Protein AF-A0A8T2SWF6-F1 (afdb_monomer_lite)

Radius of gyration: 33.76 Å; chains: 1; bounding box: 81×90×102 Å

Structure (mmCIF, N/CA/C/O backbone):
data_AF-A0A8T2SWF6-F1
#
_entry.id   AF-A0A8T2SWF6-F1
#
loop_
_atom_site.group_PDB
_atom_site.id
_atom_site.type_symbol
_atom_site.label_atom_id
_atom_site.label_alt_id
_atom_site.label_comp_id
_atom_site.label_asym_id
_atom_site.label_entity_id
_atom_site.label_seq_id
_atom_site.pdbx_PDB_ins_code
_atom_site.Cartn_x
_atom_site.Cartn_y
_atom_site.Cartn_z
_atom_site.occupancy
_atom_site.B_iso_or_equiv
_atom_site.auth_seq_id
_atom_site.auth_comp_id
_atom_site.auth_asym_id
_atom_site.auth_atom_id
_atom_site.pdbx_PDB_model_num
ATOM 1 N N . MET A 1 1 ? -25.669 7.981 11.301 1.00 40.62 1 MET A N 1
ATOM 2 C CA . MET A 1 1 ? -26.771 7.761 12.269 1.00 40.62 1 MET A CA 1
ATOM 3 C C . MET A 1 1 ? -27.810 8.835 11.998 1.00 40.62 1 MET A C 1
ATOM 5 O O . MET A 1 1 ? -27.476 9.993 12.180 1.00 40.62 1 MET A O 1
ATOM 9 N N . GLU A 1 2 ? -29.005 8.490 11.512 1.00 33.69 2 GLU A N 1
ATOM 10 C CA . GLU A 1 2 ? -30.037 9.475 11.121 1.00 33.69 2 GLU A CA 1
ATOM 11 C C . GLU A 1 2 ? -31.177 9.647 12.143 1.00 33.69 2 GLU A C 1
ATOM 13 O O . GLU A 1 2 ? -32.030 10.510 11.957 1.00 33.69 2 GLU A O 1
ATOM 18 N N . SER A 1 3 ? -31.204 8.885 13.243 1.00 35.66 3 SER A N 1
ATOM 19 C CA . SER A 1 3 ? -32.414 8.780 14.076 1.00 35.66 3 SER A CA 1
ATOM 20 C C . SER A 1 3 ? -32.795 10.033 14.879 1.00 35.66 3 SER A C 1
ATOM 22 O O . SER A 1 3 ? -33.931 10.100 15.324 1.00 35.66 3 SER A O 1
ATOM 24 N N . ASP A 1 4 ? -31.916 11.037 15.012 1.00 48.34 4 ASP A N 1
ATOM 25 C CA . ASP A 1 4 ? -32.198 12.276 15.771 1.00 48.34 4 ASP A CA 1
ATOM 26 C C . ASP A 1 4 ? -31.974 13.575 14.964 1.00 48.34 4 ASP A C 1
ATOM 28 O O . ASP A 1 4 ? -32.000 14.672 15.518 1.00 48.34 4 ASP A O 1
ATOM 32 N N . GLY A 1 5 ? -31.729 13.489 13.648 1.00 54.59 5 GLY A N 1
ATOM 33 C CA . GLY A 1 5 ? -31.424 14.668 12.817 1.00 54.59 5 GLY A CA 1
ATOM 34 C C . GLY A 1 5 ? -30.065 15.333 13.100 1.00 54.59 5 GLY A C 1
ATOM 35 O O . GLY A 1 5 ? -29.829 16.442 12.627 1.00 54.59 5 GLY A O 1
ATOM 36 N N . LEU A 1 6 ? -29.185 14.657 13.846 1.00 67.00 6 LEU A N 1
ATOM 37 C CA . LEU A 1 6 ? -27.839 15.103 14.213 1.00 67.00 6 LEU A CA 1
ATOM 38 C C . LEU A 1 6 ? -26.812 14.353 13.366 1.00 67.00 6 LEU A C 1
ATOM 40 O O . LEU A 1 6 ? -26.775 13.121 13.388 1.00 67.00 6 LEU A O 1
ATOM 44 N N . TYR A 1 7 ? -25.958 15.077 12.646 1.00 77.81 7 TYR A N 1
ATOM 45 C CA . TYR A 1 7 ? -24.897 14.465 11.854 1.00 77.81 7 TYR A CA 1
ATOM 46 C C . TYR A 1 7 ? -23.559 14.615 12.580 1.00 77.81 7 TYR A C 1
ATOM 48 O O . TYR A 1 7 ? -23.097 15.726 12.793 1.00 77.81 7 TYR A O 1
ATOM 56 N N . ILE A 1 8 ? -22.926 13.511 12.978 1.00 82.06 8 ILE A N 1
ATOM 57 C CA . ILE A 1 8 ? -21.616 13.530 13.649 1.00 82.06 8 ILE A CA 1
ATOM 58 C C . ILE A 1 8 ? -20.586 12.872 12.736 1.00 82.06 8 ILE A C 1
ATOM 60 O O . ILE A 1 8 ? -20.878 11.837 12.130 1.00 82.06 8 ILE A O 1
ATOM 64 N N . ARG A 1 9 ? -19.386 13.455 12.658 1.00 85.25 9 ARG A N 1
ATOM 65 C CA . ARG A 1 9 ? -18.214 12.881 11.978 1.00 85.25 9 ARG A CA 1
ATOM 66 C C . ARG A 1 9 ? -16.905 13.253 12.668 1.00 85.25 9 ARG A C 1
ATOM 68 O O . ARG A 1 9 ? -16.877 14.174 13.481 1.00 85.25 9 ARG A O 1
ATOM 75 N N . MET A 1 10 ? -15.828 12.552 12.321 1.00 84.50 10 MET A N 1
ATOM 76 C CA . MET A 1 10 ? -14.475 12.958 12.713 1.00 84.50 10 MET A CA 1
ATOM 77 C C . MET A 1 10 ? -14.125 14.320 12.102 1.00 84.50 10 MET A C 1
ATOM 79 O O . MET A 1 10 ? -14.495 14.613 10.960 1.00 84.50 10 MET A O 1
ATOM 83 N N . ALA A 1 11 ? -13.449 15.150 12.890 1.00 85.50 11 ALA A N 1
ATOM 84 C CA . ALA A 1 11 ? -13.019 16.482 12.505 1.00 85.50 11 ALA A CA 1
ATOM 85 C C . ALA A 1 11 ? -11.717 16.432 11.698 1.00 85.50 11 ALA A C 1
ATOM 87 O O . ALA A 1 11 ? -10.793 15.652 11.968 1.00 85.50 11 ALA A O 1
ATOM 88 N N . GLU A 1 12 ? -11.619 17.321 10.726 1.00 79.81 12 GLU A N 1
ATOM 89 C CA . GLU A 1 12 ? -10.504 17.419 9.799 1.00 79.81 12 GLU A CA 1
ATOM 90 C C . GLU A 1 12 ? -9.824 18.780 9.887 1.00 79.81 12 GLU A C 1
ATOM 92 O O . GLU A 1 12 ? -10.430 19.738 10.366 1.00 79.81 12 GLU A O 1
ATOM 97 N N . PRO A 1 13 ? -8.567 18.905 9.422 1.00 81.19 13 PRO A N 1
ATOM 98 C CA . PRO A 1 13 ? -7.860 20.182 9.474 1.00 81.19 13 PRO A CA 1
ATOM 99 C C . PRO A 1 13 ? -8.637 21.336 8.814 1.00 81.19 13 PRO A C 1
ATOM 101 O O . PRO A 1 13 ? -8.578 22.465 9.295 1.00 81.19 13 PRO A O 1
ATOM 104 N N . CYS A 1 14 ? -9.421 21.055 7.765 1.00 82.31 14 CYS A N 1
ATOM 105 C CA . CYS A 1 14 ? -10.277 22.043 7.102 1.00 82.31 14 CYS A CA 1
ATOM 106 C C . CYS A 1 14 ? -11.449 22.537 7.968 1.00 82.31 14 CYS A C 1
ATOM 108 O O . CYS A 1 14 ? -11.943 23.640 7.744 1.00 82.31 14 CYS A O 1
ATOM 110 N N . ASP A 1 15 ? -11.876 21.769 8.975 1.00 86.44 15 ASP A N 1
ATOM 111 C CA . ASP A 1 15 ? -12.972 22.156 9.867 1.00 86.44 15 ASP A CA 1
ATOM 112 C C . ASP A 1 15 ? -12.554 23.228 10.873 1.00 86.44 15 ASP A C 1
ATOM 114 O O . ASP A 1 15 ? -13.424 23.888 11.439 1.00 86.44 15 ASP A O 1
ATOM 118 N N . CYS A 1 16 ? -11.248 23.431 11.098 1.00 89.06 16 CYS A N 1
ATOM 119 C CA . CYS A 1 16 ? -10.765 24.331 12.144 1.00 89.06 16 CYS A CA 1
ATOM 120 C C . CYS A 1 16 ? -11.369 25.739 12.020 1.00 89.06 16 CYS A C 1
ATOM 122 O O . CYS A 1 16 ? -11.931 26.248 12.987 1.00 89.06 16 CYS A O 1
ATOM 124 N N . ALA A 1 17 ? -11.360 26.327 10.819 1.00 89.31 17 ALA A N 1
ATOM 125 C CA . ALA A 1 17 ? -11.917 27.662 10.600 1.00 89.31 17 ALA A CA 1
ATOM 126 C C . ALA A 1 17 ? -13.427 27.735 10.905 1.00 89.31 17 ALA A C 1
ATOM 128 O O . ALA A 1 17 ? -13.900 28.718 11.477 1.00 89.31 17 ALA A O 1
ATOM 129 N N . ALA A 1 18 ? -14.183 26.689 10.556 1.00 90.06 18 ALA A N 1
ATOM 130 C CA . ALA A 1 18 ? -15.619 26.620 10.815 1.00 90.06 18 ALA A CA 1
ATOM 131 C C . ALA A 1 18 ? -15.917 26.440 12.313 1.00 90.06 18 ALA A C 1
ATOM 133 O O . ALA A 1 18 ? -16.770 27.136 12.861 1.00 90.06 18 ALA A O 1
ATOM 134 N N . VAL A 1 19 ? -15.174 25.563 12.996 1.00 91.56 19 VAL A N 1
ATOM 135 C CA . VAL A 1 19 ? -15.284 25.341 14.447 1.00 91.56 19 VAL A CA 1
ATOM 136 C C . VAL A 1 19 ? -14.947 26.628 15.208 1.00 91.56 19 VAL A C 1
ATOM 138 O O . VAL A 1 19 ? -15.720 27.068 16.061 1.00 91.56 19 VAL A O 1
ATOM 141 N N . GLU A 1 20 ? -13.834 27.284 14.875 1.00 91.62 20 GLU A N 1
ATOM 142 C CA . GLU A 1 20 ? -13.443 28.553 15.493 1.00 91.62 20 GLU A CA 1
ATOM 143 C C . GLU A 1 20 ? -14.502 29.639 15.302 1.00 91.62 20 GLU A C 1
ATOM 145 O O . GLU A 1 20 ? -14.835 30.340 16.262 1.00 91.62 20 GLU A O 1
ATOM 150 N N . ALA A 1 21 ? -15.063 29.765 14.095 1.00 91.81 21 ALA A N 1
ATOM 151 C CA . ALA A 1 21 ? -16.111 30.735 13.801 1.00 91.81 21 ALA A CA 1
ATOM 152 C C . ALA A 1 21 ? -17.375 30.483 14.637 1.00 91.81 21 ALA A C 1
ATOM 154 O O . ALA A 1 21 ? -17.879 31.419 15.266 1.00 91.81 21 ALA A O 1
ATOM 155 N N . SER A 1 22 ? -17.840 29.231 14.712 1.00 90.75 22 SER A N 1
ATOM 156 C CA . SER A 1 22 ? -19.040 28.854 15.469 1.00 90.75 22 SER A CA 1
ATOM 157 C C . SER A 1 22 ? -18.900 29.103 16.973 1.00 90.75 22 SER A C 1
ATOM 159 O O . SER A 1 22 ? -19.849 29.541 17.624 1.00 90.75 22 SER A O 1
ATOM 161 N N . PHE A 1 23 ? -17.717 28.867 17.549 1.00 90.00 23 PHE A N 1
ATOM 162 C CA . PHE A 1 23 ? -17.510 28.916 19.004 1.00 90.00 23 PHE A CA 1
ATOM 163 C C . PHE A 1 23 ? -16.814 30.186 19.514 1.00 90.00 23 PHE A C 1
ATOM 165 O O . PHE A 1 23 ? -16.623 30.335 20.726 1.00 90.00 23 PHE A O 1
ATOM 172 N N . ARG A 1 24 ? -16.486 31.142 18.634 1.00 89.62 24 ARG A N 1
ATOM 173 C CA . ARG A 1 24 ? -15.718 32.358 18.963 1.00 89.62 24 ARG A CA 1
ATOM 174 C C . ARG A 1 24 ? -16.279 33.153 20.141 1.00 89.62 24 ARG A C 1
ATOM 176 O O . ARG A 1 24 ? -15.519 33.596 20.999 1.00 89.62 24 ARG A O 1
ATOM 183 N N . SER A 1 25 ? -17.600 33.325 20.196 1.00 87.81 25 SER A N 1
ATOM 184 C CA . SER A 1 25 ? -18.279 34.086 21.256 1.00 87.81 25 SER A CA 1
ATOM 185 C C . SER A 1 25 ? -18.213 33.404 22.628 1.00 87.81 25 SER A C 1
ATOM 187 O O . SER A 1 25 ? -18.348 34.070 23.653 1.00 87.81 25 SER A O 1
ATOM 189 N N . MET A 1 26 ? -17.973 32.089 22.666 1.00 84.81 26 MET A N 1
ATOM 190 C CA . MET A 1 26 ? -17.947 31.282 23.888 1.00 84.81 26 MET A CA 1
ATOM 191 C C . MET A 1 26 ? -16.543 30.963 24.392 1.00 84.81 26 MET A C 1
ATOM 193 O O . MET A 1 26 ? -16.410 30.478 25.516 1.00 84.81 26 MET A O 1
ATOM 197 N N . LEU A 1 27 ? -15.500 31.254 23.609 1.00 86.50 27 LEU A N 1
ATOM 198 C CA . LEU A 1 27 ? -14.106 30.954 23.949 1.00 86.50 27 LEU A CA 1
ATOM 199 C C . LEU A 1 27 ? -13.702 31.339 25.385 1.00 86.50 27 LEU A C 1
ATOM 201 O O . LEU A 1 27 ? -13.079 30.503 26.038 1.00 86.50 27 LEU A O 1
ATOM 205 N N . PRO A 1 28 ? -14.062 32.521 25.938 1.00 87.25 28 PRO A N 1
ATOM 206 C CA . PRO A 1 28 ? -13.709 32.858 27.320 1.00 87.25 28 PRO A CA 1
ATOM 207 C C . PRO A 1 28 ? -14.290 31.875 28.343 1.00 87.25 28 PRO A C 1
ATOM 209 O O . PRO A 1 28 ? -13.591 31.442 29.256 1.00 87.25 28 PRO A O 1
ATOM 212 N N . ARG A 1 29 ? -15.553 31.474 28.158 1.00 84.06 29 ARG A N 1
ATOM 213 C CA . ARG A 1 29 ? -16.239 30.520 29.037 1.00 84.06 29 ARG A CA 1
ATOM 214 C C . ARG A 1 29 ? -15.699 29.103 28.858 1.00 84.06 29 ARG A C 1
ATOM 216 O O . ARG A 1 29 ? -15.517 28.396 29.840 1.00 84.06 29 ARG A O 1
ATOM 223 N N . LEU A 1 30 ? -15.414 28.695 27.622 1.00 86.25 30 LEU A N 1
ATOM 224 C CA . LEU A 1 30 ? -14.836 27.379 27.345 1.00 86.25 30 LEU A CA 1
ATOM 225 C C . LEU A 1 30 ? -13.429 27.247 27.936 1.00 86.25 30 LEU A C 1
ATOM 227 O O . LEU A 1 30 ? -13.120 26.214 28.515 1.00 86.25 30 LEU A O 1
ATOM 231 N N . ARG A 1 31 ? -12.607 28.301 27.875 1.00 87.62 31 ARG A N 1
ATOM 232 C CA . ARG A 1 31 ? -11.278 28.320 28.509 1.00 87.62 31 ARG A CA 1
ATOM 233 C C . ARG A 1 31 ? -11.345 28.263 30.036 1.00 87.62 31 ARG A C 1
ATOM 235 O O . ARG A 1 31 ? -10.455 27.696 30.661 1.00 87.62 31 ARG A O 1
ATOM 242 N N . ALA A 1 32 ? -12.404 28.802 30.641 1.00 84.88 32 ALA A N 1
ATOM 243 C CA . ALA A 1 32 ? -12.643 28.661 32.078 1.00 84.88 32 ALA A CA 1
ATOM 244 C C . ALA A 1 32 ? -13.012 27.221 32.482 1.00 84.88 32 ALA A C 1
ATOM 246 O O . ALA A 1 32 ? -12.674 26.805 33.583 1.00 84.88 32 ALA A O 1
ATOM 247 N N . ALA A 1 33 ? -13.652 26.452 31.594 1.00 82.75 33 ALA A N 1
ATOM 248 C CA . ALA A 1 33 ? -14.007 25.056 31.847 1.00 82.75 33 ALA A CA 1
ATOM 249 C C . ALA A 1 33 ? -12.859 24.084 31.512 1.00 82.75 33 ALA A C 1
ATOM 251 O O . ALA A 1 33 ? -12.438 23.299 32.358 1.00 82.75 33 ALA A O 1
ATOM 252 N N . PHE A 1 34 ? -12.317 24.170 30.295 1.00 85.38 34 PHE A N 1
ATOM 253 C CA . PHE A 1 34 ? -11.392 23.185 29.716 1.00 85.38 34 PHE A CA 1
ATOM 254 C C . PHE A 1 34 ? -9.919 23.625 29.711 1.00 85.38 34 PHE A C 1
ATOM 256 O O . PHE A 1 34 ? -9.052 22.861 29.308 1.00 85.38 34 PHE A O 1
ATOM 263 N N . GLY A 1 35 ? -9.611 24.852 30.141 1.00 85.62 35 GLY A N 1
ATOM 264 C CA . GLY A 1 35 ? -8.240 25.360 30.176 1.00 85.62 35 GLY A CA 1
ATOM 265 C C . GLY A 1 35 ? -7.758 25.889 28.828 1.00 85.62 35 GLY A C 1
ATOM 266 O O . GLY A 1 35 ? -8.437 26.696 28.186 1.00 85.62 35 GLY A O 1
ATOM 267 N N . PHE A 1 36 ? -6.541 25.515 28.426 1.00 81.75 36 PHE A N 1
ATOM 268 C CA . PHE A 1 36 ? -6.000 25.930 27.131 1.00 81.75 36 PHE A CA 1
ATOM 269 C C . PHE A 1 36 ? -6.815 25.283 26.007 1.00 81.75 36 PHE A C 1
ATOM 271 O O . PHE A 1 36 ? -6.824 24.065 25.869 1.00 81.75 36 PHE A O 1
ATOM 278 N N . LEU A 1 37 ? -7.498 26.114 25.217 1.00 86.12 37 LEU A N 1
ATOM 279 C CA . LEU A 1 37 ? -8.369 25.672 24.135 1.00 86.12 37 LEU A CA 1
ATOM 280 C C . LEU A 1 37 ? -7.958 26.345 22.821 1.00 86.12 37 LEU A C 1
ATOM 282 O O . LEU A 1 37 ? -8.108 27.566 22.669 1.00 86.12 37 LEU A O 1
ATOM 286 N N . ASP A 1 38 ? -7.472 25.518 21.901 1.00 89.94 38 ASP A N 1
ATOM 287 C CA . ASP A 1 38 ? -7.169 25.825 20.505 1.00 89.94 38 ASP A CA 1
ATOM 288 C C . ASP A 1 38 ? -7.749 24.693 19.645 1.00 89.94 38 ASP A C 1
ATOM 290 O O . ASP A 1 38 ? -7.303 23.549 19.728 1.00 89.94 38 ASP A O 1
ATOM 294 N N . PHE A 1 39 ? -8.771 24.997 18.844 1.00 91.62 39 PHE A N 1
ATOM 295 C CA . PHE A 1 39 ? -9.486 23.979 18.076 1.00 91.62 39 PHE A CA 1
ATOM 296 C C . PHE A 1 39 ? -8.618 23.340 16.990 1.00 91.62 39 PHE A C 1
ATOM 298 O O . PHE A 1 39 ? -8.742 22.138 16.766 1.00 91.62 39 PHE A O 1
ATOM 305 N N . CYS A 1 40 ? -7.714 24.093 16.359 1.00 91.31 40 CYS A N 1
ATOM 306 C CA . CYS A 1 40 ? -6.768 23.537 15.389 1.00 91.31 40 CYS A CA 1
ATOM 307 C C . CYS A 1 40 ? -5.838 22.523 16.065 1.00 91.31 40 CYS A C 1
ATOM 309 O O . CYS A 1 40 ? -5.611 21.438 15.530 1.00 91.31 40 CYS A O 1
ATOM 311 N N . SER A 1 41 ? -5.355 22.854 17.265 1.00 90.25 41 SER A N 1
ATOM 312 C CA . SER A 1 41 ? -4.519 21.961 18.070 1.00 90.25 41 SER A CA 1
ATOM 313 C C . SER A 1 41 ? -5.277 20.690 18.477 1.00 90.25 41 SER A C 1
ATOM 315 O O . SER A 1 41 ? -4.782 19.584 18.275 1.00 90.25 41 SER A O 1
ATOM 317 N N . LEU A 1 42 ? -6.519 20.822 18.953 1.00 91.62 42 LEU A N 1
ATOM 318 C CA . LEU A 1 42 ? -7.369 19.683 19.335 1.00 91.62 42 LEU A CA 1
ATOM 319 C C . LEU A 1 42 ? -7.687 18.756 18.151 1.00 91.62 42 LEU A C 1
ATOM 321 O O . LEU A 1 42 ? -7.655 17.537 18.276 1.00 91.62 42 LEU A O 1
ATOM 325 N N . ILE A 1 43 ? -7.966 19.315 16.973 1.00 90.38 43 ILE A N 1
ATOM 326 C CA . ILE A 1 43 ? -8.238 18.529 15.757 1.00 90.38 43 ILE A CA 1
ATOM 327 C C . ILE A 1 43 ? -7.009 17.722 15.299 1.00 90.38 43 ILE A C 1
ATOM 329 O O . ILE A 1 43 ? -7.163 16.688 14.633 1.00 90.38 43 ILE A O 1
ATOM 333 N N . GLU A 1 44 ? -5.804 18.192 15.618 1.00 89.12 44 GLU A N 1
ATOM 334 C CA . GLU A 1 44 ? -4.551 17.552 15.217 1.00 89.12 44 GLU A CA 1
ATOM 335 C C . GLU A 1 44 ? -4.025 16.551 16.260 1.00 89.12 44 GLU A C 1
ATOM 337 O O . GLU A 1 44 ? -3.537 15.483 15.885 1.00 89.12 44 GLU A O 1
ATOM 342 N N . HIS A 1 45 ? -4.143 16.865 17.555 1.00 89.00 45 HIS A N 1
ATOM 343 C CA . HIS A 1 45 ? -3.515 16.096 18.641 1.00 89.00 45 HIS A CA 1
ATOM 344 C C . HIS A 1 45 ? -4.446 15.164 19.412 1.00 89.00 45 HIS A C 1
ATOM 346 O O . HIS A 1 45 ? -3.941 14.335 20.163 1.00 89.00 45 HIS A O 1
ATOM 352 N N . SER A 1 46 ? -5.768 15.283 19.287 1.00 90.44 46 SER A N 1
ATOM 353 C CA . SER A 1 46 ? -6.688 14.379 19.988 1.00 90.44 46 SER A CA 1
ATOM 354 C C . SER A 1 46 ? -6.867 13.058 19.223 1.00 90.44 46 SER A C 1
ATOM 356 O O . SER A 1 46 ? -6.845 13.035 17.989 1.00 90.44 46 SER A O 1
ATOM 358 N N . LEU A 1 47 ? -7.124 11.950 19.937 1.00 89.19 47 LEU A N 1
ATOM 359 C CA . LEU A 1 47 ? -7.433 10.659 19.298 1.00 89.19 47 LEU A CA 1
ATOM 360 C C . LEU A 1 47 ? -8.733 10.748 18.501 1.00 89.19 47 LEU A C 1
ATOM 362 O O . LEU A 1 47 ? -8.791 10.307 17.356 1.00 89.19 47 LEU A O 1
ATOM 366 N N . TYR A 1 48 ? -9.785 11.297 19.106 1.00 91.19 48 TYR A N 1
ATOM 367 C CA . TYR A 1 48 ? -11.108 11.363 18.488 1.00 91.19 48 TYR A CA 1
ATOM 368 C C . TYR A 1 48 ? -11.654 12.789 18.526 1.00 91.19 48 TYR A C 1
ATOM 370 O O . TYR A 1 48 ? -12.483 13.104 19.379 1.00 91.19 48 TYR A O 1
ATOM 378 N N . PRO A 1 49 ? -11.198 13.675 17.626 1.00 91.69 49 PRO A N 1
ATOM 379 C CA . PRO A 1 49 ? -11.843 14.957 17.421 1.00 91.69 49 PRO A CA 1
ATOM 380 C C . PRO A 1 49 ? -13.107 14.748 16.582 1.00 91.69 49 PRO A C 1
ATOM 382 O O . PRO A 1 49 ? -13.056 14.199 15.483 1.00 91.69 49 PRO A O 1
ATOM 385 N N . LEU A 1 50 ? -14.256 15.170 17.101 1.00 90.88 50 LEU A N 1
ATOM 386 C CA . LEU A 1 50 ? -15.572 14.997 16.494 1.00 90.88 50 LEU A CA 1
ATOM 387 C C . LEU A 1 50 ? -16.244 16.353 16.276 1.00 90.88 50 LEU A C 1
ATOM 389 O O . LEU A 1 50 ? -16.191 17.227 17.138 1.00 90.88 50 LEU A O 1
ATOM 393 N N . VAL A 1 51 ? -16.937 16.498 15.148 1.00 90.88 51 VAL A N 1
ATOM 394 C CA . VAL A 1 51 ? -17.826 17.629 14.854 1.00 90.88 51 VAL A CA 1
ATOM 395 C C . VAL A 1 51 ? -19.264 17.145 14.724 1.00 90.88 51 VAL A C 1
ATOM 397 O O . VAL A 1 51 ? -19.529 16.082 14.160 1.00 90.88 51 VAL A O 1
ATOM 400 N N . GLY A 1 52 ? -20.192 17.933 15.256 1.00 87.31 52 GLY A N 1
ATOM 401 C CA . GLY A 1 52 ? -21.624 17.801 15.029 1.00 87.31 52 GLY A CA 1
ATOM 402 C C . GLY A 1 52 ? -22.087 18.870 14.048 1.00 87.31 52 GLY A C 1
ATOM 403 O O . GLY A 1 52 ? -21.806 20.056 14.241 1.00 87.31 52 GLY A O 1
ATOM 404 N N . LEU A 1 53 ? -22.775 18.433 13.000 1.00 84.06 53 LEU A N 1
ATOM 405 C CA . LEU A 1 53 ? -23.248 19.243 11.891 1.00 84.06 53 LEU A CA 1
ATOM 406 C C . LEU A 1 53 ? -24.779 19.284 11.847 1.00 84.06 53 LEU A C 1
ATOM 408 O O . LEU A 1 53 ? -25.458 18.311 12.195 1.00 84.06 53 LEU A O 1
ATOM 412 N N . THR A 1 54 ? -25.307 20.399 11.349 1.00 80.38 54 THR A N 1
ATOM 413 C CA . THR A 1 54 ? -26.703 20.509 10.905 1.00 80.38 54 THR A CA 1
ATOM 414 C C . THR A 1 54 ? -26.912 19.781 9.570 1.00 80.38 54 THR A C 1
ATOM 416 O O . THR A 1 54 ? -25.965 19.306 8.940 1.00 80.38 54 THR A O 1
ATOM 419 N N . ARG A 1 55 ? -28.166 19.710 9.098 1.00 75.69 55 ARG A N 1
ATOM 420 C CA . ARG A 1 55 ? -28.489 19.180 7.758 1.00 75.69 55 ARG A CA 1
ATOM 421 C C . ARG A 1 55 ? -27.831 19.974 6.624 1.00 75.69 55 ARG A C 1
ATOM 423 O O . ARG A 1 55 ? -27.543 19.392 5.584 1.00 75.69 55 ARG A O 1
ATOM 430 N N . ASP A 1 56 ? -27.547 21.252 6.860 1.00 78.44 56 ASP A N 1
ATOM 431 C CA . ASP A 1 56 ? -26.902 22.160 5.909 1.00 78.44 56 ASP A CA 1
ATOM 432 C C . ASP A 1 56 ? -25.361 22.130 6.016 1.00 78.44 56 ASP A C 1
ATOM 434 O O . ASP A 1 56 ? -24.679 23.001 5.486 1.00 78.44 56 ASP A O 1
ATOM 438 N N . ASN A 1 57 ? -24.796 21.114 6.690 1.00 77.81 57 ASN A N 1
ATOM 439 C CA . ASN A 1 57 ? -23.360 20.936 6.954 1.00 77.81 57 ASN A CA 1
ATOM 440 C C . ASN A 1 57 ? -22.705 22.059 7.788 1.00 77.81 57 ASN A C 1
ATOM 442 O O . ASN A 1 57 ? -21.483 22.212 7.760 1.00 77.81 57 ASN A O 1
ATOM 446 N N . GLU A 1 58 ? -23.472 22.815 8.576 1.00 84.62 58 GLU A N 1
ATOM 447 C CA . GLU A 1 58 ? -22.913 23.833 9.475 1.00 84.62 58 GLU A CA 1
ATOM 448 C C . GLU A 1 58 ? -22.430 23.216 10.792 1.00 84.62 58 GLU A C 1
ATOM 450 O O . GLU A 1 58 ? -23.137 22.415 11.405 1.00 84.62 58 GLU A O 1
ATOM 455 N N . VAL A 1 59 ? -21.246 23.621 11.263 1.00 88.44 59 VAL A N 1
ATOM 456 C CA . VAL A 1 59 ? -20.679 23.144 12.533 1.00 88.44 59 VAL A CA 1
ATOM 457 C C . VAL A 1 59 ? -21.420 23.765 13.715 1.00 88.44 59 VAL A C 1
ATOM 459 O O . VAL A 1 59 ? -21.345 24.973 13.942 1.00 88.44 59 VAL A O 1
ATOM 462 N N . VAL A 1 60 ? -22.074 22.926 14.519 1.00 89.12 60 VAL A N 1
ATOM 463 C CA . VAL A 1 60 ? -22.834 23.341 15.714 1.00 89.12 60 VAL A CA 1
ATOM 464 C C . VAL A 1 60 ? -22.394 22.645 16.997 1.00 89.12 60 VAL A C 1
ATOM 466 O O . VAL A 1 60 ? -22.736 23.107 18.084 1.00 89.12 60 VAL A O 1
ATOM 469 N N . ALA A 1 61 ? -21.610 21.571 16.912 1.00 89.75 61 ALA A N 1
ATOM 470 C CA . ALA A 1 61 ? -21.031 20.903 18.074 1.00 89.75 61 ALA A CA 1
ATOM 471 C C . ALA A 1 61 ? -19.595 20.438 17.796 1.00 89.75 61 ALA A C 1
ATOM 473 O O . ALA A 1 61 ? -19.235 20.169 16.652 1.00 89.75 61 ALA A O 1
ATOM 474 N N . PHE A 1 62 ? -18.778 20.331 18.841 1.00 92.62 62 PHE A N 1
ATOM 475 C CA . PHE A 1 62 ? -17.405 19.835 18.775 1.00 92.62 62 PHE A CA 1
ATOM 476 C C . PHE A 1 62 ? -17.054 19.057 20.046 1.00 92.62 62 PHE A C 1
ATOM 478 O O . PHE A 1 62 ? -17.398 19.493 21.148 1.00 92.62 62 PHE A O 1
ATOM 485 N N . ALA A 1 63 ? -16.345 17.937 19.909 1.00 92.19 63 ALA A N 1
ATOM 486 C CA . ALA A 1 63 ? -15.823 17.180 21.040 1.00 92.19 63 ALA A CA 1
ATOM 487 C C . ALA A 1 63 ? -14.423 16.600 20.777 1.00 92.19 63 ALA A C 1
ATOM 489 O O . ALA A 1 63 ? -14.187 15.930 19.778 1.00 92.19 63 ALA A O 1
ATOM 490 N N . ALA A 1 64 ? -13.518 16.910 21.700 1.00 93.25 64 ALA A N 1
ATOM 491 C CA . ALA A 1 64 ? -12.178 16.401 21.959 1.00 93.25 64 ALA A CA 1
ATOM 492 C C . ALA A 1 64 ? -12.111 15.142 22.842 1.00 93.25 64 ALA A C 1
ATOM 494 O O . ALA A 1 64 ? -12.482 15.272 24.009 1.00 93.25 64 ALA A O 1
ATOM 495 N N . PHE A 1 65 ? -11.609 13.985 22.388 1.00 92.94 65 PHE A N 1
ATOM 496 C CA . PHE A 1 65 ? -11.293 12.862 23.293 1.00 92.94 65 PHE A CA 1
ATOM 497 C C . PHE A 1 65 ? -9.854 12.365 23.138 1.00 92.94 65 PHE A C 1
ATOM 499 O O . PHE A 1 65 ? -9.361 12.200 22.018 1.00 92.94 65 PHE A O 1
ATOM 506 N N . ASN A 1 66 ? -9.206 12.084 24.269 1.00 91.69 66 ASN A N 1
ATOM 507 C CA . ASN A 1 66 ? -7.781 11.768 24.357 1.00 91.69 66 ASN A CA 1
ATOM 508 C C . ASN A 1 66 ? -7.494 10.602 25.332 1.00 91.69 66 ASN A C 1
ATOM 510 O O . ASN A 1 66 ? -8.404 10.088 25.975 1.00 91.69 66 ASN A O 1
ATOM 514 N N . ASP A 1 67 ? -6.249 10.143 25.431 1.00 88.25 67 ASP A N 1
ATOM 515 C CA . ASP A 1 67 ? -5.816 9.005 26.263 1.00 88.25 67 ASP A CA 1
ATOM 516 C C . ASP A 1 67 ? -5.221 9.411 27.626 1.00 88.25 67 ASP A C 1
ATOM 518 O O . ASP A 1 67 ? -4.877 8.554 28.444 1.00 88.25 67 ASP A O 1
ATOM 522 N N . ALA A 1 68 ? -5.161 10.713 27.906 1.00 88.12 68 ALA A N 1
ATOM 523 C CA . ALA A 1 68 ? -4.677 11.276 29.159 1.00 88.12 68 ALA A CA 1
ATOM 524 C C . ALA A 1 68 ? -5.553 12.454 29.631 1.00 88.12 68 ALA A C 1
ATOM 526 O O . ALA A 1 68 ? -6.132 13.157 28.799 1.00 88.12 68 ALA A O 1
ATOM 527 N N . PRO A 1 69 ? -5.627 12.718 30.953 1.00 89.25 69 PRO A N 1
ATOM 528 C CA . PRO A 1 69 ? -6.359 13.865 31.478 1.00 89.25 69 PRO A CA 1
ATOM 529 C C . PRO A 1 69 ? -5.735 15.183 31.010 1.00 89.25 69 PRO A C 1
ATOM 531 O O . PRO A 1 69 ? -4.510 15.357 31.036 1.00 89.25 69 PRO A O 1
ATOM 534 N N . THR A 1 70 ? -6.577 16.148 30.651 1.00 84.94 70 THR A N 1
ATOM 535 C CA . THR A 1 70 ? -6.168 17.527 30.365 1.00 84.94 70 THR A CA 1
ATOM 536 C C . THR A 1 70 ? -6.260 18.405 31.609 1.00 84.94 70 THR A C 1
ATOM 538 O O . THR A 1 70 ? -6.854 18.024 32.614 1.00 84.94 70 THR A O 1
ATOM 541 N N . VAL A 1 71 ? -5.572 19.554 31.594 1.00 84.12 71 VAL A N 1
ATOM 542 C CA . VAL A 1 71 ? -5.635 20.498 32.721 1.00 84.12 71 VAL A CA 1
ATOM 543 C C . VAL A 1 71 ? -6.925 21.307 32.588 1.00 84.12 71 VAL A C 1
ATOM 545 O O . VAL A 1 71 ? -7.042 22.035 31.602 1.00 84.12 71 VAL A O 1
ATOM 548 N N . PRO A 1 72 ? -7.852 21.250 33.558 1.00 83.56 72 PRO A N 1
ATOM 549 C CA . PRO A 1 72 ? -9.070 22.048 33.507 1.00 83.56 72 PRO A CA 1
ATOM 550 C C . PRO A 1 72 ? -8.775 23.543 33.667 1.00 83.56 72 PRO A C 1
ATOM 552 O O . PRO A 1 72 ? -7.714 23.946 34.157 1.00 83.56 72 PRO A O 1
ATOM 555 N N . GLY A 1 73 ? -9.729 24.388 33.280 1.00 82.12 73 GLY A N 1
ATOM 556 C CA . GLY A 1 73 ? -9.568 25.835 33.402 1.00 82.12 73 GLY A CA 1
ATOM 557 C C . GLY A 1 73 ? -9.431 26.293 34.855 1.00 82.12 73 GLY A C 1
ATOM 558 O O . GLY A 1 73 ? -9.990 25.701 35.773 1.00 82.12 73 GLY A O 1
ATOM 559 N N . GLY A 1 74 ? -8.633 27.343 35.073 1.00 75.94 74 GLY A N 1
ATOM 560 C CA . GLY A 1 74 ? -8.370 27.892 36.410 1.00 75.94 74 GLY A CA 1
ATOM 561 C C . GLY A 1 74 ? -7.267 27.181 37.206 1.00 75.94 74 GLY A C 1
ATOM 562 O O . GLY A 1 74 ? -6.849 27.701 38.241 1.00 75.94 74 GLY A O 1
ATOM 563 N N . VAL A 1 75 ? -6.738 26.050 36.720 1.00 79.19 75 VAL A N 1
ATOM 564 C CA . VAL A 1 75 ? -5.634 25.315 37.360 1.00 79.19 75 VAL A CA 1
ATOM 565 C C . VAL A 1 75 ? -4.314 25.602 36.636 1.00 79.19 75 VAL A C 1
ATOM 567 O O . VAL A 1 75 ? -4.173 25.339 35.445 1.00 79.19 75 VAL A O 1
ATOM 570 N N . PHE A 1 76 ? -3.314 26.124 37.355 1.00 78.56 76 PHE A N 1
ATOM 571 C CA . PHE A 1 76 ? -2.037 26.553 36.766 1.00 78.56 76 PHE A CA 1
ATOM 572 C C . PHE A 1 76 ? -0.817 26.074 37.563 1.00 78.56 76 PHE A C 1
ATOM 574 O O . PHE A 1 76 ? -0.905 25.725 38.743 1.00 78.56 76 PHE A O 1
ATOM 581 N N . GLY A 1 77 ? 0.354 26.098 36.921 1.00 79.62 77 GLY A N 1
ATOM 582 C CA . GLY A 1 77 ? 1.636 25.802 37.564 1.00 79.62 77 GLY A CA 1
ATOM 583 C C . GLY A 1 77 ? 1.701 24.384 38.141 1.00 79.62 77 GLY A C 1
ATOM 584 O O . GLY A 1 77 ? 1.286 23.426 37.495 1.00 79.62 77 GLY A O 1
ATOM 585 N N . LYS A 1 78 ? 2.216 24.237 39.370 1.00 79.31 78 LYS A N 1
ATOM 586 C CA . LYS A 1 78 ? 2.368 22.925 40.030 1.00 79.31 78 LYS A CA 1
ATOM 587 C C . LYS A 1 78 ? 1.038 22.187 40.221 1.00 79.31 78 LYS A C 1
ATOM 589 O O . LYS A 1 78 ? 0.982 20.987 39.964 1.00 79.31 78 LYS A O 1
ATOM 594 N N . LYS A 1 79 ? -0.040 22.915 40.549 1.00 82.38 79 LYS A N 1
ATOM 595 C CA . LYS A 1 79 ? -1.383 22.337 40.722 1.00 82.38 79 LYS A CA 1
ATOM 596 C C . LYS A 1 79 ? -1.898 21.651 39.453 1.00 82.38 79 LYS A C 1
ATOM 598 O O . LYS A 1 79 ? -2.642 20.688 39.546 1.00 82.38 79 LYS A O 1
ATOM 603 N N . ALA A 1 80 ? -1.490 22.107 38.267 1.00 82.81 80 ALA A N 1
ATOM 604 C CA . ALA A 1 80 ? -1.899 21.495 37.002 1.00 82.81 80 ALA A CA 1
ATOM 605 C C . ALA A 1 80 ? -1.293 20.095 36.805 1.00 82.81 80 ALA A C 1
ATOM 607 O O . ALA A 1 80 ? -1.968 19.175 36.342 1.00 82.81 80 ALA A O 1
ATOM 608 N N . VAL A 1 81 ? -0.023 19.927 37.183 1.00 84.69 81 VAL A N 1
ATOM 609 C CA . VAL A 1 81 ? 0.672 18.631 37.138 1.00 84.69 81 VAL A CA 1
ATOM 610 C C . VAL A 1 81 ? 0.101 17.691 38.200 1.00 84.69 81 VAL A C 1
ATOM 612 O O . VAL A 1 81 ? -0.178 16.527 37.911 1.00 84.69 81 VAL A O 1
ATOM 615 N N . GLU A 1 82 ? -0.138 18.211 39.405 1.00 88.75 82 GLU A N 1
ATOM 616 C CA . GLU A 1 82 ? -0.767 17.477 40.508 1.00 88.75 82 GLU A CA 1
ATOM 617 C C . GLU A 1 82 ? -2.190 17.021 40.157 1.00 88.75 82 GLU A C 1
ATOM 619 O O . GLU A 1 82 ? -2.531 15.872 40.419 1.00 88.75 82 GLU A O 1
ATOM 624 N N . ALA A 1 83 ? -2.986 17.860 39.485 1.00 88.19 83 ALA A N 1
ATOM 625 C CA . ALA A 1 83 ? -4.340 17.525 39.045 1.00 88.19 83 ALA A CA 1
ATOM 626 C C . ALA A 1 83 ? -4.366 16.346 38.065 1.00 88.19 83 ALA A C 1
ATOM 628 O O . ALA A 1 83 ? -5.135 15.403 38.260 1.00 88.19 83 ALA A O 1
ATOM 629 N N . LYS A 1 84 ? -3.495 16.352 37.045 1.00 89.25 84 LYS A N 1
ATOM 630 C CA . LYS A 1 84 ? -3.369 15.228 36.100 1.00 89.25 84 LYS A CA 1
ATOM 631 C C . LYS A 1 84 ? -2.931 13.946 36.802 1.00 89.25 84 LYS A C 1
ATOM 633 O O . LYS A 1 84 ? -3.503 12.886 36.556 1.00 89.25 84 LYS A O 1
ATOM 638 N N . ALA A 1 85 ? -1.930 14.044 37.679 1.00 89.62 85 ALA A N 1
ATOM 639 C CA . ALA A 1 85 ? -1.415 12.901 38.427 1.00 89.62 85 ALA A CA 1
ATOM 640 C C . ALA A 1 85 ? -2.472 12.320 39.380 1.00 89.62 85 ALA A C 1
ATOM 642 O O . ALA A 1 85 ? -2.625 11.102 39.458 1.00 89.62 85 ALA A O 1
ATOM 643 N N . TRP A 1 86 ? -3.231 13.182 40.062 1.00 92.69 86 TRP A N 1
ATOM 644 C CA . TRP A 1 86 ? -4.356 12.792 40.906 1.00 92.69 86 TRP A CA 1
ATOM 645 C C . TRP A 1 86 ? -5.441 12.084 40.096 1.00 92.69 86 TRP A C 1
ATOM 647 O O . TRP A 1 86 ? -5.807 10.964 40.438 1.00 92.69 86 TRP A O 1
ATOM 657 N N . ALA A 1 87 ? -5.899 12.680 38.991 1.00 91.81 87 ALA A N 1
ATOM 658 C CA . ALA A 1 87 ? -6.952 12.102 38.160 1.00 91.81 87 ALA A CA 1
ATOM 659 C C . ALA A 1 87 ? -6.548 10.737 37.580 1.00 91.81 87 ALA A C 1
ATOM 661 O O . ALA A 1 87 ? -7.323 9.784 37.648 1.00 91.81 87 ALA A O 1
ATOM 662 N N . ALA A 1 88 ? -5.319 10.612 37.069 1.00 90.44 88 ALA A N 1
ATOM 663 C CA . ALA A 1 88 ? -4.796 9.345 36.561 1.00 90.44 88 ALA A CA 1
ATOM 664 C C . ALA A 1 88 ? -4.682 8.275 37.662 1.00 90.44 88 ALA A C 1
ATOM 666 O O . ALA A 1 88 ? -4.993 7.107 37.427 1.00 90.44 88 ALA A O 1
ATOM 667 N N . LYS A 1 89 ? -4.270 8.665 38.876 1.00 91.88 89 LYS A N 1
ATOM 668 C CA . LYS A 1 89 ? -4.195 7.760 40.030 1.00 91.88 89 LYS A CA 1
ATOM 669 C C . LYS A 1 89 ? -5.579 7.286 40.470 1.00 91.88 89 LYS A C 1
ATOM 671 O O . LYS A 1 89 ? -5.760 6.093 40.683 1.00 91.88 89 LYS A O 1
ATOM 676 N N . GLU A 1 90 ? -6.548 8.190 40.575 1.00 93.56 90 GLU A N 1
ATOM 677 C CA . GLU A 1 90 ? -7.928 7.846 40.932 1.00 93.56 90 GLU A CA 1
ATOM 678 C C . GLU A 1 90 ? -8.562 6.923 39.887 1.00 93.56 90 GLU A C 1
ATOM 680 O O . GLU A 1 90 ? -9.144 5.903 40.245 1.00 93.56 90 GLU A O 1
ATOM 685 N N . ALA A 1 91 ? -8.379 7.207 38.595 1.00 92.12 91 ALA A N 1
ATOM 686 C CA . ALA A 1 91 ? -8.826 6.316 37.526 1.00 92.12 91 ALA A CA 1
ATOM 687 C C . ALA A 1 91 ? -8.234 4.899 37.678 1.00 92.12 91 ALA A C 1
ATOM 689 O O . ALA A 1 91 ? -8.975 3.914 37.648 1.00 92.12 91 ALA A O 1
ATOM 690 N N . SER A 1 92 ? -6.924 4.806 37.932 1.00 90.56 92 SER A N 1
ATOM 691 C CA . SER A 1 92 ? -6.220 3.535 38.148 1.00 90.56 92 SER A CA 1
ATOM 692 C C . SER A 1 92 ? -6.716 2.775 39.385 1.00 90.56 92 SER A C 1
ATOM 694 O O . SER A 1 92 ? -6.967 1.573 39.301 1.00 90.56 92 SER A O 1
ATOM 696 N N . ASN A 1 93 ? -6.970 3.466 40.504 1.00 92.19 93 ASN A N 1
ATOM 697 C CA . ASN A 1 93 ? -7.544 2.865 41.719 1.00 92.19 93 ASN A CA 1
ATOM 698 C C . ASN A 1 93 ? -8.905 2.194 41.461 1.00 92.19 93 ASN A C 1
ATOM 700 O O . ASN A 1 93 ? -9.263 1.234 42.141 1.00 92.19 93 ASN A O 1
ATOM 704 N N . HIS A 1 94 ? -9.654 2.683 40.470 1.00 89.75 94 HIS A N 1
ATOM 705 C CA . HIS A 1 94 ? -10.934 2.121 40.042 1.00 89.75 94 HIS A CA 1
ATOM 706 C C . HIS A 1 94 ? -10.818 1.098 38.894 1.00 89.75 94 HIS A C 1
ATOM 708 O O . HIS A 1 94 ? -11.837 0.670 38.352 1.00 89.75 94 HIS A O 1
ATOM 714 N N . GLY A 1 95 ? -9.603 0.672 38.532 1.00 88.50 95 GLY A N 1
ATOM 715 C CA . GLY A 1 95 ? -9.354 -0.331 37.490 1.00 88.50 95 GLY A CA 1
ATOM 716 C C . GLY A 1 95 ? -9.379 0.216 36.060 1.00 88.50 95 GLY A C 1
ATOM 717 O O . GLY A 1 95 ? -9.449 -0.563 35.102 1.00 88.50 95 GLY A O 1
ATOM 718 N N . TYR A 1 96 ? -9.326 1.539 35.893 1.00 90.25 96 TYR A N 1
ATOM 719 C CA . TYR A 1 96 ? -9.266 2.175 34.581 1.00 90.25 96 TYR A CA 1
ATOM 720 C C . TYR A 1 96 ? -7.824 2.496 34.201 1.00 90.25 96 TYR A C 1
ATOM 722 O O . TYR A 1 96 ? -7.108 3.194 34.916 1.00 90.25 96 TYR A O 1
ATOM 730 N N . SER A 1 97 ? -7.405 1.980 33.051 1.00 86.31 97 SER A N 1
ATOM 731 C CA . SER A 1 97 ? -6.069 2.154 32.489 1.00 86.31 97 SER A CA 1
ATOM 732 C C . SER A 1 97 ? -6.152 2.887 31.154 1.00 86.31 97 SER A C 1
ATOM 734 O O . SER A 1 97 ? -7.235 3.080 30.598 1.00 86.31 97 SER A O 1
ATOM 736 N N . VAL A 1 98 ? -5.005 3.270 30.595 1.00 83.06 98 VAL A N 1
ATOM 737 C CA . VAL A 1 98 ? -4.954 3.926 29.278 1.00 83.06 98 VAL A CA 1
ATOM 738 C C . VAL A 1 98 ? -5.532 3.028 28.173 1.00 83.06 98 VAL A C 1
ATOM 740 O O . VAL A 1 98 ? -6.118 3.511 27.208 1.00 83.06 98 VAL A O 1
ATOM 743 N N . GLU A 1 99 ? -5.426 1.705 28.319 1.00 83.38 99 GLU A N 1
ATOM 744 C CA . GLU A 1 99 ? -6.004 0.728 27.389 1.00 83.38 99 GLU A CA 1
ATOM 745 C C . GLU A 1 99 ? -7.536 0.829 27.313 1.00 83.38 99 GLU A C 1
ATOM 747 O O . GLU A 1 99 ? -8.105 0.764 26.226 1.00 83.38 99 GLU A O 1
ATOM 752 N N . ASN A 1 100 ? -8.205 1.017 28.454 1.00 88.06 100 ASN A N 1
ATOM 753 C CA . ASN A 1 100 ? -9.655 0.855 28.568 1.00 88.06 100 ASN A CA 1
ATOM 754 C C . ASN A 1 100 ? -10.417 2.158 28.873 1.00 88.06 100 ASN A C 1
ATOM 756 O O . ASN A 1 100 ? -11.639 2.118 29.052 1.00 88.06 100 ASN A O 1
ATOM 760 N N . SER A 1 101 ? -9.729 3.301 28.918 1.00 92.50 101 SER A N 1
ATOM 761 C CA . SER A 1 101 ? -10.320 4.607 29.212 1.00 92.50 101 SER A CA 1
ATOM 762 C C . SER A 1 101 ? -9.967 5.656 28.160 1.00 92.50 101 SER A C 1
ATOM 764 O O . SER A 1 101 ? -8.930 5.586 27.503 1.00 92.50 101 SER A O 1
ATOM 766 N N . LEU A 1 102 ? -10.863 6.625 27.991 1.00 93.88 102 LEU A N 1
ATOM 767 C CA . LEU A 1 102 ? -10.623 7.861 27.247 1.00 93.88 102 LEU A CA 1
ATOM 768 C C . LEU A 1 102 ? -11.007 9.050 28.119 1.00 93.88 102 LEU A C 1
ATOM 770 O O . LEU A 1 102 ? -11.855 8.926 28.997 1.00 93.88 102 LEU A O 1
ATOM 774 N N . TRP A 1 103 ? -10.410 10.200 27.855 1.00 93.62 103 TRP A N 1
ATOM 775 C CA . TRP A 1 103 ? -10.604 11.438 28.592 1.00 93.62 103 TRP A CA 1
ATOM 776 C C . TRP A 1 103 ? -11.277 12.475 27.704 1.00 93.62 103 TRP A C 1
ATOM 778 O O . TRP A 1 103 ? -10.900 12.636 26.543 1.00 93.62 103 TRP A O 1
ATOM 788 N N . VAL A 1 104 ? -12.267 13.180 28.245 1.00 92.06 104 VAL A N 1
ATOM 789 C CA . VAL A 1 104 ? -12.850 14.362 27.608 1.00 92.06 104 VAL A CA 1
ATOM 790 C C . VAL A 1 104 ? -11.834 15.492 27.701 1.00 92.06 104 VAL A C 1
ATOM 792 O O . VAL A 1 104 ? -11.454 15.914 28.789 1.00 92.06 104 VAL A O 1
ATOM 795 N N . GLU A 1 105 ? -11.391 15.976 26.548 1.00 90.81 105 GLU A N 1
ATOM 796 C CA . GLU A 1 105 ? -10.468 17.104 26.445 1.00 90.81 105 GLU A CA 1
ATOM 797 C C . GLU A 1 105 ? -11.230 18.420 26.238 1.00 90.81 105 GLU A C 1
ATOM 799 O O . GLU A 1 105 ? -10.925 19.432 26.864 1.00 90.81 105 GLU A O 1
ATOM 804 N N . ALA A 1 106 ? -12.270 18.386 25.404 1.00 90.06 106 ALA A N 1
ATOM 805 C CA . ALA A 1 106 ? -13.211 19.483 25.217 1.00 90.06 106 ALA A CA 1
ATOM 806 C C . ALA A 1 106 ? -14.560 18.932 24.751 1.00 90.06 106 ALA A C 1
ATOM 808 O O . ALA A 1 106 ? -14.602 17.980 23.980 1.00 90.06 106 ALA A O 1
ATOM 809 N N . CYS A 1 107 ? -15.676 19.538 25.151 1.00 88.62 107 CYS A N 1
ATOM 810 C CA . CYS A 1 107 ? -16.980 19.201 24.581 1.00 88.62 107 CYS A CA 1
ATOM 811 C C . CYS A 1 107 ? -17.920 20.407 24.597 1.00 88.62 107 CYS A C 1
ATOM 813 O O . CYS A 1 107 ? -18.179 20.996 25.647 1.00 88.62 107 CYS A O 1
ATOM 815 N N . VAL A 1 108 ? -18.458 20.768 23.434 1.00 86.94 108 VAL A N 1
ATOM 816 C CA . VAL A 1 108 ? -19.286 21.962 23.250 1.00 86.94 108 VAL A CA 1
ATOM 817 C C . VAL A 1 108 ? -20.373 21.739 22.193 1.00 86.94 108 VAL A C 1
ATOM 819 O O . VAL A 1 108 ? -20.154 21.048 21.203 1.00 86.94 108 VAL A O 1
ATOM 822 N N . ALA A 1 109 ? -21.554 22.332 22.393 1.00 85.69 109 ALA A N 1
ATOM 823 C CA . ALA A 1 109 ? -22.637 22.354 21.408 1.00 85.69 109 ALA A CA 1
ATOM 824 C C . ALA A 1 109 ? -23.458 23.653 21.493 1.00 85.69 109 ALA A C 1
ATOM 826 O O . ALA A 1 109 ? -23.596 24.244 22.568 1.00 85.69 109 ALA A O 1
ATOM 827 N N . LEU A 1 110 ? -24.017 24.083 20.360 1.00 78.62 110 LEU A N 1
ATOM 828 C CA . LEU A 1 110 ? -24.942 25.208 20.232 1.00 78.62 110 LEU A CA 1
ATOM 829 C C . LEU A 1 110 ? -26.387 24.711 20.018 1.00 78.62 110 LEU A C 1
ATOM 831 O O . LEU A 1 110 ? -26.590 23.770 19.251 1.00 78.62 110 LEU A O 1
ATOM 835 N N . PRO A 1 111 ? -27.403 25.364 20.621 1.00 68.00 111 PRO A N 1
ATOM 836 C CA . PRO A 1 111 ? -27.318 26.410 21.644 1.00 68.00 111 PRO A CA 1
ATOM 837 C C . PRO A 1 111 ? -27.101 25.843 23.066 1.00 68.00 111 PRO A C 1
ATOM 839 O O . PRO A 1 111 ? -27.609 24.782 23.418 1.00 68.00 111 PRO A O 1
ATOM 842 N N . ILE A 1 112 ? -26.429 26.627 23.920 1.00 58.66 112 ILE A N 1
ATOM 843 C CA . ILE A 1 112 ? -25.904 26.287 25.270 1.00 58.66 112 ILE A CA 1
ATOM 844 C C . ILE A 1 112 ? -26.981 25.892 26.311 1.00 58.66 112 ILE A C 1
ATOM 846 O O . ILE A 1 112 ? -26.669 25.539 27.444 1.00 58.66 112 ILE A O 1
ATOM 850 N N . LYS A 1 113 ? -28.271 26.030 25.992 1.00 54.28 113 LYS A N 1
ATOM 851 C CA . LYS A 1 113 ? -29.381 25.764 26.922 1.00 54.28 113 LYS A CA 1
ATOM 852 C C . LYS A 1 113 ? -30.487 24.989 26.221 1.00 54.28 113 LYS A C 1
ATOM 854 O O . LYS A 1 113 ? -31.480 25.586 25.818 1.00 54.28 113 LYS A O 1
ATOM 859 N N . SER A 1 114 ? -30.314 23.682 26.031 1.00 60.38 114 SER A N 1
ATOM 860 C CA . SER A 1 114 ? -31.386 22.822 25.511 1.00 60.38 114 SER A CA 1
ATOM 861 C C . SER A 1 114 ? -31.047 21.329 25.581 1.00 60.38 114 SER A C 1
ATOM 863 O O . SER A 1 114 ? -29.881 20.946 25.619 1.00 60.38 114 SER A O 1
ATOM 865 N N . VAL A 1 115 ? -32.094 20.504 25.470 1.00 64.44 115 VAL A N 1
ATOM 866 C CA . VAL A 1 115 ? -32.056 19.060 25.153 1.00 64.44 115 VAL A CA 1
ATOM 867 C C . VAL A 1 115 ? -31.121 18.743 23.968 1.00 64.44 115 VAL A C 1
ATOM 869 O O . VAL A 1 115 ? -30.553 17.661 23.887 1.00 64.44 115 VAL A O 1
ATOM 872 N N . ILE A 1 116 ? -30.892 19.703 23.063 1.00 68.38 116 ILE A N 1
ATOM 873 C CA . ILE A 1 116 ? -30.037 19.539 21.880 1.00 68.38 116 ILE A CA 1
ATOM 874 C C . ILE A 1 116 ? -28.566 19.318 22.271 1.00 68.38 116 ILE A C 1
ATOM 876 O O . ILE A 1 116 ? -27.904 18.471 21.675 1.00 68.38 116 ILE A O 1
ATOM 880 N N . GLN A 1 117 ? -28.052 20.016 23.294 1.00 73.75 117 GLN A N 1
ATOM 881 C CA . GLN A 1 117 ? -26.681 19.802 23.780 1.00 73.75 117 GLN A CA 1
ATOM 882 C C . GLN A 1 117 ? -26.507 18.390 24.351 1.00 73.75 117 GLN A C 1
ATOM 884 O O . GLN A 1 117 ? -25.494 17.739 24.095 1.00 73.75 117 GLN A O 1
ATOM 889 N N . GLU A 1 118 ? -27.508 17.904 25.089 1.00 77.31 118 GLU A N 1
ATOM 890 C CA . GLU A 1 118 ? -27.502 16.547 25.638 1.00 77.31 118 GLU A CA 1
ATOM 891 C C . GLU A 1 118 ? -27.509 15.499 24.523 1.00 77.31 118 GLU A C 1
ATOM 893 O O . GLU A 1 118 ? -26.757 14.526 24.597 1.00 77.31 118 GLU A O 1
ATOM 898 N N . ASN A 1 119 ? -28.289 15.724 23.461 1.00 80.12 119 ASN A N 1
ATOM 899 C CA . ASN A 1 119 ? -28.348 14.810 22.325 1.00 80.12 119 ASN A CA 1
ATOM 900 C C . ASN A 1 119 ? -27.020 14.759 21.552 1.00 80.12 119 ASN A C 1
ATOM 902 O O . ASN A 1 119 ? -26.568 13.667 21.206 1.00 80.12 119 ASN A O 1
ATOM 906 N N . TYR A 1 120 ? -26.353 15.900 21.323 1.00 82.31 120 TYR A N 1
ATOM 907 C CA . TYR A 1 120 ? -25.019 15.910 20.705 1.00 82.31 120 TYR A CA 1
ATOM 908 C C . TYR A 1 120 ? -23.981 15.214 21.582 1.00 82.31 120 TYR A C 1
ATOM 910 O O . TYR A 1 120 ? -23.207 14.413 21.066 1.00 82.31 120 TYR A O 1
ATOM 918 N N . PHE A 1 121 ? -23.978 15.452 22.898 1.00 84.12 121 PHE A N 1
ATOM 919 C CA . PHE A 1 121 ? -23.034 14.773 23.786 1.00 84.12 121 PHE A CA 1
ATOM 920 C C . PHE A 1 121 ? -23.271 13.262 23.845 1.00 84.12 121 PHE A C 1
ATOM 922 O O . PHE A 1 121 ? -22.324 12.487 23.723 1.00 84.12 121 PHE A O 1
ATOM 929 N N . ALA A 1 122 ? -24.530 12.829 23.953 1.00 84.62 122 ALA A N 1
ATOM 930 C CA . ALA A 1 122 ? -24.888 11.418 23.847 1.00 84.62 122 ALA A CA 1
ATOM 931 C C . ALA A 1 122 ? -24.429 10.831 22.504 1.00 84.62 122 ALA A C 1
ATOM 933 O O . ALA A 1 122 ? -23.881 9.731 22.463 1.00 84.62 122 ALA A O 1
ATOM 934 N N . GLY A 1 123 ? -24.609 11.578 21.412 1.00 86.12 123 GLY A N 1
ATOM 935 C CA . GLY A 1 123 ? -24.127 11.225 20.080 1.00 86.12 123 GLY A CA 1
ATOM 936 C C . GLY A 1 123 ? -22.604 11.085 20.007 1.00 86.12 123 GLY A C 1
ATOM 937 O O . GLY A 1 123 ? -22.120 10.104 19.445 1.00 86.12 123 GLY A O 1
ATOM 938 N N . PHE A 1 124 ? -21.845 12.000 20.616 1.00 88.88 124 PHE A N 1
ATOM 939 C CA . PHE A 1 124 ? -20.383 11.926 20.683 1.00 88.88 124 PHE A CA 1
ATOM 940 C C . PHE A 1 124 ? -19.911 10.726 21.502 1.00 88.88 124 PHE A C 1
ATOM 942 O O . PHE A 1 124 ? -19.063 9.973 21.031 1.00 88.88 124 PHE A O 1
ATOM 949 N N . LEU A 1 125 ? -20.503 10.478 22.675 1.00 89.12 125 LEU A N 1
ATOM 950 C CA . LEU A 1 125 ? -20.194 9.291 23.478 1.00 89.12 125 LEU A CA 1
ATOM 951 C C . LEU A 1 125 ? -20.503 8.000 22.707 1.00 89.12 125 LEU A C 1
ATOM 953 O O . LEU A 1 125 ? -19.663 7.101 22.659 1.00 89.12 125 LEU A O 1
ATOM 957 N N . LYS A 1 126 ? -21.668 7.919 22.044 1.00 86.88 126 LYS A N 1
ATOM 958 C CA . LYS A 1 126 ? -22.012 6.794 21.156 1.00 86.88 126 LYS A CA 1
ATOM 959 C C . LYS A 1 126 ? -20.961 6.626 20.061 1.00 86.88 126 LYS A C 1
ATOM 961 O O . LYS A 1 126 ? -20.534 5.505 19.817 1.00 86.88 126 LYS A O 1
ATOM 966 N N . ALA A 1 127 ? -20.545 7.709 19.405 1.00 86.94 127 ALA A N 1
ATOM 967 C CA . ALA A 1 127 ? -19.553 7.661 18.336 1.00 86.94 127 ALA A CA 1
ATOM 968 C C . ALA A 1 127 ? -18.198 7.141 18.841 1.00 86.94 127 ALA A C 1
ATOM 970 O O . ALA A 1 127 ? -17.670 6.191 18.269 1.00 86.94 127 ALA A O 1
ATOM 971 N N . VAL A 1 128 ? -17.671 7.679 19.944 1.00 88.44 128 VAL A N 1
ATOM 972 C CA . VAL A 1 128 ? -16.371 7.267 20.501 1.00 88.44 128 VAL A CA 1
ATOM 973 C C . VAL A 1 128 ? -16.380 5.810 20.958 1.00 88.44 128 VAL A C 1
ATOM 975 O O . VAL A 1 128 ? -15.465 5.067 20.617 1.00 88.44 128 VAL A O 1
ATOM 978 N N . PHE A 1 129 ? -17.421 5.353 21.661 1.00 87.94 129 PHE A N 1
ATOM 979 C CA . PHE A 1 129 ? -17.519 3.946 22.076 1.00 87.94 129 PHE A CA 1
ATOM 980 C C . PHE A 1 129 ? -17.720 2.965 20.908 1.00 87.94 129 PHE A C 1
ATOM 982 O O . PHE A 1 129 ? -17.483 1.764 21.072 1.00 87.94 129 PHE A O 1
ATOM 989 N N . LYS A 1 130 ? -18.184 3.446 19.746 1.00 84.38 130 LYS A N 1
ATOM 990 C CA . LYS A 1 130 ? -18.233 2.655 18.508 1.00 84.38 130 LYS A CA 1
ATOM 991 C C . LYS A 1 130 ? -16.880 2.626 17.797 1.00 84.38 130 LYS A C 1
ATOM 993 O O . LYS A 1 130 ? -16.470 1.565 17.347 1.00 84.38 130 LYS A O 1
ATOM 998 N N . LEU A 1 131 ? -16.190 3.766 17.733 1.00 81.62 131 LEU A N 1
ATOM 999 C CA . LEU A 1 131 ? -14.862 3.898 17.121 1.00 81.62 131 LEU A CA 1
ATOM 1000 C C . LEU A 1 131 ? -13.757 3.212 17.940 1.00 81.62 131 LEU A C 1
ATOM 1002 O O . LEU A 1 131 ? -12.768 2.757 17.373 1.00 81.62 131 LEU A O 1
ATOM 1006 N N . SER A 1 132 ? -13.943 3.109 19.259 1.00 82.50 132 SER A N 1
ATOM 1007 C CA . SER A 1 132 ? -13.006 2.493 20.200 1.00 82.50 132 SER A CA 1
ATOM 1008 C C . SER A 1 132 ? -13.685 1.382 21.019 1.00 82.50 132 SER A C 1
ATOM 1010 O O . SER A 1 132 ? -14.033 1.599 22.183 1.00 82.50 132 SER A O 1
ATOM 1012 N N . PRO A 1 133 ? -13.883 0.176 20.445 1.00 80.25 133 PRO A N 1
ATOM 1013 C CA . PRO A 1 133 ? -14.505 -0.960 21.134 1.00 80.25 133 PRO A CA 1
ATOM 1014 C C . PRO A 1 133 ? -13.811 -1.377 22.438 1.00 80.25 133 PRO A C 1
ATOM 1016 O O . PRO A 1 133 ? -14.445 -1.922 23.335 1.00 80.25 133 PRO A O 1
ATOM 1019 N N . GLU A 1 134 ? -12.511 -1.109 22.556 1.00 80.38 134 GLU A N 1
ATOM 1020 C CA . GLU A 1 134 ? -11.700 -1.464 23.726 1.00 80.38 134 GLU A CA 1
ATOM 1021 C C . GLU A 1 134 ? -11.946 -0.516 24.917 1.00 80.38 134 GLU A C 1
ATOM 1023 O O . GLU A 1 134 ? -11.711 -0.868 26.077 1.00 80.38 134 GLU A O 1
ATOM 1028 N N . THR A 1 135 ? -12.481 0.682 24.652 1.00 88.88 135 THR A N 1
ATOM 1029 C CA . THR A 1 135 ? -12.792 1.677 25.679 1.00 88.88 135 THR A CA 1
ATOM 1030 C C . THR A 1 135 ? -14.037 1.273 26.465 1.00 88.88 135 THR A C 1
ATOM 1032 O O . THR A 1 135 ? -15.144 1.197 25.934 1.00 88.88 135 THR A O 1
ATOM 1035 N N . ARG A 1 136 ? -13.874 1.076 27.774 1.00 90.50 136 ARG A N 1
ATOM 1036 C CA . ARG A 1 136 ? -14.947 0.735 28.721 1.00 90.50 136 ARG A CA 1
ATOM 1037 C C . ARG A 1 136 ? -15.544 1.959 29.407 1.00 90.50 136 ARG A C 1
ATOM 1039 O O . ARG A 1 136 ? -16.715 1.929 29.791 1.00 90.50 136 ARG A O 1
ATOM 1046 N N . VAL A 1 137 ? -14.756 3.023 29.557 1.00 93.62 137 VAL A N 1
ATOM 1047 C CA . VAL A 1 137 ? -15.154 4.246 30.260 1.00 93.62 137 VAL A CA 1
ATOM 1048 C C . VAL A 1 137 ? -14.648 5.497 29.543 1.00 93.62 137 VAL A C 1
ATOM 1050 O O . VAL A 1 137 ? -13.542 5.516 29.007 1.00 93.62 137 VAL A O 1
ATOM 1053 N N . VAL A 1 138 ? -15.451 6.556 29.567 1.00 94.62 138 VAL A N 1
ATOM 1054 C CA . VAL A 1 138 ? -15.013 7.920 29.256 1.00 94.62 138 VAL A CA 1
ATOM 1055 C C . VAL A 1 138 ? -14.976 8.710 30.559 1.00 94.62 138 VAL A C 1
ATOM 1057 O O . VAL A 1 138 ? -15.954 8.716 31.305 1.00 94.62 138 VAL A O 1
ATOM 1060 N N . LEU A 1 139 ? -13.847 9.344 30.842 1.00 93.94 139 LEU A N 1
ATOM 1061 C CA . LEU A 1 139 ? -13.568 10.110 32.047 1.00 93.94 139 LEU A CA 1
ATOM 1062 C C . LEU A 1 139 ? -13.564 11.603 31.721 1.00 93.94 139 LEU A C 1
ATOM 1064 O O . LEU A 1 139 ? -13.113 12.014 30.657 1.00 93.94 139 LEU A O 1
ATOM 1068 N N . ASP A 1 140 ? -14.051 12.415 32.646 1.00 91.38 140 ASP A N 1
ATOM 1069 C CA . ASP A 1 140 ? -14.038 13.873 32.552 1.00 91.38 140 ASP A CA 1
ATOM 1070 C C . ASP A 1 140 ? -13.419 14.446 33.823 1.00 91.38 140 ASP A C 1
ATOM 1072 O O . ASP A 1 140 ? -13.812 14.070 34.930 1.00 91.38 140 ASP A O 1
ATOM 1076 N N . LEU A 1 141 ? -12.448 15.341 33.659 1.00 90.81 141 LEU A N 1
ATOM 1077 C CA . LEU A 1 141 ? -11.850 16.090 34.753 1.00 90.81 141 LEU A CA 1
ATOM 1078 C C . LEU A 1 141 ? -12.286 17.546 34.613 1.00 90.81 141 LEU A C 1
ATOM 1080 O O . LEU A 1 141 ? -11.829 18.245 33.713 1.00 90.81 141 LEU A O 1
ATOM 1084 N N . SER A 1 142 ? -13.153 18.009 35.509 1.00 87.62 142 SER A N 1
ATOM 1085 C CA . SER A 1 142 ? -13.772 19.330 35.401 1.00 87.62 142 SER A CA 1
ATOM 1086 C C . SER A 1 142 ? -13.843 20.050 36.752 1.00 87.62 142 SER A C 1
ATOM 1088 O O . SER A 1 142 ? -13.907 19.400 37.803 1.00 87.62 142 SER A O 1
ATOM 1090 N N . PRO A 1 143 ? -13.829 21.399 36.774 1.00 86.38 143 PRO A N 1
ATOM 1091 C CA . PRO A 1 143 ? -14.043 22.149 38.009 1.00 86.38 143 PRO A CA 1
ATOM 1092 C C . PRO A 1 143 ? -15.469 21.943 38.535 1.00 86.38 143 PRO A C 1
ATOM 1094 O O . PRO A 1 143 ? -16.394 21.735 37.743 1.00 86.38 143 PRO A O 1
ATOM 1097 N N . PHE A 1 144 ? -15.685 22.061 39.852 1.00 82.88 144 PHE A N 1
ATOM 1098 C CA . PHE A 1 144 ? -17.008 21.843 40.473 1.00 82.88 144 PHE A CA 1
ATOM 1099 C C . PHE A 1 144 ? -18.154 22.609 39.793 1.00 82.88 144 PHE A C 1
ATOM 1101 O O . PHE A 1 144 ? -19.245 22.063 39.632 1.00 82.88 144 PHE A O 1
ATOM 1108 N N . GLU A 1 145 ? -17.897 23.847 39.363 1.00 75.38 145 GLU A N 1
ATOM 1109 C CA . GLU A 1 145 ? -18.878 24.724 38.708 1.00 75.38 145 GLU A CA 1
ATOM 1110 C C . GLU A 1 145 ? -19.350 24.194 37.338 1.00 75.38 145 GLU A C 1
ATOM 1112 O O . GLU A 1 145 ? -20.466 24.485 36.908 1.00 75.38 145 GLU A O 1
ATOM 1117 N N . TYR A 1 146 ? -18.530 23.382 36.663 1.00 72.06 146 TYR A N 1
ATOM 1118 C CA . TYR A 1 146 ? -18.780 22.887 35.304 1.00 72.06 146 TYR A CA 1
ATOM 1119 C C . TYR A 1 146 ? -19.050 21.374 35.242 1.00 72.06 146 TYR A C 1
ATOM 1121 O O . TYR A 1 146 ? -19.523 20.884 34.217 1.00 72.06 146 TYR A O 1
ATOM 1129 N N . ALA A 1 147 ? -18.842 20.641 36.340 1.00 59.53 147 ALA A N 1
ATOM 1130 C CA . ALA A 1 147 ? -19.026 19.187 36.420 1.00 59.53 147 ALA A CA 1
ATOM 1131 C C . ALA A 1 147 ? -20.480 18.709 36.204 1.00 59.53 147 ALA A C 1
ATOM 1133 O O . ALA A 1 147 ? -20.726 17.522 36.004 1.00 59.53 147 ALA A O 1
ATOM 1134 N N . THR A 1 148 ? -21.468 19.610 36.257 1.00 50.03 148 THR A N 1
ATOM 1135 C CA . THR A 1 148 ? -22.907 19.278 36.191 1.00 50.03 148 THR A CA 1
ATOM 1136 C C . THR A 1 148 ? -23.507 19.319 34.784 1.00 50.03 148 THR A C 1
ATOM 1138 O O . THR A 1 148 ? -24.701 19.070 34.629 1.00 50.03 148 THR A O 1
ATOM 1141 N N . VAL A 1 149 ? -22.725 19.647 33.751 1.00 53.69 149 VAL A N 1
ATOM 1142 C CA . VAL A 1 149 ? -23.274 19.988 32.424 1.00 53.69 149 VAL A CA 1
ATOM 1143 C C . VAL A 1 149 ? -23.833 18.768 31.670 1.00 53.69 149 VAL A C 1
ATOM 1145 O O . VAL A 1 149 ? -24.608 18.947 30.737 1.00 53.69 149 VAL A O 1
ATOM 1148 N N . LEU A 1 150 ? -23.501 17.528 32.061 1.00 62.72 150 LEU A N 1
ATOM 1149 C CA . LEU A 1 150 ? -23.772 16.340 31.243 1.00 62.72 150 LEU A CA 1
ATOM 1150 C C . LEU A 1 150 ? -24.343 15.177 32.078 1.00 62.72 150 LEU A C 1
ATOM 1152 O O . LEU A 1 150 ? -23.614 14.479 32.775 1.00 62.72 150 LEU A O 1
ATOM 1156 N N . LYS A 1 151 ? -25.653 14.915 31.951 1.00 69.81 151 LYS A N 1
ATOM 1157 C CA . LYS A 1 151 ? -26.411 13.863 32.673 1.00 69.81 151 LYS A CA 1
ATOM 1158 C C . LYS A 1 151 ? -25.808 12.447 32.590 1.00 69.81 151 LYS A C 1
ATOM 1160 O O . LYS A 1 151 ? -26.069 11.612 33.452 1.00 69.81 151 LYS A O 1
ATOM 1165 N N . PHE A 1 152 ? -25.030 12.167 31.546 1.00 76.31 152 PHE A N 1
ATOM 1166 C CA . PHE A 1 152 ? -24.401 10.864 31.311 1.00 76.31 152 PHE A CA 1
ATOM 1167 C C . PHE A 1 152 ? -23.134 10.625 32.146 1.00 76.31 152 PHE A C 1
ATOM 1169 O O . PHE A 1 152 ? -22.698 9.478 32.254 1.00 76.31 152 PHE A O 1
ATOM 1176 N N . LEU A 1 153 ? -22.550 11.680 32.725 1.00 84.81 153 LEU A N 1
ATOM 1177 C CA . LEU A 1 153 ? -21.363 11.602 33.571 1.00 84.81 153 LEU A CA 1
ATOM 1178 C C . LEU A 1 153 ? -21.768 11.518 35.046 1.00 84.81 153 LEU A C 1
ATOM 1180 O O . LEU A 1 153 ? -22.474 12.378 35.571 1.00 84.81 153 LEU A O 1
ATOM 1184 N N . LYS A 1 154 ? -21.305 10.472 35.731 1.00 89.00 154 LYS A N 1
ATOM 1185 C CA . LYS A 1 154 ? -21.477 10.291 37.176 1.00 89.00 154 LYS A CA 1
ATOM 1186 C C . LYS A 1 154 ? -20.185 10.678 37.900 1.00 89.00 154 LYS A C 1
ATOM 1188 O O . LYS A 1 154 ? -19.128 10.208 37.481 1.00 89.00 154 LYS A O 1
ATOM 1193 N N . PRO A 1 155 ? -20.237 11.473 38.983 1.00 89.06 155 PRO A N 1
ATOM 1194 C CA . PRO A 1 155 ? -19.054 11.769 39.786 1.00 89.06 155 PRO A CA 1
ATOM 1195 C C . PRO A 1 155 ? -18.427 10.485 40.344 1.00 89.06 155 PRO A C 1
ATOM 1197 O O . PRO A 1 155 ? -19.129 9.672 40.944 1.00 89.06 155 PRO A O 1
ATOM 1200 N N . LEU A 1 156 ? -17.120 10.326 40.152 1.00 90.25 156 LEU A N 1
ATOM 1201 C CA . LEU A 1 156 ? -16.302 9.232 40.675 1.00 90.25 156 LEU A CA 1
ATOM 1202 C C . LEU A 1 156 ? -15.586 9.652 41.961 1.00 90.25 156 LEU A C 1
ATOM 1204 O O . LEU A 1 156 ? -15.824 9.074 43.016 1.00 90.25 156 LEU A O 1
ATOM 1208 N N . SER A 1 157 ? -14.771 10.706 41.868 1.00 91.19 157 SER A N 1
ATOM 1209 C CA . SER A 1 157 ? -13.949 11.233 42.963 1.00 91.19 157 SER A CA 1
ATOM 1210 C C . SER A 1 157 ? -13.950 12.762 42.940 1.00 91.19 157 SER A C 1
ATOM 1212 O O . SER A 1 157 ? -14.211 13.388 41.910 1.00 91.19 157 SER A O 1
ATOM 1214 N N . ARG A 1 158 ? -13.665 13.394 44.083 1.00 91.44 158 ARG A N 1
ATOM 1215 C CA . ARG A 1 158 ? -13.574 14.857 44.215 1.00 91.44 158 ARG A CA 1
ATOM 1216 C C . ARG A 1 158 ? -12.297 15.240 44.947 1.00 91.44 158 ARG A C 1
ATOM 1218 O O . ARG A 1 158 ? -11.982 14.636 45.968 1.00 91.44 158 ARG A O 1
ATOM 1225 N N . SER A 1 159 ? -11.611 16.268 44.464 1.00 89.31 159 SER A N 1
ATOM 1226 C CA . SER A 1 159 ? -10.494 16.897 45.166 1.00 89.31 159 SER A CA 1
ATOM 1227 C C . SER A 1 159 ? -10.926 18.278 45.638 1.00 89.31 159 SER A C 1
ATOM 1229 O O . SER A 1 159 ? -11.142 19.168 44.820 1.00 89.31 159 SER A O 1
ATOM 1231 N N . GLN A 1 160 ? -11.064 18.452 46.954 1.00 86.38 160 GLN A N 1
ATOM 1232 C CA . GLN A 1 160 ? -11.384 19.757 47.545 1.00 86.38 160 GLN A CA 1
ATOM 1233 C C . GLN A 1 160 ? -10.200 20.730 47.435 1.00 86.38 160 GLN A C 1
ATOM 1235 O O . GLN A 1 160 ? -10.403 21.908 47.193 1.00 86.38 160 GLN A O 1
ATOM 1240 N N . ASP A 1 161 ? -8.960 20.239 47.522 1.00 84.50 161 ASP A N 1
ATOM 1241 C CA . ASP A 1 161 ? -7.753 21.082 47.473 1.00 84.50 161 ASP A CA 1
ATOM 1242 C C . ASP A 1 161 ? -7.522 21.753 46.103 1.00 84.50 161 ASP A C 1
ATOM 1244 O O . ASP A 1 161 ? -6.846 22.788 45.991 1.00 84.50 161 ASP A O 1
ATOM 1248 N N . MET A 1 162 ? -8.053 21.133 45.045 1.00 85.06 162 MET A N 1
ATOM 1249 C CA . MET A 1 162 ? -7.933 21.588 43.657 1.00 85.06 162 MET A CA 1
ATOM 1250 C C . MET A 1 162 ? -9.261 22.065 43.056 1.00 85.06 162 MET A C 1
ATOM 1252 O O . MET A 1 162 ? -9.255 22.543 41.926 1.00 85.06 162 MET A O 1
ATOM 1256 N N . ASP A 1 163 ? -10.371 21.944 43.787 1.00 87.38 163 ASP A N 1
ATOM 1257 C CA . ASP A 1 163 ? -11.738 22.222 43.327 1.00 87.38 163 ASP A CA 1
ATOM 1258 C C . ASP A 1 163 ? -12.177 21.443 42.068 1.00 87.38 163 ASP A C 1
ATOM 1260 O O . ASP A 1 163 ? -12.874 21.961 41.189 1.00 87.38 163 ASP A O 1
ATOM 1264 N N . LEU A 1 164 ? -11.775 20.168 41.981 1.00 89.56 164 LEU A N 1
ATOM 1265 C CA . LEU A 1 164 ? -12.003 19.306 40.814 1.00 89.56 164 LEU A CA 1
ATOM 1266 C C . LEU A 1 164 ? -12.923 18.116 41.111 1.00 89.56 164 LEU A C 1
ATOM 1268 O O . LEU A 1 164 ? -12.867 17.501 42.182 1.00 89.56 164 LEU A O 1
ATOM 1272 N N . VAL A 1 165 ? -13.709 17.726 40.107 1.00 90.50 165 VAL A N 1
ATOM 1273 C CA . VAL A 1 165 ? -14.444 16.454 40.046 1.00 90.50 165 VAL A CA 1
ATOM 1274 C C . VAL A 1 165 ? -13.850 15.600 38.944 1.00 90.50 165 VAL A C 1
ATOM 1276 O O . VAL A 1 165 ? -13.703 16.052 37.811 1.00 90.50 165 VAL A O 1
ATOM 1279 N N . LEU A 1 166 ? -13.580 14.341 39.268 1.00 91.88 166 LEU A N 1
ATOM 1280 C CA . LEU A 1 166 ? -13.423 13.291 38.276 1.00 91.88 166 LEU A CA 1
ATOM 1281 C C . LEU A 1 166 ? -14.786 12.631 38.079 1.00 91.88 166 LEU A C 1
ATOM 1283 O O . LEU A 1 166 ? -15.343 12.095 39.037 1.00 91.88 166 LEU A O 1
ATOM 1287 N N . SER A 1 167 ? -15.322 12.667 36.866 1.00 91.38 167 SER A N 1
ATOM 1288 C CA . SER A 1 167 ? -16.590 12.030 36.498 1.00 91.38 167 SER A CA 1
ATOM 1289 C C . SER A 1 167 ? -16.370 10.932 35.460 1.00 91.38 167 SER A C 1
ATOM 1291 O O . SER A 1 167 ? -15.372 10.935 34.745 1.00 91.38 167 SER A O 1
ATOM 1293 N N . MET A 1 168 ? -17.301 9.983 35.366 1.00 92.88 168 MET A N 1
ATOM 1294 C CA . MET A 1 168 ? -17.221 8.856 34.438 1.00 92.88 168 MET A CA 1
ATOM 1295 C C . MET A 1 168 ? -18.529 8.595 33.695 1.00 92.88 168 MET A C 1
ATOM 1297 O O . MET A 1 168 ? -19.620 8.749 34.246 1.00 92.88 168 MET A O 1
ATOM 1301 N N . CYS A 1 169 ? -18.417 8.109 32.465 1.00 92.94 169 CYS A N 1
ATOM 1302 C CA . CYS A 1 169 ? -19.498 7.507 31.702 1.00 92.94 169 CYS A CA 1
ATOM 1303 C C . CYS A 1 169 ? -19.081 6.092 31.299 1.00 92.94 169 CYS A C 1
ATOM 1305 O O . CYS A 1 169 ? -18.089 5.912 30.592 1.00 92.94 169 CYS A O 1
ATOM 1307 N N . LEU A 1 170 ? -19.823 5.081 31.752 1.00 92.44 170 LEU A N 1
ATOM 1308 C CA . LEU A 1 170 ? -19.583 3.693 31.353 1.00 92.44 170 LEU A CA 1
ATOM 1309 C C . LEU A 1 170 ? -20.164 3.439 29.965 1.00 92.44 170 LEU A C 1
ATOM 1311 O O . LEU A 1 170 ? -21.269 3.904 29.674 1.00 92.44 170 LEU A O 1
ATOM 1315 N N . ARG A 1 171 ? -19.493 2.608 29.161 1.00 90.50 171 ARG A N 1
ATOM 1316 C CA . ARG A 1 171 ? -19.978 2.180 27.836 1.00 90.50 171 ARG A CA 1
ATOM 1317 C C . ARG A 1 171 ? -21.418 1.665 27.884 1.00 90.50 171 ARG A C 1
ATOM 1319 O O . ARG A 1 171 ? -22.234 2.083 27.069 1.00 90.50 171 ARG A O 1
ATOM 1326 N N . SER A 1 172 ? -21.750 0.858 28.895 1.00 88.56 172 SER A N 1
ATOM 1327 C CA . SER A 1 172 ? -23.093 0.298 29.125 1.00 88.56 172 SER A CA 1
ATOM 1328 C C . SER A 1 172 ? -24.182 1.334 29.438 1.00 88.56 172 SER A C 1
ATOM 1330 O O . SER A 1 172 ? -25.364 1.019 29.376 1.00 88.56 172 SER A O 1
ATOM 1332 N N . THR A 1 173 ? -23.807 2.576 29.769 1.00 88.19 173 THR A N 1
ATOM 1333 C CA . THR A 1 173 ? -24.760 3.683 29.985 1.00 88.19 173 THR A CA 1
ATOM 1334 C C . THR A 1 173 ? -25.294 4.226 28.658 1.00 88.19 173 THR A C 1
ATOM 1336 O O . THR A 1 173 ? -26.360 4.835 28.621 1.00 88.19 173 THR A O 1
ATOM 1339 N N . VAL A 1 174 ? -24.535 4.045 27.574 1.00 87.44 174 VAL A N 1
ATOM 1340 C CA . VAL A 1 174 ? -24.761 4.704 26.281 1.00 87.44 174 VAL A CA 1
ATOM 1341 C C . VAL A 1 174 ? -25.031 3.695 25.167 1.00 87.44 174 VAL A C 1
ATOM 1343 O O . VAL A 1 174 ? -25.859 3.952 24.290 1.00 87.44 174 VAL A O 1
ATOM 1346 N N . LEU A 1 175 ? -24.334 2.560 25.195 1.00 87.12 175 LEU A N 1
ATOM 1347 C CA . LEU A 1 175 ? -24.514 1.441 24.282 1.00 87.12 175 LEU A CA 1
ATOM 1348 C C . LEU A 1 175 ? -25.021 0.230 25.075 1.00 87.12 175 LEU A C 1
ATOM 1350 O O . LEU A 1 175 ? -24.442 -0.086 26.116 1.00 87.12 175 LEU A O 1
ATOM 1354 N N . PRO A 1 176 ? -26.068 -0.464 24.605 1.00 87.00 176 PRO A N 1
ATOM 1355 C CA . PRO A 1 176 ? -26.569 -1.650 25.285 1.00 87.00 176 PRO A CA 1
ATOM 1356 C C . PRO A 1 176 ? -25.525 -2.773 25.287 1.00 87.00 176 PRO A C 1
ATOM 1358 O O . PRO A 1 176 ? -24.770 -2.946 24.325 1.00 87.00 176 PRO A O 1
ATOM 1361 N N . ALA A 1 177 ? -25.499 -3.540 26.377 1.00 85.38 177 ALA A N 1
ATOM 1362 C CA . ALA A 1 177 ? -24.668 -4.730 26.504 1.00 85.38 177 ALA A CA 1
ATOM 1363 C C . ALA A 1 177 ? -25.384 -5.936 25.884 1.00 85.38 177 ALA A C 1
ATOM 1365 O O . ALA A 1 177 ? -26.572 -6.141 26.129 1.00 85.38 177 ALA A O 1
ATOM 1366 N N . MET A 1 178 ? -24.658 -6.738 25.105 1.00 89.38 178 MET A N 1
ATOM 1367 C CA . MET A 1 178 ? -25.186 -7.995 24.578 1.00 89.38 178 MET A CA 1
ATOM 1368 C C . MET A 1 178 ? -24.959 -9.148 25.550 1.00 89.38 178 MET A C 1
ATOM 1370 O O . MET A 1 178 ? -23.961 -9.197 26.269 1.00 89.38 178 MET A O 1
ATOM 1374 N N . THR A 1 179 ? -25.879 -10.101 25.522 1.00 91.88 179 THR A N 1
ATOM 1375 C CA . THR A 1 179 ? -25.736 -11.411 26.157 1.00 91.88 179 THR A CA 1
ATOM 1376 C C . THR A 1 179 ? -25.593 -12.476 25.079 1.00 91.88 179 THR A C 1
ATOM 1378 O O . THR A 1 179 ? -26.103 -12.315 23.972 1.00 91.88 179 THR A O 1
ATOM 1381 N N . ILE A 1 180 ? -24.853 -13.541 25.378 1.00 94.12 180 ILE A N 1
ATOM 1382 C CA . ILE A 1 180 ? -24.555 -14.605 24.417 1.00 94.12 180 ILE A CA 1
ATOM 1383 C C . ILE A 1 180 ? -25.090 -15.910 24.980 1.00 94.12 180 ILE A C 1
ATOM 1385 O O . ILE A 1 180 ? -24.828 -16.250 26.135 1.00 94.12 180 ILE A O 1
ATOM 1389 N N . LYS A 1 181 ? -25.839 -16.640 24.159 1.00 94.19 181 LYS A N 1
ATOM 1390 C CA . LYS A 1 181 ? -26.380 -17.955 24.504 1.00 94.19 181 LYS A CA 1
ATOM 1391 C C . LYS A 1 181 ? -26.305 -18.890 23.305 1.00 94.19 181 LYS A C 1
ATOM 1393 O O . LYS A 1 181 ? -26.119 -18.455 22.169 1.00 94.19 181 LYS A O 1
ATOM 1398 N N . GLN A 1 182 ? -26.463 -20.180 23.563 1.00 94.88 182 GLN A N 1
ATOM 1399 C CA . GLN A 1 182 ? -26.593 -21.168 22.501 1.00 94.88 182 GLN A CA 1
ATOM 1400 C C . GLN A 1 182 ? -27.961 -21.037 21.816 1.00 94.88 182 GLN A C 1
ATOM 1402 O O . GLN A 1 182 ? -28.976 -20.852 22.491 1.00 94.88 182 GLN A O 1
ATOM 1407 N N . ALA A 1 183 ? -27.979 -21.131 20.487 1.00 94.88 183 ALA A N 1
ATOM 1408 C CA . ALA A 1 183 ? -29.191 -21.039 19.683 1.00 94.88 183 ALA A CA 1
ATOM 1409 C C . ALA A 1 183 ? -30.096 -22.256 19.901 1.00 94.88 183 ALA A C 1
ATOM 1411 O O . ALA A 1 183 ? -29.619 -23.396 19.943 1.00 94.88 183 ALA A O 1
ATOM 1412 N N . ILE A 1 184 ? -31.407 -22.030 19.937 1.00 94.69 184 ILE A N 1
ATOM 1413 C CA . ILE A 1 184 ? -32.432 -23.079 19.915 1.00 94.69 184 ILE A CA 1
ATOM 1414 C C . ILE A 1 184 ? -33.271 -22.975 18.643 1.00 94.69 184 ILE A C 1
ATOM 1416 O O . ILE A 1 184 ? -33.384 -21.916 18.043 1.00 94.69 184 ILE A O 1
ATOM 1420 N N . VAL A 1 185 ? -33.906 -24.071 18.213 1.00 90.94 185 VAL A N 1
ATOM 1421 C CA . VAL A 1 185 ? -34.661 -24.099 16.939 1.00 90.94 185 VAL A CA 1
ATOM 1422 C C . VAL A 1 185 ? -35.769 -23.032 16.885 1.00 90.94 185 VAL A C 1
ATOM 1424 O O . VAL A 1 185 ? -36.075 -22.528 15.810 1.00 90.94 185 VAL A O 1
ATOM 1427 N N . LYS A 1 186 ? -36.326 -22.641 18.042 1.00 90.56 186 LYS A N 1
ATOM 1428 C CA . LYS A 1 186 ? -37.321 -21.560 18.153 1.00 90.56 186 LYS A CA 1
ATOM 1429 C C . LYS A 1 186 ? -36.781 -20.179 17.768 1.00 90.56 186 LYS A C 1
ATOM 1431 O O . LYS A 1 186 ? -37.572 -19.338 17.372 1.00 90.56 186 LYS A O 1
ATOM 1436 N N . ASP A 1 187 ? -35.469 -19.970 17.834 1.00 91.38 187 ASP A N 1
ATOM 1437 C CA . ASP A 1 187 ? -34.820 -18.705 17.474 1.00 91.38 187 ASP A CA 1
ATOM 1438 C C . ASP A 1 187 ? -34.808 -18.471 15.947 1.00 91.38 187 ASP A C 1
ATOM 1440 O O . ASP A 1 187 ? -34.432 -17.396 15.487 1.00 91.38 187 ASP A O 1
ATOM 1444 N N . TYR A 1 188 ? -35.198 -19.467 15.136 1.00 87.75 188 TYR A N 1
ATOM 1445 C CA . TYR A 1 188 ? -35.141 -19.410 13.671 1.00 87.75 188 TYR A CA 1
ATOM 1446 C C . TYR A 1 188 ? -35.830 -18.171 13.077 1.00 87.75 188 TYR A C 1
ATOM 1448 O O . TYR A 1 188 ? -35.228 -17.501 12.235 1.00 87.75 188 TYR A O 1
ATOM 1456 N N . ASP A 1 189 ? -37.054 -17.862 13.513 1.00 87.69 189 ASP A N 1
ATOM 1457 C CA . ASP A 1 189 ? -37.847 -16.764 12.945 1.00 87.69 189 ASP A CA 1
ATOM 1458 C C . ASP A 1 189 ? -37.201 -15.394 13.219 1.00 87.69 189 ASP A C 1
ATOM 1460 O O . ASP A 1 189 ? -37.196 -14.524 12.348 1.00 87.69 189 ASP A O 1
ATOM 1464 N N . ASP A 1 190 ? -36.574 -15.233 14.388 1.00 90.62 190 ASP A N 1
ATOM 1465 C CA . ASP A 1 190 ? -35.899 -13.997 14.798 1.00 90.62 190 ASP A CA 1
ATOM 1466 C C . ASP A 1 190 ? -34.514 -13.837 14.146 1.00 90.62 190 ASP A C 1
ATOM 1468 O O . ASP A 1 190 ? -34.064 -12.719 13.883 1.00 90.62 190 ASP A O 1
ATOM 1472 N N . LEU A 1 191 ? -33.829 -14.945 13.849 1.00 90.31 191 LEU A N 1
ATOM 1473 C CA . LEU A 1 191 ? -32.509 -14.936 13.209 1.00 90.31 191 LEU A CA 1
ATOM 1474 C C . LEU A 1 191 ? -32.569 -14.758 11.691 1.00 90.31 191 LEU A C 1
ATOM 1476 O O . LEU A 1 191 ? -31.608 -14.262 11.096 1.00 90.31 191 LEU A O 1
ATOM 1480 N N . PHE A 1 192 ? -33.670 -15.156 11.048 1.00 88.38 192 PHE A N 1
ATOM 1481 C CA . PHE A 1 192 ? -33.767 -15.154 9.588 1.00 88.38 192 PHE A CA 1
ATOM 1482 C C . PHE A 1 192 ? -33.571 -13.744 9.002 1.00 88.38 192 PHE A C 1
ATOM 1484 O O . PHE A 1 192 ? -32.741 -13.606 8.100 1.00 88.38 192 PHE A O 1
ATOM 1491 N N . PRO A 1 193 ? -34.200 -12.678 9.542 1.00 89.75 193 PRO A N 1
ATOM 1492 C CA . PRO A 1 193 ? -33.957 -11.308 9.088 1.00 89.75 193 PRO A CA 1
ATOM 1493 C C . PRO A 1 193 ? -32.505 -10.846 9.260 1.00 89.75 193 PRO A C 1
ATOM 1495 O O . PRO A 1 193 ? -32.011 -10.065 8.448 1.00 89.75 193 PRO A O 1
ATOM 1498 N N . VAL A 1 194 ? -31.809 -11.314 10.304 1.00 89.94 194 VAL A N 1
ATOM 1499 C CA . VAL A 1 194 ? -30.413 -10.936 10.582 1.00 89.94 194 VAL A CA 1
ATOM 1500 C C . VAL A 1 194 ? -29.483 -11.507 9.512 1.00 89.94 194 VAL A C 1
ATOM 1502 O O . VAL A 1 194 ? -28.649 -10.782 8.964 1.00 89.94 194 VAL A O 1
ATOM 1505 N N . VAL A 1 195 ? -29.648 -12.790 9.182 1.00 89.44 195 VAL A N 1
ATOM 1506 C CA . VAL A 1 195 ? -28.853 -13.464 8.143 1.00 89.44 195 VAL A CA 1
ATOM 1507 C C . VAL A 1 195 ? -29.215 -12.944 6.753 1.00 89.44 195 VAL A C 1
ATOM 1509 O O . VAL A 1 195 ? -28.317 -12.634 5.974 1.00 89.44 195 VAL A O 1
ATOM 1512 N N . ASP A 1 196 ? -30.504 -12.774 6.451 1.00 87.88 196 ASP A N 1
ATOM 1513 C CA . ASP A 1 196 ? -30.978 -12.246 5.165 1.00 87.88 196 ASP A CA 1
ATOM 1514 C C . ASP A 1 196 ? -30.459 -10.821 4.902 1.00 87.88 196 ASP A C 1
ATOM 1516 O O . ASP A 1 196 ? -29.978 -10.525 3.807 1.00 87.88 196 ASP A O 1
ATOM 1520 N N . ASN A 1 197 ? -30.452 -9.945 5.916 1.00 86.06 197 ASN A N 1
ATOM 1521 C CA . ASN A 1 197 ? -29.844 -8.616 5.800 1.00 86.06 197 ASN A CA 1
ATOM 1522 C C . ASN A 1 197 ? -28.337 -8.705 5.492 1.00 86.06 197 ASN A C 1
ATOM 1524 O O . ASN A 1 197 ? -27.844 -8.022 4.593 1.00 86.06 197 ASN A O 1
ATOM 1528 N N . ALA A 1 198 ? -27.604 -9.578 6.189 1.00 84.88 198 ALA A N 1
ATOM 1529 C CA . ALA A 1 198 ? -26.174 -9.769 5.951 1.00 84.88 198 ALA A CA 1
ATOM 1530 C C . ALA A 1 198 ? -25.880 -10.322 4.540 1.00 84.88 198 ALA A C 1
ATOM 1532 O O . ALA A 1 198 ? -24.935 -9.869 3.889 1.00 84.88 198 ALA A O 1
ATOM 1533 N N . GLN A 1 199 ? -26.713 -11.240 4.040 1.00 85.81 199 GLN A N 1
ATOM 1534 C CA . GLN A 1 199 ? -26.607 -11.812 2.692 1.00 85.81 199 GLN A CA 1
ATOM 1535 C C . GLN A 1 199 ? -26.918 -10.789 1.599 1.00 85.81 199 GLN A C 1
ATOM 1537 O O . GLN A 1 199 ? -26.170 -10.685 0.627 1.00 85.81 199 GLN A O 1
ATOM 1542 N N . LYS A 1 200 ? -27.959 -9.965 1.772 1.00 84.56 200 LYS A N 1
ATOM 1543 C CA . LYS A 1 200 ? -28.295 -8.869 0.842 1.00 84.56 200 LYS A CA 1
ATOM 1544 C C . LYS A 1 200 ? -27.163 -7.857 0.688 1.00 84.56 200 LYS A C 1
ATOM 1546 O O . LYS A 1 200 ? -26.989 -7.291 -0.387 1.00 84.56 200 LYS A O 1
ATOM 1551 N N . LYS A 1 201 ? -26.365 -7.661 1.739 1.00 76.06 201 LYS A N 1
ATOM 1552 C CA . LYS A 1 201 ? -25.164 -6.813 1.722 1.00 76.06 201 LYS A CA 1
ATOM 1553 C C . LYS A 1 201 ? -23.909 -7.515 1.212 1.00 76.06 201 LYS A C 1
ATOM 1555 O O . LYS A 1 201 ? -22.841 -6.915 1.224 1.00 76.06 201 LYS A O 1
ATOM 1560 N N . SER A 1 202 ? -24.022 -8.768 0.772 1.00 77.12 202 SER A N 1
ATOM 1561 C CA . SER A 1 202 ? -22.885 -9.587 0.340 1.00 77.12 202 SER A CA 1
ATOM 1562 C C . SER A 1 202 ? -21.797 -9.705 1.415 1.00 77.12 202 SER A C 1
ATOM 1564 O O . SER A 1 202 ? -20.606 -9.728 1.102 1.00 77.12 202 SER A O 1
ATOM 1566 N N . SER A 1 203 ? -22.193 -9.774 2.694 1.00 80.56 203 SER A N 1
ATOM 1567 C CA . SER A 1 203 ? -21.236 -9.987 3.781 1.00 80.56 203 SER A CA 1
ATOM 1568 C C . SER A 1 203 ? -20.555 -11.355 3.604 1.00 80.56 203 SER A C 1
ATOM 1570 O O . SER A 1 203 ? -21.250 -12.366 3.460 1.00 80.56 203 SER A O 1
ATOM 1572 N N . PRO A 1 204 ? -19.215 -11.432 3.630 1.00 76.88 204 PRO A N 1
ATOM 1573 C CA . PRO A 1 204 ? -18.464 -12.637 3.262 1.00 76.88 204 PRO A CA 1
ATOM 1574 C C . PRO A 1 204 ? -18.755 -13.865 4.137 1.00 76.88 204 PRO A C 1
ATOM 1576 O O . PRO A 1 204 ? -18.647 -14.990 3.657 1.00 76.88 204 PRO A O 1
ATOM 1579 N N . LEU A 1 205 ? -19.169 -13.659 5.392 1.00 84.94 205 LEU A N 1
ATOM 1580 C CA . LEU A 1 205 ? -19.488 -14.720 6.360 1.00 84.94 205 LEU A CA 1
ATOM 1581 C C . LEU A 1 205 ? -20.990 -14.871 6.620 1.00 84.94 205 LEU A C 1
ATOM 1583 O O . LEU A 1 205 ? -21.391 -15.394 7.658 1.00 84.94 205 LEU A O 1
ATOM 1587 N N . SER A 1 206 ? -21.828 -14.395 5.697 1.00 86.00 206 SER A N 1
ATOM 1588 C CA . SER A 1 206 ? -23.287 -14.545 5.780 1.00 86.00 206 SER A CA 1
ATOM 1589 C C . SER A 1 206 ? -23.818 -15.805 5.093 1.00 86.00 206 SER A C 1
ATOM 1591 O O . SER A 1 206 ? -24.974 -16.191 5.287 1.00 86.00 206 SER A O 1
ATOM 1593 N N . ASN A 1 207 ? -22.976 -16.474 4.301 1.00 85.38 207 ASN A N 1
ATOM 1594 C CA . ASN A 1 207 ? -23.329 -17.734 3.666 1.00 85.38 207 ASN A CA 1
ATOM 1595 C C . ASN A 1 207 ? -23.412 -18.845 4.712 1.00 85.38 207 ASN A C 1
ATOM 1597 O O . AS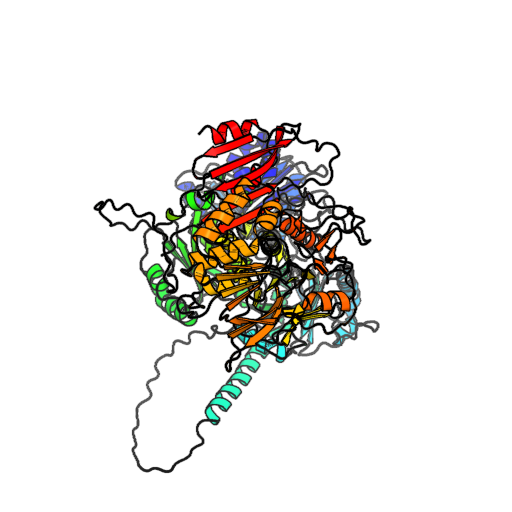N A 1 207 ? -22.494 -19.047 5.503 1.00 85.38 207 ASN A O 1
ATOM 1601 N N . LEU A 1 208 ? -24.518 -19.587 4.689 1.00 83.69 208 LEU A N 1
ATOM 1602 C CA . LEU A 1 208 ? -24.685 -20.748 5.553 1.00 83.69 208 LEU A CA 1
ATOM 1603 C C . LEU A 1 208 ? -23.651 -21.828 5.186 1.00 83.69 208 LEU A C 1
ATOM 1605 O O . LEU A 1 208 ? -23.426 -22.075 3.996 1.00 83.69 208 LEU A O 1
ATOM 1609 N N . PRO A 1 209 ? -23.048 -22.504 6.180 1.00 81.56 209 PRO A N 1
ATOM 1610 C CA . PRO A 1 209 ? -22.055 -23.539 5.931 1.00 81.56 209 PRO A CA 1
ATOM 1611 C C . PRO A 1 209 ? -22.663 -24.707 5.146 1.00 81.56 209 PRO A C 1
ATOM 1613 O O . PRO A 1 209 ? -23.850 -25.013 5.273 1.00 81.56 209 PRO A O 1
ATOM 1616 N N . ASN A 1 210 ? -21.843 -25.415 4.363 1.00 77.44 210 ASN A N 1
ATOM 1617 C CA . ASN A 1 210 ? -22.302 -26.542 3.535 1.00 77.44 210 ASN A CA 1
ATOM 1618 C C . ASN A 1 210 ? -22.991 -27.652 4.350 1.00 77.44 210 ASN A C 1
ATOM 1620 O O . ASN A 1 210 ? -23.892 -28.312 3.835 1.00 77.44 210 ASN A O 1
ATOM 1624 N N . SER A 1 211 ? -22.626 -27.814 5.627 1.00 75.50 211 SER A N 1
ATOM 1625 C CA . SER A 1 211 ? -23.285 -28.727 6.575 1.00 75.50 211 SER A CA 1
ATOM 1626 C C . SER A 1 211 ? -24.773 -28.420 6.780 1.00 75.50 211 SER A C 1
ATOM 1628 O O . SER A 1 211 ? -25.555 -29.323 7.068 1.00 75.50 211 SER A O 1
ATOM 1630 N N . ALA A 1 212 ? -25.186 -27.166 6.583 1.00 78.88 212 ALA A N 1
ATOM 1631 C CA . ALA A 1 212 ? -26.575 -26.729 6.649 1.00 78.88 212 ALA A CA 1
ATOM 1632 C C . ALA A 1 212 ? -27.368 -27.027 5.364 1.00 78.88 212 ALA A C 1
ATOM 1634 O O . ALA A 1 212 ? -28.571 -26.760 5.332 1.00 78.88 212 ALA A O 1
ATOM 1635 N N . TYR A 1 213 ? -26.721 -27.541 4.308 1.00 79.44 213 TYR A N 1
ATOM 1636 C CA . TYR A 1 213 ? -27.279 -27.750 2.967 1.00 79.44 213 TYR A CA 1
ATOM 1637 C C . TYR A 1 213 ? -28.030 -26.508 2.443 1.00 79.44 213 TYR A C 1
ATOM 1639 O O . TYR A 1 213 ? -29.249 -26.571 2.250 1.00 79.44 213 TYR A O 1
ATOM 1647 N N . PRO A 1 214 ? -27.333 -25.377 2.212 1.00 79.00 214 PRO A N 1
ATOM 1648 C CA . PRO A 1 214 ? -27.937 -24.054 1.994 1.00 79.00 214 PRO A CA 1
ATOM 1649 C C . PRO A 1 214 ? -28.950 -23.978 0.843 1.00 79.00 214 PRO A C 1
ATOM 1651 O O . PRO A 1 214 ? -29.834 -23.131 0.864 1.00 79.00 214 PRO A O 1
ATOM 1654 N N . LEU A 1 215 ? -28.859 -24.883 -0.136 1.00 82.56 215 LEU A N 1
ATOM 1655 C CA . LEU A 1 215 ? -29.770 -24.958 -1.284 1.00 82.56 215 LEU A CA 1
ATOM 1656 C C . LEU A 1 215 ? -31.170 -25.504 -0.949 1.00 82.56 215 LEU A C 1
ATOM 1658 O O . LEU A 1 215 ? -32.068 -25.427 -1.782 1.00 82.56 215 LEU A O 1
ATOM 1662 N N . TYR A 1 216 ? -31.364 -26.080 0.237 1.00 82.00 216 TYR A N 1
ATOM 1663 C CA . TYR A 1 216 ? -32.645 -26.653 0.653 1.00 82.00 216 TYR A CA 1
ATOM 1664 C C . TYR A 1 216 ? -33.368 -25.731 1.652 1.00 82.00 216 TYR A C 1
ATOM 1666 O O . TYR A 1 216 ? -32.708 -25.057 2.450 1.00 82.00 216 TYR A O 1
ATOM 1674 N N . PRO A 1 217 ? -34.716 -25.738 1.679 1.00 79.62 217 PRO A N 1
ATOM 1675 C CA . PRO A 1 217 ? -35.498 -24.954 2.634 1.00 79.62 217 PRO A CA 1
ATOM 1676 C C . PRO A 1 217 ? -35.116 -25.231 4.094 1.00 79.62 217 PRO A C 1
ATOM 1678 O O . PRO A 1 217 ? -34.695 -26.336 4.442 1.00 79.62 217 PRO A O 1
ATOM 1681 N N . PHE A 1 218 ? -35.298 -24.228 4.959 1.00 82.75 218 PHE A N 1
ATOM 1682 C CA . PHE A 1 218 ? -35.025 -24.312 6.402 1.00 82.75 218 PHE A CA 1
ATOM 1683 C C . PHE A 1 218 ? -33.569 -24.676 6.760 1.00 82.75 218 PHE A C 1
ATOM 1685 O O . PHE A 1 218 ? -33.301 -25.236 7.824 1.00 82.75 218 PHE A O 1
ATOM 1692 N N . ALA A 1 219 ? -32.601 -24.336 5.898 1.00 84.50 219 ALA A N 1
ATOM 1693 C CA . ALA A 1 219 ? -31.178 -24.593 6.127 1.00 84.50 219 ALA A CA 1
ATOM 1694 C C . ALA A 1 219 ? -30.668 -24.074 7.482 1.00 84.50 219 ALA A C 1
ATOM 1696 O O . ALA A 1 219 ? -29.976 -24.801 8.189 1.00 84.50 219 ALA A O 1
ATOM 1697 N N . MET A 1 220 ? -31.075 -22.872 7.894 1.00 85.75 220 MET A N 1
ATOM 1698 C CA . MET A 1 220 ? -30.684 -22.311 9.191 1.00 85.75 220 MET A CA 1
ATOM 1699 C C . MET A 1 220 ? -31.275 -23.086 10.381 1.00 85.75 220 MET A C 1
ATOM 1701 O O . MET A 1 220 ? -30.563 -23.354 11.343 1.00 85.75 220 MET A O 1
ATOM 1705 N N . ALA A 1 221 ? -32.537 -23.525 10.306 1.00 87.81 221 ALA A N 1
ATOM 1706 C CA . ALA A 1 221 ? -33.131 -24.363 11.349 1.00 87.81 221 ALA A CA 1
ATOM 1707 C C . ALA A 1 221 ? -32.408 -25.715 11.463 1.00 87.81 221 ALA A C 1
ATOM 1709 O O . ALA A 1 221 ? -32.175 -26.197 12.568 1.00 87.81 221 ALA A O 1
ATOM 1710 N N . ARG A 1 222 ? -31.981 -26.299 10.332 1.00 89.69 222 ARG A N 1
A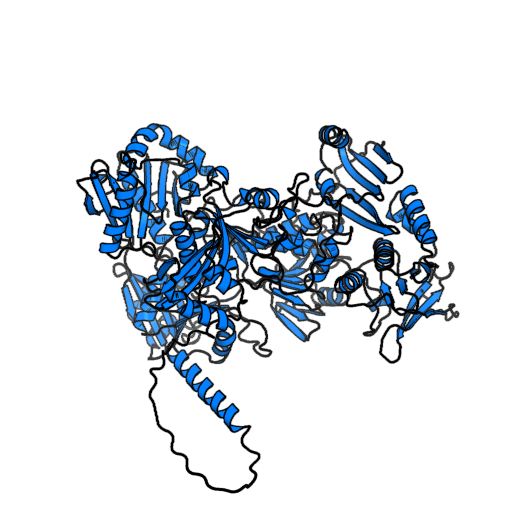TOM 1711 C CA . ARG A 1 222 ? -31.148 -27.513 10.331 1.00 89.69 222 ARG A CA 1
ATOM 1712 C C . ARG A 1 222 ? -29.765 -27.272 10.921 1.00 89.69 222 ARG A C 1
ATOM 1714 O O . ARG A 1 222 ? -29.304 -28.123 11.666 1.00 89.69 222 ARG A O 1
ATOM 1721 N N . LEU A 1 223 ? -29.131 -26.133 10.636 1.00 90.12 223 LEU A N 1
ATOM 1722 C CA . LEU A 1 223 ? -27.850 -25.767 11.247 1.00 90.12 223 LEU A CA 1
ATOM 1723 C C . LEU A 1 223 ? -27.963 -25.708 12.776 1.00 90.12 223 LEU A C 1
ATOM 1725 O O . LEU A 1 223 ? -27.124 -26.261 13.477 1.00 90.12 223 LEU A O 1
ATOM 1729 N N . ILE A 1 224 ? -29.032 -25.090 13.287 1.00 91.44 224 ILE A N 1
ATOM 1730 C CA . ILE A 1 224 ? -29.309 -25.005 14.727 1.00 91.44 224 ILE A CA 1
ATOM 1731 C C . ILE A 1 224 ? -29.656 -26.386 15.307 1.00 91.44 224 ILE A C 1
ATOM 1733 O O . ILE A 1 224 ? -29.233 -26.711 16.413 1.00 91.44 224 ILE A O 1
ATOM 1737 N N . ALA A 1 225 ? -30.403 -27.218 14.579 1.00 89.50 225 ALA A N 1
ATOM 1738 C CA . ALA A 1 225 ? -30.768 -28.562 15.030 1.00 89.50 225 ALA A CA 1
ATOM 1739 C C . ALA A 1 225 ? -29.592 -29.558 15.003 1.00 89.50 225 ALA A C 1
ATOM 1741 O O . ALA A 1 225 ? -29.602 -30.520 15.763 1.00 89.50 225 ALA A O 1
ATOM 1742 N N . ALA A 1 226 ? -28.590 -29.335 14.146 1.00 87.44 226 ALA A N 1
ATOM 1743 C CA . ALA A 1 226 ? -27.430 -30.208 13.953 1.00 87.44 226 ALA A CA 1
ATOM 1744 C C . ALA A 1 226 ? -26.243 -29.891 14.885 1.00 87.44 226 ALA A C 1
ATOM 1746 O O . ALA A 1 226 ? -25.137 -30.370 14.643 1.00 87.44 226 ALA A O 1
ATOM 1747 N N . GLN A 1 227 ? -26.448 -29.071 15.920 1.00 91.50 227 GLN A N 1
ATOM 1748 C CA . GLN A 1 227 ? -25.413 -28.756 16.906 1.00 91.50 227 GLN A CA 1
ATOM 1749 C C . GLN A 1 227 ? -24.963 -30.010 17.676 1.00 91.50 227 GLN A C 1
ATOM 1751 O O . GLN A 1 227 ? -25.787 -30.827 18.086 1.00 91.50 227 GLN A O 1
ATOM 1756 N N . ASP A 1 228 ? -23.659 -30.135 17.912 1.00 89.81 228 ASP A N 1
ATOM 1757 C CA . ASP A 1 228 ? -23.022 -31.235 18.641 1.00 89.81 228 ASP A CA 1
ATOM 1758 C C . ASP A 1 228 ? -21.816 -30.729 19.469 1.00 89.81 228 ASP A C 1
ATOM 1760 O O . ASP A 1 228 ? -21.658 -29.530 19.709 1.00 89.81 228 ASP A O 1
ATOM 1764 N N . ALA A 1 229 ? -20.971 -31.637 19.969 1.00 85.19 229 ALA A N 1
ATOM 1765 C CA . ALA A 1 229 ? -19.779 -31.263 20.738 1.00 85.19 229 ALA A CA 1
ATOM 1766 C C . ALA A 1 229 ? -18.735 -30.488 19.904 1.00 85.19 229 ALA A C 1
ATOM 1768 O O . ALA A 1 229 ? -17.890 -29.784 20.462 1.00 85.19 229 ALA A O 1
ATOM 1769 N N . GLU A 1 230 ? -18.775 -30.619 18.579 1.00 85.75 230 GLU A N 1
ATOM 1770 C CA . GLU A 1 230 ? -17.804 -30.037 17.656 1.00 85.75 230 GLU A CA 1
ATOM 1771 C C . GLU A 1 230 ? -18.356 -28.819 16.912 1.00 85.75 230 GLU A C 1
ATOM 1773 O O . GLU A 1 230 ? -17.571 -27.968 16.509 1.00 85.75 230 GLU A O 1
ATOM 1778 N N . ASN A 1 231 ? -19.670 -28.717 16.728 1.00 90.31 231 ASN A N 1
ATOM 1779 C CA . ASN A 1 231 ? -20.341 -27.672 15.967 1.00 90.31 231 ASN A CA 1
ATOM 1780 C C . ASN A 1 231 ? -21.413 -27.020 16.828 1.00 90.31 231 ASN A C 1
ATOM 1782 O O . ASN A 1 231 ? -22.366 -27.672 17.253 1.00 90.31 231 ASN A O 1
ATOM 1786 N N . LYS A 1 232 ? -21.291 -25.715 17.052 1.00 93.44 232 LYS A N 1
ATOM 1787 C CA . LYS A 1 232 ? -22.243 -24.959 17.871 1.00 93.44 232 LYS A CA 1
ATOM 1788 C C . LYS A 1 232 ? -22.720 -23.717 17.141 1.00 93.44 232 LYS A C 1
ATOM 1790 O O . LYS A 1 232 ? -22.041 -23.193 16.258 1.00 93.44 232 LYS A O 1
ATOM 1795 N N . VAL A 1 233 ? -23.904 -23.246 17.510 1.00 95.00 233 VAL A N 1
ATOM 1796 C CA . VAL A 1 233 ? -24.477 -21.995 17.017 1.00 95.00 233 VAL A CA 1
ATOM 1797 C C . VAL A 1 233 ? -24.767 -21.115 18.222 1.00 95.00 233 VAL A C 1
ATOM 1799 O O . VAL A 1 233 ? -25.519 -21.499 19.116 1.00 95.00 233 VAL A O 1
ATOM 1802 N N . LEU A 1 234 ? -24.155 -19.939 18.252 1.00 96.25 234 LEU A N 1
ATOM 1803 C CA . LEU A 1 234 ? -24.350 -18.935 19.289 1.00 96.25 234 LEU A CA 1
ATOM 1804 C C . LEU A 1 234 ? -25.187 -17.786 18.741 1.00 96.25 234 LEU A C 1
ATOM 1806 O O . LEU A 1 234 ? -25.075 -17.427 17.567 1.00 96.25 234 LEU A O 1
ATOM 1810 N N . VAL A 1 235 ? -25.993 -17.183 19.605 1.00 96.50 235 VAL A N 1
ATOM 1811 C CA . VAL A 1 235 ? -26.771 -15.980 19.301 1.00 96.50 235 VAL A CA 1
ATOM 1812 C C . VAL A 1 235 ? -26.426 -14.875 20.281 1.00 96.50 235 VAL A C 1
ATOM 1814 O O . VAL A 1 235 ? -26.149 -15.137 21.454 1.00 96.50 235 VAL A O 1
ATOM 1817 N N . ALA A 1 236 ? -26.456 -13.644 19.784 1.00 95.38 236 ALA A N 1
ATOM 1818 C CA . ALA A 1 236 ? -26.322 -12.447 20.596 1.00 95.38 236 ALA A CA 1
ATOM 1819 C C . ALA A 1 236 ? -27.694 -11.794 20.799 1.00 95.38 236 ALA A C 1
ATOM 1821 O O . ALA A 1 236 ? -28.433 -11.582 19.835 1.00 95.38 236 ALA A O 1
ATOM 1822 N N . GLU A 1 237 ? -28.016 -11.461 22.046 1.00 94.56 237 GLU A N 1
ATOM 1823 C CA . GLU A 1 237 ? -29.301 -10.903 22.473 1.00 94.56 237 GLU A CA 1
ATOM 1824 C C . GLU A 1 237 ? -29.095 -9.565 23.192 1.00 94.56 237 GLU A C 1
ATOM 1826 O O . GLU A 1 237 ? -28.269 -9.457 24.105 1.00 94.56 237 GLU A O 1
ATOM 1831 N N . VAL A 1 238 ? -29.866 -8.554 22.789 1.00 92.50 238 VAL A N 1
ATOM 1832 C CA . VAL A 1 238 ? -29.978 -7.244 23.447 1.00 92.50 238 VAL A CA 1
ATOM 1833 C C . VAL A 1 238 ? -31.458 -6.953 23.653 1.00 92.50 238 VAL A C 1
ATOM 1835 O O . VAL A 1 238 ? -32.229 -7.058 22.703 1.00 92.50 238 VAL A O 1
ATOM 1838 N N . ASP A 1 239 ? -31.854 -6.599 24.877 1.00 88.19 239 ASP A N 1
ATOM 1839 C CA . ASP A 1 239 ? -33.244 -6.270 25.231 1.00 88.19 239 ASP A CA 1
ATOM 1840 C C . ASP A 1 239 ? -34.267 -7.303 24.706 1.00 88.19 239 ASP A C 1
ATOM 1842 O O . ASP A 1 239 ? -35.304 -6.953 24.146 1.00 88.19 239 ASP A O 1
ATOM 1846 N N . HIS A 1 240 ? -33.950 -8.595 24.854 1.00 87.56 240 HIS A N 1
ATOM 1847 C CA . HIS A 1 240 ? -34.755 -9.735 24.383 1.00 87.56 240 HIS A CA 1
ATOM 1848 C C . HIS A 1 240 ? -34.909 -9.896 22.869 1.00 87.56 240 HIS A C 1
ATOM 1850 O O . HIS A 1 240 ? -35.655 -10.761 22.412 1.00 87.56 240 HIS A O 1
ATOM 1856 N N . LYS A 1 241 ? -34.171 -9.119 22.077 1.00 92.06 241 LYS A N 1
ATOM 1857 C CA . LYS A 1 241 ? -34.119 -9.237 20.622 1.00 92.06 241 LYS A CA 1
ATOM 1858 C C . LYS A 1 241 ? -32.814 -9.897 20.195 1.00 92.06 241 LYS A C 1
ATOM 1860 O O . LYS A 1 241 ? -31.734 -9.487 20.626 1.00 92.06 241 LYS A O 1
ATOM 1865 N N . LEU A 1 242 ? -32.900 -10.887 19.308 1.00 93.62 242 LEU A N 1
ATOM 1866 C CA . LEU A 1 242 ? -31.714 -11.466 18.682 1.00 93.62 242 LEU A CA 1
ATOM 1867 C C . LEU A 1 242 ? -31.150 -10.491 17.649 1.00 93.62 242 LEU A C 1
ATOM 1869 O O . LEU A 1 242 ? -31.844 -10.046 16.735 1.00 93.62 242 LEU A O 1
ATOM 1873 N N . ILE A 1 243 ? -29.882 -10.141 17.823 1.00 93.94 243 ILE A N 1
ATOM 1874 C CA . ILE A 1 243 ? -29.187 -9.144 17.002 1.00 93.94 243 ILE A CA 1
ATOM 1875 C C . ILE A 1 243 ? -28.056 -9.752 16.174 1.00 93.94 243 ILE A C 1
ATOM 1877 O O . ILE A 1 243 ? -27.538 -9.089 15.276 1.00 93.94 243 ILE A O 1
ATOM 1881 N N . GLY A 1 244 ? -27.660 -10.995 16.459 1.00 94.00 244 GLY A N 1
ATOM 1882 C CA . GLY A 1 244 ? -26.554 -11.662 15.783 1.00 94.00 244 GLY A CA 1
ATOM 1883 C C . GLY A 1 244 ? -26.563 -13.177 15.942 1.00 94.00 244 GLY A C 1
ATOM 1884 O O . GLY A 1 244 ? -27.129 -13.710 16.896 1.00 94.00 244 GLY A O 1
ATOM 1885 N N . VAL A 1 245 ? -25.900 -13.857 15.009 1.00 95.44 245 VAL A N 1
ATOM 1886 C CA . VAL A 1 245 ? -25.687 -15.308 14.999 1.00 95.44 245 VAL A CA 1
ATOM 1887 C C . VAL A 1 245 ? -24.259 -15.633 14.573 1.00 95.44 245 VAL A C 1
ATOM 1889 O O . VAL A 1 245 ? -23.702 -15.005 13.669 1.00 95.44 245 VAL A O 1
ATOM 1892 N N . MET A 1 246 ? -23.672 -16.634 15.223 1.00 95.06 246 MET A N 1
ATOM 1893 C CA . MET A 1 246 ? -22.338 -17.145 14.938 1.00 95.06 246 MET A CA 1
ATOM 1894 C C . MET A 1 246 ? -22.364 -18.672 14.906 1.00 95.06 246 MET A C 1
ATOM 1896 O O . MET A 1 246 ? -22.886 -19.294 15.827 1.00 95.06 246 MET A O 1
ATOM 1900 N N . SER A 1 247 ? -21.791 -19.286 13.871 1.00 94.06 247 SER A N 1
ATOM 1901 C CA . SER A 1 247 ? -21.597 -20.741 13.818 1.00 94.06 247 SER A CA 1
ATOM 1902 C C . SER A 1 247 ? -20.123 -21.085 13.978 1.00 94.06 247 SER A C 1
ATOM 1904 O O . SER A 1 247 ? -19.270 -20.537 13.276 1.00 94.06 247 SER A O 1
ATOM 1906 N N . LEU A 1 248 ? -19.845 -22.000 14.902 1.00 93.06 248 LEU A N 1
ATOM 1907 C CA . LEU A 1 248 ? -18.514 -22.426 15.311 1.00 93.06 248 LEU A CA 1
ATOM 1908 C C . LEU A 1 248 ? -18.282 -23.882 14.923 1.00 93.06 248 LEU A C 1
ATOM 1910 O O . LEU A 1 248 ? -19.190 -24.703 15.069 1.00 93.06 248 LEU A O 1
ATOM 1914 N N . THR A 1 249 ? -17.063 -24.211 14.500 1.00 90.06 249 THR A N 1
ATOM 1915 C CA . THR A 1 249 ? -16.623 -25.598 14.336 1.00 90.06 249 THR A CA 1
ATOM 1916 C C . THR A 1 249 ? -15.254 -25.848 14.959 1.00 90.06 249 THR A C 1
ATOM 1918 O O . THR A 1 249 ? -14.319 -25.057 14.836 1.00 90.06 249 THR A O 1
ATOM 1921 N N . ASN A 1 250 ? -15.135 -26.998 15.611 1.00 86.19 250 ASN A N 1
ATOM 1922 C CA . ASN A 1 250 ? -13.904 -27.533 16.179 1.00 86.19 250 ASN A CA 1
ATOM 1923 C C . ASN A 1 250 ? -13.189 -28.480 15.194 1.00 86.19 250 ASN A C 1
ATOM 1925 O O . ASN A 1 250 ? -12.085 -28.943 15.481 1.00 86.19 250 ASN A O 1
ATOM 1929 N N . LYS A 1 251 ? -13.793 -28.753 14.025 1.00 81.19 251 LYS A N 1
ATOM 1930 C CA . LYS A 1 251 ? -13.209 -29.557 12.943 1.00 81.19 251 LYS A CA 1
ATOM 1931 C C . LYS A 1 251 ? -12.294 -28.698 12.078 1.00 81.19 251 LYS A C 1
ATOM 1933 O O . LYS A 1 251 ? -12.709 -28.176 11.046 1.00 81.19 251 LYS A O 1
ATOM 1938 N N . LEU A 1 252 ? -11.046 -28.555 12.507 1.00 75.81 252 LEU A N 1
ATOM 1939 C CA . LEU A 1 252 ? -10.037 -27.804 11.762 1.00 75.81 252 LEU A CA 1
ATOM 1940 C C . LEU A 1 252 ? -9.347 -28.689 10.712 1.00 75.81 252 LEU A C 1
ATOM 1942 O O . LEU A 1 252 ? -9.009 -29.841 10.982 1.00 75.81 252 LEU A O 1
ATOM 1946 N N . ASP A 1 253 ? -9.107 -28.142 9.520 1.00 66.19 253 ASP A N 1
ATOM 1947 C CA . ASP A 1 253 ? -8.369 -28.831 8.456 1.00 66.19 253 ASP A CA 1
ATOM 1948 C C . ASP A 1 253 ? -6.852 -28.762 8.706 1.00 66.19 253 ASP A C 1
ATOM 1950 O O . ASP A 1 253 ? -6.240 -27.691 8.653 1.00 66.19 253 ASP A O 1
ATOM 1954 N N . PHE A 1 254 ? -6.236 -29.924 8.943 1.00 55.19 254 PHE A N 1
ATOM 1955 C CA . PHE A 1 254 ? -4.809 -30.086 9.235 1.00 55.19 254 PHE A CA 1
ATOM 1956 C C . PHE A 1 254 ? -3.873 -29.453 8.192 1.00 55.19 254 PHE A C 1
ATOM 1958 O O . PHE A 1 254 ? -2.794 -28.988 8.565 1.00 55.19 254 PHE A O 1
ATOM 1965 N N . LYS A 1 255 ? -4.266 -29.381 6.911 1.00 57.41 255 LYS A N 1
ATOM 1966 C CA . LYS A 1 255 ? -3.430 -28.787 5.846 1.00 57.41 255 LYS A CA 1
ATOM 1967 C C . LYS A 1 255 ? -3.263 -27.271 5.990 1.00 57.41 255 LYS A C 1
ATOM 1969 O O . LYS A 1 255 ? -2.259 -26.711 5.560 1.00 57.41 255 LYS A O 1
ATOM 1974 N N . ILE A 1 256 ? -4.240 -26.600 6.600 1.00 54.44 256 ILE A N 1
ATOM 1975 C CA . ILE A 1 256 ? -4.241 -25.144 6.807 1.00 54.44 256 ILE A CA 1
ATOM 1976 C C . ILE A 1 256 ? -3.312 -24.770 7.965 1.00 54.44 256 ILE A C 1
ATOM 1978 O O . ILE A 1 256 ? -2.713 -23.706 7.977 1.00 54.44 256 ILE A O 1
ATOM 1982 N N . LEU A 1 257 ? -3.150 -25.655 8.944 1.00 52.38 257 LEU A N 1
ATOM 1983 C CA . LEU A 1 257 ? -2.437 -25.351 10.184 1.00 52.38 257 LEU A CA 1
ATOM 1984 C C . LEU A 1 257 ? -0.920 -25.552 10.051 1.00 52.38 257 LEU A C 1
ATOM 1986 O O . LEU A 1 257 ? -0.150 -24.911 10.768 1.00 52.38 257 LEU A O 1
ATOM 1990 N N . SER A 1 258 ? -0.468 -26.366 9.089 1.00 50.50 258 SER A N 1
ATOM 1991 C CA . SER A 1 258 ? 0.957 -26.465 8.747 1.00 50.50 258 SER A CA 1
ATOM 1992 C C . SER A 1 258 ? 1.541 -25.145 8.229 1.00 50.50 258 SER A C 1
ATOM 1994 O O . SER A 1 258 ? 2.737 -24.918 8.404 1.00 50.50 258 SER A O 1
ATOM 1996 N N . SER A 1 259 ? 0.721 -24.247 7.663 1.00 47.84 259 SER A N 1
ATOM 1997 C CA . SER A 1 259 ? 1.169 -22.916 7.223 1.00 47.84 259 SER A CA 1
ATOM 1998 C C . SER A 1 259 ? 1.320 -21.920 8.384 1.00 47.84 259 SER A C 1
ATOM 2000 O O . SER A 1 259 ? 2.212 -21.075 8.351 1.00 47.84 259 SER A O 1
ATOM 2002 N N . ILE A 1 260 ? 0.539 -22.070 9.465 1.00 48.62 260 ILE A N 1
ATOM 2003 C CA . ILE A 1 260 ? 0.621 -21.228 10.679 1.00 48.62 260 ILE A CA 1
ATOM 2004 C C . ILE A 1 260 ? 1.997 -21.356 11.347 1.00 48.62 260 ILE A C 1
ATOM 2006 O O . ILE A 1 260 ? 2.532 -20.389 11.897 1.00 48.62 260 ILE A O 1
ATOM 2010 N N . ARG A 1 261 ? 2.604 -22.549 11.276 1.00 46.25 261 ARG A N 1
ATOM 2011 C CA . ARG A 1 261 ? 3.886 -22.834 11.929 1.00 46.25 261 ARG A CA 1
ATOM 2012 C C . ARG A 1 261 ? 5.067 -22.083 11.297 1.00 46.25 261 ARG A C 1
ATOM 2014 O O . ARG A 1 261 ? 6.058 -21.894 11.990 1.00 46.25 261 ARG A O 1
ATOM 2021 N N . GLN A 1 262 ? 4.987 -21.639 10.038 1.00 44.34 262 GLN A N 1
ATOM 2022 C CA . GLN A 1 262 ? 6.114 -20.960 9.377 1.00 44.34 262 GLN A CA 1
ATOM 2023 C C . GLN A 1 262 ? 6.204 -19.452 9.666 1.00 44.34 262 GLN A C 1
ATOM 2025 O O . GLN A 1 262 ? 7.313 -18.926 9.633 1.00 44.34 262 GLN A O 1
ATOM 2030 N N . ASP A 1 263 ? 5.099 -18.771 10.005 1.00 43.31 263 ASP A N 1
ATOM 2031 C CA . ASP A 1 263 ? 5.091 -17.302 10.159 1.00 43.31 263 ASP A CA 1
ATOM 2032 C C . ASP A 1 263 ? 4.563 -16.758 11.511 1.00 43.31 263 ASP A C 1
ATOM 2034 O O . ASP A 1 263 ? 4.782 -15.577 11.776 1.00 43.31 263 ASP A O 1
ATOM 2038 N N . ALA A 1 264 ? 3.921 -17.546 12.399 1.00 40.66 264 ALA A N 1
ATOM 2039 C CA . ALA A 1 264 ? 3.187 -16.953 13.542 1.00 40.66 264 ALA A CA 1
ATOM 2040 C C . ALA A 1 264 ? 3.418 -17.518 14.966 1.00 40.66 264 ALA A C 1
ATOM 2042 O O . ALA A 1 264 ? 2.980 -16.876 15.917 1.00 40.66 264 ALA A O 1
ATOM 2043 N N . LEU A 1 265 ? 4.085 -18.664 15.173 1.00 42.56 265 LEU A N 1
ATOM 2044 C CA . LEU A 1 265 ? 4.136 -19.308 16.512 1.00 42.56 265 LEU A CA 1
ATOM 2045 C C . LEU A 1 265 ? 5.527 -19.729 17.019 1.00 42.56 265 LEU A C 1
ATOM 2047 O O . LEU A 1 265 ? 5.636 -20.210 18.148 1.00 42.56 265 LEU A O 1
ATOM 2051 N N . LEU A 1 266 ? 6.590 -19.544 16.232 1.00 36.06 266 LEU A N 1
ATOM 2052 C CA . LEU A 1 266 ? 7.885 -20.205 16.452 1.00 36.06 266 LEU A CA 1
ATOM 2053 C C . LEU A 1 266 ? 8.730 -19.755 17.664 1.00 36.06 266 LEU A C 1
ATOM 2055 O O . LEU A 1 266 ? 9.819 -20.284 17.811 1.00 36.06 266 LEU A O 1
ATOM 2059 N N . ASP A 1 267 ? 8.246 -18.904 18.577 1.00 38.19 267 ASP A N 1
ATOM 2060 C CA . ASP A 1 267 ? 9.008 -18.551 19.796 1.00 38.19 267 ASP A CA 1
ATOM 2061 C C . ASP A 1 267 ? 8.179 -18.411 21.087 1.00 38.19 267 ASP A C 1
ATOM 2063 O O . ASP A 1 267 ? 8.638 -17.844 22.080 1.00 38.19 267 ASP A O 1
ATOM 2067 N N . SER A 1 268 ? 6.954 -18.939 21.115 1.00 38.38 268 SER A N 1
ATOM 2068 C CA . SER A 1 268 ? 6.029 -18.767 22.253 1.00 38.38 268 SER A CA 1
ATOM 2069 C C . SER A 1 268 ? 6.054 -19.890 23.303 1.00 38.38 268 SER A C 1
ATOM 2071 O O . SER A 1 268 ? 5.134 -19.985 24.113 1.00 38.38 268 SER A O 1
ATOM 2073 N N . ALA A 1 269 ? 7.097 -20.729 23.346 1.00 32.66 269 ALA A N 1
ATOM 2074 C CA . ALA A 1 269 ? 7.286 -21.591 24.512 1.00 32.66 269 ALA A CA 1
ATOM 2075 C C . ALA A 1 269 ? 7.594 -20.707 25.743 1.00 32.66 269 ALA A C 1
ATOM 2077 O O . ALA A 1 269 ? 8.491 -19.859 25.657 1.00 32.66 269 ALA A O 1
ATOM 2078 N N . PRO A 1 270 ? 6.867 -20.858 26.867 1.00 29.44 270 PRO A N 1
ATOM 2079 C CA . PRO A 1 270 ? 7.175 -20.132 28.091 1.00 29.44 270 PRO A CA 1
ATOM 2080 C C . PRO A 1 270 ? 8.599 -20.461 28.551 1.00 29.44 270 PRO A C 1
ATOM 2082 O O . PRO A 1 270 ? 9.075 -21.585 28.392 1.00 29.44 270 PRO A O 1
ATOM 2085 N N . ILE A 1 271 ? 9.281 -19.468 29.126 1.00 31.08 271 ILE A N 1
ATOM 2086 C CA . ILE A 1 271 ? 10.557 -19.665 29.817 1.00 31.08 271 ILE A CA 1
ATOM 2087 C C . ILE A 1 271 ? 10.249 -20.486 31.074 1.00 31.08 271 ILE A C 1
ATOM 2089 O O . ILE A 1 271 ? 9.941 -19.927 32.126 1.00 31.08 271 ILE A O 1
ATOM 2093 N N . GLU A 1 272 ? 10.295 -21.813 30.979 1.00 26.62 272 GLU A N 1
ATOM 2094 C CA . GLU A 1 272 ? 10.432 -22.641 32.171 1.00 26.62 272 GLU A CA 1
ATOM 2095 C C . GLU A 1 272 ? 11.848 -22.417 32.698 1.00 26.62 272 GLU A C 1
ATOM 2097 O O . GLU A 1 272 ? 12.838 -22.895 32.144 1.00 26.62 272 GLU A O 1
ATOM 2102 N N . VAL A 1 273 ? 11.948 -21.601 33.747 1.00 27.58 273 VAL A N 1
ATOM 2103 C CA . VAL A 1 273 ? 13.153 -21.501 34.565 1.00 27.58 273 VAL A CA 1
ATOM 2104 C C . VAL A 1 273 ? 13.328 -22.869 35.215 1.00 27.58 273 VAL A C 1
ATOM 2106 O O . VAL A 1 273 ? 12.685 -23.164 36.221 1.00 27.58 273 VAL A O 1
ATOM 2109 N N . GLY A 1 274 ? 14.139 -23.726 34.596 1.00 26.95 274 GLY A N 1
ATOM 2110 C CA . GLY A 1 274 ? 14.523 -25.007 35.171 1.00 26.95 274 GLY A CA 1
ATOM 2111 C C . GLY A 1 274 ? 15.144 -24.763 36.541 1.00 26.95 274 GLY A C 1
ATOM 2112 O O . GLY A 1 274 ? 16.188 -24.125 36.645 1.00 26.95 274 GLY A O 1
ATOM 2113 N N . GLN A 1 275 ? 14.465 -25.218 37.592 1.00 25.27 275 GLN A N 1
ATOM 2114 C CA . GLN A 1 275 ? 15.104 -25.434 38.879 1.00 25.27 275 GLN A CA 1
ATOM 2115 C C . GLN A 1 275 ? 16.056 -26.614 38.704 1.00 25.27 275 GLN A C 1
ATOM 2117 O O . GLN A 1 275 ? 15.631 -27.691 38.285 1.00 25.27 275 GLN A O 1
ATOM 2122 N N . ASP A 1 276 ? 17.332 -26.381 38.995 1.00 24.42 276 ASP A N 1
ATOM 2123 C CA . ASP A 1 276 ? 18.364 -27.408 39.046 1.00 24.42 276 ASP A CA 1
ATOM 2124 C C . ASP A 1 276 ? 17.921 -28.527 39.999 1.00 24.42 276 ASP A C 1
ATOM 2126 O O . ASP A 1 276 ? 17.888 -28.350 41.218 1.00 24.42 276 ASP A O 1
ATOM 2130 N N . VAL A 1 277 ? 17.558 -29.682 39.440 1.00 28.20 277 VAL A N 1
ATOM 2131 C CA . VAL A 1 277 ? 17.503 -30.938 40.186 1.00 28.20 277 VAL A CA 1
ATOM 2132 C C . VAL A 1 277 ? 18.807 -31.660 39.888 1.00 28.20 277 VAL A C 1
ATOM 2134 O O . VAL A 1 277 ? 19.033 -32.163 38.788 1.00 28.20 277 VAL A O 1
ATOM 2137 N N . GLU A 1 278 ? 19.693 -31.626 40.879 1.00 29.73 278 GLU A N 1
ATOM 2138 C CA . GLU A 1 278 ? 20.866 -32.482 40.966 1.00 29.73 278 GLU A CA 1
ATOM 2139 C C . GLU A 1 278 ? 20.425 -33.944 40.880 1.00 29.73 278 GLU A C 1
ATOM 2141 O O . GLU A 1 278 ? 19.698 -34.405 41.750 1.00 29.73 278 GLU A O 1
ATOM 2146 N N . ASP A 1 279 ? 20.916 -34.692 39.892 1.00 26.16 279 ASP A N 1
ATOM 2147 C CA . ASP A 1 279 ? 20.959 -36.148 40.000 1.00 26.16 279 ASP A CA 1
ATOM 2148 C C . ASP A 1 279 ? 22.291 -36.704 39.486 1.00 26.16 279 ASP A C 1
ATOM 2150 O O . ASP A 1 279 ? 22.554 -36.918 38.305 1.00 26.16 279 ASP A O 1
ATOM 2154 N N . THR A 1 280 ? 23.163 -36.831 40.483 1.00 25.06 280 THR A N 1
ATOM 2155 C CA . THR A 1 280 ? 24.227 -37.807 40.721 1.00 25.06 280 THR A CA 1
ATOM 2156 C C . THR A 1 280 ? 24.674 -38.745 39.587 1.00 25.06 280 THR A C 1
ATOM 2158 O O . THR A 1 280 ? 23.987 -39.651 39.122 1.00 25.06 280 THR A O 1
ATOM 2161 N N . ASN A 1 281 ? 25.966 -38.607 39.280 1.00 26.92 281 ASN A N 1
ATOM 2162 C CA . ASN A 1 281 ? 26.811 -39.604 38.635 1.00 26.92 281 ASN A CA 1
ATOM 2163 C C . ASN A 1 281 ? 26.679 -40.998 39.273 1.00 26.92 281 ASN A C 1
ATOM 2165 O O . ASN A 1 281 ? 26.958 -41.169 40.459 1.00 26.92 281 ASN A O 1
ATOM 2169 N N . THR A 1 282 ? 26.478 -42.023 38.445 1.00 26.64 282 THR A N 1
ATOM 2170 C CA . THR A 1 282 ? 27.085 -43.341 38.679 1.00 26.64 282 THR A CA 1
ATOM 2171 C C . THR A 1 282 ? 27.750 -43.840 37.402 1.00 26.64 282 THR A C 1
ATOM 2173 O O . THR A 1 282 ? 27.107 -44.236 36.436 1.00 26.64 282 THR A O 1
ATOM 2176 N N . MET A 1 283 ? 29.084 -43.810 37.412 1.00 27.20 283 MET A N 1
ATOM 2177 C CA . MET A 1 283 ? 29.916 -44.535 36.461 1.00 27.20 283 MET A CA 1
ATOM 2178 C C . MET A 1 283 ? 29.851 -46.032 36.771 1.00 27.20 283 MET A C 1
ATOM 2180 O O . MET A 1 283 ? 30.166 -46.443 37.888 1.00 27.20 283 MET A O 1
ATOM 2184 N N . LYS A 1 284 ? 29.548 -46.849 35.761 1.00 28.11 284 LYS A N 1
ATOM 2185 C CA . LYS A 1 284 ? 30.115 -48.194 35.633 1.00 28.11 284 LYS A CA 1
ATOM 2186 C C . LYS A 1 284 ? 30.582 -48.396 34.197 1.00 28.11 284 LYS A C 1
ATOM 2188 O O . LYS A 1 284 ? 29.800 -48.293 33.258 1.00 28.11 284 LYS A O 1
ATOM 2193 N N . GLN A 1 285 ? 31.887 -48.615 34.082 1.00 29.94 285 GLN A N 1
ATOM 2194 C CA . GLN A 1 285 ? 32.558 -49.179 32.920 1.00 29.94 285 GLN A CA 1
ATOM 2195 C C . GLN A 1 285 ? 32.061 -50.615 32.724 1.00 29.94 285 GLN A C 1
ATOM 2197 O O . GLN A 1 285 ? 31.873 -51.317 33.714 1.00 29.94 285 GLN A O 1
ATOM 2202 N N . ASP A 1 286 ? 31.839 -51.035 31.480 1.00 26.61 286 ASP A N 1
ATOM 2203 C CA . ASP A 1 286 ? 32.594 -52.156 30.919 1.00 26.61 286 ASP A CA 1
ATOM 2204 C C . ASP A 1 286 ? 32.407 -52.269 29.399 1.00 26.61 286 ASP A C 1
ATOM 2206 O O . ASP A 1 286 ? 31.560 -51.629 28.780 1.00 26.61 286 ASP A O 1
ATOM 2210 N N . SER A 1 287 ? 33.348 -53.012 28.845 1.00 27.95 287 SER A N 1
ATOM 2211 C CA . SER A 1 287 ? 33.949 -53.040 27.523 1.00 27.95 287 SER A CA 1
ATOM 2212 C C . SER A 1 287 ? 33.145 -53.658 26.370 1.00 27.95 287 SER A C 1
ATOM 2214 O O . SER A 1 287 ? 32.299 -54.526 26.549 1.00 27.95 287 SER A O 1
ATOM 2216 N N . ASP A 1 288 ? 33.625 -53.285 25.181 1.00 27.14 288 ASP A N 1
ATOM 2217 C CA . ASP A 1 288 ? 33.734 -54.062 23.943 1.00 27.14 288 ASP A CA 1
ATOM 2218 C C . ASP A 1 288 ? 32.680 -53.933 22.828 1.00 27.14 288 ASP A C 1
ATOM 2220 O O . ASP A 1 288 ? 31.490 -54.206 22.945 1.00 27.14 288 ASP A O 1
ATOM 2224 N N . MET A 1 289 ? 33.248 -53.510 21.694 1.00 31.95 289 MET A N 1
ATOM 2225 C CA . MET A 1 289 ? 32.716 -53.289 20.358 1.00 31.95 289 MET A CA 1
ATOM 2226 C C . MET A 1 289 ? 31.865 -54.432 19.798 1.00 31.95 289 MET A C 1
ATOM 2228 O O . MET A 1 289 ? 32.390 -55.527 19.609 1.00 31.95 289 MET A O 1
ATOM 2232 N N . GLN A 1 290 ? 30.659 -54.106 19.317 1.00 27.67 290 GLN A N 1
ATOM 2233 C CA . GLN A 1 290 ? 30.148 -54.575 18.021 1.00 27.67 290 GLN A CA 1
ATOM 2234 C C . GLN A 1 290 ? 29.338 -53.463 17.331 1.00 27.67 290 GLN A C 1
ATOM 2236 O O . GLN A 1 290 ? 28.617 -52.701 17.970 1.00 27.67 290 GLN A O 1
ATOM 2241 N N . ASN A 1 291 ? 29.548 -53.348 16.020 1.00 34.19 291 ASN A N 1
ATOM 2242 C CA . ASN A 1 291 ? 28.946 -52.377 15.112 1.00 34.19 291 ASN A CA 1
ATOM 2243 C C . ASN A 1 291 ? 27.422 -52.535 15.023 1.00 34.19 291 ASN A C 1
ATOM 2245 O O . ASN A 1 291 ? 26.968 -53.630 14.720 1.00 34.19 291 ASN A O 1
ATOM 2249 N N . ASP A 1 292 ? 26.679 -51.429 15.126 1.00 31.00 292 ASP A N 1
ATOM 2250 C CA . ASP A 1 292 ? 25.328 -51.319 14.566 1.00 31.00 292 ASP A CA 1
ATOM 2251 C C . ASP A 1 292 ? 25.143 -49.951 13.885 1.00 31.00 292 ASP A C 1
ATOM 2253 O O . ASP A 1 292 ? 24.853 -48.919 14.499 1.00 31.00 292 ASP A O 1
ATOM 2257 N N . GLU A 1 293 ? 25.315 -49.954 12.563 1.00 32.97 293 GLU A N 1
ATOM 2258 C CA . GLU A 1 293 ? 24.852 -48.906 11.655 1.00 32.97 293 GLU A CA 1
ATOM 2259 C C . GLU A 1 293 ? 23.313 -48.919 11.601 1.00 32.97 293 GLU A C 1
ATOM 2261 O O . GLU A 1 293 ? 22.734 -49.453 10.667 1.00 32.97 293 GLU A O 1
ATOM 2266 N N . ASN A 1 294 ? 22.623 -48.365 12.606 1.00 31.44 294 ASN A N 1
ATOM 2267 C CA . ASN A 1 294 ? 21.168 -48.108 12.525 1.00 31.44 294 ASN A CA 1
ATOM 2268 C C . ASN A 1 294 ? 20.661 -46.915 13.373 1.00 31.44 294 ASN A C 1
ATOM 2270 O O . ASN A 1 294 ? 19.460 -46.699 13.507 1.00 31.44 294 ASN A O 1
ATOM 2274 N N . GLY A 1 295 ? 21.544 -46.063 13.909 1.00 29.56 295 GLY A N 1
ATOM 2275 C CA . GLY A 1 295 ? 21.161 -44.981 14.839 1.00 29.56 295 GLY A CA 1
ATOM 2276 C C . GLY A 1 295 ? 20.662 -43.657 14.229 1.00 29.56 295 GLY A C 1
ATOM 2277 O O . GLY A 1 295 ? 20.326 -42.736 14.977 1.00 29.56 295 GLY A O 1
ATOM 2278 N N . PHE A 1 296 ? 20.631 -43.505 12.899 1.00 30.19 296 PHE A N 1
ATOM 2279 C CA . PHE A 1 296 ? 20.346 -42.209 12.248 1.00 30.19 296 PHE A CA 1
ATOM 2280 C C . PHE A 1 296 ? 18.892 -42.018 11.777 1.00 30.19 296 PHE A C 1
ATOM 2282 O O . PHE A 1 296 ? 18.490 -40.897 11.456 1.00 30.19 296 PHE A O 1
ATOM 2289 N N . THR A 1 297 ? 18.078 -43.075 11.769 1.00 30.56 297 THR A N 1
ATOM 2290 C CA . THR A 1 297 ? 16.665 -43.047 11.344 1.00 30.56 297 THR A CA 1
ATOM 2291 C C . THR A 1 297 ? 15.689 -42.861 12.514 1.00 30.56 297 THR A C 1
ATOM 2293 O O . THR A 1 297 ? 14.667 -42.191 12.348 1.00 30.56 297 THR A O 1
ATOM 2296 N N . ASP A 1 298 ? 16.027 -43.311 13.726 1.00 34.16 298 ASP A N 1
ATOM 2297 C CA . ASP A 1 298 ? 15.119 -43.232 14.885 1.00 34.16 298 ASP A CA 1
ATOM 2298 C C . ASP A 1 298 ? 15.024 -41.844 15.541 1.00 34.16 298 ASP A C 1
ATOM 2300 O O . ASP A 1 298 ? 13.963 -41.469 16.042 1.00 34.16 298 ASP A O 1
ATOM 2304 N N . LYS A 1 299 ? 16.073 -41.011 15.467 1.00 32.91 299 LYS A N 1
ATOM 2305 C CA . LYS A 1 299 ? 16.025 -39.626 15.988 1.00 32.91 299 LYS A CA 1
ATOM 2306 C C . LYS A 1 299 ? 15.177 -38.680 15.132 1.00 32.91 299 LYS A C 1
ATOM 2308 O O . LYS A 1 299 ? 14.593 -37.736 15.659 1.00 32.91 299 LYS A O 1
ATOM 2313 N N . ARG A 1 300 ? 15.080 -38.926 13.819 1.00 30.59 300 ARG A N 1
ATOM 2314 C CA . ARG A 1 300 ? 14.182 -38.164 12.931 1.00 30.59 300 ARG A CA 1
ATOM 2315 C C . ARG A 1 300 ? 12.728 -38.583 13.126 1.00 30.59 300 ARG A C 1
ATOM 2317 O O . ARG A 1 300 ? 11.867 -37.714 13.210 1.00 30.59 300 ARG A O 1
ATOM 2324 N N . ASN A 1 301 ? 12.463 -39.878 13.286 1.00 30.48 301 ASN A N 1
ATOM 2325 C CA . ASN A 1 301 ? 11.107 -40.383 13.507 1.00 30.48 301 ASN A CA 1
ATOM 2326 C C . ASN A 1 301 ? 10.545 -40.023 14.894 1.00 30.48 301 ASN A C 1
ATOM 2328 O O . ASN A 1 301 ? 9.347 -39.765 15.005 1.00 30.48 301 ASN A O 1
ATOM 2332 N N . SER A 1 302 ? 11.376 -39.938 15.941 1.00 33.88 302 SER A N 1
ATOM 2333 C CA . SER A 1 302 ? 10.935 -39.484 17.271 1.00 33.88 302 SER A CA 1
ATOM 2334 C C . SER A 1 302 ? 10.662 -37.976 17.322 1.00 33.88 302 SER A C 1
ATOM 2336 O O . SER A 1 302 ? 9.653 -37.559 17.887 1.00 33.88 302 SER A O 1
ATOM 2338 N N . ALA A 1 303 ? 11.484 -37.158 16.654 1.00 34.16 303 ALA A N 1
ATOM 2339 C CA . ALA A 1 303 ? 11.240 -35.724 16.507 1.00 34.16 303 ALA A CA 1
ATOM 2340 C C . ALA A 1 303 ? 9.964 -35.434 15.697 1.00 34.16 303 ALA A C 1
ATOM 2342 O O . ALA A 1 303 ? 9.195 -34.558 16.082 1.00 34.16 303 ALA A O 1
ATOM 2343 N N . PHE A 1 304 ? 9.695 -36.196 14.628 1.00 33.50 304 PHE A N 1
ATOM 2344 C CA . PHE A 1 304 ? 8.463 -36.081 13.836 1.00 33.50 304 PHE A CA 1
ATOM 2345 C C . PHE A 1 304 ? 7.208 -36.535 14.602 1.00 33.50 304 PHE A C 1
ATOM 2347 O O . PHE A 1 304 ? 6.200 -35.833 14.576 1.00 33.50 304 PHE A O 1
ATOM 2354 N N . LYS A 1 305 ? 7.262 -37.646 15.352 1.00 32.06 305 LYS A N 1
ATOM 2355 C CA . LYS A 1 305 ? 6.124 -38.106 16.174 1.00 32.06 305 LYS A CA 1
ATOM 2356 C C . LYS A 1 305 ? 5.812 -37.164 17.342 1.00 32.06 305 LYS A C 1
ATOM 2358 O O . LYS A 1 305 ? 4.646 -36.871 17.595 1.00 32.06 305 LYS A O 1
ATOM 2363 N N . ASN A 1 306 ? 6.836 -36.631 18.013 1.00 39.03 306 ASN A N 1
ATOM 2364 C CA . ASN A 1 306 ? 6.655 -35.623 19.065 1.00 39.03 306 ASN A CA 1
ATOM 2365 C C . ASN A 1 306 ? 6.100 -34.301 18.500 1.00 39.03 306 ASN A C 1
ATOM 2367 O O . ASN A 1 306 ? 5.352 -33.593 19.173 1.00 39.03 306 ASN A O 1
ATOM 2371 N N . HIS A 1 307 ? 6.425 -33.986 17.244 1.00 42.09 307 HIS A N 1
ATOM 2372 C CA . HIS A 1 307 ? 5.941 -32.804 16.537 1.00 42.09 307 HIS A CA 1
ATOM 2373 C C . HIS A 1 307 ? 4.466 -32.913 16.132 1.00 42.09 307 HIS A C 1
ATOM 2375 O O . HIS A 1 307 ? 3.717 -31.961 16.344 1.00 42.09 307 HIS A O 1
ATOM 2381 N N . GLU A 1 308 ? 4.028 -34.056 15.597 1.00 39.91 308 GLU A N 1
ATOM 2382 C CA . GLU A 1 308 ? 2.608 -34.305 15.304 1.00 39.91 308 GLU A CA 1
ATOM 2383 C C . GLU A 1 308 ? 1.756 -34.283 16.578 1.00 39.91 308 GLU A C 1
ATOM 2385 O O . GLU A 1 308 ? 0.681 -33.685 16.579 1.00 39.91 308 GLU A O 1
ATOM 2390 N N . ALA A 1 309 ? 2.255 -34.845 17.683 1.00 40.78 309 ALA A N 1
ATOM 2391 C CA . ALA A 1 309 ? 1.561 -34.826 18.971 1.00 40.78 309 ALA A CA 1
ATOM 2392 C C . ALA A 1 309 ? 1.405 -33.402 19.545 1.00 40.78 309 ALA A C 1
ATOM 2394 O O . ALA A 1 309 ? 0.324 -33.044 20.017 1.00 40.78 309 ALA A O 1
ATOM 2395 N N . TYR A 1 310 ? 2.445 -32.562 19.459 1.00 44.59 310 TYR A N 1
ATOM 2396 C CA . TYR A 1 310 ? 2.371 -31.161 19.893 1.00 44.59 310 TYR A CA 1
ATOM 2397 C C . TYR A 1 310 ? 1.407 -30.344 19.024 1.00 44.59 310 TYR A C 1
ATOM 2399 O O . TYR A 1 310 ? 0.546 -29.649 19.562 1.00 44.59 310 TYR A O 1
ATOM 2407 N N . VAL A 1 311 ? 1.476 -30.484 17.693 1.00 47.59 311 VAL A N 1
ATOM 2408 C CA . VAL A 1 311 ? 0.535 -29.826 16.772 1.00 47.59 311 VAL A CA 1
ATOM 2409 C C . VAL A 1 311 ? -0.895 -30.265 17.086 1.00 47.59 311 VAL A C 1
ATOM 2411 O O . VAL A 1 311 ? -1.754 -29.416 17.287 1.00 47.59 311 VAL A O 1
ATOM 2414 N N . GLN A 1 312 ? -1.157 -31.562 17.258 1.00 49.66 312 GLN A N 1
ATOM 2415 C CA . GLN A 1 312 ? -2.482 -32.047 17.661 1.00 49.66 312 GLN A CA 1
ATOM 2416 C C . GLN A 1 312 ? -2.956 -31.482 19.014 1.00 49.66 312 GLN A C 1
ATOM 2418 O O . GLN A 1 312 ? -4.152 -31.239 19.176 1.00 49.66 312 GLN A O 1
ATOM 2423 N N . SER A 1 313 ? -2.052 -31.235 19.969 1.00 49.75 313 SER A N 1
ATOM 2424 C CA . SER A 1 313 ? -2.392 -30.642 21.271 1.00 49.75 313 SER A CA 1
ATOM 2425 C C . SER A 1 313 ? -2.805 -29.166 21.175 1.00 49.75 313 SER A C 1
ATOM 2427 O O . SER A 1 313 ? -3.816 -28.783 21.762 1.00 49.75 313 SER A O 1
ATOM 2429 N N . SER A 1 314 ? -2.110 -28.355 20.368 1.00 52.38 314 SER A N 1
ATOM 2430 C CA . SER A 1 314 ? -2.448 -26.939 20.148 1.00 52.38 314 SER A CA 1
ATOM 2431 C C . SER A 1 314 ? -3.761 -26.767 19.374 1.00 52.38 314 SER A C 1
ATOM 2433 O O . SER A 1 314 ? -4.498 -25.812 19.601 1.00 52.38 314 SER A O 1
ATOM 2435 N N . LEU A 1 315 ? -4.100 -27.720 18.499 1.00 56.62 315 LEU A N 1
ATOM 2436 C CA . LEU A 1 315 ? -5.327 -27.702 17.692 1.00 56.62 315 LEU A CA 1
ATOM 2437 C C . LEU A 1 315 ? -6.600 -27.977 18.482 1.00 56.62 315 LEU A C 1
ATOM 2439 O O . LEU A 1 315 ? -7.667 -27.478 18.127 1.00 56.62 315 LEU A O 1
ATOM 2443 N N . ARG A 1 316 ? -6.498 -28.713 19.591 1.00 67.50 316 ARG A N 1
ATOM 2444 C CA . ARG A 1 316 ? -7.630 -28.884 20.514 1.00 67.50 316 ARG A CA 1
ATOM 2445 C C . ARG A 1 316 ? -8.036 -27.567 21.183 1.00 67.50 316 ARG A C 1
ATOM 2447 O O . ARG A 1 316 ? -9.172 -27.452 21.630 1.00 67.50 316 ARG A O 1
ATOM 2454 N N . ASN A 1 317 ? -7.144 -26.576 21.191 1.00 79.25 317 ASN A N 1
ATOM 2455 C CA . ASN A 1 317 ? -7.322 -25.272 21.824 1.00 79.25 317 ASN A CA 1
ATOM 2456 C C . ASN A 1 317 ? -7.774 -24.162 20.845 1.00 79.25 317 ASN A C 1
ATOM 2458 O O . ASN A 1 317 ? -7.685 -22.975 21.154 1.00 79.25 317 ASN A O 1
ATOM 2462 N N . ALA A 1 318 ? -8.247 -24.535 19.649 1.00 85.38 318 ALA A N 1
ATOM 2463 C CA . ALA A 1 318 ? -8.703 -23.602 18.619 1.00 85.38 318 ALA A CA 1
ATOM 2464 C C . ALA A 1 318 ? -10.090 -23.975 18.068 1.00 85.38 318 ALA A C 1
ATOM 2466 O O . ALA A 1 318 ? -10.459 -25.152 18.048 1.00 85.38 318 ALA A O 1
ATOM 2467 N N . PHE A 1 319 ? -10.862 -22.985 17.622 1.00 89.81 319 PHE A N 1
ATOM 2468 C CA . PHE A 1 319 ? -12.096 -23.176 16.849 1.00 89.81 319 PHE A CA 1
ATOM 2469 C C . PHE A 1 319 ? -12.142 -22.219 15.655 1.00 89.81 319 PHE A C 1
ATOM 2471 O O . PHE A 1 319 ? -11.448 -21.201 15.634 1.00 89.81 319 PHE A O 1
ATOM 2478 N N . GLU A 1 320 ? -12.972 -22.536 14.666 1.00 90.00 320 GLU A N 1
ATOM 2479 C CA . GLU A 1 320 ? -13.196 -21.705 13.486 1.00 90.00 320 GLU A CA 1
ATOM 2480 C C . GLU A 1 320 ? -14.619 -21.136 13.461 1.00 90.00 320 GLU A C 1
ATOM 2482 O O . GLU A 1 320 ? -15.593 -21.849 13.715 1.00 90.00 320 GLU A O 1
ATOM 2487 N N . ILE A 1 321 ? -14.740 -19.857 13.102 1.00 91.69 321 ILE A N 1
ATOM 2488 C CA . ILE A 1 321 ? -16.018 -19.213 12.791 1.00 91.69 321 ILE A CA 1
ATOM 2489 C C . ILE A 1 321 ? -16.356 -19.445 11.313 1.00 91.69 321 ILE A C 1
ATOM 2491 O O . ILE A 1 321 ? -15.641 -18.981 10.427 1.00 91.69 321 ILE A O 1
ATOM 2495 N N . THR A 1 322 ? -17.477 -20.122 11.050 1.00 89.62 322 THR A N 1
ATOM 2496 C CA . THR A 1 322 ? -17.950 -20.456 9.688 1.00 89.62 322 THR A CA 1
ATOM 2497 C C . THR A 1 322 ? -19.119 -19.591 9.212 1.00 89.62 322 THR A C 1
ATOM 2499 O O . THR A 1 322 ? -19.337 -19.459 8.012 1.00 89.62 322 THR A O 1
ATOM 2502 N N . LEU A 1 323 ? -19.851 -18.979 10.146 1.00 91.25 323 LEU A N 1
ATOM 2503 C CA . LEU A 1 323 ? -20.916 -18.006 9.901 1.00 91.25 323 LEU A CA 1
ATOM 2504 C C . LEU A 1 323 ? -20.782 -16.898 10.945 1.00 91.25 323 LEU A C 1
ATOM 2506 O O . LEU A 1 323 ? -20.651 -17.202 12.132 1.00 91.25 323 LEU A O 1
ATOM 2510 N N . PHE A 1 324 ? -20.860 -15.638 10.524 1.00 92.88 324 PHE A N 1
ATOM 2511 C CA . PHE A 1 324 ? -20.902 -14.484 11.422 1.00 92.88 324 PHE A CA 1
ATOM 2512 C C . PHE A 1 324 ? -21.830 -13.418 10.843 1.00 92.88 324 PHE A C 1
ATOM 2514 O O . PHE A 1 324 ? -21.531 -12.800 9.822 1.00 92.88 324 PHE A O 1
ATOM 2521 N N . CYS A 1 325 ? -22.962 -13.195 11.503 1.00 92.12 325 CYS A N 1
ATOM 2522 C CA . CYS A 1 325 ? -23.922 -12.155 11.148 1.00 92.12 325 CYS A CA 1
ATOM 2523 C C . CYS A 1 325 ? -24.261 -11.334 12.389 1.00 92.12 325 CYS A C 1
ATOM 2525 O O . CYS A 1 325 ? -24.544 -11.888 13.450 1.00 92.12 325 CYS A O 1
ATOM 2527 N N . LEU A 1 326 ? -24.265 -10.014 12.243 1.00 90.75 326 LEU A N 1
ATOM 2528 C CA . LEU A 1 326 ? -24.638 -9.066 13.284 1.00 90.75 326 LEU A CA 1
ATOM 2529 C C . LEU A 1 326 ? -25.365 -7.902 12.608 1.00 90.75 326 LEU A C 1
ATOM 2531 O O . LEU A 1 326 ? -24.957 -7.471 11.528 1.00 90.75 326 LEU A O 1
ATOM 2535 N N . LEU A 1 327 ? -26.444 -7.409 13.210 1.00 88.06 327 LEU A N 1
ATOM 2536 C CA . LEU A 1 327 ? -27.132 -6.214 12.721 1.00 88.06 327 LEU A CA 1
ATOM 2537 C C . LEU A 1 327 ? -26.180 -5.008 12.743 1.00 88.06 327 LEU A C 1
ATOM 2539 O O . LEU A 1 327 ? -25.443 -4.809 13.709 1.00 88.06 327 LEU A O 1
ATOM 2543 N N . ASP A 1 328 ? -26.217 -4.178 11.697 1.00 80.81 328 ASP A N 1
ATOM 2544 C CA . ASP A 1 328 ? -25.219 -3.115 11.482 1.00 80.81 328 ASP A CA 1
ATOM 2545 C C . ASP A 1 328 ? -25.151 -2.108 12.628 1.00 80.81 328 ASP A C 1
ATOM 2547 O O . ASP A 1 328 ? -24.090 -1.583 12.957 1.00 80.81 328 ASP A O 1
ATOM 2551 N N . GLU A 1 329 ? -26.292 -1.838 13.260 1.00 79.75 329 GLU A N 1
ATOM 2552 C CA . GLU A 1 329 ? -26.369 -0.902 14.375 1.00 79.75 329 GLU A CA 1
ATOM 2553 C C . GLU A 1 329 ? -25.522 -1.348 15.577 1.00 79.75 329 GLU A C 1
ATOM 2555 O O . GLU A 1 329 ? -25.051 -0.473 16.314 1.00 79.75 329 GLU A O 1
ATOM 2560 N N . PHE A 1 330 ? -25.257 -2.659 15.688 1.00 85.44 330 PHE A N 1
ATOM 2561 C CA . PHE A 1 330 ? -24.466 -3.338 16.716 1.00 85.44 330 PHE A CA 1
ATOM 2562 C C . PHE A 1 330 ? -23.080 -3.803 16.238 1.00 85.44 330 PHE A C 1
ATOM 2564 O O . PHE A 1 330 ? -22.388 -4.474 16.994 1.00 85.44 330 PHE A O 1
ATOM 2571 N N . SER A 1 331 ? -22.612 -3.441 15.037 1.00 81.25 331 SER A N 1
ATOM 2572 C CA . SER A 1 331 ? -21.291 -3.876 14.527 1.00 81.25 331 SER A CA 1
ATOM 2573 C C . SER A 1 331 ? -20.123 -3.615 15.500 1.00 81.25 331 SER A C 1
ATOM 2575 O O . SER A 1 331 ? -19.168 -4.389 15.563 1.00 81.25 331 SER A O 1
ATOM 2577 N N . TYR A 1 332 ? -20.239 -2.570 16.324 1.00 81.19 332 TYR A N 1
ATOM 2578 C CA . TYR A 1 332 ? -19.271 -2.165 17.347 1.00 81.19 332 TYR A CA 1
ATOM 2579 C C . TYR A 1 332 ? -19.033 -3.186 18.475 1.00 81.19 332 TYR A C 1
ATOM 2581 O O . TYR A 1 332 ? -18.046 -3.062 19.205 1.00 81.19 332 TYR A O 1
ATOM 2589 N N . SER A 1 333 ? -19.942 -4.143 18.677 1.00 86.25 333 SER A N 1
ATOM 2590 C CA . SER A 1 333 ? -19.843 -5.189 19.707 1.00 86.25 333 SER A CA 1
ATOM 2591 C C . SER A 1 333 ? -19.441 -6.546 19.126 1.00 86.25 333 SER A C 1
ATOM 2593 O O . SER A 1 333 ? -19.469 -7.555 19.825 1.00 86.25 333 SER A O 1
ATOM 2595 N N . ALA A 1 334 ? -18.993 -6.589 17.865 1.00 89.31 334 ALA A N 1
ATOM 2596 C CA . ALA A 1 334 ? -18.483 -7.812 17.248 1.00 89.31 334 ALA A CA 1
ATOM 2597 C C . ALA A 1 334 ? -17.347 -8.460 18.063 1.00 89.31 334 ALA A C 1
ATOM 2599 O O . ALA A 1 334 ? -17.321 -9.680 18.213 1.00 89.31 334 ALA A O 1
ATOM 2600 N N . LEU A 1 335 ? -16.448 -7.655 18.644 1.00 87.62 335 LEU A N 1
ATOM 2601 C CA . LEU A 1 335 ? -15.399 -8.158 19.537 1.00 87.62 335 LEU A CA 1
ATOM 2602 C C . LEU A 1 335 ? -15.950 -8.756 20.832 1.00 87.62 335 LEU A C 1
ATOM 2604 O O . LEU A 1 335 ? -15.420 -9.762 21.290 1.00 87.62 335 LEU A O 1
ATOM 2608 N N . ASP A 1 336 ? -17.012 -8.178 21.396 1.00 89.06 336 ASP A N 1
ATOM 2609 C CA . ASP A 1 336 ? -17.662 -8.718 22.592 1.00 89.06 336 ASP A CA 1
ATOM 2610 C C . ASP A 1 336 ? -18.293 -10.086 22.272 1.00 89.06 336 ASP A C 1
ATOM 2612 O O . ASP A 1 336 ? -18.174 -11.028 23.059 1.00 89.06 336 ASP A O 1
ATOM 2616 N N . PHE A 1 337 ? -18.868 -10.239 21.070 1.00 92.88 337 PHE A N 1
ATOM 2617 C CA . PHE A 1 337 ? -19.404 -11.517 20.595 1.00 92.88 337 PHE A CA 1
ATOM 2618 C C . PHE A 1 337 ? -18.306 -12.581 20.423 1.00 92.88 337 PHE A C 1
ATOM 2620 O O . PHE A 1 337 ? -18.476 -13.723 20.850 1.00 92.88 337 PHE A O 1
ATOM 2627 N N . ILE A 1 338 ? -17.151 -12.208 19.858 1.00 92.19 338 ILE A N 1
ATOM 2628 C CA . ILE A 1 338 ? -15.991 -13.104 19.684 1.00 92.19 338 ILE A CA 1
ATOM 2629 C C . ILE A 1 338 ? -15.363 -13.474 21.035 1.00 92.19 338 ILE A C 1
ATOM 2631 O O . ILE A 1 338 ? -15.064 -14.643 21.277 1.00 92.19 338 ILE A O 1
ATOM 2635 N N . ALA A 1 339 ? -15.187 -12.503 21.934 1.00 90.38 339 ALA A N 1
ATOM 2636 C CA . ALA A 1 339 ? -14.665 -12.737 23.279 1.00 90.38 339 ALA A CA 1
ATOM 2637 C C . ALA A 1 339 ? -15.577 -13.685 24.072 1.00 90.38 339 ALA A C 1
ATOM 2639 O O . ALA A 1 339 ? -15.094 -14.595 24.747 1.00 90.38 339 ALA A O 1
ATOM 2640 N N . GLY A 1 340 ? -16.895 -13.517 23.945 1.00 91.50 340 GLY A N 1
ATOM 2641 C CA . GLY A 1 340 ? -17.858 -14.432 24.542 1.00 91.50 340 GLY A CA 1
ATOM 2642 C C . GLY A 1 340 ? -17.840 -15.824 23.915 1.00 91.50 340 GLY A C 1
ATOM 2643 O O . GLY A 1 340 ? -17.964 -16.798 24.649 1.00 91.50 340 GLY A O 1
ATOM 2644 N N . ALA A 1 341 ? -17.606 -15.951 22.605 1.00 93.06 341 ALA A N 1
ATOM 2645 C CA . ALA A 1 341 ? -17.422 -17.252 21.955 1.00 93.06 341 ALA A CA 1
ATOM 2646 C C . ALA A 1 341 ? -16.162 -17.986 22.458 1.00 93.06 341 ALA A C 1
ATOM 2648 O O . ALA A 1 341 ? -16.235 -19.173 22.768 1.00 93.06 341 ALA A O 1
ATOM 2649 N N . LEU A 1 342 ? -15.033 -17.280 22.622 1.00 92.19 342 LEU A N 1
ATOM 2650 C CA . LEU A 1 342 ? -13.806 -17.824 23.233 1.00 92.19 342 LEU A CA 1
ATOM 2651 C C . LEU A 1 342 ? -14.056 -18.328 24.659 1.00 92.19 342 LEU A C 1
ATOM 2653 O O . LEU A 1 342 ? -13.669 -19.446 25.000 1.00 92.19 342 LEU A O 1
ATOM 2657 N N . ALA A 1 343 ? -14.753 -17.531 25.475 1.00 91.19 343 ALA A N 1
ATOM 2658 C CA . ALA A 1 343 ? -15.122 -17.917 26.834 1.00 91.19 343 ALA A CA 1
ATOM 2659 C C . ALA A 1 343 ? -16.103 -19.104 26.868 1.00 91.19 343 ALA A C 1
ATOM 2661 O O . ALA A 1 343 ? -15.973 -19.970 27.728 1.00 91.19 343 ALA A O 1
ATOM 2662 N N . PHE A 1 344 ? -17.055 -19.163 25.930 1.00 90.06 344 PHE A N 1
ATOM 2663 C CA . PHE A 1 344 ? -18.050 -20.234 25.830 1.00 90.06 344 PHE A CA 1
ATOM 2664 C C . PHE A 1 344 ? -17.429 -21.576 25.418 1.00 90.06 344 PHE A C 1
ATOM 2666 O O . PHE A 1 344 ? -17.783 -22.613 25.977 1.00 90.06 344 PHE A O 1
ATOM 2673 N N . GLU A 1 345 ? -16.495 -21.575 24.461 1.00 89.50 345 GLU A N 1
ATOM 2674 C CA . GLU A 1 345 ? -15.765 -22.788 24.060 1.00 89.50 345 GLU A CA 1
ATOM 2675 C C . GLU A 1 345 ? -14.666 -23.187 25.054 1.00 89.50 345 GLU A C 1
ATOM 2677 O O . GLU A 1 345 ? -14.240 -24.341 25.049 1.00 89.50 345 GLU A O 1
ATOM 2682 N N . GLY A 1 346 ? -14.195 -22.259 25.894 1.00 88.19 346 GLY A N 1
ATOM 2683 C CA . GLY A 1 346 ? -13.053 -22.490 26.782 1.00 88.19 346 GLY A CA 1
ATOM 2684 C C . GLY A 1 346 ? -11.749 -22.708 26.010 1.00 88.19 346 GLY A C 1
ATOM 2685 O O . GLY A 1 346 ? -10.914 -23.510 26.425 1.00 88.19 346 GLY A O 1
ATOM 2686 N N . LYS A 1 347 ? -11.603 -22.035 24.862 1.00 86.56 347 LYS A N 1
ATOM 2687 C CA . LYS A 1 347 ? -10.471 -22.163 23.934 1.00 86.56 347 LYS A CA 1
ATOM 2688 C C . LYS A 1 347 ? -9.719 -20.847 23.804 1.00 86.56 347 LYS A C 1
ATOM 2690 O O . LYS A 1 347 ? -10.315 -19.776 23.886 1.00 86.56 347 LYS A O 1
ATOM 2695 N N . GLU A 1 348 ? -8.421 -20.928 23.539 1.00 85.56 348 GLU A N 1
ATOM 2696 C CA . GLU A 1 348 ? -7.560 -19.747 23.458 1.00 85.56 348 GLU A CA 1
ATOM 2697 C C . GLU A 1 348 ? -7.477 -19.143 22.053 1.00 85.56 348 GLU A C 1
ATOM 2699 O O . GLU A 1 348 ? -7.190 -17.953 21.937 1.00 85.56 348 GLU A O 1
ATOM 2704 N N . TYR A 1 349 ? -7.734 -19.912 20.992 1.00 86.50 349 TYR A N 1
ATOM 2705 C CA . TYR A 1 349 ? -7.590 -19.447 19.609 1.00 86.50 349 TYR A CA 1
ATOM 2706 C C . TYR A 1 349 ? -8.915 -19.448 18.846 1.00 86.50 349 TYR A C 1
ATOM 2708 O O . TYR A 1 349 ? -9.655 -20.433 18.839 1.00 86.50 349 TYR A O 1
ATOM 2716 N N . CYS A 1 350 ? -9.164 -18.361 18.120 1.00 89.56 350 CYS A N 1
ATOM 2717 C CA . CYS A 1 350 ? -10.270 -18.233 17.178 1.00 89.56 350 CYS A CA 1
ATOM 2718 C C . CYS A 1 350 ? -9.721 -17.977 15.770 1.00 89.56 350 CYS A C 1
ATOM 2720 O O . CYS A 1 350 ? -8.910 -17.071 15.559 1.00 89.56 350 CYS A O 1
ATOM 2722 N N . ILE A 1 351 ? -10.181 -18.778 14.810 1.00 88.44 351 ILE A N 1
ATOM 2723 C CA . ILE A 1 351 ? -9.755 -18.765 13.410 1.00 88.44 351 ILE A CA 1
ATOM 2724 C C . ILE A 1 351 ? -10.909 -18.287 12.523 1.00 88.44 351 ILE A C 1
ATOM 2726 O O . ILE A 1 351 ? -12.068 -18.644 12.741 1.00 88.44 351 ILE A O 1
ATOM 2730 N N . MET A 1 352 ? -10.591 -17.498 11.499 1.00 87.19 352 MET A N 1
ATOM 2731 C CA . MET A 1 352 ? -11.555 -17.032 10.504 1.00 87.19 352 MET A CA 1
ATOM 2732 C C . MET A 1 352 ? -10.956 -17.086 9.095 1.00 87.19 352 MET A C 1
ATOM 2734 O O . MET A 1 352 ? -9.810 -16.682 8.886 1.00 87.19 352 MET A O 1
ATOM 2738 N N . ARG A 1 353 ? -11.735 -17.582 8.124 1.00 84.00 353 ARG A N 1
ATOM 2739 C CA . ARG A 1 353 ? -11.337 -17.688 6.711 1.00 84.00 353 ARG A CA 1
ATOM 2740 C C . ARG A 1 353 ? -12.124 -16.714 5.845 1.00 84.00 353 ARG A C 1
ATOM 2742 O O . ARG A 1 353 ? -13.340 -16.635 5.970 1.00 84.00 353 ARG A O 1
ATOM 2749 N N . MET A 1 354 ? -11.440 -16.000 4.951 1.00 82.88 354 MET A N 1
ATOM 2750 C CA . MET A 1 354 ? -12.041 -14.908 4.171 1.00 82.88 354 MET A CA 1
ATOM 2751 C C . MET A 1 354 ? -11.608 -14.913 2.699 1.00 82.88 354 MET A C 1
ATOM 2753 O O . MET A 1 354 ? -10.417 -15.052 2.435 1.00 82.88 354 MET A O 1
ATOM 2757 N N . PRO A 1 355 ? -12.507 -14.688 1.724 1.00 82.69 355 PRO A N 1
ATOM 2758 C CA . PRO A 1 355 ? -12.110 -14.535 0.323 1.00 82.69 355 PRO A CA 1
ATOM 2759 C C . PRO A 1 355 ? -11.260 -13.277 0.083 1.00 82.69 355 PRO A C 1
ATOM 2761 O O . PRO A 1 355 ? -11.538 -12.217 0.650 1.00 82.69 355 PRO A O 1
ATOM 2764 N N . HIS A 1 356 ? -10.282 -13.355 -0.827 1.00 81.31 356 HIS A N 1
ATOM 2765 C CA . HIS A 1 356 ? -9.389 -12.233 -1.178 1.00 81.31 356 HIS A CA 1
ATOM 2766 C C . HIS A 1 356 ? -10.108 -11.016 -1.783 1.00 81.31 356 HIS A C 1
ATOM 2768 O O . HIS A 1 356 ? -9.702 -9.873 -1.579 1.00 81.31 356 HIS A O 1
ATOM 2774 N N . ASN A 1 357 ? -11.185 -11.250 -2.528 1.00 77.69 357 ASN A N 1
ATOM 2775 C CA . ASN A 1 357 ? -11.940 -10.216 -3.232 1.00 77.69 357 ASN A CA 1
ATOM 2776 C C . ASN A 1 357 ? -13.105 -9.639 -2.411 1.00 77.69 357 ASN A C 1
ATOM 2778 O O . ASN A 1 357 ? -13.871 -8.838 -2.938 1.00 77.69 357 ASN A O 1
ATOM 2782 N N . SER A 1 358 ? -13.248 -10.020 -1.140 1.00 78.12 358 SER A N 1
ATOM 2783 C CA . SER A 1 358 ? -14.316 -9.521 -0.270 1.00 78.12 358 SER A CA 1
ATOM 2784 C C . SER A 1 358 ? -13.842 -8.367 0.624 1.00 78.12 358 SER A C 1
ATOM 2786 O O . SER A 1 358 ? -12.675 -8.357 1.032 1.00 78.12 358 SER A O 1
ATOM 2788 N N . PRO A 1 359 ? -14.707 -7.384 0.941 1.00 75.62 359 PRO A N 1
ATOM 2789 C CA . PRO A 1 359 ? -14.397 -6.386 1.956 1.00 75.62 359 PRO A CA 1
ATOM 2790 C C . PRO A 1 359 ? -14.227 -7.073 3.311 1.00 75.62 359 PRO A C 1
ATOM 2792 O O . PRO A 1 359 ? -15.085 -7.843 3.745 1.00 75.62 359 PRO A O 1
ATOM 2795 N N . ALA A 1 360 ? -13.107 -6.804 3.980 1.00 76.06 360 ALA A N 1
ATOM 2796 C CA . ALA A 1 360 ? -12.873 -7.304 5.326 1.00 76.06 360 ALA A CA 1
ATOM 2797 C C . ALA A 1 360 ? -13.817 -6.586 6.312 1.00 76.06 360 ALA A C 1
ATOM 2799 O O . ALA A 1 360 ? -13.816 -5.354 6.342 1.00 76.06 360 ALA A O 1
ATOM 2800 N N . PRO A 1 361 ? -14.600 -7.315 7.132 1.00 79.75 361 PRO A N 1
ATOM 2801 C CA . PRO A 1 361 ? -15.351 -6.714 8.227 1.00 79.75 361 PRO A CA 1
ATOM 2802 C C . PRO A 1 361 ? -14.444 -5.892 9.144 1.00 79.75 361 PRO A C 1
ATOM 2804 O O . PRO A 1 361 ? -13.323 -6.310 9.436 1.00 79.75 361 PRO A O 1
ATOM 2807 N N . GLU A 1 362 ? -14.938 -4.760 9.651 1.00 75.81 362 GLU A N 1
ATOM 2808 C CA . GLU A 1 362 ? -14.132 -3.820 10.448 1.00 75.81 362 GLU A CA 1
ATOM 2809 C C . GLU A 1 362 ? -13.444 -4.492 11.645 1.00 75.81 362 GLU A C 1
ATOM 2811 O O . GLU A 1 362 ? -12.291 -4.196 11.936 1.00 75.81 362 GLU A O 1
ATOM 2816 N N . PHE A 1 363 ? -14.093 -5.457 12.306 1.00 80.69 363 PHE A N 1
ATOM 2817 C CA . PHE A 1 363 ? -13.521 -6.156 13.462 1.00 80.69 363 PHE A CA 1
ATOM 2818 C C . PHE A 1 363 ? -12.315 -7.056 13.121 1.00 80.69 363 PHE A C 1
ATOM 2820 O O . PHE A 1 363 ? -11.566 -7.434 14.022 1.00 80.69 363 PHE A O 1
ATOM 2827 N N . LEU A 1 364 ? -12.070 -7.390 11.847 1.00 83.06 364 LEU A N 1
ATOM 2828 C CA . LEU A 1 364 ? -10.873 -8.147 11.458 1.00 83.06 364 LEU A CA 1
ATOM 2829 C C . LEU A 1 364 ? -9.580 -7.359 11.671 1.00 83.06 364 LEU A C 1
ATOM 2831 O O . LEU A 1 364 ? -8.513 -7.956 11.761 1.00 83.06 364 LEU A O 1
ATOM 2835 N N . GLN A 1 365 ? -9.664 -6.041 11.857 1.00 77.31 365 GLN A N 1
ATOM 2836 C CA . GLN A 1 365 ? -8.528 -5.203 12.252 1.00 77.31 365 GLN A CA 1
ATOM 2837 C C . GLN A 1 365 ? -7.928 -5.545 13.629 1.00 77.31 365 GLN A C 1
ATOM 2839 O O . GLN A 1 365 ? -6.955 -4.910 14.042 1.00 77.31 365 GLN A O 1
ATOM 2844 N N . TYR A 1 366 ? -8.556 -6.459 14.374 1.00 80.50 366 TYR A N 1
ATOM 2845 C CA . TYR A 1 366 ? -8.091 -6.979 15.662 1.00 80.50 366 TYR A CA 1
ATOM 2846 C C . TYR A 1 366 ? -7.571 -8.419 15.574 1.00 80.50 366 TYR A C 1
ATOM 2848 O O . TYR A 1 366 ? -7.147 -8.976 16.587 1.00 80.50 366 TYR A O 1
ATOM 2856 N N . PHE A 1 367 ? -7.606 -9.015 14.383 1.00 84.44 367 PHE A N 1
ATOM 2857 C CA . PHE A 1 367 ? -7.036 -10.322 14.096 1.00 84.44 367 PHE A CA 1
ATOM 2858 C C . PHE A 1 367 ? -5.656 -10.154 13.464 1.00 84.44 367 PHE A C 1
ATOM 2860 O O . PHE A 1 367 ? -5.393 -9.197 12.736 1.00 84.44 367 PHE A O 1
ATOM 2867 N N . THR A 1 368 ? -4.791 -11.133 13.690 1.00 82.12 368 THR A N 1
ATOM 2868 C CA . THR A 1 368 ? -3.529 -11.268 12.971 1.00 82.12 368 THR A CA 1
ATOM 2869 C C . THR A 1 368 ? -3.797 -11.990 11.652 1.00 82.12 368 THR A C 1
ATOM 2871 O O . THR A 1 368 ? -4.271 -13.129 11.648 1.00 82.12 368 THR A O 1
ATOM 2874 N N . LEU A 1 369 ? -3.502 -11.332 10.527 1.00 80.12 369 LEU A N 1
ATOM 2875 C CA . LEU A 1 369 ? -3.496 -11.974 9.213 1.00 80.12 369 LEU A CA 1
ATOM 2876 C C . LEU A 1 369 ? -2.254 -12.865 9.099 1.00 80.12 369 LEU A C 1
ATOM 2878 O O . LEU A 1 369 ? -1.124 -12.386 9.208 1.00 80.12 369 LEU A O 1
ATOM 2882 N N . VAL A 1 370 ? -2.453 -14.155 8.849 1.00 75.19 370 VAL A N 1
ATOM 2883 C CA . VAL A 1 370 ? -1.350 -15.092 8.617 1.00 75.19 370 VAL A CA 1
ATOM 2884 C C . VAL A 1 370 ? -0.878 -14.928 7.178 1.00 75.19 370 VAL A C 1
ATOM 2886 O O . VAL A 1 370 ? -1.575 -15.303 6.235 1.00 75.19 370 VAL A O 1
ATOM 2889 N N . LYS A 1 371 ? 0.313 -14.352 6.999 1.00 65.12 371 LYS A N 1
ATOM 2890 C CA . LYS A 1 371 ? 0.983 -14.335 5.696 1.00 65.12 371 LYS A CA 1
ATOM 2891 C C . LYS A 1 371 ? 1.596 -15.710 5.450 1.00 65.12 371 LYS A C 1
ATOM 2893 O O . LYS A 1 371 ? 2.174 -16.287 6.359 1.00 65.12 371 LYS A O 1
ATOM 2898 N N . CYS A 1 372 ? 1.468 -16.235 4.236 1.00 51.00 372 CYS A N 1
ATOM 2899 C CA . CYS A 1 372 ? 2.178 -17.444 3.836 1.00 51.00 372 CYS A CA 1
ATOM 2900 C C . CYS A 1 372 ? 3.484 -17.041 3.145 1.00 51.00 372 CYS A C 1
ATOM 2902 O O . CYS A 1 372 ? 3.458 -16.596 1.995 1.00 51.00 372 CYS A O 1
ATOM 2904 N N . LYS A 1 373 ? 4.640 -17.190 3.801 1.00 43.84 373 LYS A N 1
ATOM 2905 C CA . LYS A 1 373 ? 5.925 -17.137 3.087 1.00 43.84 373 LYS A CA 1
ATOM 2906 C C . LYS A 1 373 ? 6.086 -18.365 2.194 1.00 43.84 373 LYS A C 1
ATOM 2908 O O . LYS A 1 373 ? 5.958 -19.508 2.619 1.00 43.84 373 LYS A O 1
ATOM 2913 N N . GLY A 1 374 ? 6.347 -18.112 0.914 1.00 40.94 374 GLY A N 1
ATOM 2914 C CA . GLY A 1 374 ? 6.379 -19.141 -0.117 1.00 40.94 374 GLY A CA 1
ATOM 2915 C C . GLY A 1 374 ? 7.494 -20.169 0.070 1.00 40.94 374 GLY A C 1
ATOM 2916 O O . GLY A 1 374 ? 8.660 -19.843 -0.125 1.00 40.94 374 GLY A O 1
ATOM 2917 N N . GLN A 1 375 ? 7.110 -21.420 0.339 1.00 35.56 375 GLN A N 1
ATOM 2918 C CA . GLN A 1 375 ? 7.838 -22.645 -0.036 1.00 35.56 375 GLN A CA 1
ATOM 2919 C C . GLN A 1 375 ? 6.988 -23.927 0.127 1.00 35.56 375 GLN A C 1
ATOM 2921 O O . GLN A 1 375 ? 7.531 -25.010 0.306 1.00 35.56 375 GLN A O 1
ATOM 2926 N N . MET A 1 376 ? 5.654 -23.851 0.058 1.00 36.59 376 MET A N 1
ATOM 2927 C CA . MET A 1 376 ? 4.823 -25.061 -0.016 1.00 36.59 376 MET A CA 1
ATOM 2928 C C . MET A 1 376 ? 4.349 -25.261 -1.454 1.00 36.59 376 MET A C 1
ATOM 2930 O O . MET A 1 376 ? 3.431 -24.602 -1.925 1.00 36.59 376 MET A O 1
ATOM 2934 N N . GLU A 1 377 ? 5.031 -26.156 -2.164 1.00 36.88 377 GLU A N 1
ATOM 2935 C CA . GLU A 1 377 ? 4.888 -26.389 -3.607 1.00 36.88 377 GLU A CA 1
ATOM 2936 C C . GLU A 1 377 ? 3.596 -27.114 -4.022 1.00 36.88 377 GLU A C 1
ATOM 2938 O O . GLU A 1 377 ? 3.415 -27.367 -5.204 1.00 36.88 377 GLU A O 1
ATOM 2943 N N . ASN A 1 378 ? 2.674 -27.437 -3.108 1.00 33.66 378 ASN A N 1
ATOM 2944 C CA . ASN A 1 378 ? 1.500 -28.256 -3.437 1.00 33.66 378 ASN A CA 1
ATOM 2945 C C . ASN A 1 378 ? 0.265 -27.940 -2.585 1.00 33.66 378 ASN A C 1
ATOM 2947 O O . ASN A 1 378 ? -0.235 -28.816 -1.879 1.00 33.66 378 ASN A O 1
ATOM 2951 N N . ILE A 1 379 ? -0.266 -26.715 -2.641 1.00 41.78 379 ILE A N 1
ATOM 2952 C CA . ILE A 1 379 ? -1.594 -26.470 -2.061 1.00 41.78 379 ILE A CA 1
ATOM 2953 C C . ILE A 1 379 ? -2.462 -25.583 -2.953 1.00 41.78 379 ILE A C 1
ATOM 2955 O O . ILE A 1 379 ? -2.757 -24.438 -2.635 1.00 41.78 379 ILE A O 1
ATOM 2959 N N . ALA A 1 380 ? -2.934 -26.162 -4.057 1.00 40.22 380 ALA A N 1
ATOM 2960 C CA . ALA A 1 380 ? -3.933 -25.551 -4.935 1.00 40.22 380 ALA A CA 1
ATOM 2961 C C . ALA A 1 380 ? -5.282 -25.241 -4.236 1.00 40.22 380 ALA A C 1
ATOM 2963 O O . ALA A 1 380 ? -6.108 -24.551 -4.814 1.00 40.22 380 ALA A O 1
ATOM 2964 N N . GLU A 1 381 ? -5.512 -25.719 -3.003 1.00 40.88 381 GLU A N 1
ATOM 2965 C CA . GLU A 1 381 ? -6.768 -25.514 -2.255 1.00 40.88 381 GLU A CA 1
ATOM 2966 C C . GLU A 1 381 ? -6.671 -24.483 -1.109 1.00 40.88 381 GLU A C 1
ATOM 2968 O O . GLU A 1 381 ? -7.693 -23.936 -0.702 1.00 40.88 381 GLU A O 1
ATOM 2973 N N . VAL A 1 382 ? -5.472 -24.175 -0.591 1.00 48.38 382 VAL A N 1
ATOM 2974 C CA . VAL A 1 382 ? -5.283 -23.198 0.512 1.00 48.38 382 VAL A CA 1
ATOM 2975 C C . VAL A 1 382 ? -5.088 -21.773 -0.023 1.00 48.38 382 VAL A C 1
ATOM 2977 O O . VAL A 1 382 ? -5.322 -20.805 0.690 1.00 48.38 382 VAL A O 1
ATOM 2980 N N . ASP A 1 383 ? -4.780 -21.635 -1.313 1.00 53.53 383 ASP A N 1
ATOM 2981 C CA . ASP A 1 383 ? -4.442 -20.373 -1.988 1.00 53.53 383 ASP A CA 1
ATOM 2982 C C . ASP A 1 383 ? -5.665 -19.502 -2.374 1.00 53.53 383 ASP A C 1
ATOM 2984 O O . ASP A 1 383 ? -5.586 -18.595 -3.211 1.00 53.53 383 ASP A O 1
ATOM 2988 N N . HIS A 1 384 ? -6.846 -19.808 -1.823 1.00 64.06 384 HIS A N 1
ATOM 2989 C CA . HIS A 1 384 ? -8.109 -19.143 -2.175 1.00 64.06 384 HIS A CA 1
ATOM 2990 C C . HIS A 1 384 ? -8.727 -18.311 -1.046 1.00 64.06 384 HIS A C 1
ATOM 2992 O O . HIS A 1 384 ? -9.595 -17.482 -1.325 1.00 64.06 384 HIS A O 1
ATOM 2998 N N . MET A 1 385 ? -8.291 -18.495 0.205 1.00 75.94 385 MET A N 1
ATOM 2999 C CA . MET A 1 385 ? -8.850 -17.797 1.364 1.00 75.94 385 MET A CA 1
ATOM 3000 C C . MET A 1 385 ? -7.736 -17.278 2.274 1.00 75.94 385 MET A C 1
ATOM 3002 O O . MET A 1 385 ? -6.778 -17.979 2.584 1.00 75.94 385 MET A O 1
ATOM 3006 N N . LEU A 1 386 ? -7.906 -16.058 2.762 1.00 79.56 386 LEU A N 1
ATOM 3007 C CA . LEU A 1 386 ? -7.105 -15.455 3.817 1.00 79.56 386 LEU A CA 1
ATOM 3008 C C . LEU A 1 386 ? -7.406 -16.126 5.152 1.00 79.56 386 LEU A C 1
ATOM 3010 O O . LEU A 1 386 ? -8.561 -16.448 5.440 1.00 79.56 386 LEU A O 1
ATOM 3014 N N . LEU A 1 387 ? -6.377 -16.252 5.985 1.00 82.00 387 LEU A N 1
ATOM 3015 C CA . LEU A 1 387 ? -6.469 -16.825 7.320 1.00 82.00 387 LEU A CA 1
ATOM 3016 C C . LEU A 1 387 ? -6.221 -15.750 8.379 1.00 82.00 387 LEU A C 1
ATOM 3018 O O . LEU A 1 387 ? -5.134 -15.178 8.458 1.00 82.00 387 LEU A O 1
ATOM 3022 N N . TYR A 1 388 ? -7.223 -15.515 9.215 1.00 85.12 388 TYR A N 1
ATOM 3023 C CA . TYR A 1 388 ? -7.168 -14.594 10.343 1.00 85.12 388 TYR A CA 1
ATOM 3024 C C . TYR A 1 388 ? -7.191 -15.373 11.652 1.00 85.12 388 TYR A C 1
ATOM 3026 O O . TYR A 1 388 ? -7.988 -16.299 11.813 1.00 85.12 388 TYR A O 1
ATOM 3034 N N . ILE A 1 389 ? -6.333 -14.984 12.595 1.00 85.25 389 ILE A N 1
ATOM 3035 C CA . ILE A 1 389 ? -6.228 -15.621 13.911 1.00 85.25 389 ILE A CA 1
ATOM 3036 C C . ILE A 1 389 ? -6.284 -14.559 15.003 1.00 85.25 389 ILE A C 1
ATOM 3038 O O . ILE A 1 389 ? -5.642 -13.515 14.899 1.00 85.25 389 ILE A O 1
ATOM 3042 N N . ILE A 1 390 ? -7.020 -14.840 16.073 1.00 87.19 390 ILE A N 1
ATOM 3043 C CA . ILE A 1 390 ? -6.973 -14.063 17.312 1.00 87.19 390 ILE A CA 1
ATOM 3044 C C . ILE A 1 390 ? -6.772 -14.994 18.509 1.00 87.19 390 ILE A C 1
ATOM 3046 O O . ILE A 1 390 ? -7.328 -16.093 18.556 1.00 87.19 390 ILE A O 1
ATOM 3050 N N . HIS A 1 391 ? -5.959 -14.546 19.464 1.00 86.19 391 HIS A N 1
ATOM 3051 C CA . HIS A 1 391 ? -5.669 -15.255 20.706 1.00 86.19 391 HIS A CA 1
ATOM 3052 C C . HIS A 1 391 ? -6.404 -14.582 21.876 1.00 86.19 391 HIS A C 1
ATOM 3054 O O . HIS A 1 391 ? -6.391 -13.363 21.999 1.00 86.19 391 HIS A O 1
ATOM 3060 N N . GLN A 1 392 ? -6.959 -15.348 22.813 1.00 85.56 392 GLN A N 1
ATOM 3061 C CA . GLN A 1 392 ? -7.679 -14.842 23.988 1.00 85.56 392 GLN A CA 1
ATOM 3062 C C . GLN A 1 392 ? -6.859 -13.838 24.821 1.00 85.56 392 GLN A C 1
ATOM 3064 O O . GLN A 1 392 ? -7.341 -12.750 25.115 1.00 85.56 392 GLN A O 1
ATOM 3069 N N . LYS A 1 393 ? -5.600 -14.154 25.165 1.00 83.44 393 LYS A N 1
ATOM 3070 C CA . LYS A 1 393 ? -4.660 -13.216 25.813 1.00 83.44 393 LYS A CA 1
ATOM 3071 C C . LYS A 1 393 ? -4.491 -11.880 25.083 1.00 83.44 393 LYS A C 1
ATOM 3073 O O . LYS A 1 393 ? -4.271 -10.876 25.750 1.00 83.44 393 LYS A O 1
ATOM 3078 N N . SER A 1 394 ? -4.611 -11.825 23.754 1.00 83.12 394 SER A N 1
ATOM 3079 C CA . SER A 1 394 ? -4.508 -10.546 23.046 1.00 83.12 394 SER A CA 1
ATOM 3080 C C . SER A 1 394 ? -5.740 -9.663 23.263 1.00 83.12 394 SER A C 1
ATOM 3082 O O . SER A 1 394 ? -5.642 -8.454 23.099 1.00 83.12 394 SER A O 1
ATOM 3084 N N . LEU A 1 395 ? -6.864 -10.219 23.728 1.00 81.88 395 LEU A N 1
ATOM 3085 C CA . LEU A 1 395 ? -8.054 -9.487 24.182 1.00 81.88 395 LEU A CA 1
ATOM 3086 C C . LEU A 1 395 ? -8.030 -9.156 25.686 1.00 81.88 395 LEU A C 1
ATOM 3088 O O . LEU A 1 395 ? -8.942 -8.497 26.180 1.00 81.88 395 LEU A O 1
ATOM 3092 N N . ALA A 1 396 ? -7.023 -9.619 26.434 1.00 78.44 396 ALA A N 1
ATOM 3093 C CA . ALA A 1 396 ? -6.936 -9.373 27.869 1.00 78.44 396 ALA A CA 1
ATOM 3094 C C . ALA A 1 396 ? -6.533 -7.922 28.172 1.00 78.44 396 ALA A C 1
ATOM 3096 O O . ALA A 1 396 ? -5.641 -7.370 27.530 1.00 78.44 396 ALA A O 1
ATOM 3097 N N . ASN A 1 397 ? -7.144 -7.344 29.210 1.00 75.38 397 ASN A N 1
ATOM 3098 C CA . ASN A 1 397 ? -6.883 -5.981 29.684 1.00 75.38 397 ASN A CA 1
ATOM 3099 C C . ASN A 1 397 ? -5.672 -5.910 30.630 1.00 75.38 397 ASN A C 1
ATOM 3101 O O . ASN A 1 397 ? -5.778 -5.425 31.758 1.00 75.38 397 ASN A O 1
ATOM 3105 N N . SER A 1 398 ? -4.549 -6.483 30.217 1.00 82.88 398 SER A N 1
ATOM 3106 C CA . SER A 1 398 ? -3.325 -6.558 31.024 1.00 82.88 398 SER A CA 1
ATOM 3107 C C . SER A 1 398 ? -2.099 -6.086 30.251 1.00 82.88 398 SER A C 1
ATOM 3109 O O . SER A 1 398 ? -0.989 -6.528 30.551 1.00 82.88 398 SER A O 1
ATOM 3111 N N . PHE A 1 399 ? -2.298 -5.248 29.228 1.00 88.19 399 PHE A N 1
ATOM 3112 C CA . PHE A 1 399 ? -1.221 -4.711 28.407 1.00 88.19 399 PHE A CA 1
ATOM 3113 C C . PHE A 1 399 ? -0.648 -3.443 29.043 1.00 88.19 399 PHE A C 1
ATOM 3115 O O . PHE A 1 399 ? -1.337 -2.434 29.190 1.00 88.19 399 PHE A O 1
ATOM 3122 N N . GLU A 1 400 ? 0.634 -3.477 29.387 1.00 89.00 400 GLU A N 1
ATOM 3123 C CA . GLU A 1 400 ? 1.341 -2.353 29.996 1.00 89.00 400 GLU A CA 1
ATOM 3124 C C . GLU A 1 400 ? 2.615 -2.025 29.229 1.00 89.00 400 GLU A C 1
ATOM 3126 O O . GLU A 1 400 ? 3.289 -2.902 28.689 1.00 89.00 400 GLU A O 1
ATOM 3131 N N . VAL A 1 401 ? 2.975 -0.743 29.213 1.00 92.44 401 VAL A N 1
ATOM 3132 C CA . VAL A 1 401 ? 4.208 -0.256 28.596 1.00 92.44 401 VAL A CA 1
ATOM 3133 C C . VAL A 1 401 ? 4.957 0.596 29.600 1.00 92.44 401 VAL A C 1
ATOM 3135 O O . VAL A 1 401 ? 4.380 1.437 30.290 1.00 92.44 401 VAL A O 1
ATOM 3138 N N . ARG A 1 402 ? 6.267 0.386 29.690 1.00 91.31 402 ARG A N 1
ATOM 3139 C CA . ARG A 1 402 ? 7.132 1.131 30.608 1.00 91.31 402 ARG A CA 1
ATOM 3140 C C . ARG A 1 402 ? 8.554 1.228 30.084 1.00 91.31 402 ARG A C 1
ATOM 3142 O O . ARG A 1 402 ? 8.974 0.444 29.236 1.00 91.31 402 ARG A O 1
ATOM 3149 N N . ALA A 1 403 ? 9.326 2.154 30.647 1.00 90.06 403 ALA A N 1
ATOM 3150 C CA . ALA A 1 403 ? 10.767 2.190 30.425 1.00 90.06 403 ALA A CA 1
ATOM 3151 C C . ALA A 1 403 ? 11.415 0.858 30.849 1.00 90.06 403 ALA A C 1
ATOM 3153 O O . ALA A 1 403 ? 11.067 0.280 31.889 1.00 90.06 403 ALA A O 1
ATOM 3154 N N . ALA A 1 404 ? 12.357 0.384 30.034 1.00 86.56 404 ALA A N 1
ATOM 3155 C CA . ALA A 1 404 ? 13.127 -0.820 30.310 1.00 86.56 404 ALA A CA 1
ATOM 3156 C C . ALA A 1 404 ? 13.975 -0.639 31.580 1.00 86.56 404 ALA A C 1
ATOM 3158 O O . ALA A 1 404 ? 14.606 0.402 31.799 1.00 86.56 404 ALA A O 1
ATOM 3159 N N . ARG A 1 405 ? 13.991 -1.665 32.430 1.00 85.06 405 ARG A N 1
ATOM 3160 C CA . ARG A 1 405 ? 14.777 -1.740 33.666 1.00 85.06 405 ARG A CA 1
ATOM 3161 C C . ARG A 1 405 ? 15.988 -2.651 33.449 1.00 85.06 405 ARG A C 1
ATOM 3163 O O . ARG A 1 405 ? 15.917 -3.563 32.632 1.00 85.06 405 ARG A O 1
ATOM 3170 N N . PRO A 1 406 ? 17.071 -2.501 34.234 1.00 79.19 406 PRO A N 1
ATOM 3171 C CA . PRO A 1 406 ? 18.237 -3.384 34.131 1.00 79.19 406 PRO A CA 1
ATOM 3172 C C . PRO A 1 406 ? 17.914 -4.883 34.273 1.00 79.19 406 PRO A C 1
ATOM 3174 O O . PRO A 1 406 ? 18.580 -5.711 33.667 1.00 79.19 406 PRO A O 1
ATOM 3177 N N . GLN A 1 407 ? 16.874 -5.234 35.036 1.00 82.25 407 GLN A N 1
ATOM 3178 C CA . GLN A 1 407 ? 16.423 -6.620 35.229 1.00 82.25 407 GLN A CA 1
ATOM 3179 C C . GLN A 1 407 ? 15.785 -7.226 33.969 1.00 82.25 407 GLN A C 1
ATOM 3181 O O . GLN A 1 407 ? 15.883 -8.431 33.753 1.00 82.25 407 GLN A O 1
ATOM 3186 N N . ASP A 1 408 ? 15.183 -6.397 33.111 1.00 82.69 408 ASP A N 1
ATOM 3187 C CA . ASP A 1 408 ? 14.542 -6.854 31.874 1.00 82.69 408 ASP A CA 1
ATOM 3188 C C . ASP A 1 408 ? 15.582 -7.324 30.846 1.00 82.69 408 ASP A C 1
ATOM 3190 O O . ASP A 1 408 ? 15.254 -8.073 29.931 1.00 82.69 408 ASP A O 1
ATOM 3194 N N . MET A 1 409 ? 16.846 -6.912 30.999 1.00 75.25 409 MET A N 1
ATOM 3195 C CA . MET A 1 409 ? 17.910 -7.125 30.016 1.00 75.25 409 MET A CA 1
ATOM 3196 C C . MET A 1 409 ? 18.182 -8.590 29.709 1.00 75.25 409 MET A C 1
ATOM 3198 O O . MET A 1 409 ? 18.478 -8.915 28.564 1.00 75.25 409 MET A O 1
ATOM 3202 N N . ASN A 1 410 ? 18.066 -9.479 30.695 1.00 77.38 410 ASN A N 1
ATOM 3203 C CA . ASN A 1 410 ? 18.283 -10.909 30.474 1.00 77.38 410 ASN A CA 1
ATOM 3204 C C . ASN A 1 410 ? 17.168 -11.499 29.600 1.00 77.38 410 ASN A C 1
ATOM 3206 O O . ASN A 1 410 ? 17.437 -12.237 28.652 1.00 77.38 410 ASN A O 1
ATOM 3210 N N . ILE A 1 411 ? 15.921 -11.099 29.870 1.00 77.69 411 ILE A N 1
ATOM 3211 C CA . ILE A 1 411 ? 14.747 -11.515 29.097 1.00 77.69 411 ILE A CA 1
ATOM 3212 C C . ILE A 1 411 ? 14.844 -10.929 27.689 1.00 77.69 411 ILE A C 1
ATOM 3214 O O . ILE A 1 411 ? 14.784 -11.669 26.715 1.00 77.69 411 ILE A O 1
ATOM 3218 N N . VAL A 1 412 ? 15.100 -9.626 27.572 1.00 76.38 412 VAL A N 1
ATOM 3219 C CA . VAL A 1 412 ? 15.261 -8.934 26.288 1.00 76.38 412 VAL A CA 1
ATOM 3220 C C . VAL A 1 412 ? 16.412 -9.519 25.467 1.00 76.38 412 VAL A C 1
ATOM 3222 O O . VAL A 1 412 ? 16.256 -9.692 24.265 1.00 76.38 412 VAL A O 1
ATOM 3225 N N . ARG A 1 413 ? 17.553 -9.870 26.074 1.00 73.19 413 ARG A N 1
ATOM 3226 C CA . ARG A 1 413 ? 18.688 -10.462 25.348 1.00 73.19 413 ARG A CA 1
ATOM 3227 C C . ARG A 1 413 ? 18.352 -11.856 24.821 1.00 73.19 413 ARG A C 1
ATOM 3229 O O . ARG A 1 413 ? 18.490 -12.072 23.624 1.00 73.19 413 ARG A O 1
ATOM 3236 N N . SER A 1 414 ? 17.823 -12.744 25.669 1.00 72.75 414 SER A N 1
ATOM 3237 C CA . SER A 1 414 ? 17.368 -14.076 25.226 1.00 72.75 414 SER A CA 1
ATOM 3238 C C . SER A 1 414 ? 16.285 -13.991 24.143 1.00 72.75 414 SER A C 1
ATOM 3240 O O . SER A 1 414 ? 16.187 -14.837 23.258 1.00 72.75 414 SER A O 1
ATOM 3242 N N . PHE A 1 415 ? 15.470 -12.941 24.194 1.00 70.12 415 PHE A N 1
ATOM 3243 C CA . PHE A 1 415 ? 14.445 -12.651 23.211 1.00 70.12 415 PHE A CA 1
ATOM 3244 C C . PHE A 1 415 ? 15.035 -12.170 21.868 1.00 70.12 415 PHE A C 1
ATOM 3246 O O . PHE A 1 415 ? 14.681 -12.687 20.811 1.00 70.12 415 PHE A O 1
ATOM 3253 N N . LEU A 1 416 ? 15.982 -11.227 21.895 1.00 71.19 416 LEU A N 1
ATOM 3254 C CA . LEU A 1 416 ? 16.671 -10.711 20.704 1.00 71.19 416 LEU A CA 1
ATOM 3255 C C . LEU A 1 416 ? 17.566 -11.763 20.025 1.00 71.19 416 LEU A C 1
ATOM 3257 O O . LEU A 1 416 ? 17.678 -11.756 18.799 1.00 71.19 416 LEU A O 1
ATOM 3261 N N . GLU A 1 417 ? 18.173 -12.665 20.802 1.00 69.19 417 GLU A N 1
ATOM 3262 C CA . GLU A 1 417 ? 18.966 -13.795 20.298 1.00 69.19 417 GLU A CA 1
ATOM 3263 C C . GLU A 1 417 ? 18.111 -14.760 19.470 1.00 69.19 417 GLU A C 1
ATOM 3265 O O . GLU A 1 417 ? 18.510 -15.137 18.367 1.00 69.19 417 GLU A O 1
ATOM 3270 N N . ARG A 1 418 ? 16.906 -15.099 19.951 1.00 66.25 418 ARG A N 1
ATOM 3271 C CA . ARG A 1 418 ? 15.949 -15.952 19.223 1.00 66.25 418 ARG A CA 1
ATOM 3272 C C . ARG A 1 418 ? 15.513 -15.341 17.893 1.00 66.25 418 ARG A C 1
ATOM 3274 O O . ARG A 1 418 ? 15.490 -16.019 16.870 1.00 66.25 418 ARG A O 1
ATOM 3281 N N . LEU A 1 419 ? 15.299 -14.028 17.884 1.00 64.12 419 LEU A N 1
ATOM 3282 C CA . LEU A 1 419 ? 14.972 -13.265 16.679 1.00 64.12 419 LEU A CA 1
ATOM 3283 C C . LEU A 1 419 ? 16.162 -13.030 15.726 1.00 64.12 419 LEU A C 1
ATOM 3285 O O . LEU A 1 419 ? 15.991 -12.364 14.704 1.00 64.12 419 LEU A O 1
ATOM 3289 N N . GLN A 1 420 ? 17.361 -13.536 16.044 1.00 61.81 420 GLN A N 1
ATOM 3290 C CA . GLN A 1 420 ? 18.590 -13.346 15.260 1.00 61.81 420 GLN A CA 1
ATOM 3291 C C . GLN A 1 420 ? 18.924 -11.866 14.982 1.00 61.81 420 GLN A C 1
ATOM 3293 O O . GLN A 1 420 ? 19.490 -11.522 13.940 1.00 61.81 420 GLN A O 1
ATOM 3298 N N . VAL A 1 421 ? 18.569 -10.957 15.896 1.00 59.91 421 VAL A N 1
ATOM 3299 C CA . VAL A 1 421 ? 18.793 -9.517 15.701 1.00 59.91 421 VAL A CA 1
ATOM 3300 C C . VAL A 1 421 ? 20.215 -9.136 16.132 1.00 59.91 421 VAL A C 1
ATOM 3302 O O . VAL A 1 421 ? 20.735 -9.633 17.125 1.00 59.91 421 VAL A O 1
ATOM 3305 N N . SER A 1 422 ? 20.871 -8.247 15.373 1.00 55.78 422 SER A N 1
ATOM 3306 C CA . SER A 1 422 ? 22.298 -7.911 15.527 1.00 55.78 422 SER A CA 1
ATOM 3307 C C . SER A 1 422 ? 22.725 -7.483 16.947 1.00 55.78 422 SER A C 1
ATOM 3309 O O . SER A 1 422 ? 22.005 -6.753 17.633 1.00 55.78 422 SER A O 1
ATOM 3311 N N . THR A 1 423 ? 23.971 -7.811 17.312 1.00 49.81 423 THR A N 1
ATOM 3312 C CA . THR A 1 423 ? 24.662 -7.524 18.593 1.00 49.81 423 THR A CA 1
ATOM 3313 C C . THR A 1 423 ? 24.771 -6.042 18.989 1.00 49.81 423 THR A C 1
ATOM 3315 O O . THR A 1 423 ? 25.189 -5.729 20.100 1.00 49.81 423 THR A O 1
ATOM 3318 N N . ASN A 1 424 ? 24.393 -5.101 18.119 1.00 56.22 424 ASN A N 1
ATOM 3319 C CA . ASN A 1 424 ? 24.445 -3.667 18.421 1.00 56.22 424 ASN A CA 1
ATOM 3320 C C . ASN A 1 424 ? 23.220 -3.176 19.204 1.00 56.22 424 ASN A C 1
ATOM 3322 O O . ASN A 1 424 ? 23.325 -2.203 19.944 1.00 56.22 424 ASN A O 1
ATOM 3326 N N . ILE A 1 425 ? 22.064 -3.841 19.104 1.00 58.69 425 ILE A N 1
ATOM 3327 C CA . ILE A 1 425 ? 20.854 -3.417 19.832 1.00 58.69 425 ILE A CA 1
ATOM 3328 C C . ILE A 1 425 ? 21.032 -3.591 21.337 1.00 58.69 425 ILE A C 1
ATOM 3330 O O . ILE A 1 425 ? 20.646 -2.701 22.089 1.00 58.69 425 ILE A O 1
ATOM 3334 N N . SER A 1 426 ? 21.685 -4.668 21.785 1.00 57.44 426 SER A N 1
ATOM 3335 C CA . SER A 1 426 ? 22.035 -4.834 23.201 1.00 57.44 426 SER A CA 1
ATOM 3336 C C . SER A 1 426 ? 22.873 -3.660 23.703 1.00 57.44 426 SER A C 1
ATOM 3338 O O . SER A 1 426 ? 22.598 -3.125 24.770 1.00 57.44 426 SER A O 1
ATOM 3340 N N . HIS A 1 427 ? 23.810 -3.174 22.889 1.00 56.66 427 HIS A N 1
ATOM 3341 C CA . HIS A 1 427 ? 24.641 -2.019 23.220 1.00 56.66 427 HIS A CA 1
ATOM 3342 C C . HIS A 1 427 ? 23.860 -0.697 23.268 1.00 56.66 427 HIS A C 1
ATOM 3344 O O . HIS A 1 427 ? 24.093 0.111 24.164 1.00 56.66 427 HIS A O 1
ATOM 3350 N N . TRP A 1 428 ? 22.891 -0.490 22.371 1.00 57.50 428 TRP A N 1
ATOM 3351 C CA . TRP A 1 428 ? 21.980 0.664 22.406 1.00 57.50 428 TRP A CA 1
ATOM 3352 C C . TRP A 1 428 ? 21.070 0.657 23.637 1.00 57.50 428 TRP A C 1
ATOM 3354 O O . TRP A 1 428 ? 20.870 1.701 24.262 1.00 57.50 428 TRP A O 1
ATOM 3364 N N . VAL A 1 429 ? 20.561 -0.517 24.015 1.00 59.31 429 VAL A N 1
ATOM 3365 C CA . VAL A 1 429 ? 19.770 -0.695 25.238 1.00 59.31 429 VAL A CA 1
ATOM 3366 C C . VAL A 1 429 ? 20.647 -0.455 26.481 1.00 59.31 429 VAL A C 1
ATOM 3368 O O . VAL A 1 429 ? 20.204 0.179 27.438 1.00 59.31 429 VAL A O 1
ATOM 3371 N N . GLU A 1 430 ? 21.910 -0.891 26.457 1.00 55.91 430 GLU A N 1
ATOM 3372 C CA . GLU A 1 430 ? 22.868 -0.747 27.563 1.00 55.91 430 GLU A CA 1
ATOM 3373 C C . GLU A 1 430 ? 23.417 0.680 27.723 1.00 55.91 430 GLU A C 1
ATOM 3375 O O . GLU A 1 430 ? 23.658 1.120 28.850 1.00 55.91 430 GLU A O 1
ATOM 3380 N N . ARG A 1 431 ? 23.629 1.434 26.633 1.00 49.50 431 ARG A N 1
ATOM 3381 C CA . ARG A 1 431 ? 24.415 2.678 26.701 1.00 49.50 431 ARG A CA 1
ATOM 3382 C C . ARG A 1 431 ? 23.695 3.921 27.207 1.00 49.50 431 ARG A C 1
ATOM 3384 O O . ARG A 1 431 ? 24.408 4.885 27.476 1.00 49.50 431 ARG A O 1
ATOM 3391 N N . ARG A 1 432 ? 22.358 3.967 27.344 1.00 51.31 432 ARG A N 1
ATOM 3392 C CA . ARG A 1 432 ? 21.616 5.233 27.613 1.00 51.31 432 ARG A CA 1
ATOM 3393 C C . ARG A 1 432 ? 22.258 6.421 26.866 1.00 51.31 432 ARG A C 1
ATOM 3395 O O . ARG A 1 432 ? 22.550 7.461 27.462 1.00 51.31 432 ARG A O 1
ATOM 3402 N N . ALA A 1 433 ? 22.596 6.233 25.585 1.00 51.12 433 ALA A N 1
ATOM 3403 C CA . ALA A 1 433 ? 23.222 7.293 24.803 1.00 51.12 433 ALA A CA 1
ATOM 3404 C C . ALA A 1 433 ? 22.281 8.507 24.845 1.00 51.12 433 ALA A C 1
ATOM 3406 O O . ALA A 1 433 ? 21.073 8.338 24.681 1.00 51.12 433 ALA A O 1
ATOM 3407 N N . LYS A 1 434 ? 22.807 9.697 25.170 1.00 56.62 434 LYS A N 1
ATOM 3408 C CA . LYS A 1 434 ? 22.011 10.907 25.443 1.00 56.62 434 LYS A CA 1
ATOM 3409 C C . LYS A 1 434 ? 20.923 11.100 24.371 1.00 56.62 434 LYS A C 1
ATOM 3411 O O . LYS A 1 434 ? 21.243 11.465 23.246 1.00 56.62 434 LYS A O 1
ATOM 3416 N N . GLY A 1 435 ? 19.659 10.864 24.733 1.00 66.00 435 GLY A N 1
ATOM 3417 C CA . GLY A 1 435 ? 18.494 11.042 23.855 1.00 66.00 435 GLY A CA 1
ATOM 3418 C C . GLY A 1 435 ? 17.772 9.759 23.424 1.00 66.00 435 GLY A C 1
ATOM 3419 O O . GLY A 1 435 ? 16.622 9.853 23.015 1.00 66.00 435 GLY A O 1
ATOM 3420 N N . CYS A 1 436 ? 18.360 8.568 23.575 1.00 77.81 436 CYS A N 1
ATOM 3421 C CA . CYS A 1 436 ? 17.689 7.300 23.257 1.00 77.81 436 CYS A CA 1
ATOM 3422 C C . CYS A 1 436 ? 17.046 6.647 24.489 1.00 77.81 436 CYS A C 1
ATOM 3424 O O . CYS A 1 436 ? 17.683 6.525 25.538 1.00 77.81 436 CYS A O 1
ATOM 3426 N N . MET A 1 437 ? 15.800 6.183 24.356 1.00 84.81 437 MET A N 1
ATOM 3427 C CA . MET A 1 437 ? 15.061 5.473 25.405 1.00 84.81 437 MET A CA 1
ATOM 3428 C C . MET A 1 437 ? 14.579 4.101 24.928 1.00 84.81 437 MET A C 1
ATOM 3430 O O . MET A 1 437 ? 14.057 3.967 23.823 1.00 84.81 437 MET A O 1
ATOM 3434 N N . ALA A 1 438 ? 14.735 3.096 25.793 1.00 86.81 438 ALA A N 1
ATOM 3435 C CA . ALA A 1 438 ? 14.207 1.752 25.598 1.00 86.81 438 ALA A CA 1
ATOM 3436 C C . ALA A 1 438 ? 12.906 1.561 26.389 1.00 86.81 438 ALA A C 1
ATOM 3438 O O . ALA A 1 438 ? 12.851 1.853 27.588 1.00 86.81 438 ALA A O 1
ATOM 3439 N N . LEU A 1 439 ? 11.875 1.053 25.721 1.00 91.38 439 LEU A N 1
ATOM 3440 C CA . LEU A 1 439 ? 10.542 0.805 26.269 1.00 91.38 439 LEU A CA 1
ATOM 3441 C C . LEU A 1 439 ? 10.186 -0.667 26.058 1.00 91.38 439 LEU A C 1
ATOM 3443 O O . LEU A 1 439 ? 10.396 -1.203 24.972 1.00 91.38 439 LEU A O 1
ATOM 3447 N N . VAL A 1 440 ? 9.650 -1.314 27.088 1.00 91.94 440 VAL A N 1
ATOM 3448 C CA . VAL A 1 440 ? 9.174 -2.702 27.035 1.00 91.94 440 VAL A CA 1
ATOM 3449 C C . VAL A 1 440 ? 7.658 -2.731 27.158 1.00 91.94 440 VAL A C 1
ATOM 3451 O O . VAL A 1 440 ? 7.084 -1.977 27.947 1.00 91.94 440 VAL A O 1
ATOM 3454 N N . ALA A 1 441 ? 7.030 -3.607 26.378 1.00 92.56 441 ALA A N 1
ATOM 3455 C CA . ALA A 1 441 ? 5.622 -3.954 26.511 1.00 92.56 441 ALA A CA 1
ATOM 3456 C C . ALA A 1 441 ? 5.501 -5.285 27.257 1.00 92.56 441 ALA A C 1
ATOM 3458 O O . ALA A 1 441 ? 6.219 -6.240 26.941 1.00 92.56 441 ALA A O 1
ATOM 3459 N N . SER A 1 442 ? 4.589 -5.358 28.219 1.00 90.31 442 SER A N 1
ATOM 3460 C CA . SER A 1 442 ? 4.310 -6.559 29.002 1.00 90.31 442 SER A CA 1
ATOM 3461 C C . SER A 1 442 ? 2.826 -6.897 29.018 1.00 90.31 442 SER A C 1
ATOM 3463 O O . SER A 1 442 ? 1.980 -6.007 29.055 1.00 90.31 442 SER A O 1
ATOM 3465 N N . CYS A 1 443 ? 2.517 -8.192 29.017 1.00 86.81 443 CYS A N 1
ATOM 3466 C CA . CYS A 1 443 ? 1.182 -8.709 29.291 1.00 86.81 443 CYS A CA 1
ATOM 3467 C C . CYS A 1 443 ? 1.235 -9.495 30.605 1.00 86.81 443 CYS A C 1
ATOM 3469 O O . CYS A 1 443 ? 1.853 -10.559 30.675 1.00 86.81 443 CYS A O 1
ATOM 3471 N N . GLY A 1 444 ? 0.650 -8.949 31.674 1.00 83.12 444 GLY A N 1
ATOM 3472 C CA . GLY A 1 444 ? 0.857 -9.489 33.021 1.00 83.12 444 GLY A CA 1
ATOM 3473 C C . GLY A 1 444 ? 2.336 -9.417 33.425 1.00 83.12 444 GLY A C 1
ATOM 3474 O O . GLY A 1 444 ? 2.908 -8.333 33.492 1.00 83.12 444 GLY A O 1
ATOM 3475 N N . THR A 1 445 ? 2.973 -10.561 33.682 1.00 80.69 445 THR A N 1
ATOM 3476 C CA . THR A 1 445 ? 4.399 -10.633 34.063 1.00 80.69 445 THR A CA 1
ATOM 3477 C C . THR A 1 445 ? 5.347 -10.868 32.886 1.00 80.69 445 THR A C 1
ATOM 3479 O O . THR A 1 445 ? 6.563 -10.819 33.064 1.00 80.69 445 THR A O 1
ATOM 3482 N N . GLU A 1 446 ? 4.823 -11.154 31.695 1.00 84.38 446 GLU A N 1
ATOM 3483 C CA . GLU A 1 446 ? 5.614 -11.546 30.528 1.00 84.38 446 GLU A CA 1
ATOM 3484 C C . GLU A 1 446 ? 5.961 -10.329 29.663 1.00 84.38 446 GLU A C 1
ATOM 3486 O O . GLU A 1 446 ? 5.084 -9.530 29.334 1.00 84.38 446 GLU A O 1
ATOM 3491 N N . ILE A 1 447 ? 7.231 -10.190 29.266 1.00 86.69 447 ILE A N 1
ATOM 3492 C CA . ILE A 1 447 ? 7.659 -9.172 28.296 1.00 86.69 447 ILE A CA 1
ATOM 3493 C C . ILE A 1 447 ? 7.378 -9.694 26.891 1.00 86.69 447 ILE A C 1
ATOM 3495 O O . ILE A 1 447 ? 7.915 -10.720 26.483 1.00 86.69 447 ILE A O 1
ATOM 3499 N N . ILE A 1 448 ? 6.571 -8.950 26.142 1.00 87.50 448 ILE A N 1
ATOM 3500 C CA . ILE A 1 448 ? 6.073 -9.345 24.820 1.00 87.50 448 ILE A CA 1
ATOM 3501 C C . ILE A 1 448 ? 6.529 -8.404 23.698 1.00 87.50 448 ILE A C 1
ATOM 3503 O O . ILE A 1 448 ? 6.307 -8.703 22.526 1.00 87.50 448 ILE A O 1
ATOM 3507 N N . GLY A 1 449 ? 7.161 -7.271 24.024 1.00 88.00 449 GLY A N 1
ATOM 3508 C CA . GLY A 1 449 ? 7.632 -6.303 23.031 1.00 88.00 449 GLY A CA 1
ATOM 3509 C C . GLY A 1 449 ? 8.737 -5.377 23.535 1.00 88.00 449 GLY A C 1
ATOM 3510 O O . GLY A 1 449 ? 8.907 -5.180 24.740 1.00 88.00 449 GLY A O 1
ATOM 3511 N N . LEU A 1 450 ? 9.480 -4.794 22.593 1.00 87.94 450 LEU A N 1
ATOM 3512 C CA . LEU A 1 450 ? 10.583 -3.858 22.824 1.00 87.94 450 LEU A CA 1
ATOM 3513 C C . LEU A 1 450 ? 10.568 -2.757 21.759 1.00 87.94 450 LEU A C 1
ATOM 3515 O O . LEU A 1 450 ? 10.471 -3.043 20.568 1.00 87.94 450 LEU A O 1
ATOM 3519 N N . ALA A 1 451 ? 10.753 -1.508 22.176 1.00 89.19 451 ALA A N 1
ATOM 3520 C CA . ALA A 1 451 ? 10.950 -0.372 21.287 1.00 89.19 451 ALA A CA 1
ATOM 3521 C C . ALA A 1 451 ? 12.149 0.478 21.724 1.00 89.19 451 ALA A C 1
ATOM 3523 O O . ALA A 1 451 ? 12.364 0.698 22.917 1.00 89.19 451 ALA A O 1
ATOM 3524 N N . LEU A 1 452 ? 12.912 0.977 20.751 1.00 86.00 452 LEU A N 1
ATOM 3525 C CA . LEU A 1 452 ? 13.977 1.960 20.944 1.00 86.00 452 LEU A CA 1
ATOM 3526 C C . LEU A 1 452 ? 13.604 3.252 20.232 1.00 86.00 452 LEU A C 1
ATOM 3528 O O . LEU A 1 452 ? 13.380 3.250 19.021 1.00 86.00 452 LEU A O 1
ATOM 3532 N N . VAL A 1 453 ? 13.575 4.351 20.977 1.00 87.81 453 VAL A N 1
ATOM 3533 C CA . VAL A 1 453 ? 13.177 5.667 20.475 1.00 87.81 453 VAL A CA 1
ATOM 3534 C C . VAL A 1 453 ? 14.308 6.657 20.690 1.00 87.81 453 VAL A C 1
ATOM 3536 O O . VAL A 1 453 ? 14.717 6.887 21.828 1.00 87.81 453 VAL A O 1
ATOM 3539 N N . ASP A 1 454 ? 14.778 7.267 19.609 1.00 84.50 454 ASP A N 1
ATOM 3540 C CA . ASP A 1 454 ? 15.694 8.399 19.635 1.00 84.50 454 ASP A CA 1
ATOM 3541 C C . ASP A 1 454 ? 14.903 9.709 19.642 1.00 84.50 454 ASP A C 1
ATOM 3543 O O . ASP A 1 454 ? 14.090 9.991 18.760 1.00 84.50 454 ASP A O 1
ATOM 3547 N N . GLN A 1 455 ? 15.128 10.523 20.666 1.00 83.75 455 GLN A N 1
ATOM 3548 C CA . GLN A 1 455 ? 14.506 11.835 20.799 1.00 83.75 455 GLN A CA 1
ATOM 3549 C C . GLN A 1 455 ? 15.154 12.882 19.887 1.00 83.75 455 GLN A C 1
ATOM 3551 O O . GLN A 1 455 ? 14.544 13.924 19.647 1.00 83.75 455 GLN A O 1
ATOM 3556 N N . ASN A 1 456 ? 16.361 12.627 19.374 1.00 78.69 456 ASN A N 1
ATOM 3557 C CA . ASN A 1 456 ? 17.073 13.548 18.497 1.00 78.69 456 ASN A CA 1
ATOM 3558 C C . ASN A 1 456 ? 16.615 13.356 17.045 1.00 78.69 456 ASN A C 1
ATOM 3560 O O . ASN A 1 456 ? 17.221 12.628 16.264 1.00 78.69 456 ASN A O 1
ATOM 3564 N N . CYS A 1 457 ? 15.517 14.017 16.680 1.00 78.50 457 CYS A N 1
ATOM 3565 C CA . CYS A 1 457 ? 14.975 13.966 15.327 1.00 78.50 457 CYS A CA 1
ATOM 3566 C C . CYS A 1 457 ? 15.683 14.973 14.388 1.00 78.50 457 CYS A C 1
ATOM 3568 O O . CYS A 1 457 ? 15.662 16.175 14.661 1.00 78.50 457 CYS A O 1
ATOM 3570 N N . PRO A 1 458 ? 16.256 14.539 13.252 1.00 78.00 458 PRO A N 1
ATOM 3571 C CA . PRO A 1 458 ? 16.869 15.422 12.255 1.00 78.00 458 PRO A CA 1
ATOM 3572 C C . PRO A 1 458 ? 15.805 16.114 11.380 1.00 78.00 458 PRO A C 1
ATOM 3574 O O . PRO A 1 458 ? 15.592 15.757 10.218 1.00 78.00 458 PRO A O 1
ATOM 3577 N N . ASN A 1 459 ? 15.128 17.114 11.955 1.00 79.06 459 ASN A N 1
ATOM 3578 C CA . ASN A 1 459 ? 13.970 17.800 11.367 1.00 79.06 459 ASN A CA 1
ATOM 3579 C C . ASN A 1 459 ? 14.234 18.369 9.964 1.00 79.06 459 ASN A C 1
ATOM 3581 O O . ASN A 1 459 ? 13.513 18.022 9.029 1.00 79.06 459 ASN A O 1
ATOM 3585 N N . ASP A 1 460 ? 15.279 19.182 9.788 1.00 78.06 460 ASP A N 1
ATOM 3586 C CA . ASP A 1 460 ? 15.584 19.836 8.502 1.00 78.06 460 ASP A CA 1
ATOM 3587 C C . ASP A 1 460 ? 15.822 18.827 7.369 1.00 78.06 460 ASP A C 1
ATOM 3589 O O . ASP A 1 460 ? 15.392 19.016 6.224 1.00 78.06 460 ASP A O 1
ATOM 3593 N N . GLY A 1 461 ? 16.479 17.711 7.695 1.00 77.12 461 GLY A N 1
ATOM 3594 C CA . GLY A 1 461 ? 16.707 16.617 6.759 1.00 77.12 461 GLY A CA 1
ATOM 3595 C C . GLY A 1 461 ? 15.393 15.981 6.312 1.00 77.12 461 GLY A C 1
ATOM 3596 O O . GLY A 1 461 ? 15.124 15.885 5.117 1.00 77.12 461 GLY A O 1
ATOM 3597 N N . LEU A 1 462 ? 14.533 15.606 7.262 1.00 81.19 462 LEU A N 1
ATOM 3598 C CA . LEU A 1 462 ? 13.262 14.949 6.949 1.00 81.19 462 LEU A CA 1
ATOM 3599 C C . LEU A 1 462 ? 12.313 15.879 6.175 1.00 81.19 462 LEU A C 1
ATOM 3601 O O . LEU A 1 462 ? 11.752 15.472 5.159 1.00 81.19 462 LEU A O 1
ATOM 3605 N N . LEU A 1 463 ? 12.184 17.140 6.595 1.00 81.31 463 LEU A N 1
ATOM 3606 C CA . LEU A 1 463 ? 11.275 18.115 5.980 1.00 81.31 463 LEU A CA 1
ATOM 3607 C C . LEU A 1 463 ? 11.696 18.543 4.571 1.00 81.31 463 LEU A C 1
ATOM 3609 O O . LEU A 1 463 ? 10.839 18.826 3.733 1.00 81.31 463 LEU A O 1
ATOM 3613 N N . SER A 1 464 ? 13.000 18.575 4.285 1.00 79.81 464 SER A N 1
ATOM 3614 C CA . SER A 1 464 ? 13.495 18.876 2.936 1.00 79.81 464 SER A CA 1
ATOM 3615 C C . SER A 1 464 ? 13.326 17.700 1.966 1.00 79.81 464 SER A C 1
ATOM 3617 O O . SER A 1 464 ? 13.250 17.902 0.756 1.00 79.81 464 SER A O 1
ATOM 3619 N N . HIS A 1 465 ? 13.265 16.465 2.470 1.00 81.12 465 HIS A N 1
ATOM 3620 C CA . HIS A 1 465 ? 13.331 15.253 1.647 1.00 81.12 465 HIS A CA 1
ATOM 3621 C C . HIS A 1 465 ? 12.035 14.454 1.559 1.00 81.12 465 HIS A C 1
ATOM 3623 O O . HIS A 1 465 ? 11.949 13.599 0.670 1.00 81.12 465 HIS A O 1
ATOM 3629 N N . PHE A 1 466 ? 11.053 14.724 2.419 1.00 87.50 466 PHE A N 1
ATOM 3630 C CA . PHE A 1 466 ? 9.783 14.002 2.487 1.00 87.50 466 PHE A CA 1
ATOM 3631 C C . PHE A 1 466 ? 8.587 14.938 2.644 1.00 87.50 466 PHE A C 1
ATOM 3633 O O . PHE A 1 466 ? 8.670 15.995 3.270 1.00 87.50 466 PHE A O 1
ATOM 3640 N N . ASP A 1 467 ? 7.448 14.537 2.083 1.00 86.88 467 ASP A N 1
ATOM 3641 C CA . ASP A 1 467 ? 6.204 15.296 2.123 1.00 86.88 467 ASP A CA 1
ATOM 3642 C C . ASP A 1 467 ? 5.370 15.001 3.363 1.00 86.88 467 ASP A C 1
ATOM 3644 O O . ASP A 1 467 ? 4.263 14.477 3.303 1.00 86.88 467 ASP A O 1
ATOM 3648 N N . ILE A 1 468 ? 5.921 15.365 4.518 1.00 87.62 468 ILE A N 1
ATOM 3649 C CA . ILE A 1 468 ? 5.251 15.152 5.803 1.00 87.62 468 ILE A CA 1
ATOM 3650 C C . ILE A 1 468 ? 4.004 16.049 5.929 1.00 87.62 468 ILE A C 1
ATOM 3652 O O . ILE A 1 468 ? 3.010 15.641 6.525 1.00 87.62 468 ILE A O 1
ATOM 3656 N N . LYS A 1 469 ? 4.017 17.239 5.305 1.00 84.31 469 LYS A N 1
ATOM 3657 C CA . LYS A 1 469 ? 2.890 18.192 5.325 1.00 84.31 469 LYS A CA 1
ATOM 3658 C C . LYS A 1 469 ? 1.613 17.631 4.701 1.00 84.31 469 LYS A C 1
ATOM 3660 O O . LYS A 1 469 ? 0.531 18.064 5.073 1.00 84.31 469 LYS A O 1
ATOM 3665 N N . GLN A 1 470 ? 1.728 16.683 3.771 1.00 80.94 470 GLN A N 1
ATOM 3666 C CA . GLN A 1 470 ? 0.562 16.022 3.185 1.00 80.94 470 GLN A CA 1
ATOM 3667 C C . GLN A 1 470 ? -0.210 15.172 4.209 1.00 80.94 470 GLN A C 1
ATOM 3669 O O . GLN A 1 470 ? -1.399 14.923 4.026 1.00 80.94 470 GLN A O 1
ATOM 3674 N N . LEU A 1 471 ? 0.454 14.712 5.273 1.00 78.50 471 LEU A N 1
ATOM 3675 C CA . LEU A 1 471 ? -0.120 13.781 6.247 1.00 78.50 471 LEU A CA 1
ATOM 3676 C C . LEU A 1 471 ? -0.542 14.454 7.558 1.00 78.50 471 LEU A C 1
ATOM 3678 O O . LEU A 1 471 ? -1.443 13.951 8.224 1.00 78.50 471 LEU A O 1
ATOM 3682 N N . THR A 1 472 ? 0.116 15.549 7.944 1.00 82.75 472 THR A N 1
ATOM 3683 C CA . THR A 1 472 ? -0.076 16.205 9.247 1.00 82.75 472 THR A CA 1
ATOM 3684 C C . THR A 1 472 ? 0.238 17.698 9.181 1.00 82.75 472 THR A C 1
ATOM 3686 O O . THR A 1 472 ? 1.116 18.136 8.423 1.00 82.75 472 THR A O 1
ATOM 3689 N N . ASN A 1 473 ? -0.458 18.492 9.996 1.00 83.56 473 ASN A N 1
ATOM 3690 C CA . ASN A 1 473 ? -0.197 19.919 10.121 1.00 83.56 473 ASN A CA 1
ATOM 3691 C C . ASN A 1 473 ? 1.013 20.179 11.028 1.00 83.56 473 ASN A C 1
ATOM 3693 O O . ASN A 1 473 ? 0.887 20.430 12.224 1.00 83.56 473 ASN A O 1
ATOM 3697 N N . LEU A 1 474 ? 2.204 20.186 10.431 1.00 84.31 474 LEU A N 1
ATOM 3698 C CA . LEU A 1 474 ? 3.471 20.393 11.138 1.00 84.31 474 LEU A CA 1
ATOM 3699 C C . LEU A 1 474 ? 3.558 21.673 11.981 1.00 84.31 474 LEU A C 1
ATOM 3701 O O . LEU A 1 474 ? 4.371 21.711 12.902 1.00 84.31 474 LEU A O 1
ATOM 3705 N N . GLU A 1 475 ? 2.761 22.702 11.689 1.00 84.56 475 GLU A N 1
ATOM 3706 C CA . GLU A 1 475 ? 2.733 23.943 12.478 1.00 84.56 475 GLU A CA 1
ATOM 3707 C C . GLU A 1 475 ? 2.200 23.702 13.894 1.00 84.56 475 GLU A C 1
ATOM 3709 O O . GLU A 1 475 ? 2.611 24.376 14.836 1.00 84.56 475 GLU A O 1
ATOM 3714 N N . GLN A 1 476 ? 1.352 22.685 14.060 1.00 85.19 476 GLN A N 1
ATOM 3715 C CA . GLN A 1 476 ? 0.813 22.266 15.352 1.00 85.19 476 GLN A CA 1
ATOM 3716 C C . GLN A 1 476 ? 1.779 21.358 16.130 1.00 85.19 476 GLN A C 1
ATOM 3718 O O . GLN A 1 476 ? 1.573 21.112 17.317 1.00 85.19 476 GLN A O 1
ATOM 3723 N N . HIS A 1 477 ? 2.854 20.870 15.502 1.00 85.19 477 HIS A N 1
ATOM 3724 C CA . HIS A 1 477 ? 3.813 19.944 16.106 1.00 85.19 477 HIS A CA 1
ATOM 3725 C C . HIS A 1 477 ? 5.166 20.615 16.332 1.00 85.19 477 HIS A C 1
ATOM 3727 O O . HIS A 1 477 ? 5.987 20.706 15.415 1.00 85.19 477 HIS A O 1
ATOM 3733 N N . GLN A 1 478 ? 5.452 21.012 17.575 1.00 86.25 478 GLN A N 1
ATOM 3734 C CA . GLN A 1 478 ? 6.778 21.527 17.928 1.00 86.25 478 GLN A CA 1
ATOM 3735 C C . GLN A 1 478 ? 7.869 20.472 17.705 1.00 86.25 478 GLN A C 1
ATOM 3737 O O . GLN A 1 478 ? 7.647 19.269 17.853 1.00 86.25 478 GLN A O 1
ATOM 3742 N N . GLU A 1 479 ? 9.079 20.933 17.394 1.00 85.56 479 GLU A N 1
ATOM 3743 C CA . GLU A 1 479 ? 10.219 20.068 17.076 1.00 85.56 479 GLU A CA 1
ATOM 3744 C C . GLU A 1 479 ? 10.589 19.098 18.199 1.00 85.56 479 GLU A C 1
ATOM 3746 O O . GLU A 1 479 ? 10.936 17.949 17.932 1.00 85.56 479 GLU A O 1
ATOM 3751 N N . ILE A 1 480 ? 10.446 19.533 19.454 1.00 87.44 480 ILE A N 1
ATOM 3752 C CA . ILE A 1 480 ? 10.743 18.724 20.642 1.00 87.44 480 ILE A CA 1
ATOM 3753 C C . ILE A 1 480 ? 9.808 17.516 20.795 1.00 87.44 480 ILE A C 1
ATOM 3755 O O . ILE A 1 480 ? 10.179 16.522 21.420 1.00 87.44 480 ILE A O 1
ATOM 3759 N N . HIS A 1 481 ? 8.619 17.560 20.190 1.00 89.38 481 HIS A N 1
ATOM 3760 C CA . HIS A 1 481 ? 7.628 16.484 20.247 1.00 89.38 481 HIS A CA 1
ATOM 3761 C C . HIS A 1 481 ? 7.765 15.483 19.092 1.00 89.38 481 HIS A C 1
ATOM 3763 O O . HIS A 1 481 ? 6.903 14.627 18.904 1.00 89.38 481 HIS A O 1
ATOM 3769 N N . ARG A 1 482 ? 8.851 15.552 18.320 1.00 90.31 482 ARG A N 1
ATOM 3770 C CA . ARG A 1 482 ? 9.155 14.611 17.238 1.00 90.31 482 ARG A CA 1
ATOM 3771 C C . ARG A 1 482 ? 10.230 13.634 17.704 1.00 90.31 482 ARG A C 1
ATOM 3773 O O . ARG A 1 482 ? 11.124 14.007 18.465 1.00 90.31 482 ARG A O 1
ATOM 3780 N N . ALA A 1 483 ? 10.135 12.381 17.281 1.00 90.25 483 ALA A N 1
ATOM 3781 C CA . ALA A 1 483 ? 11.128 11.362 17.609 1.00 90.25 483 ALA A CA 1
ATOM 3782 C C . ALA A 1 483 ? 11.277 10.330 16.490 1.00 90.25 483 ALA A C 1
ATOM 3784 O O . ALA A 1 483 ? 10.386 10.154 15.656 1.00 90.25 483 ALA A O 1
ATOM 3785 N N . VAL A 1 484 ? 12.413 9.640 16.494 1.00 88.06 484 VAL A N 1
ATOM 3786 C CA . VAL A 1 484 ? 12.734 8.565 15.559 1.00 88.06 484 VAL A CA 1
ATOM 3787 C C . VAL A 1 484 ? 12.621 7.230 16.281 1.00 88.06 484 VAL A C 1
ATOM 3789 O O . VAL A 1 484 ? 13.277 6.991 17.291 1.00 88.06 484 VAL A O 1
ATOM 3792 N N . LEU A 1 485 ? 11.793 6.336 15.762 1.00 88.25 485 LEU A N 1
ATOM 3793 C CA . LEU A 1 485 ? 11.730 4.952 16.193 1.00 88.25 485 LEU A CA 1
ATOM 3794 C C . LEU A 1 485 ? 12.871 4.188 15.515 1.00 88.25 485 LEU A C 1
ATOM 3796 O O . LEU A 1 485 ? 12.884 4.018 14.301 1.00 88.25 485 LEU A O 1
ATOM 3800 N N . VAL A 1 486 ? 13.854 3.770 16.306 1.00 81.56 486 VAL A N 1
ATOM 3801 C CA . VAL A 1 486 ? 15.078 3.108 15.830 1.00 81.56 486 VAL A CA 1
ATOM 3802 C C . VAL A 1 486 ? 14.870 1.604 15.711 1.00 81.56 486 VAL A C 1
ATOM 3804 O O . VAL A 1 486 ? 15.358 0.973 14.777 1.00 81.56 486 VAL A O 1
ATOM 3807 N N . PHE A 1 487 ? 14.150 1.025 16.668 1.00 81.69 487 PHE A N 1
ATOM 3808 C CA . PHE A 1 487 ? 13.835 -0.395 16.701 1.00 81.69 487 PHE A CA 1
ATOM 3809 C C . PHE A 1 487 ? 12.441 -0.593 17.275 1.00 81.69 487 PHE A C 1
ATOM 3811 O O . PHE A 1 487 ? 12.037 0.118 18.196 1.00 81.69 487 PHE A O 1
ATOM 3818 N N . PHE A 1 488 ? 11.727 -1.582 16.756 1.00 86.19 488 PHE A N 1
ATOM 3819 C CA . PHE A 1 488 ? 10.416 -1.950 17.254 1.00 86.19 488 PHE A CA 1
ATOM 3820 C C . PHE A 1 488 ? 10.165 -3.425 17.014 1.00 86.19 488 PHE A C 1
ATOM 3822 O O . PHE A 1 488 ? 10.296 -3.928 15.897 1.00 86.19 488 PHE A O 1
ATOM 3829 N N . PHE A 1 489 ? 9.742 -4.097 18.067 1.00 85.38 489 PHE A N 1
ATOM 3830 C CA . PHE A 1 489 ? 9.304 -5.468 18.023 1.00 85.38 489 PHE A CA 1
ATOM 3831 C C . PHE A 1 489 ? 8.105 -5.649 18.953 1.00 85.38 489 PHE A C 1
ATOM 3833 O O . PHE A 1 489 ? 8.106 -5.174 20.090 1.00 85.38 489 PHE A O 1
ATOM 3840 N N . LEU A 1 490 ? 7.117 -6.404 18.485 1.00 85.75 490 LEU A N 1
ATOM 3841 C CA . LEU A 1 490 ? 6.016 -6.904 19.290 1.00 85.75 490 LEU A CA 1
ATOM 3842 C C . LEU A 1 490 ? 5.736 -8.343 18.863 1.00 85.75 490 LEU A C 1
ATOM 3844 O O . LEU A 1 490 ? 5.740 -8.641 17.668 1.00 85.75 490 LEU A O 1
ATOM 3848 N N . ASN A 1 491 ? 5.506 -9.227 19.831 1.00 80.44 491 ASN A N 1
ATOM 3849 C CA . ASN A 1 491 ? 5.163 -10.616 19.561 1.00 80.44 491 ASN A CA 1
ATOM 3850 C C . ASN A 1 491 ? 3.942 -10.667 18.611 1.00 80.44 491 ASN A C 1
ATOM 3852 O O . ASN A 1 491 ? 2.926 -10.044 18.932 1.00 80.44 491 ASN A O 1
ATOM 3856 N N . PRO A 1 492 ? 4.007 -11.390 17.472 1.00 77.50 492 PRO A N 1
ATOM 3857 C CA . PRO A 1 492 ? 2.914 -11.468 16.497 1.00 77.50 492 PRO A CA 1
ATOM 3858 C C . PRO A 1 492 ? 1.554 -11.892 17.074 1.00 77.50 492 PRO A C 1
ATOM 3860 O O . PRO A 1 492 ? 0.515 -11.503 16.537 1.00 77.50 492 PRO A O 1
ATOM 3863 N N . LEU A 1 493 ? 1.537 -12.628 18.194 1.00 79.19 493 LEU A N 1
ATOM 3864 C CA . LEU A 1 493 ? 0.311 -12.953 18.941 1.00 79.19 493 LEU A CA 1
ATOM 3865 C C . LEU A 1 493 ? -0.451 -11.706 19.420 1.00 79.19 493 LEU A C 1
ATOM 3867 O O . LEU A 1 493 ? -1.672 -11.736 19.556 1.00 79.19 493 LEU A O 1
ATOM 3871 N N . PHE A 1 494 ? 0.269 -10.612 19.658 1.00 82.75 494 PHE A N 1
ATOM 3872 C CA . PHE A 1 494 ? -0.247 -9.321 20.106 1.00 82.75 494 PHE A CA 1
ATOM 3873 C C . PHE A 1 494 ? -0.178 -8.262 18.998 1.00 82.75 494 PHE A C 1
ATOM 3875 O O . PHE A 1 494 ? -0.197 -7.070 19.298 1.00 82.75 494 PHE A O 1
ATOM 3882 N N . ALA A 1 495 ? -0.106 -8.654 17.718 1.00 80.56 495 ALA A N 1
ATOM 3883 C CA . ALA A 1 495 ? -0.046 -7.705 16.599 1.00 80.56 495 ALA A CA 1
ATOM 3884 C C . ALA A 1 495 ? -1.213 -6.698 16.619 1.00 80.56 495 ALA A C 1
ATOM 3886 O O . ALA A 1 495 ? -1.026 -5.519 16.327 1.00 80.56 495 ALA A O 1
ATOM 3887 N N . ASN A 1 496 ? -2.394 -7.120 17.079 1.00 80.56 496 ASN A N 1
ATOM 3888 C CA . ASN A 1 496 ? -3.554 -6.247 17.272 1.00 80.56 496 ASN A CA 1
ATOM 3889 C C . ASN A 1 496 ? -3.347 -5.125 18.315 1.00 80.56 496 ASN A C 1
ATOM 3891 O O . ASN A 1 496 ? -4.046 -4.114 18.262 1.00 80.56 496 ASN A O 1
ATOM 3895 N N . ARG A 1 497 ? -2.365 -5.255 19.220 1.00 85.94 497 ARG A N 1
ATOM 3896 C CA . ARG A 1 497 ? -1.979 -4.246 20.226 1.00 85.94 497 ARG A CA 1
ATOM 3897 C C . ARG A 1 497 ? -0.830 -3.342 19.786 1.00 85.94 497 ARG A C 1
ATOM 3899 O O . ARG A 1 497 ? -0.388 -2.490 20.553 1.00 85.94 497 ARG A O 1
ATOM 3906 N N . GLN A 1 498 ? -0.362 -3.455 18.547 1.00 88.44 498 GLN A N 1
ATOM 3907 C CA . GLN A 1 498 ? 0.739 -2.639 18.035 1.00 88.44 498 GLN A CA 1
ATOM 3908 C C . GLN A 1 498 ? 0.477 -1.132 18.135 1.00 88.44 498 GLN A C 1
ATOM 3910 O O . GLN A 1 498 ? 1.326 -0.387 18.624 1.00 88.44 498 GLN A O 1
ATOM 3915 N N . ARG A 1 499 ? -0.713 -0.674 17.731 1.00 88.94 499 ARG A N 1
ATOM 3916 C CA . ARG A 1 499 ? -1.100 0.741 17.860 1.00 88.94 499 ARG A CA 1
ATOM 3917 C C . ARG A 1 499 ? -1.162 1.196 19.311 1.00 88.94 499 ARG A C 1
ATOM 3919 O O . ARG A 1 499 ? -0.753 2.312 19.601 1.00 88.94 499 ARG A O 1
ATOM 3926 N N . LEU A 1 500 ? -1.621 0.334 20.218 1.00 89.25 500 LEU A N 1
ATOM 3927 C CA . LEU A 1 500 ? -1.615 0.616 21.652 1.00 89.25 500 LEU A CA 1
ATOM 3928 C C . LEU A 1 500 ? -0.180 0.783 22.173 1.00 89.25 500 LEU A C 1
ATOM 3930 O O . LEU A 1 500 ? 0.084 1.718 22.925 1.00 89.25 500 LEU A O 1
ATOM 3934 N N . PHE A 1 501 ? 0.759 -0.054 21.720 1.00 92.19 501 PHE A N 1
ATOM 3935 C CA . PHE A 1 501 ? 2.173 0.096 22.066 1.00 92.19 501 PHE A CA 1
ATOM 3936 C C . PHE A 1 501 ? 2.745 1.422 21.541 1.00 92.19 501 PHE A C 1
ATOM 3938 O O . PHE A 1 501 ? 3.347 2.171 22.306 1.00 92.19 501 PHE A O 1
ATOM 3945 N N . LEU A 1 502 ? 2.509 1.757 20.267 1.00 93.00 502 LEU A N 1
ATOM 3946 C CA . LEU A 1 502 ? 2.934 3.037 19.680 1.00 93.00 502 LEU A CA 1
ATOM 3947 C C . LEU A 1 502 ? 2.320 4.238 20.408 1.00 93.00 502 LEU A C 1
ATOM 3949 O O . LEU A 1 502 ? 3.019 5.215 20.668 1.00 93.00 502 LEU A O 1
ATOM 3953 N N . ARG A 1 503 ? 1.044 4.141 20.793 1.00 91.44 503 ARG A N 1
ATOM 3954 C CA . ARG A 1 503 ? 0.343 5.158 21.581 1.00 91.44 503 ARG A CA 1
ATOM 3955 C C . ARG A 1 503 ? 1.017 5.392 22.926 1.00 91.44 503 ARG A C 1
ATOM 3957 O O . ARG A 1 503 ? 1.345 6.526 23.258 1.00 91.44 503 ARG A O 1
ATOM 3964 N N . GLU A 1 504 ? 1.290 4.324 23.670 1.00 91.94 504 GLU A N 1
ATOM 3965 C CA . GLU A 1 504 ? 1.969 4.428 24.962 1.00 91.94 504 GLU A CA 1
ATOM 3966 C C . GLU A 1 504 ? 3.406 4.935 24.830 1.00 91.94 504 GLU A C 1
ATOM 3968 O O . GLU A 1 504 ? 3.853 5.720 25.664 1.00 91.94 504 GLU A O 1
ATOM 3973 N N . ILE A 1 505 ? 4.123 4.549 23.769 1.00 92.88 505 ILE A N 1
ATOM 3974 C CA . ILE A 1 505 ? 5.445 5.104 23.458 1.00 92.88 505 ILE A CA 1
ATOM 3975 C C . ILE A 1 505 ? 5.348 6.625 23.291 1.00 92.88 505 ILE A C 1
ATOM 3977 O O . ILE A 1 505 ? 6.108 7.360 23.918 1.00 92.88 505 ILE A O 1
ATOM 3981 N N . MET A 1 506 ? 4.407 7.105 22.476 1.00 92.31 506 MET A N 1
ATOM 3982 C CA . MET A 1 506 ? 4.193 8.536 22.246 1.00 92.31 506 MET A CA 1
ATOM 3983 C C . MET A 1 506 ? 3.829 9.270 23.537 1.00 92.31 506 MET A C 1
ATOM 3985 O O . MET A 1 506 ? 4.421 10.306 23.837 1.00 92.31 506 MET A O 1
ATOM 3989 N N . ARG A 1 507 ? 2.931 8.697 24.343 1.00 90.06 507 ARG A N 1
ATOM 3990 C CA . ARG A 1 507 ? 2.488 9.268 25.618 1.00 90.06 507 ARG A CA 1
ATOM 3991 C C . ARG A 1 507 ? 3.620 9.361 26.643 1.00 90.06 507 ARG A C 1
ATOM 3993 O O . ARG A 1 507 ? 3.835 10.425 27.213 1.00 90.06 507 ARG A O 1
ATOM 4000 N N . LEU A 1 508 ? 4.360 8.272 26.871 1.00 90.06 508 LEU A N 1
ATOM 4001 C CA . LEU A 1 508 ? 5.453 8.216 27.856 1.00 90.06 508 LEU A CA 1
ATOM 4002 C C . LEU A 1 508 ? 6.648 9.094 27.470 1.00 90.06 508 LEU A C 1
ATOM 4004 O O . LEU A 1 508 ? 7.370 9.564 28.346 1.00 90.06 508 LEU A O 1
ATOM 4008 N N . MET A 1 509 ? 6.861 9.297 26.171 1.00 88.94 509 MET A N 1
ATOM 4009 C CA . MET A 1 509 ? 7.949 10.115 25.635 1.00 88.94 509 MET A CA 1
ATOM 4010 C C . MET A 1 509 ? 7.537 11.570 25.372 1.00 88.94 509 MET A C 1
ATOM 4012 O O . MET A 1 509 ? 8.373 12.347 24.906 1.00 88.94 509 MET A O 1
ATOM 4016 N N . GLU A 1 510 ? 6.268 11.922 25.611 1.00 89.06 510 GLU A N 1
ATOM 4017 C CA . GLU A 1 510 ? 5.664 13.218 25.270 1.00 89.06 510 GLU A CA 1
ATOM 4018 C C . GLU A 1 510 ? 5.911 13.616 23.800 1.00 89.06 510 GLU A C 1
ATOM 4020 O O . GLU A 1 510 ? 6.329 14.733 23.479 1.00 89.06 510 GLU A O 1
ATOM 4025 N N . LYS A 1 511 ? 5.695 12.667 22.881 1.00 91.12 511 LYS A N 1
ATOM 4026 C CA . LYS A 1 511 ? 5.873 12.841 21.433 1.00 91.12 511 LYS A CA 1
ATOM 4027 C C . LYS A 1 511 ? 4.530 12.846 20.719 1.00 91.12 511 LYS A C 1
ATOM 4029 O O . LYS A 1 511 ? 3.644 12.064 21.035 1.00 91.12 511 LYS A O 1
ATOM 4034 N N . SER A 1 512 ? 4.411 13.697 19.711 1.00 90.38 512 SER A N 1
ATOM 4035 C CA . SER A 1 512 ? 3.227 13.833 18.861 1.00 90.38 512 SER A CA 1
ATOM 4036 C C . SER A 1 512 ? 3.431 13.255 17.458 1.00 90.38 512 SER A C 1
ATOM 4038 O O . SER A 1 512 ? 2.449 12.941 16.786 1.00 90.38 512 SER A O 1
ATOM 4040 N N . ILE A 1 513 ? 4.687 13.041 17.036 1.00 92.12 513 ILE A N 1
ATOM 4041 C CA . ILE A 1 513 ? 5.034 12.368 15.775 1.00 92.12 513 ILE A CA 1
ATOM 4042 C C . ILE A 1 513 ? 6.174 11.373 16.000 1.00 92.12 513 ILE A C 1
ATOM 4044 O O . ILE A 1 513 ? 7.221 11.725 16.555 1.00 92.12 513 ILE A O 1
ATOM 4048 N N . LEU A 1 514 ? 5.989 10.150 15.501 1.00 92.88 514 LEU A N 1
ATOM 4049 C CA . LEU A 1 514 ? 7.046 9.155 15.355 1.00 92.88 514 LEU A CA 1
ATOM 4050 C C . LEU A 1 514 ? 7.418 8.990 13.882 1.00 92.88 514 LEU A C 1
ATOM 4052 O O . LEU A 1 514 ? 6.555 8.830 13.015 1.00 92.88 514 LEU A O 1
ATOM 4056 N N . PHE A 1 515 ? 8.718 8.987 13.617 1.00 92.00 515 PHE A N 1
ATOM 4057 C CA . PHE A 1 515 ? 9.303 8.688 12.318 1.00 92.00 515 PHE A CA 1
ATOM 4058 C C . PHE A 1 515 ? 10.032 7.350 12.366 1.00 92.00 515 PHE A C 1
ATOM 4060 O O . PHE A 1 515 ? 10.784 7.094 13.299 1.00 92.00 515 PHE A O 1
ATOM 4067 N N . LEU A 1 516 ? 9.856 6.519 11.346 1.00 90.56 516 LEU A N 1
ATOM 4068 C CA . LEU A 1 516 ? 10.581 5.263 11.175 1.00 90.56 516 LEU A CA 1
ATOM 4069 C C . LEU A 1 516 ? 11.284 5.279 9.809 1.00 90.56 516 LEU A C 1
ATOM 4071 O O . LEU A 1 516 ? 10.656 5.007 8.784 1.00 90.56 516 LEU A O 1
ATOM 4075 N N . PRO A 1 517 ? 12.571 5.644 9.771 1.00 87.00 517 PRO A N 1
ATOM 4076 C CA . PRO A 1 517 ? 13.387 5.561 8.573 1.00 87.00 517 PRO A CA 1
ATOM 4077 C C . PRO A 1 517 ? 13.868 4.122 8.374 1.00 87.00 517 PRO A C 1
ATOM 4079 O O . PRO A 1 517 ? 14.531 3.551 9.238 1.00 87.00 517 PRO A O 1
ATOM 4082 N N . VAL A 1 518 ? 13.550 3.555 7.213 1.00 85.50 518 VAL A N 1
ATOM 4083 C CA . VAL A 1 518 ? 13.936 2.204 6.806 1.00 85.50 518 VAL A CA 1
ATOM 4084 C C . VAL A 1 518 ? 14.937 2.282 5.660 1.00 85.50 518 VAL A C 1
ATOM 4086 O O . VAL A 1 518 ? 14.625 2.750 4.560 1.00 85.50 518 VAL A O 1
ATOM 4089 N N . PHE A 1 519 ? 16.148 1.808 5.919 1.00 80.00 519 PHE A N 1
ATOM 4090 C CA . PHE A 1 519 ? 17.249 1.765 4.961 1.00 80.00 519 PHE A CA 1
ATOM 4091 C C . PHE A 1 519 ? 17.291 0.424 4.224 1.00 80.00 519 PHE A C 1
ATOM 4093 O O . PHE A 1 519 ? 16.772 -0.591 4.694 1.00 80.00 519 PHE A O 1
ATOM 4100 N N . GLN A 1 520 ? 17.930 0.401 3.052 1.00 71.50 520 GLN A N 1
ATOM 4101 C CA . GLN A 1 520 ? 18.069 -0.832 2.279 1.00 71.50 520 GLN A CA 1
ATOM 4102 C C . GLN A 1 520 ? 18.794 -1.929 3.066 1.00 71.50 520 GLN A C 1
ATOM 4104 O O . GLN A 1 520 ? 19.788 -1.676 3.744 1.00 71.50 520 GLN A O 1
ATOM 4109 N N . GLY A 1 521 ? 18.298 -3.162 2.944 1.00 65.06 521 GLY A N 1
ATOM 4110 C CA . GLY A 1 521 ? 18.880 -4.336 3.597 1.00 65.06 521 GLY A CA 1
ATOM 4111 C C . GLY A 1 521 ? 18.576 -4.459 5.093 1.00 65.06 521 GLY A C 1
ATOM 4112 O O . GLY A 1 521 ? 18.970 -5.454 5.695 1.00 65.06 521 GLY A O 1
ATOM 4113 N N . GLN A 1 522 ? 17.863 -3.502 5.698 1.00 68.75 522 GLN A N 1
ATOM 4114 C CA . GLN A 1 522 ? 17.367 -3.660 7.062 1.00 68.75 522 GLN A CA 1
ATOM 4115 C C . GLN A 1 522 ? 16.233 -4.684 7.109 1.00 68.75 522 GLN A C 1
ATOM 4117 O O . GLN A 1 522 ? 15.319 -4.651 6.284 1.00 68.75 522 GLN A O 1
ATOM 4122 N N . ASN A 1 523 ? 16.273 -5.562 8.110 1.00 61.97 523 ASN A N 1
ATOM 4123 C CA . ASN A 1 523 ? 15.134 -6.406 8.434 1.00 61.97 523 ASN A CA 1
ATOM 4124 C C . ASN A 1 523 ? 14.125 -5.570 9.225 1.00 61.97 523 ASN A C 1
ATOM 4126 O O . ASN A 1 523 ? 14.490 -4.937 10.218 1.00 61.97 523 ASN A O 1
ATOM 4130 N N . VAL A 1 524 ? 12.877 -5.530 8.770 1.00 66.31 524 VAL A N 1
ATOM 4131 C CA . VAL A 1 524 ? 11.853 -4.656 9.344 1.00 66.31 524 VAL A CA 1
ATOM 4132 C C . VAL A 1 524 ? 10.767 -5.501 9.980 1.00 66.31 524 VAL A C 1
ATOM 4134 O O . VAL A 1 524 ? 10.348 -6.515 9.431 1.00 66.31 524 VAL A O 1
ATOM 4137 N N . SER A 1 525 ? 10.313 -5.061 11.149 1.00 61.78 525 SER A N 1
ATOM 4138 C CA . SER A 1 525 ? 9.163 -5.641 11.836 1.00 61.78 525 SER A CA 1
ATOM 4139 C C . SER A 1 525 ? 7.878 -5.483 11.009 1.00 61.78 525 SER A C 1
ATOM 4141 O O . SER A 1 525 ? 7.767 -4.574 10.184 1.00 61.78 525 SER A O 1
ATOM 4143 N N . ASN A 1 526 ? 6.861 -6.300 11.301 1.00 64.19 526 ASN A N 1
ATOM 4144 C CA . ASN A 1 526 ? 5.518 -6.239 10.698 1.00 64.19 526 ASN A CA 1
ATOM 4145 C C . ASN A 1 526 ? 4.784 -4.902 10.954 1.00 64.19 526 ASN A C 1
ATOM 4147 O O . ASN A 1 526 ? 3.653 -4.707 10.520 1.00 64.19 526 ASN A O 1
ATOM 4151 N N . MET A 1 527 ? 5.425 -3.951 11.635 1.00 76.69 527 MET A N 1
ATOM 4152 C CA . MET A 1 527 ? 4.825 -2.687 12.032 1.00 76.69 527 MET A CA 1
ATOM 4153 C C . MET A 1 527 ? 4.483 -1.718 10.899 1.00 76.69 527 MET A C 1
ATOM 4155 O O . MET A 1 527 ? 3.710 -0.777 11.091 1.00 76.69 527 MET A O 1
ATOM 4159 N N . LEU A 1 528 ? 5.057 -1.933 9.714 1.00 81.06 528 LEU A N 1
ATOM 4160 C CA . LEU A 1 528 ? 4.843 -1.064 8.557 1.00 81.06 528 LEU A CA 1
ATOM 4161 C C . LEU A 1 528 ? 3.379 -1.035 8.097 1.00 81.06 528 LEU A C 1
ATOM 4163 O O . LEU A 1 528 ? 2.959 -0.073 7.459 1.00 81.06 528 LEU A O 1
ATOM 4167 N N . GLU A 1 529 ? 2.593 -2.056 8.444 1.00 78.12 529 GLU A N 1
ATOM 4168 C CA . GLU A 1 529 ? 1.168 -2.143 8.108 1.00 78.12 529 GLU A CA 1
ATOM 4169 C C . GLU A 1 529 ? 0.329 -1.065 8.802 1.00 78.12 529 GLU A C 1
ATOM 4171 O O . GLU A 1 529 ? -0.658 -0.589 8.239 1.00 78.12 529 GLU A O 1
ATOM 4176 N N . ASP A 1 530 ? 0.737 -0.620 9.992 1.00 81.75 530 ASP A N 1
ATOM 4177 C CA . ASP A 1 530 ? 0.031 0.439 10.713 1.00 81.75 530 ASP A CA 1
ATOM 4178 C C . ASP A 1 530 ? 0.556 1.835 10.391 1.00 81.75 530 ASP A C 1
ATOM 4180 O O . ASP A 1 530 ? -0.208 2.795 10.466 1.00 81.75 530 ASP A O 1
ATOM 4184 N N . MET A 1 531 ? 1.830 1.966 10.019 1.00 88.50 531 MET A N 1
ATOM 4185 C CA . MET A 1 531 ? 2.428 3.262 9.693 1.00 88.50 531 MET A CA 1
ATOM 4186 C C . MET A 1 531 ? 2.161 3.684 8.243 1.00 88.50 531 MET A C 1
ATOM 4188 O O . MET A 1 531 ? 1.932 2.864 7.351 1.00 88.50 531 MET A O 1
ATOM 4192 N N . ILE A 1 532 ? 2.221 4.993 7.991 1.00 89.19 532 ILE A N 1
ATOM 4193 C CA . ILE A 1 532 ? 2.030 5.557 6.651 1.00 89.19 532 ILE A CA 1
ATOM 4194 C C . ILE A 1 532 ? 3.389 5.857 6.028 1.00 89.19 532 ILE A C 1
ATOM 4196 O O . ILE A 1 532 ? 4.203 6.561 6.623 1.00 89.19 532 ILE A O 1
ATOM 4200 N N . LEU A 1 533 ? 3.618 5.340 4.820 1.00 91.75 533 LEU A N 1
ATOM 4201 C CA . LEU A 1 533 ? 4.774 5.696 4.005 1.00 91.75 533 LEU A CA 1
ATOM 4202 C C . LEU A 1 533 ? 4.664 7.166 3.579 1.00 91.75 533 LEU A C 1
ATOM 4204 O O . LEU A 1 533 ? 3.684 7.570 2.953 1.00 91.75 533 LEU A O 1
ATOM 4208 N N . VAL A 1 534 ? 5.683 7.958 3.896 1.00 91.19 534 VAL A N 1
ATOM 4209 C CA . VAL A 1 534 ? 5.757 9.374 3.547 1.00 91.19 534 VAL A CA 1
ATOM 4210 C C . VAL A 1 534 ? 6.347 9.519 2.141 1.00 91.19 534 VAL A C 1
ATOM 4212 O O . VAL A 1 534 ? 7.467 9.057 1.905 1.00 91.19 534 VAL A O 1
ATOM 4215 N N . PRO A 1 535 ? 5.656 10.191 1.203 1.00 87.75 535 PRO A N 1
ATOM 4216 C CA . PRO A 1 535 ? 6.188 10.423 -0.134 1.00 87.75 535 PRO A CA 1
ATOM 4217 C C . PRO A 1 535 ? 7.514 11.188 -0.105 1.00 87.75 535 PRO A C 1
ATOM 4219 O O . PRO A 1 535 ? 7.688 12.143 0.654 1.00 87.75 535 PRO A O 1
ATOM 4222 N N . GLY A 1 536 ? 8.450 10.817 -0.978 1.00 84.62 536 GLY A N 1
ATOM 4223 C CA . GLY A 1 536 ? 9.673 11.591 -1.183 1.00 84.62 536 GLY A CA 1
ATOM 4224 C C . GLY A 1 536 ? 9.387 12.954 -1.829 1.00 84.62 536 GLY A C 1
ATOM 4225 O O . GLY A 1 536 ? 8.662 13.038 -2.819 1.00 84.62 536 GLY A O 1
ATOM 4226 N N . ARG A 1 537 ? 9.997 14.022 -1.306 1.00 79.25 537 ARG A N 1
ATOM 4227 C CA . ARG A 1 537 ? 10.046 15.347 -1.944 1.00 79.25 537 ARG A CA 1
ATOM 4228 C C . ARG A 1 537 ? 11.284 15.480 -2.809 1.00 79.25 537 ARG A C 1
ATOM 4230 O O . ARG A 1 537 ? 12.348 14.984 -2.452 1.00 79.25 537 ARG A O 1
ATOM 4237 N N . TRP A 1 538 ? 11.131 16.233 -3.896 1.00 73.44 538 TRP A N 1
ATOM 4238 C CA . TRP A 1 538 ? 12.211 16.608 -4.807 1.00 73.44 538 TRP A CA 1
ATOM 4239 C C . TRP A 1 538 ? 12.066 18.088 -5.164 1.00 73.44 538 TRP A C 1
ATOM 4241 O O . TRP A 1 538 ? 11.042 18.486 -5.729 1.00 73.44 538 TRP A O 1
ATOM 4251 N N . HIS A 1 539 ? 13.050 18.917 -4.816 1.00 66.69 539 HIS A N 1
ATOM 4252 C CA . HIS A 1 539 ? 13.122 20.328 -5.215 1.00 66.69 539 HIS A CA 1
ATOM 4253 C C . HIS A 1 539 ? 14.584 20.782 -5.350 1.00 66.69 539 HIS A C 1
ATOM 4255 O O . HIS A 1 539 ? 15.501 20.074 -4.950 1.00 66.69 539 HIS A O 1
ATOM 4261 N N . ALA A 1 540 ? 14.825 21.945 -5.957 1.00 53.34 540 ALA A N 1
ATOM 4262 C CA . ALA A 1 540 ? 16.186 22.406 -6.253 1.00 53.34 540 ALA A CA 1
ATOM 4263 C C . ALA A 1 540 ? 16.999 22.817 -5.004 1.00 53.34 540 ALA A C 1
ATOM 4265 O O . ALA A 1 540 ? 18.222 22.784 -5.044 1.00 53.34 540 ALA A O 1
ATOM 4266 N N . SER A 1 541 ? 16.328 23.172 -3.905 1.00 56.03 541 SER A N 1
ATOM 4267 C CA . SER A 1 541 ? 16.921 23.668 -2.649 1.00 56.03 541 SER A CA 1
ATOM 4268 C C . SER A 1 541 ? 17.003 22.618 -1.526 1.00 56.03 541 SER A C 1
ATOM 4270 O O . SER A 1 541 ? 16.858 22.953 -0.353 1.00 56.03 541 SER A O 1
ATOM 4272 N N . MET A 1 542 ? 17.176 21.337 -1.862 1.00 59.16 542 MET A N 1
ATOM 4273 C CA . MET A 1 542 ? 17.280 20.266 -0.860 1.00 59.16 542 MET A CA 1
ATOM 4274 C C . MET A 1 542 ? 18.569 20.388 -0.029 1.00 59.16 542 MET A C 1
ATOM 4276 O O . MET A 1 542 ? 19.629 20.708 -0.568 1.00 59.16 542 MET A O 1
ATOM 4280 N N . CYS A 1 543 ? 18.484 20.106 1.276 1.00 51.53 543 CYS A N 1
ATOM 4281 C CA . CYS A 1 543 ? 19.653 20.040 2.158 1.00 51.53 543 CYS A CA 1
ATOM 4282 C C . CYS A 1 543 ? 20.628 18.941 1.699 1.00 51.53 543 CYS A C 1
ATOM 4284 O O . CYS A 1 543 ? 20.218 17.946 1.104 1.00 51.53 543 CYS A O 1
ATOM 4286 N N . ALA A 1 544 ? 21.923 19.089 1.985 1.00 53.59 544 ALA A N 1
ATOM 4287 C CA . ALA A 1 544 ? 22.893 18.044 1.664 1.00 53.59 544 ALA A CA 1
ATOM 4288 C C . ALA A 1 544 ? 22.556 16.742 2.419 1.00 53.59 544 ALA A C 1
ATOM 4290 O O . ALA A 1 544 ? 22.320 16.766 3.628 1.00 53.59 544 ALA A O 1
ATOM 4291 N N . THR A 1 545 ? 22.590 15.602 1.720 1.00 50.19 545 THR A N 1
ATOM 4292 C CA . THR A 1 545 ? 22.271 14.266 2.263 1.00 50.19 545 THR A CA 1
ATOM 4293 C C . THR A 1 545 ? 23.083 13.919 3.516 1.00 50.19 545 THR A C 1
ATOM 4295 O O . THR A 1 545 ? 22.578 13.259 4.417 1.00 50.19 545 THR A O 1
ATOM 4298 N N . ASN A 1 546 ? 24.307 14.437 3.637 1.00 47.59 546 ASN A N 1
ATOM 4299 C CA . ASN A 1 546 ? 25.231 14.145 4.737 1.00 47.59 546 ASN A CA 1
ATOM 4300 C C . ASN A 1 546 ? 24.851 14.760 6.102 1.00 47.59 546 ASN A C 1
ATOM 4302 O O . ASN A 1 546 ? 25.594 14.572 7.060 1.00 47.59 546 ASN A O 1
ATOM 4306 N N . MET A 1 547 ? 23.737 15.492 6.232 1.00 47.19 547 MET A N 1
ATOM 4307 C CA . MET A 1 547 ? 23.331 16.098 7.515 1.00 47.19 547 MET A CA 1
ATOM 4308 C C . MET A 1 547 ? 22.767 15.104 8.546 1.00 47.19 547 MET A C 1
ATOM 4310 O O . MET A 1 547 ? 22.506 15.482 9.683 1.00 47.19 547 MET A O 1
ATOM 4314 N N . TRP A 1 548 ? 22.621 13.829 8.182 1.00 48.09 548 TRP A N 1
ATOM 4315 C CA . TRP A 1 548 ? 22.304 12.717 9.089 1.00 48.09 548 TRP A CA 1
ATOM 4316 C C . TRP A 1 548 ? 23.560 12.160 9.791 1.00 48.09 548 TRP A C 1
ATOM 4318 O O . TRP A 1 548 ? 23.708 10.957 9.977 1.00 48.09 548 TRP A O 1
ATOM 4328 N N . THR A 1 549 ? 24.530 13.004 10.147 1.00 42.62 549 THR A N 1
ATOM 4329 C CA . THR A 1 549 ? 25.656 12.554 10.969 1.00 42.62 549 THR A CA 1
ATOM 4330 C C . THR A 1 549 ? 25.228 12.550 12.428 1.00 42.62 549 THR A C 1
ATOM 4332 O O . THR A 1 549 ? 24.886 13.589 12.993 1.00 42.62 549 THR A O 1
ATOM 4335 N N . GLN A 1 550 ? 25.295 11.381 13.075 1.00 40.84 550 GLN A N 1
ATOM 4336 C CA . GLN A 1 550 ? 25.474 11.366 14.522 1.00 40.84 550 GLN A CA 1
ATOM 4337 C C . GLN A 1 550 ? 26.644 12.300 14.815 1.00 40.84 550 GLN A C 1
ATOM 4339 O O . GLN A 1 550 ? 27.750 12.087 14.312 1.00 40.84 550 GLN A O 1
ATOM 4344 N N . ALA A 1 551 ? 26.392 13.361 15.576 1.00 30.97 551 ALA A N 1
ATOM 4345 C CA . ALA A 1 551 ? 27.453 14.184 16.113 1.00 30.97 551 ALA A CA 1
ATOM 4346 C C . ALA A 1 551 ? 28.321 13.273 16.988 1.00 30.97 551 ALA A C 1
ATOM 4348 O O . ALA A 1 551 ? 28.011 13.051 18.154 1.00 30.97 551 ALA A O 1
ATOM 4349 N N . SER A 1 552 ? 29.378 12.691 16.419 1.00 31.81 552 SER A N 1
ATOM 4350 C CA . SER A 1 552 ? 30.423 12.062 17.209 1.00 31.81 552 SER A CA 1
ATOM 4351 C C . SER A 1 552 ? 31.134 13.198 17.940 1.00 31.81 552 SER A C 1
ATOM 4353 O O . SER A 1 552 ? 31.738 14.056 17.285 1.00 31.81 552 SER A O 1
ATOM 4355 N N . PRO A 1 553 ? 31.056 13.282 19.278 1.00 34.53 553 PRO A N 1
ATOM 4356 C CA . PRO A 1 553 ? 31.800 14.278 20.012 1.00 34.53 553 PRO A CA 1
ATOM 4357 C C . PRO A 1 553 ? 33.224 13.745 20.146 1.00 34.53 553 PRO A C 1
ATOM 4359 O O . PRO A 1 553 ? 33.526 13.106 21.145 1.00 34.53 553 PRO A O 1
ATOM 4362 N N . GLN A 1 554 ? 34.047 13.940 19.111 1.00 34.16 554 GLN A N 1
ATOM 4363 C CA . GLN A 1 554 ? 35.516 14.050 19.143 1.00 34.16 554 GLN A CA 1
ATOM 4364 C C . GLN A 1 554 ? 36.095 13.849 17.735 1.00 34.16 554 GLN A C 1
ATOM 4366 O O . GLN A 1 554 ? 36.513 12.762 17.351 1.00 34.16 554 GLN A O 1
ATOM 4371 N N . ALA A 1 555 ? 36.186 14.935 16.977 1.00 28.19 555 ALA A N 1
ATOM 4372 C CA . ALA A 1 555 ? 37.286 15.118 16.041 1.00 28.19 555 ALA A CA 1
ATOM 4373 C C . ALA A 1 555 ? 37.692 16.590 16.122 1.00 28.19 555 ALA A C 1
ATOM 4375 O O . ALA A 1 555 ? 36.948 17.484 15.720 1.00 28.19 555 ALA A O 1
ATOM 4376 N N . SER A 1 556 ? 38.841 16.846 16.739 1.00 28.14 556 SER A N 1
ATOM 4377 C CA . SER A 1 556 ? 39.490 18.153 16.726 1.00 28.14 556 SER A CA 1
ATOM 4378 C C . SER A 1 556 ? 39.722 18.622 15.280 1.00 28.14 556 SER A C 1
ATOM 4380 O O . SER A 1 556 ? 39.946 17.800 14.387 1.00 28.14 556 SER A O 1
ATOM 4382 N N . PRO A 1 557 ? 39.686 19.940 15.017 1.00 32.19 557 PRO A N 1
ATOM 4383 C CA . PRO A 1 557 ? 39.757 20.482 13.669 1.00 32.19 557 PRO A CA 1
ATOM 4384 C C . PRO A 1 557 ? 41.209 20.487 13.184 1.00 32.19 557 PRO A C 1
ATOM 4386 O O . PRO A 1 557 ? 41.884 21.511 13.219 1.00 32.19 557 PRO A O 1
ATOM 4389 N N . THR A 1 558 ? 41.711 19.349 12.716 1.00 29.34 558 THR A N 1
ATOM 4390 C CA . THR A 1 558 ? 43.011 19.283 12.036 1.00 29.34 558 THR A CA 1
ATOM 4391 C C . THR A 1 558 ? 42.947 18.347 10.839 1.00 29.34 558 THR A C 1
ATOM 4393 O O . THR A 1 558 ? 43.341 17.190 10.907 1.00 29.34 558 THR A O 1
ATOM 4396 N N . SER A 1 559 ? 42.422 18.855 9.727 1.00 28.81 559 SER A N 1
ATOM 4397 C CA . SER A 1 559 ? 43.057 18.802 8.400 1.00 28.81 559 SER A CA 1
ATOM 4398 C C . SER A 1 559 ? 42.049 19.238 7.337 1.00 28.81 559 SER A C 1
ATOM 4400 O O . SER A 1 559 ? 41.000 18.634 7.132 1.00 28.81 559 SER A O 1
ATOM 4402 N N . ARG A 1 560 ? 42.375 20.328 6.638 1.00 31.61 560 ARG A N 1
ATOM 4403 C CA . ARG A 1 560 ? 41.749 20.651 5.356 1.00 31.61 560 ARG A CA 1
ATOM 4404 C C . ARG A 1 560 ? 42.166 19.559 4.372 1.00 31.61 560 ARG A C 1
ATOM 4406 O O . ARG A 1 560 ? 43.306 19.569 3.922 1.00 31.61 560 ARG A O 1
ATOM 4413 N N . SER A 1 561 ? 41.265 18.643 4.030 1.00 26.61 561 SER A N 1
ATOM 4414 C CA . SER A 1 561 ? 41.396 17.852 2.808 1.00 26.61 561 SER A CA 1
ATOM 4415 C C . SER A 1 561 ? 40.128 18.003 1.975 1.00 26.61 561 SER A C 1
ATOM 4417 O O . SER A 1 561 ? 39.021 17.631 2.355 1.00 26.61 561 SER A O 1
ATOM 4419 N N . SER A 1 562 ? 40.305 18.660 0.837 1.00 31.17 562 SER A N 1
ATOM 4420 C CA . SER A 1 562 ? 39.348 18.744 -0.249 1.00 31.17 562 SER A CA 1
ATOM 4421 C C . SER A 1 562 ? 39.342 17.411 -0.990 1.00 31.17 562 SER A C 1
ATOM 4423 O O . SER A 1 562 ? 40.215 17.169 -1.820 1.00 31.17 562 SER A O 1
ATOM 4425 N N . VAL A 1 563 ? 38.362 16.554 -0.719 1.00 26.02 563 VAL A N 1
ATOM 4426 C CA . VAL A 1 563 ? 38.047 15.427 -1.604 1.00 26.02 563 VAL A CA 1
ATOM 4427 C C . VAL A 1 563 ? 36.535 15.378 -1.801 1.00 26.02 563 VAL A C 1
ATOM 4429 O O . VAL A 1 563 ? 35.783 14.939 -0.936 1.00 26.02 563 VAL A O 1
ATOM 4432 N N . ARG A 1 564 ? 36.088 15.853 -2.971 1.00 28.53 564 ARG A N 1
ATOM 4433 C CA . ARG A 1 564 ? 34.833 15.412 -3.590 1.00 28.53 564 ARG A CA 1
ATOM 4434 C C . ARG A 1 564 ? 35.042 13.943 -3.951 1.00 28.53 564 ARG A C 1
ATOM 4436 O O . ARG A 1 564 ? 35.759 13.655 -4.902 1.00 28.53 564 ARG A O 1
ATOM 4443 N N . GLY A 1 565 ? 34.481 13.033 -3.166 1.00 24.88 565 GLY A N 1
ATOM 4444 C CA . GLY A 1 565 ? 34.645 11.598 -3.369 1.00 24.88 565 GLY A CA 1
ATOM 4445 C C . GLY A 1 565 ? 33.392 10.852 -2.950 1.00 24.88 565 GLY A C 1
ATOM 4446 O O . GLY A 1 565 ? 32.982 10.905 -1.796 1.00 24.88 565 GLY A O 1
ATOM 4447 N N . THR A 1 566 ? 32.787 10.188 -3.925 1.00 25.27 566 THR A N 1
ATOM 4448 C CA . THR A 1 566 ? 31.722 9.192 -3.808 1.00 25.27 566 THR A CA 1
ATOM 4449 C C . THR A 1 566 ? 32.004 8.198 -2.681 1.00 25.27 566 THR A C 1
ATOM 4451 O O . THR A 1 566 ? 33.017 7.498 -2.717 1.00 25.27 566 THR A O 1
ATOM 4454 N N . ALA A 1 567 ? 31.106 8.109 -1.699 1.00 24.70 567 ALA A N 1
ATOM 4455 C CA . ALA A 1 567 ? 31.157 7.063 -0.687 1.00 24.70 567 ALA A CA 1
ATOM 4456 C C . ALA A 1 567 ? 30.847 5.712 -1.350 1.00 24.70 567 ALA A C 1
ATOM 4458 O O . ALA A 1 567 ? 29.704 5.411 -1.688 1.00 24.70 567 ALA A O 1
ATOM 4459 N N . VAL A 1 568 ? 31.884 4.906 -1.568 1.00 22.83 568 VAL A N 1
ATOM 4460 C CA . VAL A 1 568 ? 31.741 3.486 -1.888 1.00 22.83 568 VAL A CA 1
ATOM 4461 C C . VAL A 1 568 ? 31.364 2.785 -0.584 1.00 22.83 568 VAL A C 1
ATOM 4463 O O . VAL A 1 568 ? 32.195 2.649 0.312 1.00 22.83 568 VAL A O 1
ATOM 4466 N N . MET A 1 569 ? 30.099 2.384 -0.448 1.00 26.52 569 MET A N 1
ATOM 4467 C CA . MET A 1 569 ? 29.672 1.528 0.657 1.00 26.52 569 MET A CA 1
ATOM 4468 C C . MET A 1 569 ? 30.176 0.107 0.398 1.00 26.52 569 MET A C 1
ATOM 4470 O O . MET A 1 569 ? 29.761 -0.549 -0.555 1.00 26.52 569 MET A O 1
ATOM 4474 N N . SER A 1 570 ? 31.100 -0.352 1.240 1.00 24.05 570 SER A N 1
ATOM 4475 C CA . SER A 1 570 ? 31.497 -1.758 1.316 1.00 24.05 570 SER A CA 1
ATOM 4476 C C . SER A 1 570 ? 30.305 -2.613 1.762 1.00 24.05 570 SER A C 1
ATOM 4478 O O . SER A 1 570 ? 29.558 -2.218 2.657 1.00 24.05 570 SER A O 1
ATOM 4480 N N . ALA A 1 571 ? 30.141 -3.787 1.148 1.00 26.06 571 ALA A N 1
ATOM 4481 C CA . ALA A 1 571 ? 29.067 -4.752 1.386 1.00 26.06 571 ALA A CA 1
ATOM 4482 C C . ALA A 1 571 ? 29.231 -5.513 2.720 1.00 26.06 571 ALA A C 1
ATOM 4484 O O . ALA A 1 571 ? 29.359 -6.735 2.753 1.00 26.06 571 ALA A O 1
ATOM 4485 N N . THR A 1 572 ? 29.234 -4.789 3.835 1.00 27.23 572 THR A N 1
ATOM 4486 C CA . THR A 1 572 ? 29.081 -5.350 5.183 1.00 27.23 572 THR A CA 1
ATOM 4487 C C . THR A 1 572 ? 27.726 -4.923 5.730 1.00 27.23 572 THR A C 1
ATOM 4489 O O . THR A 1 572 ? 27.392 -3.745 5.624 1.00 27.23 572 THR A O 1
ATOM 4492 N N . ASN A 1 573 ? 26.955 -5.867 6.288 1.00 29.06 573 ASN A N 1
ATOM 4493 C CA . ASN A 1 573 ? 25.623 -5.640 6.868 1.00 29.06 573 ASN A CA 1
ATOM 4494 C C . ASN A 1 573 ? 25.552 -4.285 7.599 1.00 29.06 573 ASN A C 1
ATOM 4496 O O . ASN A 1 573 ? 26.306 -4.092 8.560 1.00 29.06 573 ASN A O 1
ATOM 4500 N N . PRO A 1 574 ? 24.702 -3.337 7.160 1.00 33.59 574 PRO A N 1
ATOM 4501 C CA . PRO A 1 574 ? 24.690 -2.011 7.749 1.00 33.59 574 PRO A CA 1
ATOM 4502 C C . PRO A 1 574 ? 24.210 -2.084 9.202 1.00 33.59 574 PRO A C 1
ATOM 4504 O O . PRO A 1 574 ? 23.188 -2.684 9.534 1.00 33.59 574 PRO A O 1
ATOM 4507 N N . VAL A 1 575 ? 25.005 -1.486 10.081 1.00 37.16 575 VAL A N 1
ATOM 4508 C CA . VAL A 1 575 ? 24.806 -1.449 11.529 1.00 37.16 575 VAL A CA 1
ATOM 4509 C C . VAL A 1 575 ? 23.695 -0.453 11.888 1.00 37.16 575 VAL A C 1
ATOM 4511 O O . VAL A 1 575 ? 23.691 0.679 11.402 1.00 37.16 575 VAL A O 1
ATOM 4514 N N . TYR A 1 576 ? 22.775 -0.832 12.787 1.00 38.88 576 TYR A N 1
ATOM 4515 C CA . TYR A 1 576 ? 21.831 0.110 13.406 1.00 38.88 576 TYR A CA 1
ATOM 4516 C C . TYR A 1 576 ? 22.581 1.297 14.044 1.00 38.88 576 TYR A C 1
ATOM 4518 O O . TYR A 1 576 ? 23.339 1.116 14.998 1.00 38.88 576 TYR A O 1
ATOM 4526 N N . GLY A 1 577 ? 22.369 2.506 13.508 1.00 38.81 577 GLY A N 1
ATOM 4527 C CA . GLY A 1 577 ? 22.970 3.750 14.009 1.00 38.81 577 GLY A CA 1
ATOM 4528 C C . GLY A 1 577 ? 24.160 4.306 13.212 1.00 38.81 577 GLY A C 1
ATOM 4529 O O . GLY A 1 577 ? 24.681 5.347 13.591 1.00 38.81 577 GLY A O 1
ATOM 4530 N N . GLN A 1 578 ? 24.578 3.675 12.107 1.00 36.81 578 GLN A N 1
ATOM 4531 C CA . GLN A 1 578 ? 25.621 4.195 11.196 1.00 36.81 578 GLN A CA 1
ATOM 4532 C C . GLN A 1 578 ? 25.062 4.718 9.860 1.00 36.81 578 GLN A C 1
ATOM 4534 O O . GLN A 1 578 ? 25.771 4.778 8.856 1.00 36.81 578 GLN A O 1
ATOM 4539 N N . TYR A 1 579 ? 23.780 5.078 9.812 1.00 46.94 579 TYR A N 1
ATOM 4540 C CA . TYR A 1 579 ? 23.169 5.560 8.578 1.00 46.94 579 TYR A CA 1
ATOM 4541 C C . TYR A 1 579 ? 23.563 7.014 8.325 1.00 46.94 579 TYR A C 1
ATOM 4543 O O . TYR A 1 579 ? 23.166 7.908 9.063 1.00 46.94 579 TYR A O 1
ATOM 4551 N N . VAL A 1 580 ? 24.354 7.237 7.277 1.00 42.69 580 VAL A N 1
ATOM 4552 C CA . VAL A 1 580 ? 24.659 8.565 6.740 1.00 42.69 580 VAL A CA 1
ATOM 4553 C C . VAL A 1 580 ? 23.728 8.783 5.554 1.00 42.69 580 VAL A C 1
ATOM 4555 O O . VAL A 1 580 ? 23.865 8.090 4.549 1.00 42.69 580 VAL A O 1
ATOM 4558 N N . GLY A 1 581 ? 22.778 9.713 5.649 1.00 56.81 581 GLY A N 1
ATOM 4559 C CA . GLY A 1 581 ? 21.922 10.062 4.511 1.00 56.81 581 GLY A CA 1
ATOM 4560 C C . GLY A 1 581 ? 20.423 10.070 4.786 1.00 56.81 581 GLY A C 1
ATOM 4561 O O . GLY A 1 581 ? 19.950 9.651 5.836 1.00 56.81 581 GLY A O 1
ATOM 4562 N N . ILE A 1 582 ? 19.674 10.520 3.778 1.00 67.75 582 ILE A N 1
ATOM 4563 C CA . ILE A 1 582 ? 18.202 10.535 3.739 1.00 67.75 582 ILE A CA 1
ATOM 4564 C C . ILE A 1 582 ? 17.700 9.644 2.572 1.00 67.75 582 ILE A C 1
ATOM 4566 O O . ILE A 1 582 ? 16.611 9.809 2.018 1.00 67.75 582 ILE A O 1
ATOM 4570 N N . ASP A 1 583 ? 18.533 8.679 2.180 1.00 75.50 583 ASP A N 1
ATOM 4571 C CA . ASP A 1 583 ? 18.268 7.680 1.143 1.00 75.50 583 ASP A CA 1
ATOM 4572 C C . ASP A 1 583 ? 17.551 6.464 1.750 1.00 75.50 583 ASP A C 1
ATOM 4574 O O . ASP A 1 583 ? 18.049 5.338 1.757 1.00 75.50 583 ASP A O 1
ATOM 4578 N N . CYS A 1 584 ? 16.379 6.718 2.327 1.00 83.06 584 CYS A N 1
ATOM 4579 C CA . CYS A 1 584 ? 15.567 5.726 3.020 1.00 83.06 584 CYS A CA 1
ATOM 4580 C C . CYS A 1 584 ? 14.086 5.872 2.675 1.00 83.06 584 CYS A C 1
ATOM 4582 O O . CYS A 1 584 ? 13.632 6.910 2.193 1.00 83.06 584 CYS A O 1
ATOM 4584 N N . SER A 1 585 ? 13.317 4.825 2.950 1.00 89.31 585 SER A N 1
ATOM 4585 C CA . SER A 1 585 ? 11.861 4.924 3.014 1.00 89.31 585 SER A CA 1
ATOM 4586 C C . SER A 1 585 ? 11.473 5.450 4.388 1.00 89.31 585 SER A C 1
ATOM 4588 O O . SER A 1 585 ? 11.881 4.879 5.397 1.00 89.31 585 SER A O 1
ATOM 4590 N N . LEU A 1 586 ? 10.706 6.535 4.448 1.00 90.81 586 LEU A N 1
ATOM 4591 C CA . LEU A 1 586 ? 10.270 7.116 5.714 1.00 90.81 586 LEU A CA 1
ATOM 4592 C C . LEU A 1 586 ? 8.827 6.727 5.992 1.00 90.81 586 LEU A C 1
ATOM 4594 O O . LEU A 1 586 ? 7.947 7.025 5.194 1.00 90.81 586 LEU A O 1
ATOM 4598 N N . PHE A 1 587 ? 8.577 6.135 7.150 1.00 92.69 587 PHE A N 1
ATOM 4599 C CA . PHE A 1 587 ? 7.233 5.909 7.661 1.00 92.69 587 PHE A CA 1
ATOM 4600 C C . PHE A 1 587 ? 6.937 6.882 8.798 1.00 92.69 587 PHE A C 1
ATOM 4602 O O . PHE A 1 587 ? 7.840 7.288 9.533 1.00 92.69 587 PHE A O 1
ATOM 4609 N N . THR A 1 588 ? 5.674 7.259 8.965 1.00 92.44 588 THR A N 1
ATOM 4610 C CA . THR A 1 588 ? 5.244 8.128 10.061 1.00 92.44 588 THR A CA 1
ATOM 4611 C C . THR A 1 588 ? 3.982 7.621 10.744 1.00 92.44 588 THR A C 1
ATOM 4613 O O . THR A 1 588 ? 3.150 6.938 10.140 1.00 92.44 588 THR A O 1
ATOM 4616 N N . MET A 1 589 ? 3.870 7.957 12.025 1.00 91.44 589 MET A N 1
ATOM 4617 C CA . MET A 1 589 ? 2.680 7.782 12.844 1.00 91.44 589 MET A CA 1
ATOM 4618 C C . MET A 1 589 ? 2.471 9.044 13.683 1.00 91.44 589 MET A C 1
ATOM 4620 O O . MET A 1 589 ? 3.416 9.555 14.289 1.00 91.44 589 MET A O 1
ATOM 4624 N N . THR A 1 590 ? 1.232 9.526 13.731 1.00 90.00 590 THR A N 1
ATOM 4625 C CA . THR A 1 590 ? 0.795 10.632 14.594 1.00 90.00 590 THR A CA 1
ATOM 4626 C C . THR A 1 590 ? -0.326 10.154 15.505 1.00 90.00 590 THR A C 1
ATOM 4628 O O . THR A 1 590 ? -0.908 9.091 15.280 1.00 90.00 590 THR A O 1
ATOM 4631 N N . HIS A 1 591 ? -0.662 10.943 16.521 1.00 84.31 591 HIS A N 1
ATOM 4632 C CA . HIS A 1 591 ? -1.710 10.577 17.474 1.00 84.31 591 HIS A CA 1
ATOM 4633 C C . HIS A 1 591 ? -3.076 10.379 16.792 1.00 84.31 591 HIS A C 1
ATOM 4635 O O . HIS A 1 591 ? -3.724 9.349 16.968 1.00 84.31 591 HIS A O 1
ATOM 4641 N N . LYS A 1 592 ? -3.419 11.272 15.859 1.00 80.69 592 LYS A N 1
ATOM 4642 C CA . LYS A 1 592 ? -4.589 11.158 14.976 1.00 80.69 592 LYS A CA 1
ATOM 4643 C C . LYS A 1 592 ? -4.589 9.911 14.082 1.00 80.69 592 LYS A C 1
ATOM 4645 O O . LYS A 1 592 ? -5.641 9.349 13.787 1.00 80.69 592 LYS A O 1
ATOM 4650 N N . LEU A 1 593 ? -3.423 9.461 13.616 1.00 82.69 593 LEU A N 1
ATOM 4651 C CA . LEU A 1 593 ? -3.320 8.261 12.776 1.00 82.69 593 LEU A CA 1
ATOM 4652 C C . LEU A 1 593 ? -3.452 6.958 13.581 1.00 82.69 593 LEU A C 1
ATOM 4654 O O . LEU A 1 593 ? -3.816 5.926 13.014 1.00 82.69 593 LEU A 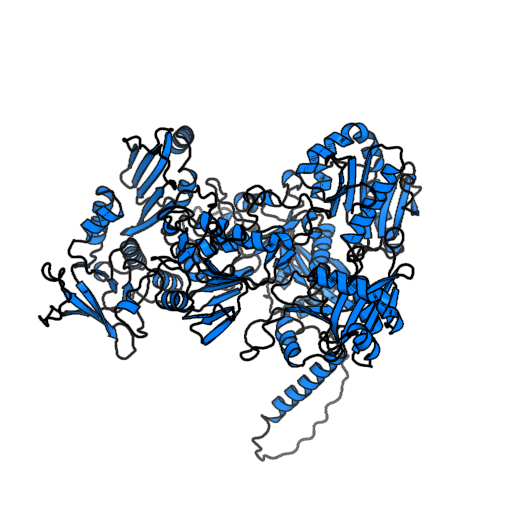O 1
ATOM 4658 N N . LEU A 1 594 ? -3.224 6.990 14.899 1.00 85.56 594 LEU A N 1
ATOM 4659 C CA . LEU A 1 594 ? -3.435 5.826 15.764 1.00 85.56 594 LEU A CA 1
ATOM 4660 C C . LEU A 1 594 ? -4.917 5.447 15.851 1.00 85.56 594 LEU A C 1
ATOM 4662 O O . LEU A 1 594 ? -5.236 4.256 15.826 1.00 85.56 594 LEU A O 1
ATOM 4666 N N . SER A 1 595 ? -5.816 6.434 15.887 1.00 78.19 595 SER A N 1
ATOM 4667 C CA . SER A 1 595 ? -7.270 6.221 15.906 1.00 78.19 595 SER A CA 1
ATOM 4668 C C . SER A 1 595 ? -7.865 5.984 14.516 1.00 78.19 595 SER A C 1
ATOM 4670 O O . SER A 1 595 ? -8.812 5.212 14.370 1.00 78.19 595 SER A O 1
ATOM 4672 N N . LYS A 1 596 ? -7.297 6.593 13.468 1.00 76.62 596 LYS A N 1
ATOM 4673 C CA . LYS A 1 596 ? -7.736 6.400 12.080 1.00 76.62 596 LYS A CA 1
ATOM 4674 C C . LYS A 1 596 ? -7.087 5.149 11.469 1.00 76.62 596 LYS A C 1
ATOM 4676 O O . LYS A 1 596 ? -5.941 5.175 11.019 1.00 76.62 596 LYS A O 1
ATOM 4681 N N . LYS A 1 597 ? -7.806 4.023 11.456 1.00 74.69 597 LYS A N 1
ATOM 4682 C CA . LYS A 1 597 ? -7.356 2.789 10.781 1.00 74.69 597 LYS A CA 1
ATOM 4683 C C . LYS A 1 597 ? -7.564 2.873 9.266 1.00 74.69 597 LYS A C 1
ATOM 4685 O O . LYS A 1 597 ? -8.552 3.431 8.796 1.00 74.69 597 LYS A O 1
ATOM 4690 N N . ARG A 1 598 ? -6.605 2.329 8.507 1.00 80.69 598 ARG A N 1
ATOM 4691 C CA . ARG A 1 598 ? -6.726 2.168 7.051 1.00 80.69 598 ARG A CA 1
ATOM 4692 C C . ARG A 1 598 ? -7.615 0.976 6.747 1.00 80.69 598 ARG A C 1
ATOM 4694 O O . ARG A 1 598 ? -7.560 -0.031 7.446 1.00 80.69 598 ARG A O 1
ATOM 4701 N N . ILE A 1 599 ? -8.377 1.077 5.672 1.00 78.62 599 ILE A N 1
ATOM 4702 C CA . ILE A 1 599 ? -9.196 -0.020 5.174 1.00 78.62 599 ILE A CA 1
ATOM 4703 C C . ILE A 1 599 ? -8.299 -0.975 4.408 1.00 78.62 599 ILE A C 1
ATOM 4705 O O . ILE A 1 599 ? -7.624 -0.584 3.452 1.00 78.62 599 ILE A O 1
ATOM 4709 N N . SER A 1 600 ? -8.285 -2.225 4.846 1.00 81.31 600 SER A N 1
ATOM 4710 C CA . SER A 1 600 ? -7.484 -3.268 4.221 1.00 81.31 600 SER A CA 1
ATOM 4711 C C . SER A 1 600 ? -8.179 -3.800 2.971 1.00 81.31 600 SER A C 1
ATOM 4713 O O . SER A 1 600 ? -9.285 -4.334 3.036 1.00 81.31 600 SER A O 1
ATOM 4715 N N . VAL A 1 601 ? -7.498 -3.698 1.833 1.00 85.50 601 VAL A N 1
ATOM 4716 C CA . VAL A 1 601 ? -7.867 -4.340 0.571 1.00 85.50 601 VAL A CA 1
ATOM 4717 C C . VAL A 1 601 ? -6.958 -5.546 0.380 1.00 85.50 601 VAL A C 1
ATOM 4719 O O . VAL A 1 601 ? -5.749 -5.409 0.189 1.00 85.50 601 VAL A O 1
ATOM 4722 N N . ASN A 1 602 ? -7.556 -6.735 0.425 1.00 85.88 602 ASN A N 1
ATOM 4723 C CA . ASN A 1 602 ? -6.823 -8.000 0.347 1.00 85.88 602 ASN A CA 1
ATOM 4724 C C . ASN A 1 602 ? -6.827 -8.647 -1.044 1.00 85.88 602 ASN A C 1
ATOM 4726 O O . ASN A 1 602 ? -6.321 -9.763 -1.208 1.00 85.88 602 ASN A O 1
ATOM 4730 N N . SER A 1 603 ? -7.408 -7.959 -2.030 1.00 88.00 603 SER A N 1
ATOM 4731 C CA . SER A 1 603 ? -7.450 -8.428 -3.411 1.00 88.00 603 SER A CA 1
ATOM 4732 C C . SER A 1 603 ? -6.036 -8.574 -3.960 1.00 88.00 603 SER A C 1
ATOM 4734 O O . SER A 1 603 ? -5.185 -7.712 -3.745 1.00 88.00 603 SER A O 1
ATOM 4736 N N . ARG A 1 604 ? -5.794 -9.668 -4.680 1.00 90.81 604 ARG A N 1
ATOM 4737 C CA . ARG A 1 604 ? -4.503 -9.993 -5.293 1.00 90.81 604 ARG A CA 1
ATOM 4738 C C . ARG A 1 604 ? -4.268 -9.088 -6.495 1.00 90.81 604 ARG A C 1
ATOM 4740 O O . ARG A 1 604 ? -4.823 -9.330 -7.571 1.00 90.81 604 ARG A O 1
ATOM 4747 N N . ILE A 1 605 ? -3.451 -8.057 -6.311 1.00 94.81 605 ILE A N 1
ATOM 4748 C CA . ILE A 1 605 ? -3.035 -7.153 -7.387 1.00 94.81 605 ILE A CA 1
ATOM 4749 C C . ILE A 1 605 ? -1.667 -7.611 -7.886 1.00 94.81 605 ILE A C 1
ATOM 4751 O O . ILE A 1 605 ? -0.657 -7.470 -7.193 1.00 94.81 605 ILE A O 1
ATOM 4755 N N . VAL A 1 606 ? -1.630 -8.159 -9.098 1.00 96.56 606 VAL A N 1
ATOM 4756 C CA . VAL A 1 606 ? -0.399 -8.640 -9.731 1.00 96.56 606 VAL A CA 1
ATOM 4757 C C . VAL A 1 606 ? 0.051 -7.635 -10.782 1.00 96.56 606 VAL A C 1
ATOM 4759 O O . VAL A 1 606 ? -0.636 -7.409 -11.773 1.00 96.56 606 VAL A O 1
ATOM 4762 N N . VAL A 1 607 ? 1.220 -7.036 -10.581 1.00 97.44 607 VAL A N 1
ATOM 4763 C CA . VAL A 1 607 ? 1.857 -6.099 -11.510 1.00 97.44 607 VAL A CA 1
ATOM 4764 C C . VAL A 1 607 ? 2.968 -6.826 -12.258 1.00 97.44 607 VAL A C 1
ATOM 4766 O O . VAL A 1 607 ? 3.868 -7.395 -11.646 1.00 97.44 607 VAL A O 1
ATOM 4769 N N . VAL A 1 608 ? 2.925 -6.818 -13.587 1.00 95.88 608 VAL A N 1
ATOM 4770 C CA . VAL A 1 608 ? 3.906 -7.488 -14.447 1.00 95.88 608 VAL A CA 1
ATOM 4771 C C . VAL A 1 608 ? 4.793 -6.450 -15.121 1.00 95.88 608 VAL A C 1
ATOM 4773 O O . VAL A 1 608 ? 4.328 -5.647 -15.928 1.00 95.88 608 VAL A O 1
ATOM 4776 N N . GLY A 1 609 ? 6.091 -6.513 -14.837 1.00 92.00 609 GLY A N 1
ATOM 4777 C CA . GLY A 1 609 ? 7.120 -5.637 -15.386 1.00 92.00 609 GLY A CA 1
ATOM 4778 C C . GLY A 1 609 ? 7.474 -4.478 -14.458 1.00 92.00 609 GLY A C 1
ATOM 4779 O O . GLY A 1 609 ? 6.627 -3.649 -14.130 1.00 92.00 609 GLY A O 1
ATOM 4780 N N . ALA A 1 610 ? 8.753 -4.387 -14.086 1.00 89.75 610 ALA A N 1
ATOM 4781 C CA . ALA A 1 610 ? 9.303 -3.316 -13.255 1.00 89.75 610 ALA A CA 1
ATOM 4782 C C . ALA A 1 610 ? 9.723 -2.102 -14.105 1.00 89.75 610 ALA A C 1
ATOM 4784 O O . ALA A 1 610 ? 10.911 -1.833 -14.277 1.00 89.75 610 ALA A O 1
ATOM 4785 N N . SER A 1 611 ? 8.744 -1.387 -14.664 1.00 88.81 611 SER A N 1
ATOM 4786 C CA . SER A 1 611 ? 8.967 -0.124 -15.384 1.00 88.81 611 SER A CA 1
ATOM 4787 C C . SER A 1 611 ? 8.774 1.098 -14.483 1.00 88.81 611 SER A C 1
ATOM 4789 O O . SER A 1 611 ? 8.235 1.000 -13.381 1.00 88.81 611 SER A O 1
ATOM 4791 N N . GLN A 1 612 ? 9.158 2.282 -14.968 1.00 87.56 612 GLN A N 1
ATOM 4792 C CA . GLN A 1 612 ? 8.903 3.538 -14.255 1.00 87.56 612 GLN A CA 1
ATOM 4793 C C . GLN A 1 612 ? 7.409 3.753 -13.968 1.00 87.56 612 GLN A C 1
ATOM 4795 O O . GLN A 1 612 ? 7.033 4.176 -12.878 1.00 87.56 612 GLN A O 1
ATOM 4800 N N . THR A 1 613 ? 6.542 3.408 -14.924 1.00 92.38 613 THR A N 1
ATOM 4801 C CA . THR A 1 613 ? 5.087 3.459 -14.738 1.00 92.38 613 THR A CA 1
ATOM 4802 C C . THR A 1 613 ? 4.630 2.527 -13.619 1.00 92.38 613 THR A C 1
ATOM 4804 O O . THR A 1 613 ? 3.788 2.918 -12.814 1.00 92.38 613 THR A O 1
ATOM 4807 N N . ALA A 1 614 ? 5.214 1.326 -13.524 1.00 94.50 614 ALA A N 1
ATOM 4808 C CA . ALA A 1 614 ? 4.937 0.397 -12.432 1.00 94.50 614 ALA A CA 1
ATOM 4809 C C . ALA A 1 614 ? 5.369 0.981 -11.080 1.00 94.50 614 ALA A C 1
ATOM 4811 O O . ALA A 1 614 ? 4.586 0.976 -10.135 1.00 94.50 614 ALA A O 1
ATOM 4812 N N . ALA A 1 615 ? 6.581 1.542 -11.004 1.00 92.31 615 ALA A N 1
ATOM 4813 C CA . ALA A 1 615 ? 7.100 2.164 -9.788 1.00 92.31 615 ALA A CA 1
ATOM 4814 C C . ALA A 1 615 ? 6.213 3.324 -9.311 1.00 92.31 615 ALA A C 1
ATOM 4816 O O . ALA A 1 615 ? 5.851 3.382 -8.138 1.00 92.31 615 ALA A O 1
ATOM 4817 N N . ALA A 1 616 ? 5.798 4.206 -10.224 1.00 92.12 616 ALA A N 1
ATOM 4818 C CA . ALA A 1 616 ? 4.906 5.320 -9.919 1.00 92.12 616 ALA A CA 1
ATOM 4819 C C . ALA A 1 616 ? 3.504 4.862 -9.483 1.00 92.12 616 ALA A C 1
ATOM 4821 O O . ALA A 1 616 ? 2.951 5.408 -8.526 1.00 92.12 616 ALA A O 1
ATOM 4822 N N . CYS A 1 617 ? 2.954 3.834 -10.140 1.00 94.88 617 CYS A N 1
ATOM 4823 C CA . CYS A 1 617 ? 1.687 3.218 -9.752 1.00 94.88 617 CYS A CA 1
ATOM 4824 C C . CYS A 1 617 ? 1.768 2.627 -8.339 1.00 94.88 617 CYS A C 1
ATOM 4826 O O . CYS A 1 617 ? 0.959 2.968 -7.479 1.00 94.88 617 CYS A O 1
ATOM 4828 N N . LEU A 1 618 ? 2.772 1.788 -8.073 1.00 94.88 618 LEU A N 1
ATOM 4829 C CA . LEU A 1 618 ? 2.979 1.163 -6.766 1.00 94.88 618 LEU A CA 1
ATOM 4830 C C . LEU A 1 618 ? 3.206 2.211 -5.673 1.00 94.88 618 LEU A C 1
ATOM 4832 O O . LEU A 1 618 ? 2.560 2.147 -4.635 1.00 94.88 618 LEU A O 1
ATOM 4836 N N . ASN A 1 619 ? 4.043 3.221 -5.919 1.00 91.62 619 ASN A N 1
ATOM 4837 C CA . ASN A 1 619 ? 4.275 4.305 -4.965 1.00 91.62 619 ASN A CA 1
ATOM 4838 C C . ASN A 1 619 ? 2.970 5.036 -4.602 1.00 91.62 619 ASN A C 1
ATOM 4840 O O . ASN A 1 619 ? 2.712 5.303 -3.429 1.00 91.62 619 ASN A O 1
ATOM 4844 N N . LYS A 1 620 ? 2.100 5.317 -5.584 1.00 90.88 620 LYS A N 1
ATOM 4845 C CA . LYS A 1 620 ? 0.797 5.953 -5.331 1.00 90.88 620 LYS A CA 1
ATOM 4846 C C . LYS A 1 620 ? -0.151 5.048 -4.534 1.00 90.88 620 LYS A C 1
ATOM 4848 O O . LYS A 1 620 ? -0.817 5.545 -3.631 1.00 90.88 620 LYS A O 1
ATOM 4853 N N . LEU A 1 621 ? -0.182 3.742 -4.815 1.00 90.62 621 LEU A N 1
ATOM 4854 C CA . LEU A 1 621 ? -0.969 2.775 -4.035 1.00 90.62 621 LEU A CA 1
ATOM 4855 C C . LEU A 1 621 ? -0.481 2.683 -2.578 1.00 90.62 621 LEU A C 1
ATOM 4857 O O . LEU A 1 621 ? -1.295 2.679 -1.660 1.00 90.62 621 LEU A O 1
ATOM 4861 N N . MET A 1 622 ? 0.837 2.660 -2.354 1.00 89.19 622 MET A N 1
ATOM 4862 C CA . MET A 1 622 ? 1.436 2.482 -1.022 1.00 89.19 622 MET A CA 1
ATOM 4863 C C . MET A 1 622 ? 1.404 3.739 -0.140 1.00 89.19 622 MET A C 1
ATOM 4865 O O . MET A 1 622 ? 1.400 3.634 1.085 1.00 89.19 622 MET A O 1
ATOM 4869 N N . THR A 1 623 ? 1.355 4.927 -0.746 1.00 87.25 623 THR A N 1
ATOM 4870 C CA . THR A 1 623 ? 1.264 6.220 -0.037 1.0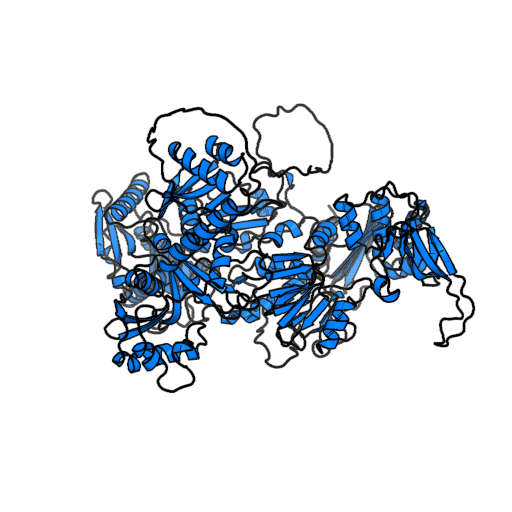0 87.25 623 THR A CA 1
ATOM 4871 C C . THR A 1 623 ? -0.179 6.637 0.277 1.00 87.25 623 THR A C 1
ATOM 4873 O O . THR A 1 623 ? -0.413 7.724 0.806 1.00 87.25 623 THR A O 1
ATOM 4876 N N . CYS A 1 624 ? -1.167 5.783 -0.017 1.00 82.25 624 CYS A N 1
ATOM 4877 C CA . CYS A 1 624 ? -2.561 6.026 0.341 1.00 82.25 624 CYS A CA 1
ATOM 4878 C C . CYS A 1 624 ? -2.749 6.064 1.868 1.00 82.25 624 CYS A C 1
ATOM 4880 O O . CYS A 1 624 ? -2.405 5.123 2.587 1.00 82.25 624 CYS A O 1
ATOM 4882 N N . SER A 1 625 ? -3.347 7.149 2.368 1.00 76.75 625 SER A N 1
ATOM 4883 C CA . SER A 1 625 ? -3.575 7.364 3.803 1.00 76.75 625 SER A CA 1
ATOM 4884 C C . SER A 1 625 ? -4.808 6.643 4.353 1.00 76.75 625 SER A C 1
ATOM 4886 O O . SER A 1 625 ? -4.890 6.435 5.559 1.00 76.75 625 SER A O 1
ATOM 4888 N N . ASN A 1 626 ? -5.751 6.248 3.489 1.00 77.19 626 ASN A N 1
ATOM 4889 C CA . ASN A 1 626 ? -7.027 5.641 3.891 1.00 77.19 626 ASN A CA 1
ATOM 4890 C C . ASN A 1 626 ? -7.144 4.152 3.554 1.00 77.19 626 ASN A C 1
ATOM 4892 O O . ASN A 1 626 ? -7.926 3.453 4.187 1.00 77.19 626 ASN A O 1
ATOM 4896 N N . ILE A 1 627 ? -6.392 3.670 2.562 1.00 82.81 627 ILE A N 1
ATOM 4897 C CA . ILE A 1 627 ? -6.461 2.291 2.070 1.00 82.81 627 ILE A CA 1
ATOM 4898 C C . ILE A 1 627 ? -5.087 1.651 2.226 1.00 82.81 627 ILE A C 1
ATOM 4900 O O . ILE A 1 627 ? -4.068 2.273 1.928 1.00 82.81 627 ILE A O 1
ATOM 4904 N N . TYR A 1 628 ? -5.073 0.409 2.693 1.00 86.06 628 TYR A N 1
ATOM 4905 C CA . TYR A 1 628 ? -3.893 -0.434 2.772 1.00 86.06 628 TYR A CA 1
ATOM 4906 C C . TYR A 1 628 ? -4.077 -1.651 1.864 1.00 86.06 628 TYR A C 1
ATOM 4908 O O . TYR A 1 628 ? -4.999 -2.439 2.057 1.00 86.06 628 TYR A O 1
ATOM 4916 N N . PHE A 1 629 ? -3.202 -1.813 0.872 1.00 87.81 629 PHE A N 1
ATOM 4917 C CA . PHE A 1 629 ? -3.212 -2.980 -0.008 1.00 87.81 629 PHE A CA 1
ATOM 4918 C C . PHE A 1 629 ? -2.297 -4.060 0.571 1.00 87.81 629 PHE A C 1
ATOM 4920 O O . PHE A 1 629 ? -1.078 -3.900 0.571 1.00 87.81 629 PHE A O 1
ATOM 4927 N N . SER A 1 630 ? -2.876 -5.153 1.067 1.00 84.31 630 SER A N 1
ATOM 4928 C CA . SER A 1 630 ? -2.123 -6.198 1.778 1.00 84.31 630 SER A CA 1
ATOM 4929 C C . SER A 1 630 ? -1.518 -7.259 0.851 1.00 84.31 630 SER A C 1
ATOM 4931 O O . SER A 1 630 ? -0.599 -7.971 1.256 1.00 84.31 630 SER A O 1
ATOM 4933 N N . ASN A 1 631 ? -2.012 -7.369 -0.390 1.00 87.19 631 ASN A N 1
ATOM 4934 C CA . ASN A 1 631 ? -1.613 -8.413 -1.334 1.00 87.19 631 ASN A CA 1
ATOM 4935 C C . ASN A 1 631 ? -1.278 -7.855 -2.726 1.00 87.19 631 ASN A C 1
ATOM 4937 O O . ASN A 1 631 ? -2.005 -8.050 -3.704 1.00 87.19 631 ASN A O 1
ATOM 4941 N N . VAL A 1 632 ? -0.153 -7.143 -2.805 1.00 92.81 632 VAL A N 1
ATOM 4942 C CA . VAL A 1 632 ? 0.398 -6.638 -4.068 1.00 92.81 632 VAL A CA 1
ATOM 4943 C C . VAL A 1 632 ? 1.669 -7.400 -4.408 1.00 92.81 632 VAL A C 1
ATOM 4945 O O . VAL A 1 632 ? 2.579 -7.505 -3.586 1.00 92.81 632 VAL A O 1
ATOM 4948 N N . THR A 1 633 ? 1.740 -7.915 -5.633 1.00 93.81 633 THR A N 1
ATOM 4949 C CA . THR A 1 633 ? 2.889 -8.678 -6.134 1.00 93.81 633 THR A CA 1
ATOM 4950 C C . THR A 1 633 ? 3.429 -8.045 -7.408 1.00 93.81 633 THR A C 1
ATOM 4952 O O . THR A 1 633 ? 2.676 -7.826 -8.351 1.00 93.81 633 THR A O 1
ATOM 4955 N N . LEU A 1 634 ? 4.734 -7.780 -7.465 1.00 95.12 634 LEU A N 1
ATOM 4956 C CA . LEU A 1 634 ? 5.441 -7.339 -8.667 1.00 95.12 634 LEU A CA 1
ATOM 4957 C C . LEU A 1 634 ? 6.251 -8.500 -9.247 1.00 95.12 634 LEU A C 1
ATOM 4959 O O . LEU A 1 634 ? 7.152 -9.023 -8.593 1.00 95.12 634 LEU A O 1
ATOM 4963 N N . ILE A 1 635 ? 5.976 -8.857 -10.499 1.00 94.12 635 ILE A N 1
ATOM 4964 C CA . ILE A 1 635 ? 6.716 -9.867 -11.257 1.00 94.12 635 ILE A CA 1
ATOM 4965 C C . ILE A 1 635 ? 7.664 -9.158 -12.220 1.00 94.12 635 ILE A C 1
ATOM 4967 O O . ILE A 1 635 ? 7.235 -8.351 -13.046 1.00 94.12 635 ILE A O 1
ATOM 4971 N N . SER A 1 636 ? 8.955 -9.461 -12.140 1.00 92.00 636 SER A N 1
ATOM 4972 C CA . SER A 1 636 ? 9.963 -8.903 -13.045 1.00 92.00 636 SER A CA 1
ATOM 4973 C C . SER A 1 636 ? 11.168 -9.838 -13.155 1.00 92.00 636 SER A C 1
ATOM 4975 O O . SER A 1 636 ? 11.629 -10.315 -12.118 1.00 92.00 636 SER A O 1
ATOM 4977 N N . PRO A 1 637 ? 11.744 -10.064 -14.354 1.00 88.25 637 PRO A N 1
ATOM 4978 C CA . PRO A 1 637 ? 12.904 -10.942 -14.518 1.00 88.25 637 PRO A CA 1
ATOM 4979 C C . PRO A 1 637 ? 14.097 -10.588 -13.622 1.00 88.25 637 PRO A C 1
ATOM 4981 O O . PRO A 1 637 ? 14.806 -11.485 -13.181 1.00 88.25 637 PRO A O 1
ATOM 4984 N N . LEU A 1 638 ? 14.305 -9.300 -13.330 1.00 86.12 638 LEU A N 1
ATOM 4985 C CA . LEU A 1 638 ? 15.389 -8.806 -12.469 1.00 86.12 638 LEU A CA 1
ATOM 4986 C C . LEU A 1 638 ? 14.878 -8.239 -11.132 1.00 86.12 638 LEU A C 1
ATOM 4988 O O . LEU A 1 638 ? 15.604 -7.534 -10.427 1.00 86.12 638 LEU A O 1
ATOM 4992 N N . GLY A 1 639 ? 13.614 -8.496 -10.779 1.00 87.44 639 GLY A N 1
ATOM 4993 C CA . GLY A 1 639 ? 12.965 -7.860 -9.634 1.00 87.44 639 GLY A CA 1
ATOM 4994 C C . GLY A 1 639 ? 12.986 -6.331 -9.765 1.00 87.44 639 GLY A C 1
ATOM 4995 O O . GLY A 1 639 ? 12.639 -5.792 -10.817 1.00 87.44 639 GLY A O 1
ATOM 4996 N N . LEU A 1 640 ? 13.423 -5.642 -8.707 1.00 84.88 640 LEU A N 1
ATOM 4997 C CA . LEU A 1 640 ? 13.584 -4.179 -8.671 1.00 84.88 640 LEU A CA 1
ATOM 4998 C C . LEU A 1 640 ? 14.975 -3.697 -9.116 1.00 84.88 640 LEU A C 1
ATOM 5000 O O . LEU A 1 640 ? 15.197 -2.491 -9.205 1.00 84.88 640 LEU A O 1
ATOM 5004 N N . LYS A 1 641 ? 15.920 -4.605 -9.398 1.00 83.44 641 LYS A N 1
ATOM 5005 C CA . LYS A 1 641 ? 17.307 -4.246 -9.743 1.00 83.44 641 LYS A CA 1
ATOM 5006 C C . LYS A 1 641 ? 17.381 -3.344 -10.973 1.00 83.44 641 LYS A C 1
ATOM 5008 O O . LYS A 1 641 ? 18.154 -2.391 -10.970 1.00 83.44 641 LYS A O 1
ATOM 5013 N N . SER A 1 642 ? 16.529 -3.591 -11.971 1.00 75.00 642 SER A N 1
ATOM 5014 C CA . SER A 1 642 ? 16.415 -2.742 -13.162 1.00 75.00 642 SER A CA 1
ATOM 5015 C C . SER A 1 642 ? 16.112 -1.283 -12.803 1.00 75.00 642 SER A C 1
ATOM 5017 O O . SER A 1 642 ? 16.742 -0.378 -13.333 1.00 75.00 642 SER A O 1
ATOM 5019 N N . LEU A 1 643 ? 15.225 -1.042 -11.834 1.00 76.19 643 LEU A N 1
ATOM 5020 C CA . LEU A 1 643 ? 14.853 0.305 -11.392 1.00 76.19 643 LEU A CA 1
ATOM 5021 C C . LEU A 1 643 ? 15.945 0.993 -10.556 1.00 76.19 643 LEU A C 1
ATOM 5023 O O . LEU A 1 643 ? 16.041 2.217 -10.582 1.00 76.19 643 LEU A O 1
ATOM 5027 N N . TYR A 1 644 ? 16.777 0.238 -9.828 1.00 71.25 644 TYR A N 1
ATOM 5028 C CA . TYR A 1 644 ? 17.899 0.805 -9.063 1.00 71.25 644 TYR A CA 1
ATOM 5029 C C . TYR A 1 644 ? 19.066 1.237 -9.956 1.00 71.25 644 TYR A C 1
ATOM 5031 O O . TYR A 1 644 ? 19.739 2.225 -9.671 1.00 71.25 644 TYR A O 1
ATOM 5039 N N . VAL A 1 645 ? 19.309 0.507 -11.042 1.00 60.88 645 VAL A N 1
ATOM 5040 C CA . VAL A 1 645 ? 20.411 0.782 -11.976 1.00 60.88 645 VAL A CA 1
ATOM 5041 C C . VAL A 1 645 ? 20.094 1.944 -12.903 1.00 60.88 645 VAL A C 1
ATOM 5043 O O . VAL A 1 645 ? 20.962 2.768 -13.191 1.00 60.88 645 VAL A O 1
ATOM 5046 N N . ASN A 1 646 ? 18.825 2.054 -13.271 1.00 50.75 646 ASN A N 1
ATOM 5047 C CA . ASN A 1 646 ? 18.231 3.199 -13.935 1.00 50.75 646 ASN A CA 1
ATOM 5048 C C . ASN A 1 646 ? 18.584 4.536 -13.254 1.00 50.75 646 ASN A C 1
ATOM 5050 O O . ASN A 1 646 ? 18.868 5.514 -13.928 1.00 50.75 646 ASN A O 1
ATOM 5054 N N . GLY A 1 647 ? 18.750 4.575 -11.928 1.00 44.12 647 GLY A N 1
ATOM 5055 C CA . GLY A 1 647 ? 19.217 5.780 -11.237 1.00 44.12 647 GLY A CA 1
ATOM 5056 C C . GLY A 1 647 ? 20.620 6.264 -11.654 1.00 44.12 647 GLY A C 1
ATOM 5057 O O . GLY A 1 647 ? 20.892 7.456 -11.591 1.00 44.12 647 GLY A O 1
ATOM 5058 N N . LYS A 1 648 ? 21.531 5.388 -12.093 1.00 42.84 648 LYS A N 1
ATOM 5059 C CA . LYS A 1 648 ? 22.882 5.778 -12.554 1.00 42.84 648 LYS A CA 1
ATOM 5060 C C . LYS A 1 648 ? 22.953 6.018 -14.066 1.00 42.84 648 LYS A C 1
ATOM 5062 O O . LYS A 1 648 ? 23.973 6.494 -14.561 1.00 42.84 648 LYS A O 1
ATOM 5067 N N . SER A 1 649 ? 21.883 5.698 -14.790 1.00 47.62 649 SER A N 1
ATOM 5068 C CA . SER A 1 649 ? 21.736 5.936 -16.220 1.00 47.62 649 SER A CA 1
ATOM 5069 C C . SER A 1 649 ? 20.895 7.203 -16.432 1.00 47.62 649 SER A C 1
ATOM 5071 O O . SER A 1 649 ? 19.773 7.283 -15.947 1.00 47.62 649 SER A O 1
ATOM 5073 N N . PRO A 1 650 ? 21.345 8.208 -17.195 1.00 48.75 650 PRO A N 1
ATOM 5074 C CA . PRO A 1 650 ? 20.542 9.386 -17.523 1.00 48.75 650 PRO A CA 1
ATOM 5075 C C . PRO A 1 650 ? 19.287 9.085 -18.348 1.00 48.75 650 PRO A C 1
ATOM 5077 O O . PRO A 1 650 ? 18.614 10.025 -18.742 1.00 48.75 650 PRO A O 1
ATOM 5080 N N . LEU A 1 651 ? 18.959 7.821 -18.636 1.00 51.84 651 LEU A N 1
ATOM 5081 C CA . LEU A 1 651 ? 17.693 7.427 -19.260 1.00 51.84 651 LEU A CA 1
ATOM 5082 C C . LEU A 1 651 ? 16.477 7.708 -18.346 1.00 51.84 651 LEU A C 1
ATOM 5084 O O . LEU A 1 651 ? 15.354 7.836 -18.838 1.00 51.84 651 LEU A O 1
ATOM 5088 N N . ASP A 1 652 ? 16.678 7.856 -17.032 1.00 58.59 652 ASP A N 1
ATOM 5089 C CA . ASP A 1 652 ? 15.603 7.862 -16.034 1.00 58.59 652 ASP A CA 1
ATOM 5090 C C . ASP A 1 652 ? 15.367 9.226 -15.377 1.00 58.59 652 ASP A C 1
ATOM 5092 O O . ASP A 1 652 ? 15.569 9.433 -14.185 1.00 58.59 652 ASP A O 1
ATOM 5096 N N . ALA A 1 653 ? 14.883 10.179 -16.170 1.00 65.38 653 ALA A N 1
ATOM 5097 C CA . ALA A 1 653 ? 14.578 11.527 -15.693 1.00 65.38 653 ALA A CA 1
ATOM 5098 C C . ALA A 1 653 ? 13.184 11.679 -15.048 1.00 65.38 653 ALA A C 1
ATOM 5100 O O . ALA A 1 653 ? 12.953 12.612 -14.285 1.00 65.38 653 ALA A O 1
ATOM 5101 N N . GLU A 1 654 ? 12.211 10.825 -15.382 1.00 78.50 654 GLU A N 1
ATOM 5102 C CA . GLU A 1 654 ? 10.799 11.089 -15.041 1.00 78.50 654 GLU A CA 1
ATOM 5103 C C . GLU A 1 654 ? 10.414 10.688 -13.607 1.00 78.50 654 GLU A C 1
ATOM 5105 O O . GLU A 1 654 ? 9.452 11.233 -13.067 1.00 78.50 654 GLU A O 1
ATOM 5110 N N . LEU A 1 655 ? 11.163 9.778 -12.968 1.00 72.12 655 LEU A N 1
ATOM 5111 C CA . LEU A 1 655 ? 10.924 9.349 -11.579 1.00 72.12 655 LEU A CA 1
ATOM 5112 C C . LEU A 1 655 ? 11.526 10.294 -10.526 1.00 72.12 655 LEU A C 1
ATOM 5114 O O . LEU A 1 655 ? 11.213 10.165 -9.341 1.00 72.12 655 LEU A O 1
ATOM 5118 N N . GLY A 1 656 ? 12.361 11.248 -10.944 1.00 75.75 656 GLY A N 1
ATOM 5119 C CA . GLY A 1 656 ? 13.112 12.132 -10.054 1.00 75.75 656 GLY A CA 1
ATOM 5120 C C . GLY A 1 656 ? 14.604 11.782 -10.013 1.00 75.75 656 GLY A C 1
ATOM 5121 O O . GLY A 1 656 ? 15.129 11.247 -10.987 1.00 75.75 656 GLY A O 1
ATOM 5122 N N . PRO A 1 657 ? 15.319 12.124 -8.929 1.00 72.44 657 PRO A N 1
ATOM 5123 C CA . PRO A 1 657 ? 16.747 11.842 -8.814 1.00 72.44 657 PRO A CA 1
ATOM 5124 C C . PRO A 1 657 ? 17.043 10.346 -8.659 1.00 72.44 657 PRO A C 1
ATOM 5126 O O . PRO A 1 657 ? 16.170 9.550 -8.324 1.00 72.44 657 PRO A O 1
ATOM 5129 N N . VAL A 1 658 ? 18.322 9.996 -8.815 1.00 65.75 658 VAL A N 1
ATOM 5130 C CA . VAL A 1 658 ? 18.896 8.636 -8.746 1.00 65.75 658 VAL A CA 1
ATOM 5131 C C . VAL A 1 658 ? 18.329 7.780 -7.607 1.00 65.75 658 VAL A C 1
ATOM 5133 O O . VAL A 1 658 ? 17.964 6.623 -7.802 1.00 65.75 658 VAL A O 1
ATOM 5136 N N . ASN A 1 659 ? 18.208 8.368 -6.417 1.00 70.12 659 ASN A N 1
ATOM 5137 C CA . ASN A 1 659 ? 17.793 7.675 -5.199 1.00 70.12 659 ASN A CA 1
ATOM 5138 C C . ASN A 1 659 ? 16.276 7.716 -4.958 1.00 70.12 659 ASN A C 1
ATOM 5140 O O . ASN A 1 659 ? 15.804 7.316 -3.894 1.00 70.12 659 ASN A O 1
ATOM 5144 N N . ALA A 1 660 ? 15.480 8.190 -5.921 1.00 78.12 660 ALA A N 1
ATOM 5145 C CA . ALA A 1 660 ? 14.046 8.366 -5.722 1.00 78.12 660 ALA A CA 1
ATOM 5146 C C . ALA A 1 660 ? 13.313 7.063 -5.421 1.00 78.12 660 ALA A C 1
ATOM 5148 O O . ALA A 1 660 ? 12.441 7.029 -4.552 1.00 78.12 660 ALA A O 1
ATOM 5149 N N . ILE A 1 661 ? 13.734 5.981 -6.069 1.00 81.00 661 ILE A N 1
ATOM 5150 C CA . ILE A 1 661 ? 13.189 4.640 -5.866 1.00 81.00 661 ILE A CA 1
ATOM 5151 C C . ILE A 1 661 ? 13.385 4.131 -4.425 1.00 81.00 661 ILE A C 1
ATOM 5153 O O . ILE A 1 661 ? 12.549 3.383 -3.923 1.00 81.00 661 ILE A O 1
ATOM 5157 N N . LEU A 1 662 ? 14.436 4.580 -3.723 1.00 80.25 662 LEU A N 1
ATOM 5158 C CA . LEU A 1 662 ? 14.715 4.208 -2.329 1.00 80.25 662 LEU A CA 1
ATOM 5159 C C . LEU A 1 662 ? 13.677 4.767 -1.359 1.00 80.25 662 LEU A C 1
ATOM 5161 O O . LEU A 1 662 ? 13.371 4.133 -0.351 1.00 80.25 662 LEU A O 1
ATOM 5165 N N . LYS A 1 663 ? 13.109 5.933 -1.679 1.00 85.94 663 LYS A N 1
ATOM 5166 C CA . LYS A 1 663 ? 12.074 6.575 -0.862 1.00 85.94 663 LYS A CA 1
ATOM 5167 C C . LYS A 1 663 ? 10.682 5.983 -1.081 1.00 85.94 663 LYS A C 1
ATOM 5169 O O . LYS A 1 663 ? 9.799 6.224 -0.268 1.00 85.94 663 LYS A O 1
ATOM 5174 N N . MET A 1 664 ? 10.480 5.221 -2.160 1.00 87.06 664 MET A N 1
ATOM 5175 C CA . MET A 1 664 ? 9.178 4.629 -2.497 1.00 87.06 664 MET A CA 1
ATOM 5176 C C . MET A 1 664 ? 8.853 3.363 -1.692 1.00 87.06 664 MET A C 1
ATOM 5178 O O . MET A 1 664 ? 7.717 2.906 -1.735 1.00 87.06 664 MET A O 1
ATOM 5182 N N . GLY A 1 665 ? 9.829 2.749 -1.013 1.00 86.69 665 GLY A N 1
ATOM 5183 C CA . GLY A 1 665 ? 9.599 1.591 -0.139 1.00 86.69 665 GLY A CA 1
ATOM 5184 C C . GLY A 1 665 ? 8.950 0.377 -0.802 1.00 86.69 665 GLY A C 1
ATOM 5185 O O . GLY A 1 665 ? 8.341 -0.435 -0.112 1.00 86.69 665 GLY A O 1
ATOM 5186 N N . ILE A 1 666 ? 9.063 0.234 -2.130 1.00 88.75 666 ILE A N 1
ATOM 5187 C CA . ILE A 1 666 ? 8.347 -0.806 -2.886 1.00 88.75 666 ILE A CA 1
ATOM 5188 C C . ILE A 1 666 ? 8.708 -2.202 -2.366 1.00 88.75 666 ILE A C 1
ATOM 5190 O O . ILE A 1 666 ? 7.825 -3.014 -2.123 1.00 88.75 666 ILE A O 1
ATOM 5194 N N . ASN A 1 667 ? 9.989 -2.467 -2.112 1.00 85.19 667 ASN A N 1
ATOM 5195 C CA . ASN A 1 667 ? 10.468 -3.746 -1.581 1.00 85.19 667 ASN A CA 1
ATOM 5196 C C . ASN A 1 667 ? 9.991 -4.061 -0.150 1.00 85.19 667 ASN A C 1
ATOM 5198 O O . ASN A 1 667 ? 10.181 -5.186 0.299 1.00 85.19 667 ASN A O 1
ATOM 5202 N N . LEU A 1 668 ? 9.438 -3.081 0.574 1.00 86.69 668 LEU A N 1
ATOM 5203 C CA . LEU A 1 668 ? 8.966 -3.242 1.953 1.00 86.69 668 LEU A CA 1
ATOM 5204 C C . LEU A 1 668 ? 7.480 -3.608 2.022 1.00 86.69 668 LEU A C 1
ATOM 5206 O O . LEU A 1 668 ? 7.052 -4.248 2.978 1.00 86.69 668 LEU A O 1
ATOM 5210 N N . LEU A 1 669 ? 6.695 -3.178 1.031 1.00 86.12 669 LEU A N 1
ATOM 5211 C CA . LEU A 1 669 ? 5.235 -3.310 1.026 1.00 86.12 669 LEU A CA 1
ATOM 5212 C C . LEU A 1 669 ? 4.706 -4.188 -0.120 1.00 86.12 669 LEU A C 1
ATOM 5214 O O . LEU A 1 669 ? 3.529 -4.539 -0.121 1.00 86.12 669 LEU A O 1
ATOM 5218 N N . VAL A 1 670 ? 5.554 -4.548 -1.090 1.00 89.44 670 VAL A N 1
ATOM 5219 C CA . VAL A 1 670 ? 5.183 -5.324 -2.282 1.00 89.44 670 VAL A CA 1
ATOM 5220 C C . VAL A 1 670 ? 5.997 -6.610 -2.351 1.00 89.44 670 VAL A C 1
ATOM 5222 O O . VAL A 1 670 ? 7.224 -6.596 -2.240 1.00 89.44 670 VAL A O 1
ATOM 5225 N N . ASN A 1 671 ? 5.318 -7.726 -2.613 1.00 88.81 671 ASN A N 1
ATOM 5226 C CA . ASN A 1 671 ? 5.963 -9.014 -2.835 1.00 88.81 671 ASN A CA 1
ATOM 5227 C C . ASN A 1 671 ? 6.681 -9.006 -4.190 1.00 88.81 671 ASN A C 1
ATOM 5229 O O . ASN A 1 671 ? 6.048 -8.841 -5.231 1.00 88.81 671 ASN A O 1
ATOM 5233 N N . ILE A 1 672 ? 8.001 -9.188 -4.200 1.00 89.94 672 ILE A N 1
ATOM 5234 C CA . ILE A 1 672 ? 8.796 -9.178 -5.435 1.00 89.94 672 ILE A CA 1
ATOM 5235 C C . ILE A 1 672 ? 9.056 -10.613 -5.895 1.00 89.94 672 ILE A C 1
ATOM 5237 O O . ILE A 1 672 ? 9.710 -11.387 -5.199 1.00 89.94 672 ILE A O 1
ATOM 5241 N N . VAL A 1 673 ? 8.579 -10.956 -7.091 1.00 91.19 673 VAL A N 1
ATOM 5242 C CA . VAL A 1 673 ? 8.789 -12.262 -7.723 1.00 91.19 673 VAL A CA 1
ATOM 5243 C C . VAL A 1 673 ? 9.738 -12.105 -8.906 1.00 91.19 673 VAL A C 1
ATOM 5245 O O . VAL A 1 673 ? 9.393 -11.535 -9.944 1.00 91.19 673 VAL A O 1
ATOM 5248 N N . THR A 1 674 ? 10.945 -12.646 -8.751 1.00 92.00 674 THR A N 1
ATOM 5249 C CA . THR A 1 674 ? 11.975 -12.641 -9.795 1.00 92.00 674 THR A CA 1
ATOM 5250 C C . THR A 1 674 ? 11.710 -13.759 -10.804 1.00 92.00 674 THR A C 1
ATOM 5252 O O . THR A 1 674 ? 12.203 -14.877 -10.653 1.00 92.00 674 THR A O 1
ATOM 5255 N N . ALA A 1 675 ? 10.870 -13.482 -11.801 1.00 90.69 675 ALA A N 1
ATOM 5256 C CA . ALA A 1 675 ? 10.513 -14.414 -12.869 1.00 90.69 675 ALA A CA 1
ATOM 5257 C C . ALA A 1 675 ? 9.994 -13.669 -14.109 1.00 90.69 675 ALA A C 1
ATOM 5259 O O . ALA A 1 675 ? 9.644 -12.489 -14.051 1.00 90.69 675 ALA A O 1
ATOM 5260 N N . THR A 1 676 ? 9.909 -14.381 -15.230 1.00 90.31 676 THR A N 1
ATOM 5261 C CA . THR A 1 676 ? 9.266 -13.914 -16.467 1.00 90.31 676 THR A CA 1
ATOM 5262 C C . THR A 1 676 ? 7.903 -14.560 -16.626 1.00 90.31 676 THR A C 1
ATOM 5264 O O . THR A 1 676 ? 7.751 -15.751 -16.369 1.00 90.31 676 THR A O 1
ATOM 5267 N N . VAL A 1 677 ? 6.921 -13.788 -17.083 1.00 92.31 677 VAL A N 1
ATOM 5268 C CA . VAL A 1 677 ? 5.599 -14.317 -17.429 1.00 92.31 677 VAL A CA 1
ATOM 5269 C C . VAL A 1 677 ? 5.668 -15.012 -18.783 1.00 92.31 677 VAL A C 1
ATOM 5271 O O . VAL A 1 677 ? 6.151 -14.431 -19.754 1.00 92.31 677 VAL A O 1
ATOM 5274 N N . THR A 1 678 ? 5.192 -16.250 -18.843 1.00 91.69 678 THR A N 1
ATOM 5275 C CA . THR A 1 678 ? 5.228 -17.095 -20.044 1.00 91.69 678 THR A CA 1
ATOM 5276 C C . THR A 1 678 ? 3.850 -17.313 -20.655 1.00 91.69 678 THR A C 1
ATOM 5278 O O . THR A 1 678 ? 3.748 -17.405 -21.877 1.00 91.69 678 THR A O 1
ATOM 5281 N N . ASP A 1 679 ? 2.801 -17.367 -19.833 1.00 93.44 679 ASP A N 1
ATOM 5282 C CA . ASP A 1 679 ? 1.419 -17.551 -20.277 1.00 93.44 679 ASP A CA 1
ATOM 5283 C C . ASP A 1 679 ? 0.434 -16.837 -19.335 1.00 93.44 679 ASP A C 1
ATOM 5285 O O . ASP A 1 679 ? 0.768 -16.481 -18.199 1.00 93.44 679 ASP A O 1
ATOM 5289 N N . LEU A 1 680 ? -0.781 -16.620 -19.826 1.00 94.31 680 LEU A N 1
ATOM 5290 C CA . LEU A 1 680 ? -1.885 -15.965 -19.130 1.00 94.31 680 LEU A CA 1
ATOM 5291 C C . LEU A 1 680 ? -3.155 -16.789 -19.353 1.00 94.31 680 LEU A C 1
ATOM 5293 O O . LEU A 1 680 ? -3.420 -17.196 -20.479 1.00 94.31 680 LEU A O 1
ATOM 5297 N N . ASP A 1 681 ? -3.948 -16.991 -18.303 1.00 93.19 681 ASP A N 1
ATOM 5298 C CA . ASP A 1 681 ? -5.302 -17.549 -18.382 1.00 93.19 681 ASP A CA 1
ATOM 5299 C C . ASP A 1 681 ? -6.286 -16.559 -17.748 1.00 93.19 681 ASP A C 1
ATOM 5301 O O . ASP A 1 681 ? -6.238 -16.281 -16.542 1.00 93.19 681 ASP A O 1
ATOM 5305 N N . ARG A 1 682 ? -7.179 -15.996 -18.567 1.00 93.12 682 ARG A N 1
ATOM 5306 C CA . ARG A 1 682 ? -8.195 -15.030 -18.122 1.00 93.12 682 ARG A CA 1
ATOM 5307 C C . ARG A 1 682 ? -9.345 -15.673 -17.366 1.00 93.12 682 ARG A C 1
ATOM 5309 O O . ARG A 1 682 ? -9.921 -15.038 -16.487 1.00 93.12 682 ARG A O 1
ATOM 5316 N N . LYS A 1 683 ? -9.707 -16.912 -17.707 1.00 90.50 683 LYS A N 1
ATOM 5317 C CA . LYS A 1 683 ? -10.862 -17.603 -17.115 1.00 90.50 683 LYS A CA 1
ATOM 5318 C C . LYS A 1 683 ? -10.546 -18.068 -15.703 1.00 90.50 683 LYS A C 1
ATOM 5320 O O . LYS A 1 683 ? -11.351 -17.862 -14.802 1.00 90.50 683 LYS A O 1
ATOM 5325 N N . MET A 1 684 ? -9.363 -18.647 -15.517 1.00 89.25 684 MET A N 1
ATOM 5326 C CA . MET A 1 684 ? -8.874 -19.094 -14.210 1.00 89.25 684 MET A CA 1
ATOM 5327 C C . MET A 1 684 ? -8.226 -17.963 -13.398 1.00 89.25 684 MET A C 1
ATOM 5329 O O . MET A 1 684 ? -7.944 -18.146 -12.214 1.00 89.25 684 MET A O 1
ATOM 5333 N N . LYS A 1 685 ? -7.990 -16.804 -14.031 1.00 92.75 685 LYS A N 1
ATOM 5334 C CA . LYS A 1 685 ? -7.239 -15.664 -13.491 1.00 92.75 685 LYS A CA 1
ATOM 5335 C C . LYS A 1 685 ? -5.860 -16.069 -12.955 1.00 92.75 685 LYS A C 1
ATOM 5337 O O . LYS A 1 685 ? -5.530 -15.835 -11.791 1.00 92.75 685 LYS A O 1
ATOM 5342 N N . ILE A 1 686 ? -5.060 -16.701 -13.815 1.00 92.25 686 ILE A N 1
ATOM 5343 C CA . ILE A 1 686 ? -3.716 -17.203 -13.495 1.00 92.25 686 ILE A CA 1
ATOM 5344 C C . ILE A 1 686 ? -2.683 -16.616 -14.456 1.00 92.25 686 ILE A C 1
ATOM 5346 O O . ILE A 1 686 ? -2.932 -16.475 -15.653 1.00 92.25 686 ILE A O 1
ATOM 5350 N N . VAL A 1 687 ? -1.501 -16.310 -13.928 1.00 93.38 687 VAL A N 1
ATOM 5351 C CA . VAL A 1 687 ? -0.291 -16.008 -14.693 1.00 93.38 687 VAL A CA 1
ATOM 5352 C C . VAL A 1 687 ? 0.717 -17.135 -14.485 1.00 93.38 687 VAL A C 1
ATOM 5354 O O . VAL A 1 687 ? 1.055 -17.457 -13.344 1.00 93.38 687 VAL A O 1
ATOM 5357 N N . SER A 1 688 ? 1.219 -17.712 -15.575 1.00 93.31 688 SER A N 1
ATOM 5358 C CA . SER A 1 688 ? 2.261 -18.742 -15.538 1.00 93.31 688 SER A CA 1
ATOM 5359 C C . SER A 1 688 ? 3.644 -18.123 -15.687 1.00 93.31 688 SER A C 1
ATOM 5361 O O . SER A 1 688 ? 3.856 -17.207 -16.487 1.00 93.31 688 SER A O 1
ATOM 5363 N N . LEU A 1 689 ? 4.592 -18.621 -14.899 1.00 92.81 689 LEU A N 1
ATOM 5364 C CA . LEU A 1 689 ? 5.945 -18.089 -14.798 1.00 92.81 689 LEU A CA 1
ATOM 5365 C C . LEU A 1 689 ? 6.985 -19.038 -15.399 1.00 92.81 689 LEU A C 1
ATOM 5367 O O . LEU A 1 689 ? 6.813 -20.255 -15.447 1.00 92.81 689 LEU A O 1
ATOM 5371 N N . SER A 1 690 ? 8.129 -18.481 -15.792 1.00 89.44 690 SER A N 1
ATOM 5372 C CA . SER A 1 690 ? 9.269 -19.224 -16.346 1.00 89.44 690 SER A CA 1
ATOM 5373 C C . SER A 1 690 ? 9.917 -20.205 -15.369 1.00 89.44 690 SER A C 1
ATOM 5375 O O . SER A 1 690 ? 10.574 -21.147 -15.799 1.00 89.44 690 SER A O 1
ATOM 5377 N N . ASN A 1 691 ? 9.701 -20.026 -14.065 1.00 86.94 691 ASN A N 1
ATOM 5378 C CA . ASN A 1 691 ? 10.127 -20.964 -13.025 1.00 86.94 691 ASN A CA 1
ATOM 5379 C C . ASN A 1 691 ? 9.117 -22.108 -12.787 1.00 86.94 691 ASN A C 1
ATOM 5381 O O . ASN A 1 691 ? 9.253 -22.837 -11.810 1.00 86.94 691 ASN A O 1
ATOM 5385 N N . GLY A 1 692 ? 8.092 -22.242 -13.636 1.00 86.25 692 GLY A N 1
ATOM 5386 C CA . GLY A 1 692 ? 7.055 -23.272 -13.538 1.00 86.25 692 GLY A CA 1
ATOM 5387 C C . GLY A 1 692 ? 5.943 -22.972 -12.530 1.00 86.25 692 GLY A C 1
ATOM 5388 O O . GLY A 1 692 ? 4.996 -23.748 -12.434 1.00 86.25 692 GLY A O 1
ATOM 5389 N N . LYS A 1 693 ? 6.020 -21.858 -11.788 1.00 86.31 693 LYS A N 1
ATOM 5390 C CA . LYS A 1 693 ? 4.985 -21.469 -10.822 1.00 86.31 693 LYS A CA 1
ATOM 5391 C C . LYS A 1 693 ? 3.815 -20.766 -11.507 1.00 86.31 693 LYS A C 1
ATOM 5393 O O . LYS A 1 693 ? 3.991 -20.056 -12.495 1.00 86.31 693 LYS A O 1
ATOM 5398 N N . ASN A 1 694 ? 2.636 -20.915 -10.916 1.00 88.81 694 ASN A N 1
ATOM 5399 C CA . ASN A 1 694 ? 1.421 -20.209 -11.300 1.00 88.81 694 ASN A CA 1
ATOM 5400 C C . ASN A 1 694 ? 1.031 -19.241 -10.182 1.00 88.81 694 ASN A C 1
ATOM 5402 O O . ASN A 1 694 ? 1.102 -19.601 -9.010 1.00 88.81 694 ASN A O 1
ATOM 5406 N N . LEU A 1 695 ? 0.632 -18.024 -10.543 1.00 89.50 695 LEU A N 1
ATOM 5407 C CA . LEU A 1 695 ? 0.142 -17.018 -9.603 1.00 89.50 695 LEU A CA 1
ATOM 5408 C C . LEU A 1 695 ? -1.279 -16.615 -9.967 1.00 89.50 695 LEU A C 1
ATOM 5410 O O . LEU A 1 695 ? -1.544 -16.215 -11.101 1.00 89.50 695 LEU A O 1
ATOM 5414 N N . HIS A 1 696 ? -2.179 -16.685 -8.994 1.00 89.50 696 HIS A N 1
ATOM 5415 C CA . HIS A 1 696 ? -3.533 -16.177 -9.150 1.00 89.50 696 HIS A CA 1
ATOM 5416 C C . HIS A 1 696 ? -3.581 -14.656 -8.983 1.00 89.50 696 HIS A C 1
ATOM 5418 O O . HIS A 1 696 ? -2.865 -14.085 -8.158 1.00 89.50 696 HIS A O 1
ATOM 5424 N N . TYR A 1 697 ? -4.475 -14.006 -9.721 1.00 92.94 697 TYR A N 1
ATOM 5425 C CA . TYR A 1 697 ? -4.757 -12.581 -9.578 1.00 92.94 697 TYR A CA 1
ATOM 5426 C C . TYR A 1 697 ? -6.256 -12.328 -9.439 1.00 92.94 697 TYR A C 1
ATOM 5428 O O . TYR A 1 697 ? -7.080 -13.044 -10.000 1.00 92.94 697 TYR A O 1
ATOM 5436 N N . ASP A 1 698 ? -6.614 -11.269 -8.721 1.00 92.31 698 ASP A N 1
ATOM 5437 C CA . ASP A 1 698 ? -7.952 -10.685 -8.814 1.00 92.31 698 ASP A CA 1
ATOM 5438 C C . ASP A 1 698 ? -7.936 -9.550 -9.838 1.00 92.31 698 ASP A C 1
ATOM 5440 O O . ASP A 1 698 ? -8.843 -9.479 -10.671 1.00 92.31 698 ASP A O 1
ATOM 5444 N N . TYR A 1 699 ? -6.842 -8.773 -9.837 1.00 95.69 699 TYR A N 1
ATOM 5445 C CA . TYR A 1 699 ? -6.520 -7.727 -10.804 1.00 95.69 699 TYR A CA 1
ATOM 5446 C C . TYR A 1 699 ? -5.092 -7.891 -11.335 1.00 95.69 699 TYR A C 1
ATOM 5448 O O . TYR A 1 699 ? -4.141 -8.027 -10.561 1.00 95.69 699 TYR A O 1
ATOM 5456 N N . LEU A 1 700 ? -4.935 -7.850 -12.657 1.00 97.62 700 LEU A N 1
ATOM 5457 C CA . LEU A 1 700 ? -3.648 -7.951 -13.346 1.00 97.62 700 LEU A CA 1
ATOM 5458 C C . LEU A 1 700 ? -3.294 -6.615 -13.996 1.00 97.62 700 LEU A C 1
ATOM 5460 O O . LEU A 1 700 ? -4.113 -6.028 -14.695 1.00 97.62 700 LEU A O 1
ATOM 5464 N N . VAL A 1 701 ? -2.062 -6.154 -13.816 1.00 98.06 701 VAL A N 1
ATOM 5465 C CA . VAL A 1 701 ? -1.567 -4.883 -14.348 1.00 98.06 701 VAL A CA 1
ATOM 5466 C C . VAL A 1 701 ? -0.343 -5.149 -15.217 1.00 98.06 701 VAL A C 1
ATOM 5468 O O . VAL A 1 701 ? 0.690 -5.598 -14.730 1.00 98.06 701 VAL A O 1
ATOM 5471 N N . LEU A 1 702 ? -0.440 -4.862 -16.512 1.00 96.69 702 LEU A N 1
ATOM 5472 C CA . LEU A 1 702 ? 0.633 -5.075 -17.482 1.00 96.69 702 LEU A CA 1
ATOM 5473 C C . LEU A 1 702 ? 1.426 -3.779 -17.703 1.00 96.69 702 LEU A C 1
ATOM 5475 O O . LEU A 1 702 ? 0.924 -2.821 -18.290 1.00 96.69 702 LEU A O 1
ATOM 5479 N N . THR A 1 703 ? 2.681 -3.759 -17.251 1.00 95.12 703 THR A N 1
ATOM 5480 C CA . THR A 1 703 ? 3.609 -2.610 -17.308 1.00 95.12 703 THR A CA 1
ATOM 5481 C C . THR A 1 703 ? 4.992 -2.999 -17.846 1.00 95.12 703 THR A C 1
ATOM 5483 O O . THR A 1 703 ? 5.999 -2.380 -17.504 1.00 95.12 703 THR A O 1
ATOM 5486 N N . ILE A 1 704 ? 5.045 -4.017 -18.712 1.00 89.19 704 ILE A N 1
ATOM 5487 C CA . ILE A 1 704 ? 6.259 -4.700 -19.214 1.00 89.19 704 ILE A CA 1
ATOM 5488 C C . ILE A 1 704 ? 7.158 -3.795 -20.077 1.00 89.19 704 ILE A C 1
ATOM 5490 O O . ILE A 1 704 ? 8.324 -4.104 -20.313 1.00 89.19 704 ILE A O 1
ATOM 5494 N N . GLY A 1 705 ? 6.643 -2.642 -20.509 1.00 86.56 705 GLY A N 1
ATOM 5495 C CA . GLY A 1 705 ? 7.346 -1.757 -21.431 1.00 86.56 705 GLY A CA 1
ATOM 5496 C C . GLY A 1 705 ? 7.570 -2.408 -22.800 1.00 86.56 705 GLY A C 1
ATOM 5497 O O . GLY A 1 705 ? 7.034 -3.476 -23.101 1.00 86.56 705 GLY A O 1
ATOM 5498 N N . LEU A 1 706 ? 8.337 -1.739 -23.655 1.00 87.81 706 LEU A N 1
ATOM 5499 C CA . LEU A 1 706 ? 8.787 -2.288 -24.932 1.00 87.81 706 LEU A CA 1
ATOM 5500 C C . LEU A 1 706 ? 10.215 -2.802 -24.768 1.00 87.81 706 LEU A C 1
ATOM 5502 O O . LEU A 1 706 ? 11.007 -2.215 -24.041 1.00 87.81 706 LEU A O 1
ATOM 5506 N N . GLN A 1 707 ? 10.528 -3.888 -25.457 1.00 84.69 707 GLN A N 1
ATOM 5507 C CA . GLN A 1 707 ? 11.714 -4.706 -25.260 1.00 84.69 707 GLN A CA 1
ATOM 5508 C C . GLN A 1 707 ? 12.336 -5.087 -26.609 1.00 84.69 707 GLN A C 1
ATOM 5510 O O . GLN A 1 707 ? 11.626 -5.282 -27.600 1.00 84.69 707 GLN A O 1
ATOM 5515 N N . ASP A 1 708 ? 13.658 -5.236 -26.654 1.00 85.31 708 ASP A N 1
ATOM 5516 C CA . ASP A 1 708 ? 14.361 -5.764 -27.829 1.00 85.31 708 ASP A CA 1
ATOM 5517 C C . ASP A 1 708 ? 13.918 -7.215 -28.127 1.00 85.31 708 ASP A C 1
ATOM 5519 O O . ASP A 1 708 ? 13.875 -8.050 -27.221 1.00 85.31 708 ASP A O 1
ATOM 5523 N N . GLN A 1 709 ? 13.580 -7.503 -29.394 1.00 85.00 709 GLN A N 1
ATOM 5524 C CA . GLN A 1 709 ? 13.067 -8.806 -29.866 1.00 85.00 709 GLN A CA 1
ATOM 5525 C C . GLN A 1 709 ? 14.080 -9.607 -30.702 1.00 85.00 709 GLN A C 1
ATOM 5527 O O . GLN A 1 709 ? 13.722 -10.570 -31.383 1.00 85.00 709 GLN A O 1
ATOM 5532 N N . THR A 1 710 ? 15.346 -9.201 -30.720 1.00 87.12 710 THR A N 1
ATOM 5533 C CA . THR A 1 710 ? 16.404 -9.810 -31.536 1.00 87.12 710 THR A CA 1
ATOM 5534 C C . THR A 1 710 ? 16.548 -11.291 -31.224 1.00 87.12 710 THR A C 1
ATOM 5536 O O . THR A 1 710 ? 16.610 -12.088 -32.156 1.00 87.12 710 THR A O 1
ATOM 5539 N N . ARG A 1 711 ? 16.511 -11.671 -29.937 1.00 85.38 711 ARG A N 1
ATOM 5540 C CA . ARG A 1 711 ? 16.616 -13.072 -29.486 1.00 85.38 711 ARG A CA 1
ATOM 5541 C C . ARG A 1 711 ? 15.567 -13.966 -30.146 1.00 85.38 711 ARG A C 1
ATOM 5543 O O . ARG A 1 711 ? 15.911 -15.024 -30.668 1.00 85.38 711 ARG A O 1
ATOM 5550 N N . ASP A 1 712 ? 14.318 -13.512 -30.183 1.00 83.38 712 ASP A N 1
ATOM 5551 C CA . ASP A 1 712 ? 13.222 -14.255 -30.805 1.00 83.38 712 ASP A CA 1
ATOM 5552 C C . ASP A 1 712 ? 13.323 -14.278 -32.333 1.00 83.38 712 ASP A C 1
ATOM 5554 O O . ASP A 1 712 ? 13.053 -15.308 -32.955 1.00 83.38 712 ASP A O 1
ATOM 5558 N N . LYS A 1 713 ? 13.745 -13.167 -32.955 1.00 85.00 713 LYS A N 1
ATOM 5559 C CA . LYS A 1 713 ? 13.904 -13.063 -34.417 1.00 85.00 713 LYS A CA 1
ATOM 5560 C C . LYS A 1 713 ? 14.934 -14.054 -34.962 1.00 85.00 713 LYS A C 1
ATOM 5562 O O . LYS A 1 713 ? 14.696 -14.633 -36.019 1.00 85.00 713 LYS A O 1
ATOM 5567 N N . ILE A 1 714 ? 16.037 -14.259 -34.243 1.00 86.00 714 ILE A N 1
ATOM 5568 C CA . ILE A 1 714 ? 17.096 -15.213 -34.617 1.00 86.00 714 ILE A CA 1
ATOM 5569 C C . ILE A 1 714 ? 16.864 -16.618 -34.044 1.00 86.00 714 ILE A C 1
ATOM 5571 O O . ILE A 1 714 ? 17.683 -17.505 -34.256 1.00 86.00 714 ILE A O 1
ATOM 5575 N N . LYS A 1 715 ? 15.758 -16.832 -33.311 1.00 82.50 715 LYS A N 1
ATOM 5576 C CA . LYS A 1 715 ? 15.430 -18.094 -32.624 1.00 82.50 715 LYS A CA 1
ATOM 5577 C C . LYS A 1 715 ? 16.591 -18.632 -31.773 1.00 82.50 715 LYS A C 1
ATOM 5579 O O . LYS A 1 715 ? 16.784 -19.844 -31.691 1.00 82.50 715 LYS A O 1
ATOM 5584 N N . ALA A 1 716 ? 17.366 -17.743 -31.152 1.00 76.00 716 ALA A N 1
ATOM 5585 C CA . ALA A 1 716 ? 18.508 -18.157 -30.348 1.00 76.00 716 ALA A CA 1
ATOM 5586 C C . ALA A 1 716 ? 18.029 -18.933 -29.115 1.00 76.00 716 ALA A C 1
ATOM 5588 O O . ALA A 1 716 ? 17.244 -18.425 -28.310 1.00 76.00 716 ALA A O 1
ATOM 5589 N N . THR A 1 717 ? 18.527 -20.160 -28.953 1.00 64.75 717 THR A N 1
ATOM 5590 C CA . THR A 1 717 ? 18.416 -20.924 -27.704 1.00 64.75 717 THR A CA 1
ATOM 5591 C C . THR A 1 717 ? 19.273 -20.282 -26.610 1.00 64.75 717 THR A C 1
ATOM 5593 O O . THR A 1 717 ? 20.119 -19.442 -26.906 1.00 64.75 717 THR A O 1
ATOM 5596 N N . SER A 1 718 ? 19.041 -20.648 -25.342 1.00 67.12 718 SER A N 1
ATOM 5597 C CA . SER A 1 718 ? 19.714 -20.075 -24.161 1.00 67.12 718 SER A CA 1
ATOM 5598 C C . SER A 1 718 ? 21.248 -20.084 -24.292 1.00 67.12 718 SER A C 1
ATOM 5600 O O . SER A 1 718 ? 21.903 -21.066 -23.958 1.00 67.12 718 SER A O 1
ATOM 5602 N N . CYS A 1 719 ? 21.813 -18.990 -24.806 1.00 75.69 719 CYS A N 1
ATOM 5603 C CA . CYS A 1 719 ? 23.247 -18.777 -24.960 1.00 75.69 719 CYS A CA 1
ATOM 5604 C C . CYS A 1 719 ? 23.693 -17.682 -23.987 1.00 75.69 719 CYS A C 1
ATOM 5606 O O . CYS A 1 719 ? 23.092 -16.599 -23.924 1.00 75.69 719 CYS A O 1
ATOM 5608 N N . LYS A 1 720 ? 24.726 -17.982 -23.196 1.00 82.31 720 LYS A N 1
ATOM 5609 C CA . LYS A 1 720 ? 25.281 -17.063 -22.197 1.00 82.31 720 LYS A CA 1
ATOM 5610 C C . LYS A 1 720 ? 26.066 -15.960 -22.905 1.00 82.31 720 LYS A C 1
ATOM 5612 O O . LYS A 1 720 ? 26.852 -16.246 -23.794 1.00 82.31 720 LYS A O 1
ATOM 5617 N N . GLY A 1 721 ? 25.875 -14.702 -22.507 1.00 83.94 721 GLY A N 1
ATOM 5618 C CA . GLY A 1 721 ? 26.586 -13.557 -23.101 1.00 83.94 721 GLY A CA 1
ATOM 5619 C C . GLY A 1 721 ? 25.798 -12.768 -24.153 1.00 83.94 721 GLY A C 1
ATOM 5620 O O . GLY A 1 721 ? 26.337 -11.828 -24.726 1.00 83.94 721 GLY A O 1
ATOM 5621 N N . MET A 1 722 ? 24.522 -13.095 -24.383 1.00 89.38 722 MET A N 1
ATOM 5622 C CA . MET A 1 722 ? 23.579 -12.216 -25.083 1.00 89.38 722 MET A CA 1
ATOM 5623 C C . MET A 1 722 ? 22.724 -11.457 -24.062 1.00 89.38 722 MET A C 1
ATOM 5625 O O . MET A 1 722 ? 21.966 -12.091 -23.322 1.00 89.38 722 MET A O 1
ATOM 5629 N N . LEU A 1 723 ? 22.824 -10.126 -24.039 1.00 88.50 723 LEU A N 1
ATOM 5630 C CA . LEU A 1 723 ? 22.199 -9.262 -23.032 1.00 88.50 723 LEU A CA 1
ATOM 5631 C C . LEU A 1 723 ? 21.453 -8.079 -23.661 1.00 88.50 723 LEU A C 1
ATOM 5633 O O . LEU A 1 723 ? 21.827 -7.580 -24.723 1.00 88.50 723 LEU A O 1
ATOM 5637 N N . LYS A 1 724 ? 20.429 -7.584 -22.964 1.00 87.50 724 LYS A N 1
ATOM 5638 C CA . LYS A 1 724 ? 19.862 -6.249 -23.209 1.00 87.50 724 LYS A CA 1
ATOM 5639 C C . LYS A 1 724 ? 20.652 -5.197 -22.424 1.00 87.50 724 LYS A C 1
ATOM 5641 O O . LYS A 1 724 ? 21.405 -5.538 -21.512 1.00 87.50 724 LYS A O 1
ATOM 5646 N N . LEU A 1 725 ? 20.462 -3.915 -22.746 1.00 84.50 725 LEU A N 1
ATOM 5647 C CA . LEU A 1 725 ? 21.102 -2.810 -22.014 1.00 84.50 725 LEU A CA 1
ATOM 5648 C C . LEU A 1 725 ? 20.804 -2.863 -20.504 1.00 84.50 725 LEU A C 1
ATOM 5650 O O . LEU A 1 725 ? 21.716 -2.718 -19.697 1.00 84.50 725 LEU A O 1
ATOM 5654 N N . GLU A 1 726 ? 19.546 -3.098 -20.131 1.00 80.25 726 GLU A N 1
ATOM 5655 C CA . GLU A 1 726 ? 19.104 -3.167 -18.730 1.00 80.25 726 GLU A CA 1
ATOM 5656 C C . GLU A 1 726 ? 19.807 -4.304 -17.969 1.00 80.25 726 GLU A C 1
ATOM 5658 O O . GLU A 1 726 ? 20.351 -4.088 -16.884 1.00 80.25 726 GLU A O 1
ATOM 5663 N N . ASP A 1 727 ? 19.867 -5.496 -18.574 1.00 84.62 727 ASP A N 1
ATOM 5664 C CA . ASP A 1 727 ? 20.549 -6.664 -18.007 1.00 84.62 727 ASP A CA 1
ATOM 5665 C C . ASP A 1 727 ? 22.055 -6.405 -17.847 1.00 84.62 727 ASP A C 1
ATOM 5667 O O . ASP A 1 727 ? 22.640 -6.705 -16.806 1.00 84.62 727 ASP A O 1
ATOM 5671 N N . LEU A 1 728 ? 22.685 -5.812 -18.869 1.00 85.94 728 LEU A N 1
ATOM 5672 C CA . LEU A 1 728 ? 24.101 -5.449 -18.849 1.00 85.94 728 LEU A CA 1
ATOM 5673 C C . LEU A 1 728 ? 24.405 -4.469 -17.714 1.00 85.94 728 LEU A C 1
ATOM 5675 O O . LEU A 1 728 ? 25.367 -4.661 -16.973 1.00 85.94 728 LEU A O 1
ATOM 5679 N N . ALA A 1 729 ? 23.581 -3.435 -17.565 1.00 81.81 729 ALA A N 1
ATOM 5680 C CA . ALA A 1 729 ? 23.772 -2.415 -16.548 1.00 81.81 729 ALA A CA 1
ATOM 5681 C C . ALA A 1 729 ? 23.649 -2.998 -15.129 1.00 81.81 729 ALA A C 1
ATOM 5683 O O . ALA A 1 729 ? 24.439 -2.646 -14.251 1.00 81.81 729 ALA A O 1
ATOM 5684 N N . VAL A 1 730 ? 22.719 -3.936 -14.911 1.00 82.75 730 VAL A N 1
ATOM 5685 C CA . VAL A 1 730 ? 22.602 -4.677 -13.643 1.00 82.75 730 VAL A CA 1
ATOM 5686 C C . VAL A 1 730 ? 23.838 -5.523 -13.376 1.00 82.75 730 VAL A C 1
ATOM 5688 O O . VAL A 1 730 ? 24.418 -5.417 -12.297 1.00 82.75 730 VAL A O 1
ATOM 5691 N N . LEU A 1 731 ? 24.298 -6.299 -14.356 1.00 83.19 731 LEU A N 1
ATOM 5692 C CA . LEU A 1 731 ? 25.464 -7.167 -14.181 1.00 83.19 731 LEU A CA 1
ATOM 5693 C C . LEU A 1 731 ? 26.768 -6.389 -13.943 1.00 83.19 731 LEU A C 1
ATOM 5695 O O . LEU A 1 731 ? 27.609 -6.845 -13.167 1.00 83.19 731 LEU A O 1
ATOM 5699 N N . ILE A 1 732 ? 26.929 -5.216 -14.566 1.00 80.25 732 ILE A N 1
ATOM 5700 C CA . ILE A 1 732 ? 28.055 -4.304 -14.306 1.00 80.25 732 ILE A CA 1
ATOM 5701 C C . ILE A 1 732 ? 27.971 -3.744 -12.887 1.00 80.25 732 ILE A C 1
ATOM 5703 O O . ILE A 1 732 ? 28.947 -3.804 -12.147 1.00 80.25 732 ILE A O 1
ATOM 5707 N N . ASN A 1 733 ? 26.808 -3.227 -12.480 1.00 77.12 733 ASN A N 1
ATOM 5708 C CA . ASN A 1 733 ? 26.645 -2.607 -11.164 1.00 77.12 733 ASN A CA 1
ATOM 5709 C C . ASN A 1 733 ? 26.796 -3.612 -10.007 1.00 77.12 733 ASN A C 1
ATOM 5711 O O . ASN A 1 733 ? 27.234 -3.231 -8.925 1.00 77.12 733 ASN A O 1
ATOM 5715 N N . GLU A 1 734 ? 26.465 -4.888 -10.224 1.00 77.06 734 GLU A N 1
ATOM 5716 C CA . GLU A 1 734 ? 26.668 -5.967 -9.245 1.00 77.06 734 GLU A CA 1
ATOM 5717 C C . GLU A 1 734 ? 28.094 -6.543 -9.249 1.00 77.06 734 GLU A C 1
ATOM 5719 O O . GLU A 1 734 ? 28.374 -7.470 -8.491 1.00 77.06 734 GLU A O 1
ATOM 5724 N N . ASN A 1 735 ? 29.002 -6.020 -10.084 1.00 72.75 735 ASN A N 1
ATOM 5725 C CA . ASN A 1 735 ? 30.331 -6.595 -10.331 1.00 72.75 735 ASN A CA 1
ATOM 5726 C C . ASN A 1 735 ? 30.277 -8.092 -10.712 1.00 72.75 735 ASN A C 1
ATOM 5728 O O . ASN A 1 735 ? 31.222 -8.842 -10.468 1.00 72.75 735 ASN A O 1
ATOM 5732 N N . ALA A 1 736 ? 29.166 -8.540 -11.308 1.00 71.94 736 ALA A N 1
ATOM 5733 C CA . ALA A 1 736 ? 28.930 -9.936 -11.670 1.00 71.94 736 ALA A CA 1
ATOM 5734 C C . ALA A 1 736 ? 29.590 -10.318 -13.008 1.00 71.94 736 ALA A C 1
ATOM 5736 O O . ALA A 1 736 ? 29.808 -11.497 -13.284 1.00 71.94 736 ALA A O 1
ATOM 5737 N N . LEU A 1 737 ? 29.930 -9.326 -13.840 1.00 71.25 737 LEU A N 1
ATOM 5738 C CA . LEU A 1 737 ? 30.676 -9.497 -15.087 1.00 71.25 737 LEU A CA 1
ATOM 5739 C C . LEU A 1 737 ? 32.078 -8.881 -14.974 1.00 71.25 737 LEU A C 1
ATOM 5741 O O . LEU A 1 737 ? 32.226 -7.669 -14.846 1.00 71.25 737 LEU A O 1
ATOM 5745 N N . ASN A 1 738 ? 33.121 -9.703 -15.124 1.00 69.00 738 ASN A N 1
ATOM 5746 C CA . ASN A 1 738 ? 34.508 -9.238 -15.261 1.00 69.00 738 ASN A CA 1
ATOM 5747 C C . ASN A 1 738 ? 34.810 -8.849 -16.718 1.00 69.00 738 ASN A C 1
ATOM 5749 O O . ASN A 1 738 ? 35.534 -9.547 -17.429 1.00 69.00 738 ASN A O 1
ATOM 5753 N N . ILE A 1 739 ? 34.236 -7.733 -17.170 1.00 68.56 739 ILE A N 1
ATOM 5754 C CA . ILE A 1 739 ? 34.328 -7.286 -18.572 1.00 68.56 739 ILE A CA 1
ATOM 5755 C C . ILE A 1 739 ? 35.775 -6.897 -18.951 1.00 68.56 739 ILE A C 1
ATOM 5757 O O . ILE A 1 739 ? 36.184 -7.064 -20.095 1.00 68.56 739 ILE A O 1
ATOM 5761 N N . SER A 1 740 ? 36.602 -6.479 -17.984 1.00 62.56 740 SER A N 1
ATOM 5762 C CA . SER A 1 740 ? 37.999 -6.056 -18.193 1.00 62.56 740 SER A CA 1
ATOM 5763 C C . SER A 1 740 ? 38.971 -7.168 -18.624 1.00 62.56 740 SER A C 1
ATOM 5765 O O . SER A 1 740 ? 40.083 -6.865 -19.048 1.00 62.56 740 SER A O 1
ATOM 5767 N N . LYS A 1 741 ? 38.575 -8.448 -18.544 1.00 63.94 741 LYS A N 1
ATOM 5768 C CA . LYS A 1 741 ? 39.380 -9.607 -18.987 1.00 63.94 741 LYS A CA 1
ATOM 5769 C C . LYS A 1 741 ? 38.942 -10.179 -20.344 1.00 63.94 741 LYS A C 1
ATOM 5771 O O . LYS A 1 741 ? 39.385 -11.260 -20.731 1.00 63.94 741 LYS A O 1
ATOM 5776 N N . LEU A 1 742 ? 38.043 -9.508 -21.064 1.00 69.75 742 LEU A N 1
ATOM 5777 C CA . LEU A 1 742 ? 37.555 -9.996 -22.354 1.00 69.75 742 LEU A CA 1
ATOM 5778 C C . LEU A 1 742 ? 38.609 -9.786 -23.454 1.00 69.75 742 LEU A C 1
ATOM 5780 O O . LEU A 1 742 ? 38.794 -8.688 -23.958 1.00 69.75 742 LEU A O 1
ATOM 5784 N N . GLU A 1 743 ? 39.272 -10.868 -23.864 1.00 70.81 743 GLU A N 1
ATOM 5785 C CA . GLU A 1 743 ? 40.259 -10.885 -24.967 1.00 70.81 743 GLU A CA 1
ATOM 5786 C C . GLU A 1 743 ? 39.648 -10.721 -26.378 1.00 70.81 743 GLU A C 1
ATOM 5788 O O . GLU A 1 743 ? 40.361 -10.744 -27.378 1.00 70.81 743 GLU A O 1
ATOM 5793 N N . SER A 1 744 ? 38.321 -10.620 -26.500 1.00 80.44 744 SER A N 1
ATOM 5794 C CA . SER A 1 744 ? 37.601 -10.553 -27.781 1.00 80.44 744 SER A CA 1
ATOM 5795 C C . SER A 1 744 ? 36.605 -9.394 -27.777 1.00 80.44 744 SER A C 1
ATOM 5797 O O . SER A 1 744 ? 36.100 -9.050 -26.707 1.00 80.44 744 SER A O 1
ATOM 5799 N N . PRO A 1 745 ? 36.285 -8.811 -28.948 1.00 88.88 745 PRO A N 1
ATOM 5800 C CA . PRO A 1 745 ? 35.455 -7.617 -29.006 1.00 88.88 745 PRO A CA 1
ATOM 5801 C C . PRO A 1 745 ? 34.013 -7.869 -28.540 1.00 88.88 745 PRO A C 1
ATOM 5803 O O . PRO A 1 745 ? 33.481 -8.978 -28.622 1.00 88.88 745 PRO A O 1
ATOM 5806 N N . ILE A 1 746 ? 33.370 -6.810 -28.062 1.00 93.12 746 ILE A N 1
ATOM 5807 C CA . ILE A 1 746 ? 31.958 -6.761 -27.682 1.00 93.12 746 ILE A CA 1
ATOM 5808 C C . ILE A 1 746 ? 31.173 -6.262 -28.892 1.00 93.12 746 ILE A C 1
ATOM 5810 O O . ILE A 1 746 ? 31.537 -5.249 -29.491 1.00 93.12 746 ILE A O 1
ATOM 5814 N N . VAL A 1 747 ? 30.100 -6.959 -29.259 1.00 95.25 747 VAL A N 1
ATOM 5815 C CA . VAL A 1 747 ? 29.236 -6.547 -30.372 1.00 95.25 747 VAL A CA 1
ATOM 5816 C C . VAL A 1 747 ? 27.995 -5.865 -29.814 1.00 95.25 747 VAL A C 1
ATOM 5818 O O . VAL A 1 747 ? 27.281 -6.446 -29.001 1.00 95.25 747 VAL A O 1
ATOM 5821 N N . VAL A 1 748 ? 27.713 -4.651 -30.277 1.00 95.19 748 VAL A N 1
ATOM 5822 C CA . VAL A 1 748 ? 26.458 -3.938 -30.008 1.00 95.19 748 VAL A CA 1
ATOM 5823 C C . VAL A 1 748 ? 25.619 -3.978 -31.281 1.00 95.19 748 VAL A C 1
ATOM 5825 O O . VAL A 1 748 ? 26.036 -3.445 -32.307 1.00 95.19 748 VAL A O 1
ATOM 5828 N N . TYR A 1 749 ? 24.463 -4.639 -31.241 1.00 94.88 749 TYR A N 1
ATOM 5829 C CA . TYR A 1 749 ? 23.616 -4.854 -32.414 1.00 94.88 749 TYR A CA 1
ATOM 5830 C C . TYR A 1 749 ? 22.347 -3.995 -32.390 1.00 94.88 749 TYR A C 1
ATOM 5832 O O . TYR A 1 749 ? 21.503 -4.178 -31.514 1.00 94.88 749 TYR A O 1
ATOM 5840 N N . GLY A 1 750 ? 22.170 -3.125 -33.386 1.00 91.62 750 GLY A N 1
ATOM 5841 C CA . GLY A 1 750 ? 20.960 -2.321 -33.598 1.00 91.62 750 GLY A CA 1
ATOM 5842 C C . GLY A 1 750 ? 21.203 -0.812 -33.690 1.00 91.62 750 GLY A C 1
ATOM 5843 O O . GLY A 1 750 ? 22.287 -0.325 -33.381 1.00 91.62 750 GLY A O 1
ATOM 5844 N N . LEU A 1 751 ? 20.166 -0.086 -34.127 1.00 88.31 751 LEU A N 1
ATOM 5845 C CA . LEU A 1 751 ? 20.118 1.378 -34.157 1.00 88.31 751 LEU A CA 1
ATOM 5846 C C . LEU A 1 751 ? 18.992 1.891 -33.261 1.00 88.31 751 LEU A C 1
ATOM 5848 O O . LEU A 1 751 ? 17.807 1.814 -33.584 1.00 88.31 751 LEU A O 1
ATOM 5852 N N . SER A 1 752 ? 19.375 2.431 -32.114 1.00 87.75 752 SER A N 1
ATOM 5853 C CA . SER A 1 752 ? 18.476 3.104 -31.178 1.00 87.75 752 SER A CA 1
ATOM 5854 C C . SER A 1 752 ? 19.270 4.056 -30.287 1.00 87.75 752 SER A C 1
ATOM 5856 O O . SER A 1 752 ? 20.494 3.950 -30.198 1.00 87.75 752 SER A O 1
ATOM 5858 N N . LEU A 1 753 ? 18.588 4.939 -29.551 1.00 84.81 753 LEU A N 1
ATOM 5859 C CA . LEU A 1 753 ? 19.238 5.769 -28.530 1.00 84.81 753 LEU A CA 1
ATOM 5860 C C . LEU A 1 753 ? 19.993 4.918 -27.488 1.00 84.81 753 LEU A C 1
ATOM 5862 O O . LEU A 1 753 ? 21.067 5.310 -27.035 1.00 84.81 753 LEU A O 1
ATOM 5866 N N . GLN A 1 754 ? 19.480 3.719 -27.177 1.00 86.94 754 GLN A N 1
ATOM 5867 C CA . GLN A 1 754 ? 20.131 2.769 -26.270 1.00 86.94 754 GLN A CA 1
ATOM 5868 C C . GLN A 1 754 ? 21.506 2.329 -26.780 1.00 86.94 754 GLN A C 1
ATOM 5870 O O . GLN A 1 754 ? 22.371 2.039 -25.969 1.00 86.94 754 GLN A O 1
ATOM 5875 N N . THR A 1 755 ? 21.746 2.339 -28.094 1.00 90.31 755 THR A N 1
ATOM 5876 C CA . THR A 1 755 ? 23.048 1.985 -28.689 1.00 90.31 755 THR A CA 1
ATOM 5877 C C . THR A 1 755 ? 24.150 2.912 -28.176 1.00 90.31 755 THR A C 1
ATOM 5879 O O . THR A 1 755 ? 25.188 2.444 -27.713 1.00 90.31 755 THR A O 1
ATOM 5882 N N . PHE A 1 756 ? 23.899 4.225 -28.165 1.00 90.06 756 PHE A N 1
ATOM 5883 C CA . PHE A 1 756 ? 24.845 5.211 -27.638 1.00 90.06 756 PHE A CA 1
ATOM 5884 C C . PHE A 1 756 ? 25.055 5.055 -26.127 1.00 90.06 756 PHE A C 1
ATOM 5886 O O . PHE A 1 756 ? 26.194 5.099 -25.659 1.00 90.06 756 PHE A O 1
ATOM 5893 N N . CYS A 1 757 ? 23.979 4.801 -25.374 1.00 87.75 757 CYS A N 1
ATOM 5894 C CA . CYS A 1 757 ? 24.061 4.561 -23.932 1.00 87.75 757 CYS A CA 1
ATOM 5895 C C . CYS A 1 757 ? 24.840 3.285 -23.595 1.00 87.75 757 CYS A C 1
ATOM 5897 O O . CYS A 1 757 ? 25.655 3.295 -22.677 1.00 87.75 757 CYS A O 1
ATOM 5899 N N . THR A 1 758 ? 24.639 2.202 -24.350 1.00 89.88 758 THR A N 1
ATOM 5900 C CA . THR A 1 758 ? 25.389 0.949 -24.206 1.00 89.88 758 THR A CA 1
ATOM 5901 C C . THR A 1 758 ? 26.872 1.173 -24.438 1.00 89.88 758 THR A C 1
ATOM 5903 O O . THR A 1 758 ? 27.681 0.727 -23.629 1.00 89.88 758 THR A O 1
ATOM 5906 N N . ILE A 1 759 ? 27.241 1.879 -25.510 1.00 91.50 759 ILE A N 1
ATOM 5907 C CA . ILE A 1 759 ? 28.648 2.177 -25.795 1.00 91.50 759 ILE A CA 1
ATOM 5908 C C . ILE A 1 759 ? 29.254 2.955 -24.627 1.00 91.50 759 ILE A C 1
ATOM 5910 O O . ILE A 1 759 ? 30.293 2.560 -24.111 1.00 91.50 759 ILE A O 1
ATOM 5914 N N . GLN A 1 760 ? 28.578 3.998 -24.144 1.00 89.44 760 GLN A N 1
ATOM 5915 C CA . GLN A 1 760 ? 29.080 4.774 -23.014 1.00 89.44 760 GLN A CA 1
ATOM 5916 C C . GLN A 1 760 ? 29.188 3.958 -21.717 1.00 89.44 760 GLN A C 1
ATOM 5918 O O . GLN A 1 760 ? 30.152 4.118 -20.967 1.00 89.44 760 GLN A O 1
ATOM 5923 N N . LEU A 1 761 ? 28.235 3.065 -21.446 1.00 87.00 761 LEU A N 1
ATOM 5924 C CA . LEU A 1 761 ? 28.288 2.158 -20.299 1.00 87.00 761 LEU A CA 1
ATOM 5925 C C . LEU A 1 761 ? 29.508 1.225 -20.378 1.00 87.00 761 LEU A C 1
ATOM 5927 O O . LEU A 1 761 ? 30.180 1.001 -19.374 1.00 87.00 761 LEU A O 1
ATOM 5931 N N . LEU A 1 762 ? 29.836 0.723 -21.572 1.00 88.12 762 LEU A N 1
ATOM 5932 C CA . LEU A 1 762 ? 31.025 -0.105 -21.795 1.00 88.12 762 LEU A CA 1
ATOM 5933 C C . LEU A 1 762 ? 32.321 0.703 -21.622 1.00 88.12 762 LEU A C 1
ATOM 5935 O O . LEU A 1 762 ? 33.216 0.259 -20.903 1.00 88.12 762 LEU A O 1
ATOM 5939 N N . LEU A 1 763 ? 32.400 1.901 -22.214 1.00 88.06 763 LEU A N 1
ATOM 5940 C CA . LEU A 1 763 ? 33.564 2.790 -22.099 1.00 88.06 763 LEU A CA 1
ATOM 5941 C C . LEU A 1 763 ? 33.835 3.176 -20.637 1.00 88.06 763 LEU A C 1
ATOM 5943 O O . LEU A 1 763 ? 34.956 3.043 -20.148 1.00 88.06 763 LEU A O 1
ATOM 5947 N N . SER A 1 764 ? 32.796 3.583 -19.903 1.00 85.19 764 SER A N 1
ATOM 5948 C CA . SER A 1 764 ? 32.899 3.936 -18.477 1.00 85.19 764 SER A CA 1
ATOM 5949 C C . SER A 1 764 ? 33.221 2.744 -17.570 1.00 85.19 764 SER A C 1
ATOM 5951 O O . SER A 1 764 ? 33.775 2.936 -16.490 1.00 85.19 764 SER A O 1
ATOM 5953 N N . SER A 1 765 ? 32.957 1.517 -18.028 1.00 82.62 765 SER A N 1
ATOM 5954 C CA . SER A 1 765 ? 33.365 0.276 -17.353 1.00 82.62 765 SER A CA 1
ATOM 5955 C C . SER A 1 765 ? 34.817 -0.132 -17.651 1.00 82.62 765 SER A C 1
ATOM 5957 O O . SER A 1 765 ? 35.251 -1.208 -17.240 1.00 82.62 765 SER A O 1
ATOM 5959 N N . GLY A 1 766 ? 35.579 0.710 -18.361 1.00 84.38 766 GLY A N 1
ATOM 5960 C CA . GLY A 1 766 ? 36.995 0.496 -18.667 1.00 84.38 766 GLY A CA 1
ATOM 5961 C C . GLY A 1 766 ? 37.263 -0.291 -19.951 1.00 84.38 766 GLY A C 1
ATOM 5962 O O . GLY A 1 766 ? 38.394 -0.728 -20.160 1.00 84.38 766 GLY A O 1
ATOM 5963 N N . ILE A 1 767 ? 36.259 -0.489 -20.812 1.00 87.12 767 ILE A N 1
ATOM 5964 C CA . ILE A 1 767 ? 36.445 -1.162 -22.103 1.00 87.12 767 ILE A CA 1
ATOM 5965 C C . ILE A 1 767 ? 36.945 -0.160 -23.140 1.00 87.12 767 ILE A C 1
ATOM 5967 O O . ILE A 1 767 ? 36.284 0.853 -23.363 1.00 87.12 767 ILE A O 1
ATOM 5971 N N . PRO A 1 768 ? 38.083 -0.420 -23.810 1.00 88.75 768 PRO A N 1
ATOM 5972 C CA . PRO A 1 768 ? 38.554 0.463 -24.865 1.00 88.75 768 PRO A CA 1
ATOM 5973 C C . PRO A 1 768 ? 37.588 0.410 -26.052 1.00 88.75 768 PRO A C 1
ATOM 5975 O O . PRO A 1 768 ? 37.155 -0.671 -26.459 1.00 88.75 768 PRO A O 1
ATOM 5978 N N . GLY A 1 769 ? 37.277 1.562 -26.650 1.00 89.38 769 GLY A N 1
ATOM 5979 C CA . GLY A 1 769 ? 36.340 1.624 -27.776 1.00 89.38 769 GLY A CA 1
ATOM 5980 C C . GLY A 1 769 ? 36.792 0.799 -28.986 1.00 89.38 769 GLY A C 1
ATOM 5981 O O . GLY A 1 769 ? 35.946 0.236 -29.672 1.00 89.38 769 GLY A O 1
ATOM 5982 N N . SER A 1 770 ? 38.101 0.582 -29.165 1.00 91.06 770 SER A N 1
ATOM 5983 C CA . SER A 1 770 ? 38.662 -0.339 -30.173 1.00 91.06 770 SER A CA 1
ATOM 5984 C C . SER A 1 770 ? 38.216 -1.800 -30.025 1.00 91.06 770 SER A C 1
ATOM 5986 O O . SER A 1 770 ? 38.331 -2.576 -30.972 1.00 91.06 770 SER A O 1
ATOM 5988 N N . SER A 1 771 ? 37.694 -2.183 -28.857 1.00 91.00 771 SER A N 1
ATOM 5989 C CA . SER A 1 771 ? 37.110 -3.502 -28.588 1.00 91.00 771 SER A CA 1
ATOM 5990 C C . SER A 1 771 ? 35.586 -3.528 -28.727 1.00 91.00 771 SER A C 1
ATOM 5992 O O . SER A 1 771 ? 34.978 -4.561 -28.465 1.00 91.00 771 SER A O 1
ATOM 5994 N N . VAL A 1 772 ? 34.947 -2.430 -29.137 1.00 93.81 772 VAL A N 1
ATOM 5995 C CA . VAL A 1 772 ? 33.493 -2.338 -29.326 1.00 93.81 772 VAL A CA 1
ATOM 5996 C C . VAL A 1 772 ? 33.176 -2.263 -30.818 1.00 93.81 772 VAL A C 1
ATOM 5998 O O . VAL A 1 772 ? 33.659 -1.380 -31.527 1.00 93.81 772 VAL A O 1
ATOM 6001 N N . VAL A 1 773 ? 32.344 -3.190 -31.297 1.00 95.06 773 VAL A N 1
ATOM 6002 C CA . VAL A 1 773 ? 31.896 -3.263 -32.694 1.00 95.06 773 VAL A CA 1
ATOM 6003 C C . VAL A 1 773 ? 30.389 -3.035 -32.754 1.00 95.06 773 VAL A C 1
ATOM 6005 O O . VAL A 1 773 ? 29.610 -3.863 -32.285 1.00 95.06 773 VAL A O 1
ATOM 6008 N N . VAL A 1 774 ? 29.968 -1.927 -33.352 1.00 95.19 774 VAL A N 1
ATOM 6009 C CA . VAL A 1 774 ? 28.558 -1.591 -33.565 1.00 95.19 774 VAL A CA 1
ATOM 6010 C C . VAL A 1 774 ? 28.116 -2.142 -34.915 1.00 95.19 774 VAL A C 1
ATOM 6012 O O . VAL A 1 774 ? 28.728 -1.849 -35.943 1.00 95.19 774 VAL A O 1
ATOM 6015 N N . VAL A 1 775 ? 27.061 -2.952 -34.916 1.00 94.69 775 VAL A N 1
ATOM 6016 C CA . VAL A 1 775 ? 26.553 -3.661 -36.097 1.00 94.69 775 VAL A CA 1
ATOM 6017 C C . VAL A 1 775 ? 25.067 -3.379 -36.264 1.00 94.69 775 VAL A C 1
ATOM 6019 O O . VAL A 1 775 ? 24.307 -3.492 -35.305 1.00 94.69 775 VAL A O 1
ATOM 6022 N N . TYR A 1 776 ? 24.619 -3.063 -37.476 1.00 93.25 776 TYR A N 1
ATOM 6023 C CA . TYR A 1 776 ? 23.200 -2.816 -37.732 1.00 93.25 776 TYR A CA 1
ATOM 6024 C C . TYR A 1 776 ? 22.796 -3.071 -39.197 1.00 93.25 776 TYR A C 1
ATOM 6026 O O . TYR A 1 776 ? 23.649 -3.020 -40.092 1.00 93.25 776 TYR A O 1
ATOM 6034 N N . PRO A 1 777 ? 21.511 -3.393 -39.461 1.00 91.31 777 PRO A N 1
ATOM 6035 C CA . PRO A 1 777 ? 21.046 -3.784 -40.793 1.00 91.31 777 PRO A CA 1
ATOM 6036 C C . PRO A 1 777 ? 20.835 -2.612 -41.763 1.00 91.31 777 PRO A C 1
ATOM 6038 O O . PRO A 1 777 ? 20.813 -2.828 -42.974 1.00 91.31 777 PRO A O 1
ATOM 6041 N N . GLU A 1 778 ? 20.655 -1.388 -41.279 1.00 89.75 778 GLU A N 1
ATOM 6042 C CA . GLU A 1 778 ? 20.422 -0.215 -42.119 1.00 89.75 778 GLU A CA 1
ATOM 6043 C C . GLU A 1 778 ? 21.629 0.086 -43.028 1.00 89.75 778 GLU A C 1
ATOM 6045 O O . GLU A 1 778 ? 22.787 -0.105 -42.656 1.00 89.75 778 GLU A O 1
ATOM 6050 N N . LEU A 1 779 ? 21.341 0.530 -44.257 1.00 86.56 779 LEU A N 1
ATOM 6051 C CA . LEU A 1 779 ? 22.356 0.846 -45.273 1.00 86.56 779 LEU A CA 1
ATOM 6052 C C . LEU A 1 779 ? 23.037 2.198 -45.031 1.00 86.56 779 LEU A C 1
ATOM 6054 O O . LEU A 1 779 ? 24.181 2.390 -45.438 1.00 86.56 779 LEU A O 1
ATOM 6058 N N . GLU A 1 780 ? 22.306 3.133 -44.427 1.00 87.50 780 GLU A N 1
ATOM 6059 C CA . GLU A 1 780 ? 22.791 4.477 -44.127 1.00 87.50 780 GLU A CA 1
ATOM 6060 C C . GLU A 1 780 ? 23.693 4.454 -42.880 1.00 87.50 780 GLU A C 1
ATOM 6062 O O . GLU A 1 780 ? 23.456 3.637 -41.988 1.00 87.50 780 GLU A O 1
ATOM 6067 N N . PRO A 1 781 ? 24.727 5.311 -42.811 1.00 86.31 781 PRO A N 1
ATOM 6068 C CA . PRO A 1 781 ? 25.683 5.322 -41.707 1.00 86.31 781 PRO A CA 1
ATOM 6069 C C . PRO A 1 781 ? 25.053 5.782 -40.383 1.00 86.31 781 PRO A C 1
ATOM 6071 O O . PRO A 1 781 ? 23.997 6.425 -40.355 1.00 86.31 781 PRO A O 1
ATOM 6074 N N . LEU A 1 782 ? 25.749 5.521 -39.273 1.00 87.25 782 LEU A N 1
ATOM 6075 C CA . LEU A 1 782 ? 25.295 5.859 -37.923 1.00 87.25 782 LEU A CA 1
ATOM 6076 C C . LEU A 1 782 ? 25.092 7.373 -37.743 1.00 87.25 782 LEU A C 1
ATOM 6078 O O . LEU A 1 782 ? 24.199 7.781 -37.001 1.00 87.25 782 LEU A O 1
ATOM 6082 N N . ASP A 1 783 ? 25.846 8.207 -38.469 1.00 89.56 783 ASP A N 1
ATOM 6083 C CA . ASP A 1 783 ? 25.663 9.664 -38.531 1.00 89.56 783 ASP A CA 1
ATOM 6084 C C . ASP A 1 783 ? 24.233 10.053 -38.929 1.00 89.56 783 ASP A C 1
ATOM 6086 O O . ASP A 1 783 ? 23.610 10.895 -38.281 1.00 89.56 783 ASP A O 1
ATOM 6090 N N . THR A 1 784 ? 23.677 9.398 -39.952 1.00 89.44 784 THR A N 1
ATOM 6091 C CA . THR A 1 784 ? 22.321 9.674 -40.441 1.00 89.44 784 THR A CA 1
ATOM 6092 C C . THR A 1 784 ? 21.278 9.334 -39.381 1.00 89.44 784 THR A C 1
ATOM 6094 O O . THR A 1 784 ? 20.318 10.082 -39.185 1.00 89.44 784 THR A O 1
ATOM 6097 N N . PHE A 1 785 ? 21.475 8.235 -38.647 1.00 88.56 785 PHE A N 1
ATOM 6098 C CA . PHE A 1 785 ? 20.613 7.892 -37.519 1.00 88.56 785 PHE A CA 1
ATOM 6099 C C . PHE A 1 785 ? 20.747 8.901 -36.372 1.00 88.56 785 PHE A C 1
ATOM 6101 O O . PHE A 1 785 ? 19.733 9.322 -35.817 1.00 88.56 785 PHE A O 1
ATOM 6108 N N . ALA A 1 786 ? 21.965 9.330 -36.030 1.00 87.62 786 ALA A N 1
ATOM 6109 C CA . ALA A 1 786 ? 22.200 10.320 -34.980 1.00 87.62 786 ALA A CA 1
ATOM 6110 C C . ALA A 1 786 ? 21.486 11.651 -35.283 1.00 87.62 786 ALA A C 1
ATOM 6112 O O . ALA A 1 786 ? 20.808 12.199 -34.411 1.00 87.62 786 ALA A O 1
ATOM 6113 N N . GLU A 1 787 ? 21.558 12.140 -36.523 1.00 88.00 787 GLU A N 1
ATOM 6114 C CA . GLU A 1 787 ? 20.848 13.352 -36.956 1.00 88.00 787 GLU A CA 1
ATOM 6115 C C . GLU A 1 787 ? 19.325 13.221 -36.806 1.00 88.00 787 GLU A C 1
ATOM 6117 O O . GLU A 1 787 ? 18.669 14.128 -36.285 1.00 88.00 787 GLU A O 1
ATOM 6122 N N . GLN A 1 788 ? 18.760 12.074 -37.195 1.00 87.00 788 GLN A N 1
ATOM 6123 C CA . GLN A 1 788 ? 17.328 11.790 -37.044 1.00 87.00 788 GLN A CA 1
ATOM 6124 C C . GLN A 1 788 ? 16.911 11.642 -35.574 1.00 87.00 788 GLN A C 1
ATOM 6126 O O . GLN A 1 788 ? 15.848 12.128 -35.178 1.00 87.00 788 GLN A O 1
ATOM 6131 N N . CYS A 1 789 ? 17.746 10.986 -34.765 1.00 84.38 789 CYS A N 1
ATOM 6132 C CA . CYS A 1 789 ? 17.498 10.702 -33.355 1.00 84.38 789 CYS A CA 1
ATOM 6133 C C . CYS A 1 789 ? 17.477 11.987 -32.519 1.00 84.38 789 CYS A C 1
ATOM 6135 O O . CYS A 1 789 ? 16.534 12.212 -31.761 1.00 84.38 789 CYS A O 1
ATOM 6137 N N . PHE A 1 790 ? 18.487 12.849 -32.674 1.00 83.44 790 PHE A N 1
ATOM 6138 C CA . PHE A 1 790 ? 18.615 14.075 -31.879 1.00 83.44 790 PHE A CA 1
ATOM 6139 C C . PHE A 1 790 ? 17.847 15.266 -32.457 1.00 83.44 790 PHE A C 1
ATOM 6141 O O . PHE A 1 790 ? 17.582 16.220 -31.725 1.00 83.44 790 PHE A O 1
ATOM 6148 N N . LYS A 1 791 ? 17.487 15.226 -33.751 1.00 81.75 791 LYS A N 1
ATOM 6149 C CA . LYS A 1 791 ? 16.872 16.345 -34.495 1.00 81.75 791 LYS A CA 1
ATOM 6150 C C . LYS A 1 791 ? 17.702 17.637 -34.435 1.00 81.75 791 LYS A C 1
ATOM 6152 O O . LYS A 1 791 ? 17.163 18.740 -34.542 1.00 81.75 791 LYS A O 1
ATOM 6157 N N . ASP A 1 792 ? 19.014 17.494 -34.250 1.00 80.31 792 ASP A N 1
ATOM 6158 C CA . ASP A 1 792 ? 19.998 18.574 -34.205 1.00 80.31 792 ASP A CA 1
ATOM 6159 C C . ASP A 1 792 ? 21.349 18.045 -34.715 1.00 80.31 792 ASP A C 1
ATOM 6161 O O . ASP A 1 792 ? 22.000 17.218 -34.068 1.00 80.31 792 ASP A O 1
ATOM 6165 N N . GLY A 1 793 ? 21.772 18.523 -35.889 1.00 83.38 793 GLY A N 1
ATOM 6166 C CA . GLY A 1 793 ? 23.013 18.080 -36.530 1.00 83.38 793 GLY A CA 1
ATOM 6167 C C . GLY A 1 793 ? 24.273 18.416 -35.725 1.00 83.38 793 GLY A C 1
ATOM 6168 O O . GLY A 1 793 ? 25.268 17.704 -35.818 1.00 83.38 793 GLY A O 1
ATOM 6169 N N . SER A 1 794 ? 24.236 19.446 -34.871 1.00 81.19 794 SER A N 1
ATOM 6170 C CA . SER A 1 794 ? 25.379 19.810 -34.023 1.00 81.19 794 SER A CA 1
ATOM 6171 C C . SER A 1 794 ? 25.614 18.789 -32.908 1.00 81.19 794 SER A C 1
ATOM 6173 O O . SER A 1 794 ? 26.765 18.490 -32.574 1.00 81.19 794 SER A O 1
ATOM 6175 N N . ILE A 1 795 ? 24.530 18.254 -32.333 1.00 83.62 795 ILE A N 1
ATOM 6176 C CA . ILE A 1 795 ? 24.579 17.215 -31.293 1.00 83.62 795 ILE A CA 1
ATOM 6177 C C . ILE A 1 795 ? 25.030 15.892 -31.916 1.00 83.62 795 ILE A C 1
ATOM 6179 O O . ILE A 1 795 ? 25.915 15.222 -31.379 1.00 83.62 795 ILE A O 1
ATOM 6183 N N . ALA A 1 796 ? 24.472 15.549 -33.081 1.00 87.44 796 ALA A N 1
ATOM 6184 C CA . ALA A 1 796 ? 24.853 14.358 -33.834 1.00 87.44 796 ALA A CA 1
ATOM 6185 C C . ALA A 1 796 ? 26.347 14.368 -34.199 1.00 87.44 796 ALA A C 1
ATOM 6187 O O . ALA A 1 796 ? 27.063 13.426 -33.865 1.00 87.44 796 ALA A O 1
ATOM 6188 N N . ALA A 1 797 ? 26.844 15.463 -34.785 1.00 87.69 797 ALA A N 1
ATOM 6189 C CA . ALA A 1 797 ? 28.247 15.595 -35.176 1.00 87.69 797 ALA A CA 1
ATOM 6190 C C . ALA A 1 797 ? 29.209 15.478 -33.982 1.00 87.69 797 ALA A C 1
ATOM 6192 O O . ALA A 1 797 ? 30.230 14.795 -34.077 1.00 87.69 797 ALA A O 1
ATOM 6193 N N . SER A 1 798 ? 28.876 16.102 -32.847 1.00 86.94 798 SER A N 1
ATOM 6194 C CA . SER A 1 798 ? 29.680 16.011 -31.619 1.00 86.94 798 SER A CA 1
ATOM 6195 C C . SER A 1 798 ? 29.704 14.584 -31.065 1.00 86.94 798 SER A C 1
ATOM 6197 O O . SER A 1 798 ? 30.775 14.050 -30.796 1.00 86.94 798 SER A O 1
ATOM 6199 N N . THR A 1 799 ? 28.547 13.921 -30.995 1.00 88.56 799 THR A N 1
ATOM 6200 C CA . THR A 1 799 ? 28.435 12.528 -30.523 1.00 88.56 799 THR A CA 1
ATOM 6201 C C . THR A 1 799 ? 29.249 11.567 -31.395 1.00 88.56 799 THR A C 1
ATOM 6203 O O . THR A 1 799 ? 29.995 10.733 -30.883 1.00 88.56 799 THR A O 1
ATOM 6206 N N . MET A 1 800 ? 29.164 11.715 -32.720 1.00 91.31 800 MET A N 1
ATOM 6207 C CA . MET A 1 800 ? 29.912 10.885 -33.669 1.00 91.31 800 MET A CA 1
ATOM 6208 C C . MET A 1 800 ? 31.419 11.155 -33.634 1.00 91.31 800 MET A C 1
ATOM 6210 O O . MET A 1 800 ? 32.215 10.229 -33.796 1.00 91.31 800 MET A O 1
ATOM 6214 N N . LYS A 1 801 ? 31.834 12.405 -33.394 1.00 90.69 801 LYS A N 1
ATOM 6215 C CA . LYS A 1 801 ? 33.246 12.755 -33.195 1.00 90.69 801 LYS A CA 1
ATOM 6216 C C . LYS A 1 801 ? 33.836 12.009 -31.996 1.00 90.69 801 LYS A C 1
ATOM 6218 O O . LYS A 1 801 ? 34.906 11.423 -32.141 1.00 90.69 801 LYS A O 1
ATOM 6223 N N . GLU A 1 802 ? 33.137 11.995 -30.862 1.00 89.62 802 GLU A N 1
ATOM 6224 C CA . GLU A 1 802 ? 33.603 11.309 -29.647 1.00 89.62 802 GLU A CA 1
ATOM 6225 C C . GLU A 1 802 ? 33.642 9.783 -29.832 1.00 89.62 802 GLU A C 1
ATOM 6227 O O . GLU A 1 802 ? 34.616 9.140 -29.450 1.00 89.62 802 GLU A O 1
ATOM 6232 N N . LEU A 1 803 ? 32.656 9.192 -30.519 1.00 91.12 803 LEU A N 1
ATOM 6233 C CA . LEU A 1 803 ? 32.677 7.759 -30.859 1.00 91.12 803 LEU A CA 1
ATOM 6234 C C . LEU A 1 803 ? 33.903 7.355 -31.680 1.00 91.12 803 LEU A C 1
ATOM 6236 O O . LEU A 1 803 ? 34.543 6.340 -31.395 1.00 91.12 803 LEU A O 1
ATOM 6240 N N . ARG A 1 804 ? 34.237 8.153 -32.701 1.00 91.94 804 ARG A N 1
ATOM 6241 C CA . ARG A 1 804 ? 35.416 7.914 -33.543 1.00 91.94 804 ARG A CA 1
ATOM 6242 C C . ARG A 1 804 ? 36.708 8.115 -32.757 1.00 91.94 804 ARG A C 1
ATOM 6244 O O . ARG A 1 804 ? 37.636 7.331 -32.931 1.00 91.94 804 ARG A O 1
ATOM 6251 N N . ALA A 1 805 ? 36.760 9.119 -31.879 1.00 91.50 805 ALA A N 1
ATOM 6252 C CA . ALA A 1 805 ? 37.907 9.366 -31.005 1.00 91.50 805 ALA A CA 1
ATOM 6253 C C . ALA A 1 805 ? 38.145 8.213 -30.014 1.00 91.50 805 ALA A C 1
ATOM 6255 O O . ALA A 1 805 ? 39.293 7.836 -29.789 1.00 91.50 805 ALA A O 1
ATOM 6256 N N . 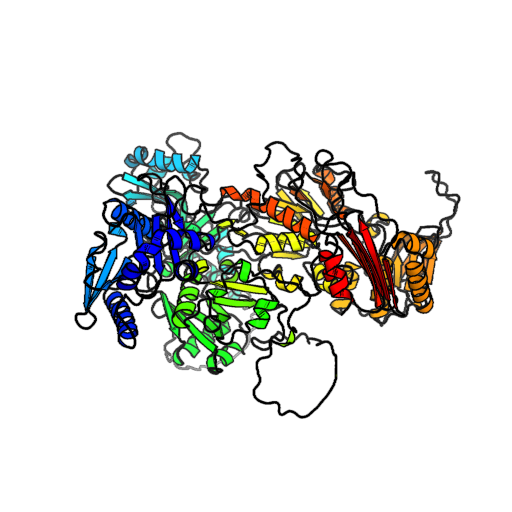ALA A 1 806 ? 37.077 7.598 -29.496 1.00 90.69 806 ALA A N 1
ATOM 6257 C CA . ALA A 1 806 ? 37.152 6.407 -28.648 1.00 90.69 806 ALA A CA 1
ATOM 6258 C C . ALA A 1 806 ? 37.593 5.135 -29.408 1.00 90.69 806 ALA A C 1
ATOM 6260 O O . ALA A 1 806 ? 37.937 4.130 -28.783 1.00 90.69 806 ALA A O 1
ATOM 6261 N N . GLY A 1 807 ? 37.602 5.160 -30.746 1.00 92.81 807 GLY A N 1
ATOM 6262 C CA . GLY A 1 807 ? 38.021 4.041 -31.593 1.00 92.81 807 GLY A CA 1
ATOM 6263 C C . GLY A 1 807 ? 36.940 2.984 -31.835 1.00 92.81 807 GLY A C 1
ATOM 6264 O O . GLY A 1 807 ? 37.283 1.856 -32.179 1.00 92.81 807 GLY A O 1
ATOM 6265 N N . VAL A 1 808 ? 35.658 3.320 -31.649 1.00 93.94 808 VAL A N 1
ATOM 6266 C CA . VAL A 1 808 ? 34.539 2.383 -31.857 1.00 93.94 808 VAL A CA 1
ATOM 6267 C C . VAL A 1 808 ? 34.444 1.968 -33.325 1.00 93.94 808 VAL A C 1
ATOM 6269 O O . VAL A 1 808 ? 34.478 2.806 -34.226 1.00 93.94 808 VAL A O 1
ATOM 6272 N N . ILE A 1 809 ? 34.310 0.664 -33.571 1.00 93.50 809 ILE A N 1
ATOM 6273 C CA . ILE A 1 809 ? 34.271 0.092 -34.920 1.00 93.50 809 ILE A CA 1
ATOM 6274 C C . ILE A 1 809 ? 32.822 0.016 -35.401 1.00 93.50 809 ILE A C 1
ATOM 6276 O O . ILE A 1 809 ? 31.981 -0.611 -34.764 1.00 93.50 809 ILE A O 1
ATOM 6280 N N . GLU A 1 810 ? 32.534 0.597 -36.560 1.00 92.94 810 GLU A N 1
ATOM 6281 C CA . GLU A 1 810 ? 31.201 0.609 -37.167 1.00 92.94 810 GLU A CA 1
ATOM 6282 C C . GLU A 1 810 ? 31.090 -0.398 -38.326 1.00 92.94 810 GLU A C 1
ATOM 6284 O O . GLU A 1 810 ? 31.973 -0.486 -39.184 1.00 92.94 810 GLU A O 1
ATOM 6289 N N . ARG A 1 811 ? 29.985 -1.154 -38.378 1.00 91.69 811 ARG A N 1
ATOM 6290 C CA . ARG A 1 811 ? 29.628 -2.052 -39.487 1.00 91.69 811 ARG A CA 1
ATOM 6291 C C . ARG A 1 811 ? 28.147 -1.902 -39.864 1.00 91.69 811 ARG A C 1
ATOM 6293 O O . ARG A 1 811 ? 27.281 -2.523 -39.251 1.00 91.69 811 ARG A O 1
ATOM 6300 N N . SER A 1 812 ? 27.878 -1.125 -40.910 1.00 91.62 812 SER A N 1
ATOM 6301 C CA . SER A 1 812 ? 26.538 -0.945 -41.487 1.00 91.62 812 SER A CA 1
ATOM 6302 C C . SER A 1 812 ? 26.160 -2.053 -42.475 1.00 91.62 812 SER A C 1
ATOM 6304 O O . SER A 1 812 ? 27.023 -2.786 -42.966 1.00 91.62 812 SER A O 1
ATOM 6306 N N . ALA A 1 813 ? 24.870 -2.148 -42.810 1.00 91.25 813 ALA A N 1
ATOM 6307 C CA . ALA A 1 813 ? 24.322 -3.103 -43.772 1.00 91.25 813 ALA A CA 1
ATOM 6308 C C . ALA A 1 813 ? 24.566 -4.582 -43.415 1.00 91.25 813 ALA A C 1
ATOM 6310 O O . ALA A 1 813 ? 24.740 -5.414 -44.308 1.00 91.25 813 ALA A O 1
ATOM 6311 N N . PHE A 1 814 ? 24.574 -4.925 -42.125 1.00 92.06 814 PHE A N 1
ATOM 6312 C CA . PHE A 1 814 ? 24.720 -6.304 -41.656 1.00 92.06 814 PHE A CA 1
ATOM 6313 C C . PHE A 1 814 ? 23.523 -6.748 -40.820 1.00 92.06 814 PHE A C 1
ATOM 6315 O O . PHE A 1 814 ? 23.210 -6.190 -39.765 1.00 92.06 814 PHE A O 1
ATOM 6322 N N . ARG A 1 815 ? 22.865 -7.814 -41.270 1.00 91.56 815 ARG A N 1
ATOM 6323 C CA . ARG A 1 815 ? 21.799 -8.478 -40.523 1.00 91.56 815 ARG A CA 1
ATOM 6324 C C . ARG A 1 815 ? 22.386 -9.571 -39.637 1.00 91.56 815 ARG A C 1
ATOM 6326 O O . ARG A 1 815 ? 23.161 -10.395 -40.111 1.00 91.56 815 ARG A O 1
ATOM 6333 N N . LEU A 1 816 ? 21.977 -9.608 -38.370 1.00 92.31 816 LEU A N 1
ATOM 6334 C CA . LEU A 1 816 ? 22.302 -10.714 -37.474 1.00 92.31 816 LEU A CA 1
ATOM 6335 C C . LEU A 1 816 ? 21.465 -11.945 -37.846 1.00 92.31 816 LEU A C 1
ATOM 6337 O O . LEU A 1 816 ? 20.233 -11.864 -37.869 1.00 92.31 816 LEU A O 1
ATOM 6341 N N . LEU A 1 817 ? 22.132 -13.060 -38.145 1.00 89.94 817 LEU A N 1
ATOM 6342 C CA . LEU A 1 817 ? 21.488 -14.330 -38.491 1.00 89.94 817 LEU A CA 1
ATOM 6343 C C . LEU A 1 817 ? 21.432 -15.284 -37.303 1.00 89.94 817 LEU A C 1
ATOM 6345 O O . LEU A 1 817 ? 20.368 -15.808 -36.984 1.00 89.94 817 LEU A O 1
ATOM 6349 N N . GLU A 1 818 ? 22.577 -15.502 -36.662 1.00 89.25 818 GLU A N 1
ATOM 6350 C CA . GLU A 1 818 ? 22.740 -16.514 -35.625 1.00 89.25 818 GLU A CA 1
ATOM 6351 C C . GLU A 1 818 ? 23.833 -16.138 -34.620 1.00 89.25 818 GLU A C 1
ATOM 6353 O O . GLU A 1 818 ? 24.691 -15.283 -34.871 1.00 89.25 818 GLU A O 1
ATOM 6358 N N . ILE A 1 819 ? 23.797 -16.819 -33.478 1.00 90.69 819 ILE A N 1
ATOM 6359 C CA . ILE A 1 819 ? 24.833 -16.779 -32.449 1.00 90.69 819 ILE A CA 1
ATOM 6360 C C . ILE A 1 819 ? 25.608 -18.088 -32.536 1.00 90.69 819 ILE A C 1
ATOM 6362 O O . ILE A 1 819 ? 25.003 -19.157 -32.559 1.00 90.69 819 ILE A O 1
ATOM 6366 N N . ILE A 1 820 ? 26.935 -17.997 -32.555 1.00 90.81 820 ILE A N 1
ATOM 6367 C CA . ILE A 1 820 ? 27.837 -19.146 -32.577 1.00 90.81 820 ILE A CA 1
ATOM 6368 C C . ILE A 1 820 ? 28.404 -19.295 -31.159 1.00 90.81 820 ILE A C 1
ATOM 6370 O O . ILE A 1 820 ? 29.257 -18.485 -30.771 1.00 90.81 820 ILE A O 1
ATOM 6374 N N . PRO A 1 821 ? 27.906 -20.258 -30.361 1.00 89.44 821 PRO A N 1
ATOM 6375 C CA . PRO A 1 821 ? 28.412 -20.498 -29.019 1.00 89.44 821 PRO A CA 1
ATOM 6376 C C . PRO A 1 821 ? 29.733 -21.282 -29.033 1.00 89.44 821 PRO A C 1
ATOM 6378 O O . PRO A 1 821 ? 30.048 -21.965 -30.008 1.00 89.44 821 PRO A O 1
ATOM 6381 N N . ASP A 1 822 ? 30.482 -21.198 -27.939 1.00 87.19 822 ASP A N 1
ATOM 6382 C CA . ASP A 1 822 ? 31.574 -22.118 -27.617 1.00 87.19 822 ASP A CA 1
ATOM 6383 C C . ASP A 1 822 ? 31.057 -23.432 -26.994 1.00 87.19 822 ASP A C 1
ATOM 6385 O O . ASP A 1 822 ? 29.850 -23.653 -26.854 1.00 87.19 822 ASP A O 1
ATOM 6389 N N . GLU A 1 823 ? 31.983 -24.317 -26.614 1.00 85.44 823 GLU A N 1
ATOM 6390 C CA . GLU A 1 823 ? 31.683 -25.607 -25.973 1.00 85.44 823 GLU A CA 1
ATOM 6391 C C . GLU A 1 823 ? 30.958 -25.457 -24.620 1.00 85.44 823 GLU A C 1
ATOM 6393 O O . GLU A 1 823 ? 30.244 -26.366 -24.199 1.00 85.44 823 GLU A O 1
ATOM 6398 N N . GLU A 1 824 ? 31.079 -24.300 -23.957 1.00 83.06 824 GLU A N 1
ATOM 6399 C CA . GLU A 1 824 ? 30.428 -23.988 -22.677 1.00 83.06 824 GLU A CA 1
ATOM 6400 C C . GLU A 1 824 ? 29.055 -23.304 -22.848 1.00 83.06 824 GLU A C 1
ATOM 6402 O O . GLU A 1 824 ? 28.362 -23.003 -21.864 1.00 83.06 824 GLU A O 1
ATOM 6407 N N . GLY A 1 825 ? 28.636 -23.055 -24.093 1.00 82.88 825 GLY A N 1
ATOM 6408 C CA . GLY A 1 825 ? 27.386 -22.374 -24.426 1.00 82.88 825 GLY A CA 1
ATOM 6409 C C . GLY A 1 825 ? 27.441 -20.848 -24.279 1.00 82.88 825 GLY A C 1
ATOM 6410 O O . GLY A 1 825 ? 26.385 -20.201 -24.261 1.00 82.88 825 GLY A O 1
ATOM 6411 N N . CYS A 1 826 ? 28.634 -20.262 -24.161 1.00 86.19 826 CYS A N 1
ATOM 6412 C CA . CYS A 1 826 ? 28.859 -18.818 -24.165 1.00 86.19 826 CYS A CA 1
ATOM 6413 C C . CYS A 1 826 ? 29.026 -18.295 -25.597 1.00 86.19 826 CYS A C 1
ATOM 6415 O O . CYS A 1 826 ? 29.490 -19.010 -26.477 1.00 86.19 826 CYS A O 1
ATOM 6417 N N . VAL A 1 827 ? 28.647 -17.041 -25.859 1.00 88.75 827 VAL A N 1
ATOM 6418 C CA . VAL A 1 827 ? 28.836 -16.424 -27.182 1.00 88.75 827 VAL A CA 1
ATOM 6419 C C . VAL A 1 827 ? 30.332 -16.408 -27.527 1.00 88.75 827 VAL A C 1
ATOM 6421 O O . VAL A 1 827 ? 31.127 -15.840 -26.782 1.00 88.75 827 VAL A O 1
ATOM 6424 N N . GLN A 1 828 ? 30.700 -17.001 -28.667 1.00 90.38 828 GLN A N 1
ATOM 6425 C CA . GLN A 1 828 ? 32.064 -16.973 -29.216 1.00 90.38 828 GLN A CA 1
ATOM 6426 C C . GLN A 1 828 ? 32.163 -16.073 -30.456 1.00 90.38 828 GLN A C 1
ATOM 6428 O O . GLN A 1 828 ? 33.189 -15.436 -30.724 1.00 90.38 828 GLN A O 1
ATOM 6433 N N . ALA A 1 829 ? 31.102 -16.046 -31.261 1.00 91.31 829 ALA A N 1
ATOM 6434 C CA . ALA A 1 829 ? 30.986 -15.204 -32.440 1.00 91.31 829 ALA A CA 1
ATOM 6435 C C . ALA A 1 829 ? 29.517 -15.000 -32.826 1.00 91.31 829 ALA A C 1
ATOM 6437 O O . ALA A 1 829 ? 28.624 -15.709 -32.367 1.00 91.31 829 ALA A O 1
ATOM 6438 N N . VAL A 1 830 ? 29.276 -14.053 -33.727 1.00 92.94 830 VAL A N 1
ATOM 6439 C CA . VAL A 1 830 ? 27.973 -13.831 -34.358 1.00 92.94 830 VAL A CA 1
ATOM 6440 C C . VAL A 1 830 ? 28.079 -13.979 -35.874 1.00 92.94 830 VAL A C 1
ATOM 6442 O O . VAL A 1 830 ? 29.058 -13.535 -36.484 1.00 92.94 830 VAL A O 1
ATOM 6445 N N . GLY A 1 831 ? 27.083 -14.628 -36.476 1.00 92.19 831 GLY A N 1
ATOM 6446 C CA . GLY A 1 831 ? 26.948 -14.763 -37.925 1.00 92.19 831 GLY A CA 1
ATOM 6447 C C . GLY A 1 831 ? 26.199 -13.567 -38.506 1.00 92.19 831 GLY A C 1
ATOM 6448 O O . GLY A 1 831 ? 25.067 -13.285 -38.103 1.00 92.19 831 GLY A O 1
ATOM 6449 N N . LEU A 1 832 ? 26.829 -12.856 -39.442 1.00 92.94 832 LEU A N 1
ATOM 6450 C CA . LEU A 1 832 ? 26.289 -11.642 -40.054 1.00 92.94 832 LEU A CA 1
ATOM 6451 C C . LEU A 1 832 ? 26.125 -11.809 -41.562 1.00 92.94 832 LEU A C 1
ATOM 6453 O O . LEU A 1 832 ? 27.063 -12.222 -42.236 1.00 92.94 832 LEU A O 1
ATOM 6457 N N . GLU A 1 833 ? 24.978 -11.410 -42.102 1.00 92.69 833 GLU A N 1
ATOM 6458 C CA . GLU A 1 833 ? 24.708 -11.361 -43.542 1.00 92.69 833 GLU A CA 1
ATOM 6459 C C . GLU A 1 833 ? 24.809 -9.926 -44.059 1.00 92.69 833 GLU A C 1
ATOM 6461 O O . GLU A 1 833 ? 24.149 -9.027 -43.532 1.00 92.69 833 GLU A O 1
ATOM 6466 N N . LYS A 1 834 ? 25.610 -9.704 -45.108 1.00 89.25 834 LYS A N 1
ATOM 6467 C CA . LYS A 1 834 ? 25.697 -8.396 -45.764 1.00 89.25 834 LYS A CA 1
ATOM 6468 C C . LYS A 1 834 ? 24.478 -8.136 -46.651 1.00 89.25 834 LYS A C 1
ATOM 6470 O O . LYS A 1 834 ? 24.197 -8.902 -47.570 1.00 89.25 834 LYS A O 1
ATOM 6475 N N . LEU A 1 835 ? 23.811 -7.010 -46.424 1.00 86.38 835 LEU A N 1
ATOM 6476 C CA . LEU A 1 835 ? 22.667 -6.544 -47.202 1.00 86.38 835 LEU A CA 1
ATOM 6477 C C . LEU A 1 835 ? 23.118 -5.646 -48.366 1.00 86.38 835 LEU A C 1
ATOM 6479 O O . LEU A 1 835 ? 24.038 -4.837 -48.233 1.00 86.38 835 LEU A O 1
ATOM 6483 N N . PHE A 1 836 ? 22.447 -5.764 -49.516 1.00 81.06 836 PHE A N 1
ATOM 6484 C CA . PHE A 1 836 ? 22.702 -4.950 -50.709 1.00 81.06 836 PHE A CA 1
ATOM 6485 C C . PHE A 1 836 ? 21.455 -4.139 -51.093 1.00 81.06 836 PHE A C 1
ATOM 6487 O O . PHE A 1 836 ? 20.326 -4.569 -50.871 1.00 81.06 836 PHE A O 1
ATOM 6494 N N . ARG A 1 837 ? 21.639 -2.973 -51.732 1.00 66.50 837 ARG A N 1
ATOM 6495 C CA . ARG A 1 837 ? 20.535 -2.072 -52.139 1.00 66.50 837 ARG A CA 1
ATOM 6496 C C . ARG A 1 837 ? 19.466 -2.728 -53.038 1.00 66.50 837 ARG A C 1
ATOM 6498 O O . ARG A 1 837 ? 18.345 -2.238 -53.075 1.00 66.50 837 ARG A O 1
ATOM 6505 N N . ALA A 1 838 ? 19.779 -3.826 -53.734 1.00 57.19 838 ALA A N 1
ATOM 6506 C CA . ALA A 1 838 ? 18.876 -4.475 -54.692 1.00 57.19 838 ALA A CA 1
ATOM 6507 C C . ALA A 1 838 ? 17.875 -5.487 -54.083 1.00 57.19 838 ALA A C 1
ATOM 6509 O O . ALA A 1 838 ? 16.951 -5.900 -54.776 1.00 57.19 838 ALA A O 1
ATOM 6510 N N . SER A 1 839 ? 18.009 -5.885 -52.812 1.00 52.53 839 SER A N 1
ATOM 6511 C CA . SER A 1 839 ? 17.217 -6.979 -52.209 1.00 52.53 839 SER A CA 1
ATOM 6512 C C . SER A 1 839 ? 16.037 -6.530 -51.327 1.00 52.53 839 SER A C 1
ATOM 6514 O O . SER A 1 839 ? 15.432 -7.349 -50.643 1.00 52.53 839 SER A O 1
ATOM 6516 N N . VAL A 1 840 ? 15.673 -5.241 -51.333 1.00 47.16 840 VAL A N 1
ATOM 6517 C CA . VAL A 1 840 ? 14.620 -4.682 -50.449 1.00 47.16 840 VAL A CA 1
ATOM 6518 C C . VAL A 1 840 ? 13.201 -4.805 -51.041 1.00 47.16 840 VAL A C 1
ATOM 6520 O O . VAL A 1 840 ? 12.216 -4.505 -50.375 1.00 47.16 840 VAL A O 1
ATOM 6523 N N . SER A 1 841 ? 13.051 -5.305 -52.272 1.00 41.69 841 SER A N 1
ATOM 6524 C CA . SER A 1 841 ? 11.748 -5.399 -52.951 1.00 41.69 841 SER A CA 1
ATOM 6525 C C . SER A 1 841 ? 11.516 -6.745 -53.640 1.00 41.69 841 SER A C 1
ATOM 6527 O O . SER A 1 841 ? 11.355 -6.808 -54.850 1.00 41.69 841 SER A O 1
ATOM 6529 N N . SER A 1 842 ? 11.500 -7.848 -52.887 1.00 41.06 842 SER A N 1
ATOM 6530 C CA . SER A 1 842 ? 10.670 -9.029 -53.209 1.00 41.06 842 SER A CA 1
ATOM 6531 C C . SER A 1 842 ? 10.879 -10.170 -52.216 1.00 41.06 842 SER A C 1
ATOM 6533 O O . SER A 1 842 ? 11.984 -10.642 -51.967 1.00 41.06 842 SER A O 1
ATOM 6535 N N . SER A 1 843 ? 9.766 -10.653 -51.676 1.00 39.19 843 SER A N 1
ATOM 6536 C CA . SER A 1 843 ? 9.631 -11.941 -51.005 1.00 39.19 843 SER A CA 1
ATOM 6537 C C . SER A 1 843 ? 9.734 -13.088 -52.016 1.00 39.19 843 SER A C 1
ATOM 6539 O O . SER A 1 843 ? 8.740 -13.740 -52.334 1.00 39.19 843 SER A O 1
ATOM 6541 N N . SER A 1 844 ? 10.930 -13.336 -52.535 1.00 38.25 844 SER A N 1
ATOM 6542 C CA . SER A 1 844 ? 11.214 -14.525 -53.336 1.00 38.25 844 SER A CA 1
ATOM 6543 C C . SER A 1 844 ? 12.531 -15.133 -52.888 1.00 38.25 844 SER A C 1
ATOM 6545 O O . SER A 1 844 ? 13.577 -14.492 -52.914 1.00 38.25 844 SER A O 1
ATOM 6547 N N . GLN A 1 845 ? 12.440 -16.387 -52.445 1.00 43.81 845 GLN A N 1
ATOM 6548 C CA . GLN A 1 845 ? 13.568 -17.266 -52.193 1.00 43.81 845 GLN A CA 1
ATOM 6549 C C . GLN A 1 845 ? 14.385 -17.392 -53.484 1.00 43.81 845 GLN A C 1
ATOM 6551 O O . GLN A 1 845 ? 14.048 -18.168 -54.373 1.00 43.81 845 GLN A O 1
ATOM 6556 N N . SER A 1 846 ? 15.460 -16.621 -53.589 1.00 38.28 846 SER A N 1
ATOM 6557 C CA . SER A 1 846 ? 16.556 -16.906 -54.503 1.00 38.28 846 SER A CA 1
ATOM 6558 C C . SER A 1 846 ? 17.826 -17.027 -53.674 1.00 38.28 846 SER A C 1
ATOM 6560 O O . SER A 1 846 ? 18.272 -16.045 -53.079 1.00 38.28 846 SER A O 1
ATOM 6562 N N . ASN A 1 847 ? 18.383 -18.238 -53.642 1.00 43.00 847 ASN A N 1
ATOM 6563 C CA . ASN A 1 847 ? 19.691 -18.574 -53.083 1.00 43.00 847 ASN A CA 1
ATOM 6564 C C . ASN A 1 847 ? 20.815 -17.904 -53.893 1.00 43.00 847 ASN A C 1
ATOM 6566 O O . ASN A 1 847 ? 21.579 -18.578 -54.579 1.00 43.00 847 ASN A O 1
ATOM 6570 N N . ASN A 1 848 ? 20.926 -16.580 -53.827 1.00 44.84 848 ASN A N 1
ATOM 6571 C CA . ASN A 1 848 ? 22.171 -15.903 -54.163 1.00 44.84 848 ASN A CA 1
ATOM 6572 C C . ASN A 1 848 ? 22.973 -15.795 -52.872 1.00 44.84 848 ASN A C 1
ATOM 6574 O O . ASN A 1 848 ? 22.500 -15.190 -51.915 1.00 44.84 848 ASN A O 1
ATOM 6578 N N . GLY A 1 849 ? 24.148 -16.430 -52.842 1.00 49.16 849 GLY A N 1
ATOM 6579 C CA . GLY A 1 849 ? 25.025 -16.495 -51.676 1.00 49.16 849 GLY A CA 1
ATOM 6580 C C . GLY A 1 849 ? 25.337 -15.108 -51.120 1.00 49.16 849 GLY A C 1
ATOM 6581 O O . GLY A 1 849 ? 26.240 -14.426 -51.604 1.00 49.16 849 GLY A O 1
ATOM 6582 N N . GLY A 1 850 ? 24.574 -14.688 -50.111 1.00 60.72 850 GLY A N 1
ATOM 6583 C CA . GLY A 1 850 ? 24.862 -13.495 -49.334 1.00 60.72 850 GLY A CA 1
ATOM 6584 C C . GLY A 1 850 ? 26.231 -13.650 -48.680 1.00 60.72 850 GLY A C 1
ATOM 6585 O O . GLY A 1 850 ? 26.572 -14.723 -48.178 1.00 60.72 850 GLY A O 1
ATOM 6586 N N . ILE A 1 851 ? 27.042 -12.589 -48.706 1.00 77.94 851 ILE A N 1
ATOM 6587 C CA . ILE A 1 851 ? 28.341 -12.594 -48.028 1.00 77.94 851 ILE A CA 1
ATOM 6588 C C . ILE A 1 851 ? 28.065 -12.710 -46.528 1.00 77.94 851 ILE A C 1
ATOM 6590 O O . ILE A 1 851 ? 27.627 -11.743 -45.899 1.00 77.94 851 ILE A O 1
ATOM 6594 N N . CYS A 1 852 ? 28.314 -13.896 -45.976 1.00 83.69 852 CYS A N 1
ATOM 6595 C CA . CYS A 1 852 ? 28.195 -14.172 -44.554 1.00 83.69 852 CYS A CA 1
ATOM 6596 C C . CYS A 1 852 ? 29.564 -14.011 -43.891 1.00 83.69 852 CYS A C 1
ATOM 6598 O O . CYS A 1 852 ? 30.552 -14.593 -44.339 1.00 83.69 852 CYS A O 1
ATOM 6600 N N . ILE A 1 853 ? 29.635 -13.213 -42.830 1.00 91.06 853 ILE A N 1
ATOM 6601 C CA . ILE A 1 853 ? 30.861 -12.963 -42.071 1.00 91.06 853 ILE A CA 1
ATOM 6602 C C . ILE A 1 853 ? 30.669 -13.486 -40.652 1.00 91.06 853 ILE A C 1
ATOM 6604 O O . ILE A 1 853 ? 29.656 -13.214 -40.010 1.00 91.06 853 ILE A O 1
ATOM 6608 N N . LYS A 1 854 ? 31.675 -14.203 -40.146 1.00 91.88 854 LYS A N 1
ATOM 6609 C CA . LYS A 1 854 ? 31.784 -14.559 -38.731 1.00 91.88 854 LYS A CA 1
ATOM 6610 C C . LYS A 1 854 ? 32.493 -13.424 -37.996 1.00 91.88 854 LYS A C 1
ATOM 6612 O O . LYS A 1 854 ? 33.672 -13.182 -38.242 1.00 91.88 854 LYS A O 1
ATOM 6617 N N . GLN A 1 855 ? 31.788 -12.735 -37.105 1.00 93.06 855 GLN A N 1
ATOM 6618 C CA . GLN A 1 855 ? 32.353 -11.684 -36.257 1.00 93.06 855 GLN A CA 1
ATOM 6619 C C . GLN A 1 855 ? 32.634 -12.271 -34.864 1.00 93.06 855 GLN A C 1
ATOM 6621 O O . GLN A 1 855 ? 31.677 -12.568 -34.146 1.00 93.06 855 GLN A O 1
ATOM 6626 N N . PRO A 1 856 ? 33.909 -12.459 -34.462 1.00 91.62 856 PRO A N 1
ATOM 6627 C CA . PRO A 1 856 ? 34.258 -12.890 -33.109 1.00 91.62 856 PRO A CA 1
ATOM 6628 C C . PRO A 1 856 ? 33.652 -11.953 -32.073 1.00 91.62 856 PRO A C 1
ATOM 6630 O O . PRO A 1 856 ? 33.627 -10.738 -32.288 1.00 91.62 856 PRO A O 1
ATOM 6633 N N . CYS A 1 857 ? 33.137 -12.521 -30.987 1.00 89.94 857 CYS A N 1
ATOM 6634 C CA . CYS A 1 857 ? 32.412 -11.782 -29.971 1.00 89.94 857 CYS A CA 1
ATOM 6635 C C . CYS A 1 857 ? 32.318 -12.597 -28.678 1.00 89.94 857 CYS A C 1
ATOM 6637 O O . CYS A 1 857 ? 31.877 -13.735 -28.740 1.00 89.94 857 CYS A O 1
ATOM 6639 N N . LYS A 1 858 ? 32.676 -12.027 -27.519 1.00 86.44 858 LYS A N 1
ATOM 6640 C CA . LYS A 1 858 ? 32.426 -12.668 -26.205 1.00 86.44 858 LYS A CA 1
ATOM 6641 C C . LYS A 1 858 ? 31.171 -12.141 -25.496 1.00 86.44 858 LYS A C 1
ATOM 6643 O O . LYS A 1 858 ? 30.712 -12.730 -24.521 1.00 86.44 858 LYS A O 1
ATOM 6648 N N . LEU A 1 859 ? 30.624 -11.020 -25.966 1.00 90.88 859 LEU A N 1
ATOM 6649 C CA . LEU A 1 859 ? 29.419 -10.407 -25.418 1.00 90.88 859 LEU A CA 1
ATOM 6650 C C . LEU A 1 859 ? 28.638 -9.680 -26.517 1.00 90.88 859 LEU A C 1
ATOM 6652 O O . LEU A 1 859 ? 29.157 -8.747 -27.132 1.00 90.88 859 LEU A O 1
ATOM 6656 N N . LEU A 1 860 ? 27.389 -10.089 -26.730 1.00 92.94 860 LEU A N 1
ATOM 6657 C CA . LEU A 1 860 ? 26.450 -9.464 -27.658 1.00 92.94 860 LEU A CA 1
ATOM 6658 C C . LEU A 1 860 ? 25.422 -8.648 -26.870 1.00 92.94 860 LEU A C 1
ATOM 6660 O O . LEU A 1 860 ? 24.653 -9.209 -26.088 1.00 92.94 860 LEU A O 1
ATOM 6664 N N . VAL A 1 861 ? 25.364 -7.343 -27.117 1.00 92.56 861 VAL A N 1
ATOM 6665 C CA . VAL A 1 861 ? 24.360 -6.447 -26.530 1.00 92.56 861 VAL A CA 1
ATOM 6666 C C . VAL A 1 861 ? 23.385 -6.003 -27.612 1.00 92.56 861 VAL A C 1
ATOM 6668 O O . VAL A 1 861 ? 23.806 -5.480 -28.641 1.00 92.56 861 VAL A O 1
ATOM 6671 N N . THR A 1 862 ? 22.087 -6.217 -27.412 1.00 92.31 862 THR A N 1
ATOM 6672 C CA . THR A 1 862 ? 21.060 -5.897 -28.420 1.00 92.31 862 THR A CA 1
ATOM 6673 C C . THR A 1 862 ? 20.325 -4.601 -28.092 1.00 92.31 862 THR A C 1
ATOM 6675 O O . THR A 1 862 ? 19.784 -4.467 -26.993 1.00 92.31 862 THR A O 1
ATOM 6678 N N . CYS A 1 863 ? 20.295 -3.683 -29.058 1.00 89.31 863 CYS A N 1
ATOM 6679 C CA . CYS A 1 863 ? 19.739 -2.331 -28.970 1.00 89.31 863 CYS A CA 1
ATOM 6680 C C . CYS A 1 863 ? 18.885 -1.991 -30.211 1.00 89.31 863 CYS A C 1
ATOM 6682 O O . CYS A 1 863 ? 18.935 -0.877 -30.735 1.00 89.31 863 CYS A O 1
ATOM 6684 N N . THR A 1 864 ? 18.130 -2.953 -30.736 1.00 88.44 864 THR A N 1
ATOM 6685 C CA . THR A 1 864 ? 17.199 -2.771 -31.860 1.00 88.44 864 THR A CA 1
ATOM 6686 C C . THR A 1 864 ? 15.905 -2.076 -31.433 1.00 88.44 864 THR A C 1
ATOM 6688 O O . THR A 1 864 ? 15.640 -1.868 -30.248 1.00 88.44 864 THR A O 1
ATOM 6691 N N . GLN A 1 865 ? 15.073 -1.701 -32.410 1.00 83.31 865 GLN A N 1
ATOM 6692 C CA . GLN A 1 865 ? 13.784 -1.070 -32.138 1.00 83.31 865 GLN A CA 1
ATOM 6693 C C . GLN A 1 865 ? 12.914 -1.951 -31.214 1.00 83.31 865 GLN A C 1
ATOM 6695 O O . GLN A 1 865 ? 12.649 -3.115 -31.546 1.00 83.31 865 GLN A O 1
ATOM 6700 N N . PRO A 1 866 ? 12.445 -1.413 -30.072 1.00 84.19 866 PRO A N 1
ATOM 6701 C CA . PRO A 1 866 ? 11.767 -2.211 -29.063 1.00 84.19 866 PRO A CA 1
ATOM 6702 C C . PRO A 1 866 ? 10.298 -2.474 -29.434 1.00 84.19 866 PRO A C 1
ATOM 6704 O O . PRO A 1 866 ? 9.594 -1.610 -29.964 1.00 84.19 866 PRO A O 1
ATOM 6707 N N . HIS A 1 867 ? 9.813 -3.672 -29.110 1.00 87.38 867 HIS A N 1
ATOM 6708 C CA . HIS A 1 867 ? 8.426 -4.117 -29.286 1.00 87.38 867 HIS A CA 1
ATOM 6709 C C . HIS A 1 867 ? 7.915 -4.824 -28.025 1.00 87.38 867 HIS A C 1
ATOM 6711 O O . HIS A 1 867 ? 8.672 -5.082 -27.097 1.00 87.38 867 HIS A O 1
ATOM 6717 N N . VAL A 1 868 ? 6.619 -5.131 -27.965 1.00 85.62 868 VAL A N 1
ATOM 6718 C CA . VAL A 1 868 ? 6.075 -5.949 -26.870 1.00 85.62 868 VAL A CA 1
ATOM 6719 C C . VAL A 1 868 ? 6.725 -7.336 -26.903 1.00 85.62 868 VAL A C 1
ATOM 6721 O O . VAL A 1 868 ? 6.864 -7.914 -27.979 1.00 85.62 868 VAL A O 1
ATOM 6724 N N . ASP A 1 869 ? 7.120 -7.830 -25.729 1.00 83.50 869 ASP A N 1
ATOM 6725 C CA . ASP A 1 869 ? 7.814 -9.108 -25.549 1.00 83.50 869 ASP A CA 1
ATOM 6726 C C . ASP A 1 869 ? 7.061 -10.286 -26.196 1.00 83.50 869 ASP A C 1
ATOM 6728 O O . ASP A 1 869 ? 5.839 -10.402 -26.082 1.00 83.50 869 ASP A O 1
ATOM 6732 N N . GLN A 1 870 ? 7.762 -11.160 -26.918 1.00 84.69 870 GLN A N 1
ATOM 6733 C CA . GLN A 1 870 ? 7.097 -12.169 -27.744 1.00 84.69 870 GLN A CA 1
ATOM 6734 C C . GLN A 1 870 ? 6.294 -13.211 -26.934 1.00 84.69 870 GLN A C 1
ATOM 6736 O O . GLN A 1 870 ? 5.170 -13.520 -27.348 1.00 84.69 870 GLN A O 1
ATOM 6741 N N . PRO A 1 871 ? 6.786 -13.751 -25.797 1.00 84.69 871 PRO A N 1
ATOM 6742 C CA . PRO A 1 871 ? 5.986 -14.590 -24.902 1.00 84.69 871 PRO A CA 1
ATOM 6743 C C . PRO A 1 871 ? 4.689 -13.915 -24.441 1.00 84.69 871 PRO A C 1
ATOM 6745 O O . PRO A 1 871 ? 3.609 -14.474 -24.645 1.00 84.69 871 PRO A O 1
ATOM 6748 N N . ILE A 1 872 ? 4.764 -12.683 -23.915 1.00 85.75 872 ILE A N 1
ATOM 6749 C CA . ILE A 1 872 ? 3.564 -11.974 -23.445 1.00 85.75 872 ILE A CA 1
ATOM 6750 C C . ILE A 1 872 ? 2.614 -11.665 -24.604 1.00 85.75 872 ILE A C 1
ATOM 6752 O O . ILE A 1 872 ? 1.406 -11.817 -24.465 1.00 85.75 872 ILE A O 1
ATOM 6756 N N . PHE A 1 873 ? 3.134 -11.290 -25.776 1.00 89.62 873 PHE A N 1
ATOM 6757 C CA . PHE A 1 873 ? 2.318 -11.035 -26.962 1.00 89.62 873 PHE A CA 1
ATOM 6758 C C . PHE A 1 873 ? 1.529 -12.279 -27.389 1.00 89.62 873 PHE A C 1
ATOM 6760 O O . PHE A 1 873 ? 0.340 -12.181 -27.707 1.00 89.62 873 PHE A O 1
ATOM 6767 N N . ARG A 1 874 ? 2.160 -13.461 -27.361 1.00 90.44 874 ARG A N 1
ATOM 6768 C CA . ARG A 1 874 ? 1.478 -14.736 -27.637 1.00 90.44 874 ARG A CA 1
ATOM 6769 C C . ARG A 1 874 ? 0.377 -15.008 -26.614 1.00 90.44 874 ARG A C 1
ATOM 6771 O O . ARG A 1 874 ? -0.726 -15.349 -27.034 1.00 90.44 874 ARG A O 1
ATOM 6778 N N . ALA A 1 875 ? 0.650 -14.799 -25.326 1.00 90.94 875 ALA A N 1
ATOM 6779 C CA . ALA A 1 875 ? -0.325 -14.974 -24.249 1.00 90.94 875 ALA A CA 1
ATOM 6780 C C . ALA A 1 875 ? -1.524 -14.016 -24.397 1.00 90.94 875 ALA A C 1
ATOM 6782 O O . ALA A 1 875 ? -2.670 -14.448 -24.445 1.00 90.94 875 ALA A O 1
ATOM 6783 N N . ILE A 1 876 ? -1.271 -12.720 -24.603 1.00 91.12 876 ILE A N 1
ATOM 6784 C CA . ILE A 1 876 ? -2.293 -11.680 -24.833 1.00 91.12 876 ILE A CA 1
ATOM 6785 C C . ILE A 1 876 ? -3.188 -12.041 -26.025 1.00 91.12 876 ILE A C 1
ATOM 6787 O O . ILE A 1 876 ? -4.413 -11.932 -25.944 1.00 91.12 876 ILE A O 1
ATOM 6791 N N . ARG A 1 877 ? -2.587 -12.487 -27.137 1.00 92.12 877 ARG A N 1
ATOM 6792 C CA . ARG A 1 877 ? -3.326 -12.863 -28.349 1.00 92.12 877 ARG A CA 1
ATOM 6793 C C . ARG A 1 877 ? -4.158 -14.127 -28.147 1.00 92.12 877 ARG A C 1
ATOM 6795 O O . ARG A 1 877 ? -5.301 -14.158 -28.596 1.00 92.12 877 ARG A O 1
ATOM 6802 N N . LYS A 1 878 ? -3.589 -15.150 -27.503 1.00 94.06 878 LYS A N 1
ATOM 6803 C CA . LYS A 1 878 ? -4.277 -16.403 -27.151 1.00 94.06 878 LYS A CA 1
ATOM 6804 C C . LYS A 1 878 ? -5.523 -16.116 -26.316 1.00 94.06 878 LYS A C 1
ATOM 6806 O O . LYS A 1 878 ? -6.592 -16.639 -26.608 1.00 94.06 878 LYS A O 1
ATOM 6811 N N . GLU A 1 879 ? -5.390 -15.210 -25.358 1.00 93.94 879 GLU A N 1
ATOM 6812 C CA . GLU A 1 879 ? -6.450 -14.824 -24.434 1.00 93.94 879 GLU A CA 1
ATOM 6813 C C . GLU A 1 879 ? -7.434 -13.786 -25.009 1.00 93.94 879 GLU A C 1
ATOM 6815 O O . GLU A 1 879 ? -8.358 -13.356 -24.321 1.00 93.94 879 GLU A O 1
ATOM 6820 N N . GLY A 1 880 ? -7.286 -13.362 -26.269 1.00 93.25 880 GLY A N 1
ATOM 6821 C CA . GLY A 1 880 ? -8.238 -12.459 -26.927 1.00 93.25 880 GLY A CA 1
ATOM 6822 C C . GLY A 1 880 ? -8.278 -11.042 -26.342 1.00 93.25 880 GLY A C 1
ATOM 6823 O O . GLY A 1 880 ? -9.328 -10.391 -26.363 1.00 93.25 880 GLY A O 1
ATOM 6824 N N . LEU A 1 881 ? -7.161 -10.560 -25.793 1.00 93.88 881 LEU A N 1
ATOM 6825 C CA . LEU A 1 881 ? -7.008 -9.154 -25.421 1.00 93.88 881 LEU A CA 1
ATOM 6826 C C . LEU A 1 881 ? -6.767 -8.301 -26.675 1.00 93.88 881 LEU A C 1
ATOM 6828 O O . LEU A 1 881 ? -6.028 -8.692 -27.583 1.00 93.88 881 LEU A O 1
ATOM 6832 N N . VAL A 1 882 ? -7.398 -7.128 -26.742 1.00 94.12 882 VAL A N 1
ATOM 6833 C CA . VAL A 1 882 ? -7.322 -6.265 -27.931 1.00 94.12 882 VAL A CA 1
ATOM 6834 C C . VAL A 1 882 ? -5.910 -5.698 -28.100 1.00 94.12 882 VAL A C 1
ATOM 6836 O O . VAL A 1 882 ? -5.385 -5.006 -27.228 1.00 94.12 882 VAL A O 1
ATOM 6839 N N . PHE A 1 883 ? -5.310 -5.950 -29.267 1.00 92.00 883 PHE A N 1
ATOM 6840 C CA . PHE A 1 883 ? -3.947 -5.538 -29.594 1.00 92.00 883 PHE A CA 1
ATOM 6841 C C . PHE A 1 883 ? -3.872 -4.880 -30.978 1.00 92.00 883 PHE A C 1
ATOM 6843 O O . PHE A 1 883 ? -4.325 -5.447 -31.970 1.00 92.00 883 PHE A O 1
ATOM 6850 N N . ASN A 1 884 ? -3.258 -3.698 -31.059 1.00 88.81 884 ASN A N 1
ATOM 6851 C CA . ASN A 1 884 ? -3.039 -2.952 -32.305 1.00 88.81 884 ASN A CA 1
ATOM 6852 C C . ASN A 1 884 ? -1.625 -2.345 -32.330 1.00 88.81 884 ASN A C 1
ATOM 6854 O O . ASN A 1 884 ? -1.445 -1.132 -32.242 1.00 88.81 884 ASN A O 1
ATOM 6858 N N . GLY A 1 885 ? -0.602 -3.204 -32.327 1.00 88.12 885 GLY A N 1
ATOM 6859 C CA . GLY A 1 885 ? 0.806 -2.812 -32.140 1.00 88.12 885 GLY A CA 1
ATOM 6860 C C . GLY A 1 885 ? 1.174 -2.464 -30.688 1.00 88.12 885 GLY A C 1
ATOM 6861 O O . GLY A 1 885 ? 2.355 -2.472 -30.333 1.00 88.12 885 GLY A O 1
ATOM 6862 N N . ARG A 1 886 ? 0.160 -2.200 -29.858 1.00 92.62 886 ARG A N 1
ATOM 6863 C CA . ARG A 1 886 ? 0.169 -2.019 -28.402 1.00 92.62 886 ARG A CA 1
ATOM 6864 C C . ARG A 1 886 ? -1.101 -2.647 -27.814 1.00 92.62 886 ARG A C 1
ATOM 6866 O O . ARG A 1 886 ? -2.066 -2.872 -28.552 1.00 92.62 886 ARG A O 1
ATOM 6873 N N . ILE A 1 887 ? -1.109 -2.903 -26.508 1.00 94.88 887 ILE A N 1
ATOM 6874 C CA . ILE A 1 887 ? -2.310 -3.328 -25.772 1.00 94.88 887 ILE A CA 1
ATOM 6875 C C . ILE A 1 887 ? -3.286 -2.151 -25.729 1.00 94.88 887 ILE A C 1
ATOM 6877 O O . ILE A 1 887 ? -2.901 -1.047 -25.347 1.00 94.88 887 ILE A O 1
ATOM 6881 N N . VAL A 1 888 ? -4.530 -2.366 -26.150 1.00 94.94 888 VAL A N 1
ATOM 6882 C CA . VAL A 1 888 ? -5.536 -1.299 -26.206 1.00 94.94 888 VAL A CA 1
ATOM 6883 C C . VAL A 1 888 ? -6.302 -1.239 -24.890 1.00 94.94 888 VAL A C 1
ATOM 6885 O O . VAL A 1 888 ? -6.877 -2.241 -24.465 1.00 94.94 888 VAL A O 1
ATOM 6888 N N . VAL A 1 889 ? -6.340 -0.056 -24.281 1.00 94.88 889 VAL A N 1
ATOM 6889 C CA . VAL A 1 889 ? -7.062 0.209 -23.030 1.00 94.88 889 VAL A CA 1
ATOM 6890 C C . VAL A 1 889 ? -8.025 1.380 -23.163 1.00 94.88 889 VAL A C 1
ATOM 6892 O O . VAL A 1 889 ? -7.911 2.192 -24.079 1.00 94.88 889 VAL A O 1
ATOM 6895 N N . ASP A 1 890 ? -8.998 1.473 -22.271 1.00 91.69 890 ASP A N 1
ATOM 6896 C CA . ASP A 1 890 ? -9.898 2.617 -22.180 1.00 91.69 890 ASP A CA 1
ATOM 6897 C C . ASP A 1 890 ? -9.324 3.758 -21.317 1.00 91.69 890 ASP A C 1
ATOM 6899 O O . ASP A 1 890 ? -8.164 3.720 -20.900 1.00 91.69 890 ASP A O 1
ATOM 6903 N N . GLY A 1 891 ? -10.126 4.795 -21.061 1.00 87.56 891 GLY A N 1
ATOM 6904 C CA . GLY A 1 891 ? -9.737 5.935 -20.225 1.00 87.56 891 GLY A CA 1
ATOM 6905 C C . GLY A 1 891 ? -9.377 5.583 -18.774 1.00 87.56 891 GLY A C 1
ATOM 6906 O O . GLY A 1 891 ? -8.639 6.329 -18.138 1.00 87.56 891 GLY A O 1
ATOM 6907 N N . ASN A 1 892 ? -9.810 4.423 -18.275 1.00 88.44 892 ASN A N 1
ATOM 6908 C CA . ASN A 1 892 ? -9.489 3.910 -16.940 1.00 88.44 892 ASN A CA 1
ATOM 6909 C C . ASN A 1 892 ? -8.341 2.891 -16.968 1.00 88.44 892 ASN A C 1
ATOM 6911 O O . ASN A 1 892 ? -8.128 2.164 -15.997 1.00 88.44 892 ASN A O 1
ATOM 6915 N N . PHE A 1 893 ? -7.602 2.814 -18.079 1.00 94.06 893 PHE A N 1
ATOM 6916 C CA . PHE A 1 893 ? -6.527 1.848 -18.306 1.00 94.06 893 PHE A CA 1
ATOM 6917 C C . PHE A 1 893 ? -6.990 0.381 -18.328 1.00 94.06 893 PHE A C 1
ATOM 6919 O O . PHE A 1 893 ? -6.147 -0.521 -18.281 1.00 94.06 893 PHE A O 1
ATOM 6926 N N . GLN A 1 894 ? -8.298 0.123 -18.444 1.00 93.75 894 GLN A N 1
ATOM 6927 C CA . GLN A 1 894 ? -8.859 -1.224 -18.527 1.00 93.75 894 GLN A CA 1
ATOM 6928 C C . GLN A 1 894 ? -8.791 -1.749 -19.958 1.00 93.75 894 GLN A C 1
ATOM 6930 O O . GLN A 1 894 ? -9.131 -1.063 -20.927 1.00 93.75 894 GLN A O 1
ATOM 6935 N N . THR A 1 895 ? -8.380 -3.004 -20.100 1.00 94.56 895 THR A N 1
ATOM 6936 C CA . THR A 1 895 ? -8.523 -3.738 -21.363 1.00 94.56 895 THR A CA 1
ATOM 6937 C C . THR A 1 895 ? -9.988 -4.140 -21.580 1.00 94.56 895 THR A C 1
ATOM 6939 O O . THR A 1 895 ? -10.866 -3.809 -20.788 1.00 94.56 895 THR A O 1
ATOM 6942 N N . ASN A 1 896 ? -10.274 -4.909 -22.633 1.00 92.88 896 ASN A N 1
ATOM 6943 C CA . ASN A 1 896 ? -11.586 -5.541 -22.809 1.00 92.88 896 ASN A CA 1
ATOM 6944 C C . ASN A 1 896 ? -11.923 -6.586 -21.723 1.00 92.88 896 ASN A C 1
ATOM 6946 O O . ASN A 1 896 ? -13.024 -7.134 -21.733 1.00 92.88 896 ASN A O 1
ATOM 6950 N N . ASP A 1 897 ? -10.987 -6.891 -20.823 1.00 93.19 897 ASP A N 1
ATOM 6951 C CA . ASP A 1 897 ? -11.259 -7.543 -19.547 1.00 93.19 897 ASP A CA 1
ATOM 6952 C C . ASP A 1 897 ? -11.240 -6.502 -18.414 1.00 93.19 897 ASP A C 1
ATOM 6954 O O . ASP A 1 897 ? -10.209 -5.849 -18.223 1.00 93.19 897 ASP A O 1
ATOM 6958 N N . PRO A 1 898 ? -12.313 -6.361 -17.615 1.00 90.88 898 PRO A N 1
ATOM 6959 C CA . PRO A 1 898 ? -12.353 -5.381 -16.529 1.00 90.88 898 PRO A CA 1
ATOM 6960 C C . PRO A 1 898 ? -11.341 -5.666 -15.407 1.00 90.88 898 PRO A C 1
ATOM 6962 O O . PRO A 1 898 ? -11.029 -4.765 -14.629 1.00 90.88 898 PRO A O 1
ATOM 6965 N N . ASN A 1 899 ? -10.816 -6.896 -15.318 1.00 93.88 899 ASN A N 1
ATOM 6966 C CA . ASN A 1 899 ? -9.830 -7.290 -14.310 1.00 93.88 899 ASN A CA 1
ATOM 6967 C C . ASN A 1 899 ? -8.379 -7.134 -14.792 1.00 93.88 899 ASN A C 1
ATOM 6969 O O . ASN A 1 899 ? -7.456 -7.387 -14.018 1.00 93.88 899 ASN A O 1
ATOM 6973 N N . ILE A 1 900 ? -8.161 -6.768 -16.060 1.00 96.56 900 ILE A N 1
ATOM 6974 C CA . ILE A 1 900 ? -6.825 -6.643 -16.647 1.00 96.56 900 ILE A CA 1
ATOM 6975 C C . ILE A 1 900 ? -6.612 -5.214 -17.127 1.00 96.56 900 ILE A C 1
ATOM 6977 O O . ILE A 1 900 ? -7.330 -4.703 -17.989 1.00 96.56 900 ILE A O 1
ATOM 6981 N N . PHE A 1 901 ? -5.565 -4.604 -16.594 1.00 97.38 901 PHE A N 1
ATOM 6982 C CA . PHE A 1 901 ? -5.118 -3.255 -16.883 1.00 97.38 901 PHE A CA 1
ATOM 6983 C C . PHE A 1 901 ? -3.809 -3.298 -17.664 1.00 97.38 901 PHE A C 1
ATOM 6985 O O . PHE A 1 901 ? -3.006 -4.221 -17.508 1.00 97.38 901 PHE A O 1
ATOM 6992 N N . ALA A 1 902 ? -3.550 -2.276 -18.476 1.00 97.00 902 ALA A N 1
ATOM 6993 C CA . ALA A 1 902 ? -2.248 -2.101 -19.110 1.00 97.00 902 ALA A CA 1
ATOM 6994 C C . ALA A 1 902 ? -1.832 -0.629 -19.136 1.00 97.00 902 ALA A C 1
ATOM 6996 O O . ALA A 1 902 ? -2.635 0.263 -19.409 1.00 97.00 902 ALA A O 1
ATOM 6997 N N . CYS A 1 903 ? -0.557 -0.362 -18.854 1.00 96.19 903 CYS A N 1
ATOM 6998 C CA . CYS A 1 903 ? -0.025 0.995 -18.832 1.00 96.19 903 CYS A CA 1
ATOM 6999 C C . CYS A 1 903 ? 1.465 1.047 -19.219 1.00 96.19 903 CYS A C 1
ATOM 7001 O O . CYS A 1 903 ? 2.148 0.030 -19.338 1.00 96.19 903 CYS A O 1
ATOM 7003 N N . GLY A 1 904 ? 1.977 2.256 -19.454 1.00 93.69 904 GLY A N 1
ATOM 7004 C CA . GLY A 1 904 ? 3.325 2.480 -19.979 1.00 93.69 904 GLY A CA 1
ATOM 7005 C C . GLY A 1 904 ? 3.437 2.150 -21.470 1.00 93.69 904 GLY A C 1
ATOM 7006 O O . GLY A 1 904 ? 2.438 1.916 -22.145 1.00 93.69 904 GLY A O 1
ATOM 7007 N N . SER A 1 905 ? 4.659 2.119 -22.003 1.00 92.19 905 SER A N 1
ATOM 7008 C CA . SER A 1 905 ? 4.921 2.052 -23.454 1.00 92.19 905 SER A CA 1
ATOM 7009 C C . SER A 1 905 ? 4.366 0.814 -24.174 1.00 92.19 905 SER A C 1
ATOM 7011 O O . SER A 1 905 ? 4.262 0.832 -25.398 1.00 92.19 905 SER A O 1
ATOM 7013 N N . CYS A 1 906 ? 3.963 -0.233 -23.446 1.00 93.62 906 CYS A N 1
ATOM 7014 C CA . CYS A 1 906 ? 3.293 -1.409 -24.006 1.00 93.62 906 CYS A CA 1
ATOM 7015 C C . CYS A 1 906 ? 1.811 -1.175 -24.371 1.00 93.62 906 CYS A C 1
ATOM 7017 O O . CYS A 1 906 ? 1.235 -1.986 -25.100 1.00 93.62 906 CYS A O 1
ATOM 7019 N N . ALA A 1 907 ? 1.211 -0.071 -23.913 1.00 95.31 907 ALA A N 1
ATOM 7020 C CA . ALA A 1 907 ? -0.215 0.219 -24.031 1.00 95.31 907 ALA A CA 1
ATOM 7021 C C . ALA A 1 907 ? -0.522 1.501 -24.832 1.00 95.31 907 ALA A C 1
ATOM 7023 O O . ALA A 1 907 ? 0.329 2.372 -25.049 1.00 95.31 907 ALA A O 1
ATOM 7024 N N . MET A 1 908 ? -1.765 1.598 -25.297 1.00 94.50 908 MET A N 1
ATOM 7025 C CA . MET A 1 908 ? -2.330 2.775 -25.954 1.00 94.50 908 MET A CA 1
ATOM 7026 C C . MET A 1 908 ? -3.809 2.934 -25.598 1.00 94.50 908 MET A C 1
ATOM 7028 O O . MET A 1 908 ? -4.516 1.935 -25.440 1.00 94.50 908 MET A O 1
ATOM 7032 N N . PHE A 1 909 ? -4.303 4.172 -25.568 1.00 92.94 909 PHE A N 1
ATOM 7033 C CA . PHE A 1 909 ? -5.732 4.408 -25.386 1.00 92.94 909 PHE A CA 1
ATOM 7034 C C . PHE A 1 909 ? -6.533 4.002 -26.629 1.00 92.94 909 PHE A C 1
ATOM 7036 O O . PHE A 1 909 ? -6.063 4.067 -27.774 1.00 92.94 909 PHE A O 1
ATOM 7043 N N . SER A 1 910 ? -7.775 3.590 -26.395 1.00 91.19 910 SER A N 1
ATOM 7044 C CA . SER A 1 910 ? -8.713 3.182 -27.429 1.00 91.19 910 SER A CA 1
ATOM 7045 C C . SER A 1 910 ? -9.021 4.339 -28.378 1.00 91.19 910 SER A C 1
ATOM 7047 O O . SER A 1 910 ? -8.983 5.517 -28.015 1.00 91.19 910 SER A O 1
ATOM 7049 N N . ARG A 1 911 ? -9.420 4.003 -29.610 1.00 87.50 911 ARG A N 1
ATOM 7050 C CA . ARG A 1 911 ? -9.827 5.008 -30.606 1.00 87.50 911 ARG A CA 1
ATOM 7051 C C . ARG A 1 911 ? -11.023 5.855 -30.159 1.00 87.50 911 ARG A C 1
ATOM 7053 O O . ARG A 1 911 ? -11.214 6.930 -30.719 1.00 87.50 911 ARG A O 1
ATOM 7060 N N . GLN A 1 912 ? -11.811 5.371 -29.197 1.00 83.38 912 GLN A N 1
ATOM 7061 C CA . GLN A 1 912 ? -12.946 6.109 -28.642 1.00 83.38 912 GLN A CA 1
ATOM 7062 C C . GLN A 1 912 ? -12.492 7.235 -27.702 1.00 83.38 912 GLN A C 1
ATOM 7064 O O . GLN A 1 912 ? -13.165 8.255 -27.613 1.00 83.38 912 GLN A O 1
ATOM 7069 N N . CYS A 1 913 ? -11.327 7.092 -27.063 1.00 80.31 913 CYS A N 1
ATOM 7070 C CA . CYS A 1 913 ? -10.700 8.143 -26.259 1.00 80.31 913 CYS A CA 1
ATOM 7071 C C . CYS A 1 913 ? -9.972 9.178 -27.139 1.00 80.31 913 CYS A C 1
ATOM 7073 O O . CYS A 1 913 ? -9.859 10.348 -26.789 1.00 80.31 913 CYS A O 1
ATOM 7075 N N . GLY A 1 914 ? -9.459 8.746 -28.295 1.00 79.12 914 GLY A N 1
ATOM 7076 C CA . GLY A 1 914 ? -8.794 9.601 -29.275 1.00 79.12 914 GLY A CA 1
ATOM 7077 C C . GLY A 1 914 ? -7.963 8.801 -30.278 1.00 79.12 914 GLY A C 1
ATOM 7078 O O . GLY A 1 914 ? -7.680 7.618 -30.093 1.00 79.12 914 GLY A O 1
ATOM 7079 N N . LYS A 1 915 ? -7.558 9.431 -31.386 1.00 77.69 915 LYS A N 1
ATOM 7080 C CA . LYS A 1 915 ? -6.767 8.753 -32.426 1.00 77.69 915 LYS A CA 1
ATOM 7081 C C . LYS A 1 915 ? -5.282 8.696 -32.037 1.00 77.69 915 LYS A C 1
ATOM 7083 O O . LYS A 1 915 ? -4.679 9.733 -31.800 1.00 77.69 915 LYS A O 1
ATOM 7088 N N . HIS A 1 916 ? -4.697 7.493 -32.072 1.00 75.38 916 HIS A N 1
ATOM 7089 C CA . HIS A 1 916 ? -3.251 7.236 -31.927 1.00 75.38 916 HIS A CA 1
ATOM 7090 C C . HIS A 1 916 ? -2.612 7.756 -30.625 1.00 75.38 916 HIS A C 1
ATOM 7092 O O . HIS A 1 916 ? -1.505 8.289 -30.631 1.00 75.38 916 HIS A O 1
ATOM 7098 N N . LEU A 1 917 ? -3.297 7.576 -29.496 1.00 87.44 917 LEU A N 1
ATOM 7099 C CA . LEU A 1 917 ? -2.808 7.996 -28.183 1.00 87.44 917 LEU A CA 1
ATOM 7100 C C . LEU A 1 917 ? -1.967 6.894 -27.517 1.00 87.44 917 LEU A C 1
ATOM 7102 O O . LEU A 1 917 ? -2.422 6.199 -26.608 1.00 87.44 917 LEU A O 1
ATOM 7106 N N . ASN A 1 918 ? -0.732 6.719 -27.990 1.00 91.56 918 ASN A N 1
ATOM 7107 C CA . ASN A 1 918 ? 0.224 5.797 -27.373 1.00 91.56 918 ASN A CA 1
ATOM 7108 C C . ASN A 1 918 ? 0.690 6.337 -26.018 1.00 91.56 918 ASN A C 1
ATOM 7110 O O . ASN A 1 918 ? 1.048 7.509 -25.906 1.00 91.56 918 ASN A O 1
ATOM 7114 N N . HIS A 1 919 ? 0.779 5.474 -25.007 1.00 93.00 919 HIS A N 1
ATOM 7115 C CA . HIS A 1 919 ? 1.219 5.885 -23.670 1.00 93.00 919 HIS A CA 1
ATOM 7116 C C . HIS A 1 919 ? 2.679 6.372 -23.646 1.00 93.00 919 HIS A C 1
ATOM 7118 O O . HIS A 1 919 ? 3.039 7.203 -22.823 1.00 93.00 919 HIS A O 1
ATOM 7124 N N . GLU A 1 920 ? 3.518 5.924 -24.586 1.00 88.94 920 GLU A N 1
ATOM 7125 C CA . GLU A 1 920 ? 4.913 6.382 -24.726 1.00 88.94 920 GLU A CA 1
ATOM 7126 C C . GLU A 1 920 ? 5.052 7.906 -24.933 1.00 88.94 920 GLU A C 1
ATOM 7128 O O . GLU A 1 920 ? 6.111 8.468 -24.656 1.00 88.94 920 GLU A O 1
ATOM 7133 N N . LEU A 1 921 ? 3.982 8.575 -25.382 1.00 88.25 921 LEU A N 1
ATOM 7134 C CA . LEU A 1 921 ? 3.923 10.024 -25.604 1.00 88.25 921 LEU A CA 1
ATOM 7135 C C . LEU A 1 921 ? 3.682 10.833 -24.320 1.00 88.25 921 LEU A C 1
ATOM 7137 O O . LEU A 1 921 ? 3.786 12.061 -24.342 1.00 88.25 921 LEU A O 1
ATOM 7141 N N . PHE A 1 922 ? 3.346 10.167 -23.216 1.00 90.44 922 PHE A N 1
ATOM 7142 C CA . PHE A 1 922 ? 3.017 10.794 -21.940 1.00 90.44 922 PHE A CA 1
ATOM 7143 C C . PHE A 1 922 ? 4.077 10.478 -20.886 1.00 90.44 922 PHE A C 1
ATOM 7145 O O . PHE A 1 922 ? 4.828 9.499 -20.979 1.00 90.44 922 PHE A O 1
ATOM 7152 N N . ASN A 1 923 ? 4.141 11.329 -19.865 1.00 91.00 923 ASN A N 1
ATOM 7153 C CA . ASN A 1 923 ? 5.037 11.137 -18.737 1.00 91.00 923 ASN A CA 1
ATOM 7154 C C . ASN A 1 923 ? 4.717 9.810 -18.018 1.00 91.00 923 ASN A C 1
ATOM 7156 O O . ASN A 1 923 ? 3.574 9.551 -17.637 1.00 91.00 923 ASN A O 1
ATOM 7160 N N . SER A 1 924 ? 5.727 8.958 -17.836 1.00 91.19 924 SER A N 1
ATOM 7161 C CA . SER A 1 924 ? 5.556 7.599 -17.303 1.00 91.19 924 SER A CA 1
ATOM 7162 C C . SER A 1 924 ? 5.132 7.608 -15.836 1.00 91.19 924 SER A C 1
ATOM 7164 O O . SER A 1 924 ? 4.386 6.721 -15.417 1.00 91.19 924 SER A O 1
ATOM 7166 N N . ASN A 1 925 ? 5.594 8.604 -15.073 1.00 89.44 925 ASN A N 1
ATOM 7167 C CA . ASN A 1 925 ? 5.239 8.794 -13.671 1.00 89.44 925 ASN A CA 1
ATOM 7168 C C . ASN A 1 925 ? 3.780 9.263 -13.533 1.00 89.44 925 ASN A C 1
ATOM 7170 O O . ASN A 1 925 ? 3.026 8.680 -12.757 1.00 89.44 925 ASN A O 1
ATOM 7174 N N . GLU A 1 926 ? 3.345 10.234 -14.341 1.00 91.00 926 GLU A N 1
ATOM 7175 C CA . GLU A 1 926 ? 1.945 10.691 -14.369 1.00 91.00 926 GLU A CA 1
ATOM 7176 C C . GLU A 1 926 ? 0.977 9.572 -14.783 1.00 91.00 926 GLU A C 1
ATOM 7178 O O . GLU A 1 926 ? -0.038 9.350 -14.123 1.00 91.00 926 GLU A O 1
ATOM 7183 N N . LEU A 1 927 ? 1.326 8.801 -15.819 1.00 93.06 927 LEU A N 1
ATOM 7184 C CA . LEU A 1 927 ? 0.564 7.621 -16.240 1.00 93.06 927 LEU A CA 1
ATOM 7185 C C . LEU A 1 927 ? 0.429 6.580 -15.122 1.00 93.06 927 LEU A C 1
ATOM 7187 O O . LEU A 1 927 ? -0.646 6.016 -14.932 1.00 93.06 927 LEU A O 1
ATOM 7191 N N . GLY A 1 928 ? 1.511 6.320 -14.382 1.00 94.50 928 GLY A N 1
ATOM 7192 C CA . GLY A 1 928 ? 1.496 5.377 -13.264 1.00 94.50 928 GLY A CA 1
ATOM 7193 C C . GLY A 1 928 ? 0.580 5.844 -12.134 1.00 94.50 928 GLY A C 1
ATOM 7194 O O . GLY A 1 928 ? -0.209 5.057 -11.617 1.00 94.50 928 GLY A O 1
ATOM 7195 N N . GLN A 1 929 ? 0.618 7.135 -11.795 1.00 91.69 929 GLN A N 1
ATOM 7196 C CA . GLN A 1 929 ? -0.283 7.722 -10.798 1.00 91.69 929 GLN A CA 1
ATOM 7197 C C . GLN A 1 929 ? -1.754 7.673 -11.245 1.00 91.69 929 GLN A C 1
ATOM 7199 O O . GLN A 1 929 ? -2.625 7.344 -10.441 1.00 91.69 929 GLN A O 1
ATOM 7204 N N . ALA A 1 930 ? -2.039 7.942 -12.523 1.00 91.38 930 ALA A N 1
ATOM 7205 C CA . ALA A 1 930 ? -3.393 7.871 -13.076 1.00 91.38 930 ALA A CA 1
ATOM 7206 C C . ALA A 1 930 ? -3.947 6.431 -13.104 1.00 91.38 930 ALA A C 1
ATOM 7208 O O . ALA A 1 930 ? -5.114 6.204 -12.774 1.00 91.38 930 ALA A O 1
ATOM 7209 N N . LEU A 1 931 ? -3.102 5.449 -13.432 1.00 94.50 931 LEU A N 1
ATOM 7210 C CA . LEU A 1 931 ? -3.436 4.027 -13.328 1.00 94.50 931 LEU A CA 1
ATOM 7211 C C . LEU A 1 931 ? -3.763 3.638 -11.877 1.00 94.50 931 LEU A C 1
ATOM 7213 O O . LEU A 1 931 ? -4.778 2.989 -11.633 1.00 94.50 931 LEU A O 1
ATOM 7217 N N . ALA A 1 932 ? -2.946 4.064 -10.909 1.00 93.00 932 ALA A N 1
ATOM 7218 C CA . ALA A 1 932 ? -3.199 3.791 -9.494 1.00 93.00 932 ALA A CA 1
ATOM 7219 C C . ALA A 1 932 ? -4.540 4.372 -9.026 1.00 93.00 932 ALA A C 1
ATOM 7221 O O . ALA A 1 932 ? -5.285 3.687 -8.334 1.00 93.00 932 ALA A O 1
ATOM 7222 N N . ASN A 1 933 ? -4.889 5.590 -9.452 1.00 86.88 933 ASN A N 1
ATOM 7223 C CA . ASN A 1 933 ? -6.195 6.187 -9.160 1.00 86.88 933 ASN A CA 1
ATOM 7224 C C . ASN A 1 933 ? -7.354 5.347 -9.728 1.00 86.88 933 ASN A C 1
ATOM 7226 O O . ASN A 1 933 ? -8.373 5.181 -9.060 1.00 86.88 933 ASN A O 1
ATOM 7230 N N . SER A 1 934 ? -7.182 4.771 -10.923 1.00 87.81 934 SER A N 1
ATOM 7231 C CA . SER A 1 934 ? -8.178 3.876 -11.530 1.00 87.81 934 SER A CA 1
ATOM 7232 C C . SER A 1 934 ? -8.345 2.589 -10.716 1.00 87.81 934 SER A C 1
ATOM 7234 O O . SER A 1 934 ? -9.471 2.181 -10.448 1.00 87.81 934 SER A O 1
ATOM 7236 N N . LEU A 1 935 ? -7.250 1.997 -10.227 1.00 89.50 935 LEU A N 1
ATOM 7237 C CA . LEU A 1 935 ? -7.301 0.829 -9.336 1.00 89.50 935 LEU A CA 1
ATOM 7238 C C . LEU A 1 935 ? -7.943 1.155 -7.982 1.00 89.50 935 LEU A C 1
ATOM 7240 O O . LEU A 1 935 ? -8.795 0.406 -7.519 1.00 89.50 935 LEU A O 1
ATOM 7244 N N . ILE A 1 936 ? -7.579 2.280 -7.362 1.00 86.56 936 ILE A N 1
ATOM 7245 C CA . ILE A 1 936 ? -8.162 2.742 -6.091 1.00 86.56 936 ILE A CA 1
ATOM 7246 C C . ILE A 1 936 ? -9.676 2.937 -6.232 1.00 86.56 936 ILE A C 1
ATOM 7248 O O . ILE A 1 936 ? -10.421 2.600 -5.313 1.00 86.56 936 ILE A O 1
ATOM 7252 N N . SER A 1 937 ? -10.139 3.429 -7.388 1.00 80.75 937 SER A N 1
ATOM 7253 C CA . SER A 1 937 ? -11.563 3.680 -7.628 1.00 80.75 937 SER A CA 1
ATOM 7254 C C . SER A 1 937 ? -12.439 2.424 -7.540 1.00 80.75 937 SER A C 1
ATOM 7256 O O . SER A 1 937 ? -13.600 2.523 -7.150 1.00 80.75 937 SER A O 1
ATOM 7258 N N . LEU A 1 938 ? -11.872 1.239 -7.802 1.00 83.06 938 LEU A N 1
ATOM 7259 C CA . LEU A 1 938 ? -12.569 -0.050 -7.691 1.00 83.06 938 LEU A CA 1
ATOM 7260 C C . LEU A 1 938 ? -12.965 -0.394 -6.251 1.00 83.06 938 LEU A C 1
ATOM 7262 O O . LEU A 1 938 ? -13.847 -1.219 -6.036 1.00 83.06 938 LEU A O 1
ATOM 7266 N N . PHE A 1 939 ? -12.299 0.219 -5.273 1.00 81.44 939 PHE A N 1
ATOM 7267 C CA . PHE A 1 939 ? -12.470 -0.072 -3.853 1.00 81.44 939 PHE A CA 1
ATOM 7268 C C . PHE A 1 939 ? -13.115 1.092 -3.094 1.00 81.44 939 PHE A C 1
ATOM 7270 O O . PHE A 1 939 ? -13.111 1.094 -1.867 1.00 81.44 939 PHE A O 1
ATOM 7277 N N . ILE A 1 940 ? -13.686 2.081 -3.791 1.00 71.12 940 ILE A N 1
ATOM 7278 C CA . ILE A 1 940 ? -14.390 3.198 -3.138 1.00 71.12 940 ILE A CA 1
ATOM 7279 C C . ILE A 1 940 ? -15.563 2.682 -2.298 1.00 71.12 940 ILE A C 1
ATOM 7281 O O . ILE A 1 940 ? -15.755 3.163 -1.188 1.00 71.12 940 ILE A O 1
ATOM 7285 N N . ASP A 1 941 ? -16.275 1.653 -2.760 1.00 66.69 941 ASP A N 1
ATOM 7286 C CA . ASP A 1 941 ? -17.396 1.056 -2.018 1.00 66.69 941 ASP A CA 1
ATOM 7287 C C . ASP A 1 941 ? -16.955 0.303 -0.745 1.00 66.69 941 ASP A C 1
ATOM 7289 O O . ASP A 1 941 ? -17.785 -0.033 0.096 1.00 66.69 941 ASP A O 1
ATOM 7293 N N . TYR A 1 942 ? -15.649 0.044 -0.582 1.00 66.50 942 TYR A N 1
ATOM 7294 C CA . TYR A 1 942 ? -15.078 -0.529 0.643 1.00 66.50 942 TYR A CA 1
ATOM 7295 C C . TYR A 1 942 ? -14.890 0.555 1.711 1.00 66.50 942 TYR A C 1
ATOM 7297 O O . TYR A 1 942 ? -14.695 0.238 2.885 1.00 66.50 942 TYR A O 1
ATOM 7305 N N . LEU A 1 943 ? -14.926 1.834 1.318 1.00 62.12 943 LEU A N 1
ATOM 7306 C CA . LEU A 1 943 ? -14.946 2.942 2.257 1.00 62.12 943 LEU A CA 1
ATOM 7307 C C . LEU A 1 943 ? -16.305 2.959 2.976 1.00 62.12 943 LEU A C 1
ATOM 7309 O O . LEU A 1 943 ? -17.339 2.828 2.316 1.00 62.12 943 LEU A O 1
ATOM 7313 N N . PRO A 1 944 ? -16.333 3.135 4.313 1.00 53.38 944 PRO A N 1
ATOM 7314 C CA . PRO A 1 944 ? -17.569 3.320 5.056 1.00 53.38 944 PRO A CA 1
ATOM 7315 C C . PRO A 1 944 ? -18.439 4.360 4.356 1.00 53.38 944 PRO A C 1
ATOM 7317 O O . PRO A 1 944 ? -17.949 5.432 3.994 1.00 53.38 944 PRO A O 1
ATOM 7320 N N . CYS A 1 945 ? -19.709 4.015 4.134 1.00 41.72 945 CYS A N 1
ATOM 7321 C CA . CYS A 1 945 ? -20.648 4.800 3.342 1.00 41.72 945 CYS A CA 1
ATOM 7322 C C . CYS A 1 945 ? -20.574 6.297 3.695 1.00 41.72 945 CYS A C 1
ATOM 7324 O O . CYS A 1 945 ? -20.449 6.661 4.868 1.00 41.72 945 CYS A O 1
ATOM 7326 N N . HIS A 1 946 ? -20.727 7.165 2.690 1.00 41.94 946 HIS A N 1
ATOM 7327 C CA . HIS A 1 946 ? -20.774 8.627 2.825 1.00 41.94 946 HIS A CA 1
ATOM 7328 C C . HIS A 1 946 ? -21.833 9.148 3.831 1.00 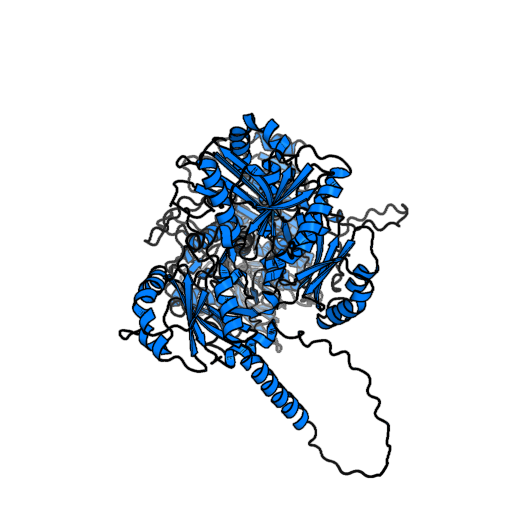41.94 946 HIS A C 1
ATOM 7330 O O . HIS A 1 946 ? -21.924 10.349 4.039 1.00 41.94 946 HIS A O 1
ATOM 7336 N N . ASP A 1 947 ? -22.611 8.299 4.505 1.00 36.91 947 ASP A N 1
ATOM 7337 C CA . ASP A 1 947 ? -23.561 8.667 5.566 1.00 36.91 947 ASP A CA 1
ATOM 7338 C C . ASP A 1 947 ? -23.116 8.276 6.990 1.00 36.91 947 ASP A C 1
ATOM 7340 O O . ASP A 1 947 ? -23.735 8.671 7.985 1.00 36.91 947 ASP A O 1
ATOM 7344 N N . THR A 1 948 ? -22.000 7.557 7.133 1.00 42.88 948 THR A N 1
ATOM 7345 C CA . THR A 1 948 ? -21.447 7.124 8.425 1.00 42.88 948 THR A CA 1
ATOM 7346 C C . THR A 1 948 ? -20.139 7.839 8.735 1.00 42.88 948 THR A C 1
ATOM 7348 O O . THR A 1 948 ? -19.136 7.517 8.121 1.00 42.88 948 THR A O 1
ATOM 7351 N N . LEU A 1 949 ? -20.159 8.791 9.686 1.00 42.84 949 LEU A N 1
ATOM 7352 C CA . LEU A 1 949 ? -19.030 9.385 10.448 1.00 42.84 949 LEU A CA 1
ATOM 7353 C C . LEU A 1 949 ? -17.779 9.888 9.683 1.00 42.84 949 LEU A C 1
ATOM 7355 O O . LEU A 1 949 ? -16.880 10.449 10.309 1.00 42.84 949 LEU A O 1
ATOM 7359 N N . TRP A 1 950 ? -17.720 9.754 8.360 1.00 44.38 950 TRP A N 1
ATOM 7360 C CA . TRP A 1 950 ? -16.500 9.873 7.562 1.00 44.38 950 TRP A CA 1
ATOM 7361 C C . TRP A 1 950 ? -16.720 10.638 6.244 1.00 44.38 950 TRP A C 1
ATOM 7363 O O . TRP A 1 950 ? -15.955 10.461 5.301 1.00 44.38 950 TRP A O 1
ATOM 7373 N N . ARG A 1 951 ? -17.719 11.545 6.174 1.00 36.25 951 ARG A N 1
ATOM 7374 C CA . ARG A 1 951 ? -17.962 12.416 4.992 1.00 36.25 951 ARG A CA 1
ATOM 7375 C C . ARG A 1 951 ? -16.755 13.247 4.534 1.00 36.25 951 ARG A C 1
ATOM 7377 O O . ARG A 1 951 ? -16.807 13.758 3.426 1.00 36.25 951 ARG A O 1
ATOM 7384 N N . GLY A 1 952 ? -15.709 13.393 5.349 1.00 38.19 952 GLY A N 1
ATOM 7385 C CA . GLY A 1 952 ? -14.537 14.216 5.024 1.00 38.19 952 GLY A CA 1
ATOM 7386 C C . GLY A 1 952 ? -13.308 13.453 4.521 1.00 38.19 952 GLY A C 1
ATOM 7387 O O . GLY A 1 952 ? -12.429 14.059 3.929 1.00 38.19 952 GLY A O 1
ATOM 7388 N N . VAL A 1 953 ? -13.247 12.123 4.681 1.00 40.62 953 VAL A N 1
ATOM 7389 C CA . VAL A 1 953 ? -11.974 11.368 4.750 1.00 40.62 953 VAL A CA 1
ATOM 7390 C C . VAL A 1 953 ? -11.142 11.338 3.466 1.00 40.62 953 VAL A C 1
ATOM 7392 O O . VAL A 1 953 ? -10.070 10.741 3.459 1.00 40.62 953 VAL A O 1
ATOM 7395 N N . LEU A 1 954 ? -11.550 11.995 2.389 1.00 36.72 954 LEU A N 1
ATOM 7396 C CA . LEU A 1 954 ? -10.790 12.052 1.149 1.00 36.72 954 LEU A CA 1
ATOM 7397 C C . LEU A 1 954 ? -10.069 13.406 1.006 1.00 36.72 954 LEU A C 1
ATOM 7399 O O . LEU A 1 954 ? -10.549 14.267 0.273 1.00 36.72 954 LEU A O 1
ATOM 7403 N N . PRO A 1 955 ? -8.890 13.603 1.633 1.00 30.06 955 PRO A N 1
ATOM 7404 C CA . PRO A 1 955 ? -8.031 14.728 1.303 1.00 30.06 955 PRO A CA 1
ATOM 7405 C C . PRO A 1 955 ? -7.477 14.520 -0.107 1.00 30.06 955 PRO A C 1
ATOM 7407 O O . PRO A 1 955 ? -6.580 13.707 -0.274 1.00 30.06 955 PRO A O 1
ATOM 7410 N N . ASP A 1 956 ? -8.039 15.210 -1.098 1.00 37.69 956 ASP A N 1
ATOM 7411 C CA . ASP A 1 956 ? -7.414 15.663 -2.354 1.00 37.69 956 ASP A CA 1
ATOM 7412 C C . ASP A 1 956 ? -6.380 14.706 -3.024 1.00 37.69 956 ASP A C 1
ATOM 7414 O O . ASP A 1 956 ? -5.200 15.024 -3.206 1.00 37.69 956 ASP A O 1
ATOM 7418 N N . PRO A 1 957 ? -6.795 13.468 -3.372 1.00 36.00 957 PRO A N 1
ATOM 7419 C CA . PRO A 1 957 ? -6.733 13.075 -4.785 1.00 36.00 957 PRO A CA 1
ATOM 7420 C C . PRO A 1 957 ? -8.093 12.621 -5.337 1.00 36.00 957 PRO A C 1
ATOM 7422 O O . PRO A 1 957 ? -8.179 12.245 -6.503 1.00 36.00 957 PRO A O 1
ATOM 7425 N N . PHE A 1 958 ? -9.149 12.631 -4.516 1.00 38.41 958 PHE A N 1
ATOM 7426 C CA . PHE A 1 958 ? -10.487 12.180 -4.912 1.00 38.41 958 PHE A CA 1
ATOM 7427 C C . PHE A 1 958 ? -11.393 13.326 -5.387 1.00 38.41 958 PHE A C 1
ATOM 7429 O O . PHE A 1 958 ? -12.286 13.064 -6.184 1.00 38.41 958 PHE A O 1
ATOM 7436 N N . GLU A 1 959 ? -11.127 14.589 -5.015 1.00 35.19 959 GLU A N 1
ATOM 7437 C CA . GLU A 1 959 ? -11.781 15.754 -5.651 1.00 35.19 959 GLU A CA 1
ATOM 7438 C C . GLU A 1 959 ? -11.380 15.904 -7.130 1.00 35.19 959 GLU A C 1
ATOM 7440 O O . GLU A 1 959 ? -12.099 16.505 -7.928 1.00 35.19 959 GLU A O 1
ATOM 7445 N N . THR A 1 960 ? -10.263 15.282 -7.527 1.00 39.09 960 THR A N 1
ATOM 7446 C CA . THR A 1 960 ? -9.816 15.172 -8.920 1.00 39.09 960 THR A CA 1
ATOM 7447 C C . THR A 1 960 ? -10.013 13.786 -9.528 1.00 39.09 960 THR A C 1
ATOM 7449 O O . THR A 1 960 ? -9.540 13.575 -10.642 1.00 39.09 960 THR A O 1
ATOM 7452 N N . LEU A 1 961 ? -10.731 12.852 -8.885 1.00 39.69 961 LEU A N 1
ATOM 7453 C CA . LEU A 1 961 ? -11.339 11.747 -9.632 1.00 39.69 961 LEU A CA 1
ATOM 7454 C C . LEU A 1 961 ? -12.534 12.366 -10.357 1.00 39.69 961 LEU A C 1
ATOM 7456 O O . LEU A 1 961 ? -13.533 12.652 -9.698 1.00 39.69 961 LEU A O 1
ATOM 7460 N N . PRO A 1 962 ? -12.462 12.647 -11.671 1.00 37.53 962 PRO A N 1
ATOM 7461 C CA . PRO A 1 962 ? -13.581 13.256 -12.368 1.00 37.53 962 PRO A CA 1
ATOM 7462 C C . PRO A 1 962 ? -14.722 12.251 -12.387 1.00 37.53 962 PRO A C 1
ATOM 7464 O O . PRO A 1 962 ? -14.737 11.439 -13.298 1.00 37.53 962 PRO A O 1
ATOM 7467 N N . LEU A 1 963 ? -15.606 12.261 -11.376 1.00 41.59 963 LEU A N 1
ATOM 7468 C CA . LEU A 1 963 ? -16.788 11.403 -11.250 1.00 41.59 963 LEU A CA 1
ATOM 7469 C C . LEU A 1 963 ? -16.612 10.099 -12.036 1.00 41.59 963 LEU A C 1
ATOM 7471 O O . LEU A 1 963 ? -17.376 9.818 -12.957 1.00 41.59 963 LEU A O 1
ATOM 7475 N N . LEU A 1 964 ? -15.559 9.331 -11.721 1.00 44.00 964 LEU A N 1
ATOM 7476 C CA . LEU A 1 964 ? -15.304 8.038 -12.349 1.00 44.00 964 LEU A CA 1
ATOM 7477 C C . LEU A 1 964 ? -16.273 7.036 -11.716 1.00 44.00 964 LEU A C 1
ATOM 7479 O O . LEU A 1 964 ? -15.880 5.998 -11.199 1.00 44.00 964 LEU A O 1
ATOM 7483 N N . ARG A 1 965 ? -17.576 7.353 -11.734 1.00 42.69 965 ARG A N 1
ATOM 7484 C CA . ARG A 1 965 ? -18.578 6.304 -11.785 1.00 42.69 965 ARG A CA 1
ATOM 7485 C C . ARG A 1 965 ? -18.262 5.574 -13.070 1.00 42.69 965 ARG A C 1
ATOM 7487 O O . ARG A 1 965 ? -18.413 6.135 -14.154 1.00 42.69 965 ARG A O 1
ATOM 7494 N N . THR A 1 966 ? -17.737 4.370 -12.906 1.00 47.53 966 THR A N 1
ATOM 7495 C CA . THR A 1 966 ? -17.600 3.362 -13.942 1.00 47.53 966 THR A CA 1
ATOM 7496 C C . THR A 1 966 ? -18.802 3.468 -14.875 1.00 47.53 966 THR A C 1
ATOM 7498 O O . THR A 1 966 ? -19.932 3.124 -14.525 1.00 47.53 966 THR A O 1
ATOM 7501 N N . THR A 1 967 ? -18.594 4.005 -16.077 1.00 43.44 967 THR A N 1
ATOM 7502 C CA . THR A 1 967 ? -19.539 3.734 -17.151 1.00 43.44 967 THR A CA 1
ATOM 7503 C C . THR A 1 967 ? -19.544 2.217 -17.266 1.00 43.44 967 THR A C 1
ATOM 7505 O O . THR A 1 967 ? -18.501 1.631 -17.544 1.00 43.44 967 THR A O 1
ATOM 7508 N N . GLN A 1 968 ? -20.682 1.565 -17.006 1.00 49.91 968 GLN A N 1
ATOM 7509 C CA . GLN A 1 968 ? -20.800 0.098 -17.065 1.00 49.91 968 GLN A CA 1
ATOM 7510 C C . GLN A 1 968 ? -20.453 -0.474 -18.455 1.00 49.91 968 GLN A C 1
ATOM 7512 O O . GLN A 1 968 ? -20.370 -1.685 -18.638 1.00 49.91 968 GLN A O 1
ATOM 7517 N N . THR A 1 969 ? -20.249 0.392 -19.446 1.00 58.69 969 THR A N 1
ATOM 7518 C CA . THR A 1 969 ? -19.895 0.059 -20.817 1.00 58.69 969 THR A CA 1
ATOM 7519 C C . THR A 1 969 ? -18.414 0.327 -21.073 1.00 58.69 969 THR A C 1
ATOM 7521 O O . THR A 1 969 ? -17.984 1.481 -21.094 1.00 58.69 969 THR A O 1
ATOM 7524 N N . TRP A 1 970 ? -17.644 -0.734 -21.321 1.00 71.12 970 TRP A N 1
ATOM 7525 C CA . TRP A 1 970 ? -16.312 -0.611 -21.911 1.00 71.12 970 TRP A CA 1
ATOM 7526 C C . TRP A 1 970 ? -16.435 -0.257 -23.405 1.00 71.12 970 TRP A C 1
ATOM 7528 O O . TRP A 1 970 ? -17.233 -0.889 -24.108 1.00 71.12 970 TRP A O 1
ATOM 7538 N N . PRO A 1 971 ? -15.636 0.693 -23.921 1.00 68.06 971 PRO A N 1
ATOM 7539 C CA . PRO A 1 971 ? -14.578 1.433 -23.225 1.00 68.06 971 PRO A CA 1
ATOM 7540 C C . PRO A 1 971 ? -15.064 2.762 -22.613 1.00 68.06 971 PRO A C 1
ATOM 7542 O O . PRO A 1 971 ? -15.828 3.499 -23.236 1.00 68.06 971 PRO A O 1
ATOM 7545 N N . SER A 1 972 ? -14.546 3.122 -21.433 1.00 76.50 972 SER A N 1
ATOM 7546 C CA . SER A 1 972 ? -14.638 4.496 -20.915 1.00 76.50 972 SER A CA 1
ATOM 7547 C C . SER A 1 972 ? -13.920 5.476 -21.852 1.00 76.50 972 SER A C 1
ATOM 7549 O O . SER A 1 972 ? -12.758 5.277 -22.219 1.00 76.50 972 SER A O 1
ATOM 7551 N N . THR A 1 973 ? -14.590 6.561 -22.243 1.00 76.69 973 THR A N 1
ATOM 7552 C CA . THR A 1 973 ? -14.030 7.565 -23.167 1.00 76.69 973 THR A CA 1
ATOM 7553 C C . THR A 1 973 ? -13.322 8.720 -22.461 1.00 76.69 973 THR A C 1
ATOM 7555 O O . THR A 1 973 ? -12.617 9.487 -23.116 1.00 76.69 973 THR A O 1
ATOM 7558 N N . LEU A 1 974 ? -13.512 8.872 -21.147 1.00 77.69 974 LEU A N 1
ATOM 7559 C CA . LEU A 1 974 ? -12.936 9.968 -20.369 1.00 77.69 974 LEU A CA 1
ATOM 7560 C C . LEU A 1 974 ? -11.455 9.702 -20.106 1.00 77.69 974 LEU A C 1
ATOM 7562 O O . LEU A 1 974 ? -11.102 8.797 -19.357 1.00 77.69 974 LEU A O 1
ATOM 7566 N N . LEU A 1 975 ? -10.590 10.498 -20.732 1.00 78.75 975 LEU A N 1
ATOM 7567 C CA . LEU A 1 975 ? -9.153 10.425 -20.493 1.00 78.75 975 LEU A CA 1
ATOM 7568 C C . LEU A 1 975 ? -8.789 11.025 -19.128 1.00 78.75 975 LEU A C 1
ATOM 7570 O O . LEU A 1 975 ? -9.351 12.057 -18.741 1.00 78.75 975 LEU A O 1
ATOM 7574 N N . PRO A 1 976 ? -7.794 10.450 -18.432 1.00 80.19 976 PRO A N 1
ATOM 7575 C CA . PRO A 1 976 ? -7.228 11.072 -17.250 1.00 80.19 976 PRO A CA 1
ATOM 7576 C C . PRO A 1 976 ? -6.520 12.373 -17.641 1.00 80.19 976 PRO A C 1
ATOM 7578 O O . PRO A 1 976 ? -6.062 12.557 -18.774 1.00 80.19 976 PRO A O 1
ATOM 7581 N N . ARG A 1 977 ? -6.405 13.297 -16.686 1.00 80.81 977 ARG A N 1
ATOM 7582 C CA . ARG A 1 977 ? -5.694 14.559 -16.895 1.00 80.81 977 ARG A CA 1
ATOM 7583 C C . ARG A 1 977 ? -4.185 14.296 -16.942 1.00 80.81 977 ARG A C 1
ATOM 7585 O O . ARG A 1 977 ? -3.560 14.186 -15.896 1.00 80.81 977 ARG A O 1
ATOM 7592 N N . LEU A 1 978 ? -3.631 14.204 -18.153 1.00 84.69 978 LEU A N 1
ATOM 7593 C CA . LEU A 1 978 ? -2.204 13.984 -18.416 1.00 84.69 978 LEU A CA 1
ATOM 7594 C C . LEU A 1 978 ? -1.562 15.263 -18.978 1.00 84.69 978 LEU A C 1
ATOM 7596 O O . LEU A 1 978 ? -1.696 15.561 -20.167 1.00 84.69 978 LEU A O 1
ATOM 7600 N N . ILE A 1 979 ? -0.927 16.056 -18.117 1.00 82.56 979 ILE A N 1
ATOM 7601 C CA . ILE A 1 979 ? -0.378 17.383 -18.439 1.00 82.56 979 ILE A CA 1
ATOM 7602 C C . ILE A 1 979 ? 1.133 17.497 -18.217 1.00 82.56 979 ILE A C 1
ATOM 7604 O O . ILE A 1 979 ? 1.727 18.484 -18.661 1.00 82.56 979 ILE A O 1
ATOM 7608 N N . GLN A 1 980 ? 1.765 16.534 -17.543 1.00 85.94 980 GLN A N 1
ATOM 7609 C CA . GLN A 1 980 ? 3.199 16.590 -17.273 1.00 85.94 980 GLN A CA 1
ATOM 7610 C C . GLN A 1 980 ? 4.015 16.435 -18.559 1.00 85.94 980 GLN A C 1
ATOM 7612 O O . GLN A 1 980 ? 3.637 15.742 -19.509 1.00 85.94 980 GLN A O 1
ATOM 7617 N N . ALA A 1 981 ? 5.170 17.098 -18.592 1.00 88.56 981 ALA A N 1
ATOM 7618 C CA . ALA A 1 981 ? 6.082 16.998 -19.717 1.00 88.56 981 ALA A CA 1
ATOM 7619 C C . ALA A 1 981 ? 6.723 15.603 -19.790 1.00 88.56 981 ALA A C 1
ATOM 7621 O O . ALA A 1 981 ? 7.120 15.024 -18.775 1.00 88.56 981 ALA A O 1
ATOM 7622 N N . LYS A 1 982 ? 6.847 15.079 -21.010 1.00 89.50 982 LYS A N 1
ATOM 7623 C CA . LYS A 1 982 ? 7.611 13.868 -21.316 1.00 89.50 982 LYS A CA 1
ATOM 7624 C C . LYS A 1 982 ? 9.093 14.217 -21.354 1.00 89.50 982 LYS A C 1
ATOM 7626 O O . LYS A 1 982 ? 9.453 15.235 -21.942 1.00 89.50 982 LYS A O 1
ATOM 7631 N N . CYS A 1 983 ? 9.944 13.372 -20.787 1.00 87.88 983 CYS A N 1
ATOM 7632 C CA . CYS A 1 983 ? 11.391 13.493 -20.899 1.00 87.88 983 CYS A CA 1
ATOM 7633 C C . CYS A 1 983 ? 11.988 12.277 -21.609 1.00 87.88 983 CYS A C 1
ATOM 7635 O O . CYS A 1 983 ? 11.760 11.135 -21.217 1.00 87.88 983 CYS A O 1
ATOM 7637 N N . LEU A 1 984 ? 12.797 12.542 -22.629 1.00 85.62 984 LEU A N 1
ATOM 7638 C CA . LEU A 1 984 ? 13.727 11.595 -23.230 1.00 85.62 984 LEU A CA 1
ATOM 7639 C C . LEU A 1 984 ? 15.133 12.030 -22.824 1.00 85.62 984 LEU A C 1
ATOM 7641 O O . LEU A 1 984 ? 15.508 13.165 -23.095 1.00 85.62 984 LEU A O 1
ATOM 7645 N N . ALA A 1 985 ? 15.912 11.169 -22.188 1.00 84.88 985 ALA A N 1
ATOM 7646 C CA . ALA A 1 985 ? 17.262 11.508 -21.755 1.00 84.88 985 ALA A CA 1
ATOM 7647 C C . ALA A 1 985 ? 18.221 10.343 -22.021 1.00 84.88 985 ALA A C 1
ATOM 7649 O O . ALA A 1 985 ? 17.760 9.227 -22.239 1.00 84.88 985 ALA A O 1
ATOM 7650 N N . ALA A 1 986 ? 19.524 10.615 -22.113 1.00 83.44 986 ALA A N 1
ATOM 7651 C CA . ALA A 1 986 ? 20.564 9.639 -22.439 1.00 83.44 986 ALA A CA 1
ATOM 7652 C C . ALA A 1 986 ? 21.950 10.096 -21.959 1.00 83.44 986 ALA A C 1
ATOM 7654 O O . ALA A 1 986 ? 22.273 11.285 -22.035 1.00 83.44 986 ALA A O 1
ATOM 7655 N N . LEU A 1 987 ? 22.790 9.141 -21.529 1.00 83.62 987 LEU A N 1
ATOM 7656 C CA . LEU A 1 987 ? 24.243 9.349 -21.489 1.00 83.62 987 LEU A CA 1
ATOM 7657 C C . LEU A 1 987 ? 24.808 8.981 -22.848 1.00 83.62 987 LEU A C 1
ATOM 7659 O O . LEU A 1 987 ? 24.587 7.875 -23.344 1.00 83.62 987 LEU A O 1
ATOM 7663 N N . LEU A 1 988 ? 25.546 9.908 -23.421 1.00 86.06 988 LEU A N 1
ATOM 7664 C CA . LEU A 1 988 ? 26.243 9.752 -24.677 1.00 86.06 988 LEU A CA 1
ATOM 7665 C C . LEU A 1 988 ? 27.741 9.511 -24.402 1.00 86.06 988 LEU A C 1
ATOM 7667 O O . LEU A 1 988 ? 28.215 9.786 -23.292 1.00 86.06 988 LEU A O 1
ATOM 7671 N N . PRO A 1 989 ? 28.477 8.970 -25.389 1.00 85.06 989 PRO A N 1
ATOM 7672 C CA . PRO A 1 989 ? 29.923 8.758 -25.331 1.00 85.06 989 PRO A CA 1
ATOM 7673 C C . PRO A 1 989 ? 30.684 9.946 -24.727 1.00 85.06 989 PRO A C 1
ATOM 7675 O O . PRO A 1 989 ? 30.300 11.084 -24.972 1.00 85.06 989 PRO A O 1
ATOM 7678 N N . GLU A 1 990 ? 31.739 9.690 -23.947 1.00 82.81 990 GLU A N 1
ATOM 7679 C CA . GLU A 1 990 ? 32.538 10.701 -23.220 1.00 82.81 990 GLU A CA 1
ATOM 7680 C C . GLU A 1 990 ? 31.756 11.489 -22.145 1.00 82.81 990 GLU A C 1
ATOM 7682 O O . GLU A 1 990 ? 32.042 12.654 -21.864 1.00 82.81 990 GLU A O 1
ATOM 7687 N N . ASN A 1 991 ? 30.771 10.839 -21.506 1.00 80.69 991 ASN A N 1
ATOM 7688 C CA . ASN A 1 991 ? 29.924 11.393 -20.434 1.00 80.69 991 ASN A CA 1
ATOM 7689 C C . ASN A 1 991 ? 29.108 12.635 -20.831 1.00 80.69 991 ASN A C 1
ATOM 7691 O O . ASN A 1 991 ? 28.707 13.422 -19.971 1.00 80.69 991 ASN A O 1
ATOM 7695 N N . TRP A 1 992 ? 28.828 12.814 -22.120 1.00 85.12 992 TRP A N 1
ATOM 7696 C CA . TRP A 1 992 ? 27.917 13.859 -22.567 1.00 85.12 992 TRP A CA 1
ATOM 7697 C C . TRP A 1 992 ? 26.487 13.527 -22.129 1.00 85.12 992 TRP A C 1
ATOM 7699 O O . TRP A 1 992 ? 25.968 12.447 -22.400 1.00 85.12 992 TRP A O 1
ATOM 7709 N N . VAL A 1 993 ? 25.822 14.462 -21.460 1.00 85.94 993 VAL A N 1
ATOM 7710 C CA . VAL A 1 993 ? 24.428 14.326 -21.033 1.00 85.94 993 VAL A CA 1
ATOM 7711 C C . VAL A 1 993 ? 23.527 14.950 -22.087 1.00 85.94 993 VAL A C 1
ATOM 7713 O O . VAL A 1 993 ? 23.712 16.110 -22.453 1.00 85.94 993 VAL A O 1
ATOM 7716 N N . TYR A 1 994 ? 22.536 14.191 -22.552 1.00 88.56 994 TYR A N 1
ATOM 7717 C CA . TYR A 1 994 ? 21.476 14.668 -23.435 1.00 88.56 994 TYR A CA 1
ATOM 7718 C C . TYR A 1 994 ? 20.117 14.505 -22.765 1.00 88.56 994 TYR A C 1
ATOM 7720 O O . TYR A 1 994 ? 19.811 13.440 -22.230 1.00 88.56 994 TYR A O 1
ATOM 7728 N N . PHE A 1 995 ? 19.272 15.530 -22.847 1.00 88.75 995 PHE A N 1
ATOM 7729 C CA . PHE A 1 995 ? 17.848 15.368 -22.575 1.00 88.75 995 PHE A CA 1
ATOM 7730 C C . PHE A 1 995 ? 16.981 16.300 -23.416 1.00 88.75 995 PHE A C 1
ATOM 7732 O O . PHE A 1 995 ? 17.356 17.428 -23.728 1.00 88.75 995 PHE A O 1
ATOM 7739 N N . ASN A 1 996 ? 15.787 15.822 -23.741 1.00 89.00 996 ASN A N 1
ATOM 7740 C CA . ASN A 1 996 ? 14.714 16.542 -24.399 1.00 89.00 996 ASN A CA 1
ATOM 7741 C C . ASN A 1 996 ? 13.447 16.413 -23.547 1.00 89.00 996 ASN A C 1
ATOM 7743 O O . ASN A 1 996 ? 12.923 15.317 -23.350 1.00 89.00 996 ASN A O 1
ATOM 7747 N N . VAL A 1 997 ? 12.974 17.540 -23.024 1.00 89.56 997 VAL A N 1
ATOM 7748 C CA . VAL A 1 997 ? 11.759 17.635 -22.213 1.00 89.56 997 VAL A CA 1
ATOM 7749 C C . VAL A 1 997 ? 10.703 18.371 -23.020 1.00 89.56 997 VAL A C 1
ATOM 7751 O O . VAL A 1 997 ? 10.948 19.486 -23.479 1.00 89.56 997 VAL A O 1
ATOM 7754 N N . LYS A 1 998 ? 9.516 17.783 -23.170 1.00 87.69 998 LYS A N 1
ATOM 7755 C CA . LYS A 1 998 ? 8.465 18.304 -24.047 1.00 87.69 998 LYS A CA 1
ATOM 7756 C C . LYS A 1 998 ? 7.083 18.236 -23.412 1.00 87.69 998 LYS A C 1
ATOM 7758 O O . LYS A 1 998 ? 6.679 17.198 -22.891 1.00 87.69 998 LYS A O 1
ATOM 7763 N N . LYS A 1 999 ? 6.318 19.326 -23.520 1.00 82.88 999 LYS A N 1
ATOM 7764 C CA . LYS A 1 999 ? 4.920 19.390 -23.077 1.00 82.88 999 LYS A CA 1
ATOM 7765 C C . LYS A 1 999 ? 4.080 18.402 -23.887 1.00 82.88 999 LYS A C 1
ATOM 7767 O O . LYS A 1 999 ? 4.102 18.434 -25.123 1.00 82.88 999 LYS A O 1
ATOM 7772 N N . CYS A 1 1000 ? 3.317 17.548 -23.206 1.00 73.06 1000 CYS A N 1
ATOM 7773 C CA . CYS A 1 1000 ? 2.376 16.672 -23.889 1.00 73.06 1000 CYS A CA 1
ATOM 7774 C C . CYS A 1 1000 ? 1.271 17.532 -24.523 1.00 73.06 1000 CYS A C 1
ATOM 7776 O O . CYS A 1 1000 ? 0.613 18.320 -23.847 1.00 73.06 1000 CYS A O 1
ATOM 7778 N N . THR A 1 1001 ? 1.104 17.448 -25.842 1.00 61.62 1001 THR A N 1
ATOM 7779 C CA . THR A 1 1001 ? 0.109 18.241 -26.574 1.00 61.62 1001 THR A CA 1
ATOM 7780 C C . THR A 1 1001 ? -0.898 17.302 -27.218 1.00 61.62 1001 THR A C 1
ATOM 7782 O O . THR A 1 1001 ? -0.720 16.836 -28.340 1.00 61.62 1001 THR A O 1
ATOM 7785 N N . LEU A 1 1002 ? -1.989 17.034 -26.499 1.00 57.81 1002 LEU A N 1
ATOM 7786 C CA . LEU A 1 1002 ? -3.205 16.453 -27.064 1.00 57.81 1002 LEU A CA 1
ATOM 7787 C C . LEU A 1 1002 ? -3.822 17.485 -28.020 1.00 57.81 1002 LEU A C 1
ATOM 7789 O O . LEU A 1 1002 ? -4.623 18.306 -27.596 1.00 57.81 1002 LEU A O 1
ATOM 7793 N N . GLN A 1 1003 ? -3.348 17.520 -29.271 1.00 47.38 1003 GLN A N 1
ATOM 7794 C CA . GLN A 1 1003 ? -3.888 18.276 -30.416 1.00 47.38 1003 GLN A CA 1
ATOM 7795 C C . GLN A 1 1003 ? -4.723 19.530 -30.063 1.00 47.38 1003 GLN A C 1
ATOM 7797 O O . GLN A 1 1003 ? -5.889 19.630 -30.443 1.00 47.38 1003 GLN A O 1
ATOM 7802 N N . SER A 1 1004 ? -4.155 20.525 -29.370 1.00 43.12 1004 SER A N 1
ATOM 7803 C CA . SER A 1 1004 ? -4.807 21.838 -29.339 1.00 43.12 1004 SER A CA 1
ATOM 7804 C C . SER A 1 1004 ? -4.572 22.514 -30.694 1.00 43.12 1004 SER A C 1
ATOM 7806 O O . SER A 1 1004 ? -3.445 22.557 -31.195 1.00 43.12 1004 SER A O 1
ATOM 7808 N N . LYS A 1 1005 ? -5.641 23.045 -31.300 1.00 40.91 1005 LYS A N 1
ATOM 7809 C CA . LYS A 1 1005 ? -5.601 23.845 -32.541 1.00 40.91 1005 LYS A CA 1
ATOM 7810 C C . LYS A 1 1005 ? -4.795 25.155 -32.401 1.00 40.91 1005 LYS A C 1
ATOM 7812 O O . LYS A 1 1005 ? -4.618 25.849 -33.391 1.00 40.91 1005 LYS A O 1
ATOM 7817 N N . TYR A 1 1006 ? -4.293 25.461 -31.202 1.00 43.91 1006 TYR A N 1
ATOM 7818 C CA . TYR A 1 1006 ? -3.582 26.692 -30.832 1.00 43.91 1006 TYR A CA 1
ATOM 7819 C C . TYR A 1 1006 ? -2.075 26.468 -30.596 1.00 43.91 1006 TYR A C 1
ATOM 7821 O O . TYR A 1 1006 ? -1.450 27.148 -29.793 1.00 43.91 1006 TYR A O 1
ATOM 7829 N N . ASN A 1 1007 ? -1.487 25.461 -31.249 1.00 47.69 1007 ASN A N 1
ATOM 7830 C CA . ASN A 1 1007 ? -0.093 25.044 -31.051 1.00 47.69 1007 ASN A CA 1
ATOM 7831 C C . ASN A 1 1007 ? 0.874 25.570 -32.122 1.00 47.69 1007 ASN A C 1
ATOM 7833 O O . ASN A 1 1007 ? 1.869 24.901 -32.429 1.00 47.69 1007 ASN A O 1
ATOM 7837 N N . THR A 1 1008 ? 0.608 26.738 -32.698 1.00 55.38 1008 THR A N 1
ATOM 7838 C CA . THR A 1 1008 ? 1.589 27.418 -33.545 1.00 55.38 1008 THR A CA 1
ATOM 7839 C C . THR A 1 1008 ? 2.806 27.794 -32.691 1.00 55.38 1008 THR A C 1
ATOM 7841 O O . THR A 1 1008 ? 2.706 28.309 -31.576 1.00 55.38 1008 THR A O 1
ATOM 7844 N N . LEU A 1 1009 ? 3.976 27.346 -33.147 1.00 54.88 1009 LEU A N 1
ATOM 7845 C CA . LEU A 1 1009 ? 5.260 27.598 -32.499 1.00 54.88 1009 LEU A CA 1
ATOM 7846 C C . LEU A 1 1009 ? 5.662 29.045 -32.774 1.00 54.88 1009 LEU A C 1
ATOM 7848 O O . LEU A 1 1009 ? 5.543 29.492 -33.911 1.00 54.88 1009 LEU A O 1
ATOM 7852 N N . PHE A 1 1010 ? 6.218 29.738 -31.781 1.00 53.41 1010 PHE A N 1
ATOM 7853 C CA . PHE A 1 1010 ? 7.032 30.907 -32.092 1.00 53.41 1010 PHE A CA 1
ATOM 7854 C C . PHE A 1 1010 ? 8.346 30.392 -32.703 1.00 53.41 1010 PHE A C 1
ATOM 7856 O O . PHE A 1 1010 ? 9.032 29.571 -32.092 1.00 53.41 1010 PHE A O 1
ATOM 7863 N N . GLU A 1 1011 ? 8.666 30.793 -33.936 1.00 53.66 1011 GLU A N 1
ATOM 7864 C CA . GLU A 1 1011 ? 9.694 30.129 -34.759 1.00 53.66 1011 GLU A CA 1
ATOM 7865 C C . GLU A 1 1011 ? 11.144 30.347 -34.294 1.00 53.66 1011 GLU A C 1
ATOM 7867 O O . GLU A 1 1011 ? 12.041 29.665 -34.789 1.00 53.66 1011 GLU A O 1
ATOM 7872 N N . GLN A 1 1012 ? 11.411 31.236 -33.331 1.00 61.84 1012 GLN A N 1
ATOM 7873 C CA . GLN A 1 1012 ? 12.780 31.485 -32.868 1.00 61.84 1012 GLN A CA 1
ATOM 7874 C C . GLN A 1 1012 ? 13.100 30.751 -31.554 1.00 61.84 1012 GLN A C 1
ATOM 7876 O O . GLN A 1 1012 ? 12.658 31.183 -30.487 1.00 61.84 1012 GLN A O 1
ATOM 7881 N N . PRO A 1 1013 ? 13.876 29.646 -31.598 1.00 70.75 1013 PRO A N 1
ATOM 7882 C CA . PRO A 1 1013 ? 14.389 29.009 -30.394 1.00 70.75 1013 PRO A CA 1
ATOM 7883 C C . PRO A 1 1013 ? 15.453 29.897 -29.750 1.00 70.75 1013 PRO A C 1
ATOM 7885 O O . PRO A 1 1013 ? 16.341 30.414 -30.428 1.00 70.75 1013 PRO A O 1
ATOM 7888 N N . TRP A 1 1014 ? 15.426 30.007 -28.430 1.00 80.25 1014 TRP A N 1
ATOM 7889 C CA . TRP A 1 1014 ? 16.534 30.605 -27.698 1.00 80.25 1014 TRP A CA 1
ATOM 7890 C C . TRP A 1 1014 ? 17.580 29.547 -27.427 1.00 80.25 1014 TRP A C 1
ATOM 7892 O O . TRP A 1 1014 ? 17.272 28.442 -26.972 1.00 80.25 1014 TRP A O 1
ATOM 7902 N N . ILE A 1 1015 ? 18.819 29.884 -27.751 1.00 81.12 1015 ILE A N 1
ATOM 7903 C CA . ILE A 1 1015 ? 19.946 28.971 -27.671 1.00 81.12 1015 ILE A CA 1
ATOM 7904 C C . ILE A 1 1015 ? 21.017 29.643 -26.825 1.00 81.12 1015 ILE A C 1
ATOM 7906 O O . ILE A 1 1015 ? 21.562 30.677 -27.204 1.00 81.12 1015 ILE A O 1
ATOM 7910 N N . MET A 1 1016 ? 21.347 29.020 -25.699 1.00 80.81 1016 MET A N 1
ATOM 7911 C CA . MET A 1 1016 ? 22.553 29.323 -24.941 1.00 80.81 1016 MET A CA 1
ATOM 7912 C C . MET A 1 1016 ? 23.623 28.298 -25.289 1.00 80.81 1016 MET A C 1
ATOM 7914 O O . MET A 1 1016 ? 23.371 27.093 -25.225 1.00 80.81 1016 MET A O 1
ATOM 7918 N N . ARG A 1 1017 ? 24.822 28.770 -25.629 1.00 77.44 1017 ARG A N 1
ATOM 7919 C CA . ARG A 1 1017 ? 26.004 27.932 -25.855 1.00 77.44 1017 ARG A CA 1
ATOM 7920 C C . ARG A 1 1017 ? 27.162 28.432 -25.002 1.00 77.44 1017 ARG A C 1
ATOM 7922 O O . ARG A 1 1017 ? 27.433 29.631 -24.975 1.00 77.44 1017 ARG A O 1
ATOM 7929 N N . LYS A 1 1018 ? 27.843 27.503 -24.341 1.00 77.56 1018 LYS A N 1
ATOM 7930 C CA . LYS A 1 1018 ? 29.183 27.664 -23.763 1.00 77.56 1018 LYS A CA 1
ATOM 7931 C C . LYS A 1 1018 ? 30.063 26.514 -24.256 1.00 77.56 1018 LYS A C 1
ATOM 7933 O O . LYS A 1 1018 ? 29.539 25.536 -24.783 1.00 77.56 1018 LYS A O 1
ATOM 7938 N N . ASP A 1 1019 ? 31.374 26.621 -24.062 1.00 71.69 1019 ASP A N 1
ATOM 7939 C CA . ASP A 1 1019 ? 32.367 25.698 -24.638 1.00 71.69 1019 ASP A CA 1
ATOM 7940 C C . ASP A 1 1019 ? 32.093 24.204 -24.361 1.00 71.69 1019 ASP A C 1
ATOM 7942 O O . ASP A 1 1019 ? 32.441 23.357 -25.178 1.00 71.69 1019 ASP A O 1
ATOM 7946 N N . GLU A 1 1020 ? 31.411 23.872 -23.257 1.00 81.06 1020 GLU A N 1
ATOM 7947 C CA . GLU A 1 1020 ? 31.141 22.486 -22.844 1.00 81.06 1020 GLU A CA 1
ATOM 7948 C C . GLU A 1 1020 ? 29.649 22.103 -22.775 1.00 81.06 1020 GLU A C 1
ATOM 7950 O O . GLU A 1 1020 ? 29.324 20.992 -22.344 1.00 81.06 1020 GLU A O 1
ATOM 7955 N N . TRP A 1 1021 ? 28.719 22.993 -23.155 1.00 85.44 1021 TRP A N 1
ATOM 7956 C CA . TRP A 1 1021 ? 27.279 22.689 -23.145 1.00 85.44 1021 TRP A CA 1
ATOM 7957 C C . TRP A 1 1021 ? 26.412 23.645 -23.982 1.00 85.44 1021 TRP A C 1
ATOM 7959 O O . TRP A 1 1021 ? 26.733 24.815 -24.196 1.00 85.44 1021 TRP A O 1
ATOM 7969 N N . GLN A 1 1022 ? 25.244 23.152 -24.392 1.00 86.50 1022 GLN A N 1
ATOM 7970 C CA . GLN A 1 1022 ? 24.199 23.876 -25.105 1.00 86.50 1022 GLN A CA 1
ATOM 7971 C C . GLN A 1 1022 ? 22.827 23.609 -24.466 1.00 86.50 1022 GLN A C 1
ATOM 7973 O O . GLN A 1 1022 ? 22.463 22.462 -24.207 1.00 86.50 1022 GLN A O 1
ATOM 7978 N N . LEU A 1 1023 ? 22.038 24.668 -24.267 1.00 87.62 1023 LEU A N 1
ATOM 7979 C CA . LEU A 1 1023 ? 20.625 24.595 -23.888 1.00 87.62 1023 LEU A CA 1
ATOM 7980 C C . LEU A 1 1023 ? 19.783 25.318 -24.942 1.00 87.62 1023 LEU A C 1
ATOM 7982 O O . LEU A 1 1023 ? 20.033 26.481 -25.259 1.00 87.62 1023 LEU A O 1
ATOM 7986 N N . LYS A 1 1024 ? 18.779 24.629 -25.477 1.00 87.88 1024 LYS A N 1
ATOM 7987 C CA . LYS A 1 1024 ? 17.813 25.146 -26.450 1.00 87.88 1024 LYS A CA 1
ATOM 7988 C C . LYS A 1 1024 ? 16.422 25.141 -25.829 1.00 87.88 1024 LYS A C 1
ATOM 7990 O O . LYS A 1 1024 ? 15.970 24.098 -25.363 1.00 87.88 1024 LYS A O 1
ATOM 7995 N N . VAL A 1 1025 ? 15.737 26.280 -25.860 1.00 87.19 1025 VAL A N 1
ATOM 7996 C CA . VAL A 1 1025 ? 14.379 26.452 -25.324 1.00 87.19 1025 VAL A CA 1
ATOM 7997 C C . VAL A 1 1025 ? 13.447 26.916 -26.440 1.00 87.19 1025 VAL A C 1
ATOM 7999 O O . VAL A 1 1025 ? 13.795 27.790 -27.235 1.00 87.19 1025 VAL A O 1
ATOM 8002 N N . GLN A 1 1026 ? 12.272 26.295 -26.521 1.00 85.19 1026 GLN A N 1
ATOM 8003 C CA . GLN A 1 1026 ? 11.208 26.637 -27.462 1.00 85.19 1026 GLN A CA 1
ATOM 8004 C C . GLN A 1 1026 ? 9.935 27.013 -26.708 1.00 85.19 1026 GLN A C 1
ATOM 8006 O O . GLN A 1 1026 ? 9.530 26.308 -25.779 1.00 85.19 1026 GLN A O 1
ATOM 8011 N N . TRP A 1 1027 ? 9.265 28.072 -27.162 1.00 82.19 1027 TRP A N 1
ATOM 8012 C CA . TRP A 1 1027 ? 8.030 28.574 -26.563 1.00 82.19 1027 TRP A CA 1
ATOM 8013 C C . TRP A 1 1027 ? 6.824 28.441 -27.491 1.00 82.19 1027 TRP A C 1
ATOM 8015 O O . TRP A 1 1027 ? 6.929 28.300 -28.712 1.00 82.19 1027 TRP A O 1
ATOM 8025 N N . THR A 1 1028 ? 5.654 28.491 -26.872 1.00 78.00 1028 THR A N 1
ATOM 8026 C CA . THR A 1 1028 ? 4.371 28.730 -27.534 1.00 78.00 1028 THR A CA 1
ATOM 8027 C C . THR A 1 1028 ? 4.152 30.227 -27.771 1.00 78.00 1028 THR A C 1
ATOM 8029 O O . THR A 1 1028 ? 4.811 31.064 -27.152 1.00 78.00 1028 THR A O 1
ATOM 8032 N N . GLU A 1 1029 ? 3.172 30.582 -28.605 1.00 72.00 1029 GLU A N 1
ATOM 8033 C CA . GLU A 1 1029 ? 2.705 31.973 -28.749 1.00 72.00 1029 GLU A CA 1
ATOM 8034 C C . GLU A 1 1029 ? 2.260 32.606 -27.418 1.00 72.00 1029 GLU A C 1
ATOM 8036 O O . GLU A 1 1029 ? 2.443 33.802 -27.206 1.00 72.00 1029 GLU A O 1
ATOM 8041 N N . ALA A 1 1030 ? 1.755 31.800 -26.478 1.00 73.31 1030 ALA A N 1
ATOM 8042 C CA . ALA A 1 1030 ? 1.370 32.233 -25.133 1.00 73.31 1030 ALA A CA 1
ATOM 8043 C C . ALA A 1 1030 ? 2.569 32.452 -24.181 1.00 73.31 1030 ALA A C 1
ATOM 8045 O O . ALA A 1 1030 ? 2.385 32.610 -22.972 1.00 73.31 1030 ALA A O 1
ATOM 8046 N N . LYS A 1 1031 ? 3.807 32.444 -24.701 1.00 76.94 1031 LYS A N 1
ATOM 8047 C CA . LYS A 1 1031 ? 5.060 32.555 -23.930 1.00 76.94 1031 LYS A CA 1
ATOM 8048 C C . LYS A 1 1031 ? 5.218 31.485 -22.845 1.00 76.94 1031 LYS A C 1
ATOM 8050 O O . LYS A 1 1031 ? 5.879 31.708 -21.831 1.00 76.94 1031 LYS A O 1
ATOM 8055 N N . GLU A 1 1032 ? 4.610 30.321 -23.046 1.00 79.12 1032 GLU A N 1
ATOM 8056 C CA . GLU A 1 1032 ? 4.870 29.133 -22.231 1.00 79.12 1032 GLU A CA 1
ATOM 8057 C C . GLU A 1 1032 ? 5.967 28.289 -22.868 1.00 79.12 1032 GLU A C 1
ATOM 8059 O O . GLU A 1 1032 ? 5.992 28.126 -24.091 1.00 79.12 1032 GLU A O 1
ATOM 8064 N N . ILE A 1 1033 ? 6.822 27.684 -22.051 1.00 82.25 1033 ILE A N 1
ATOM 8065 C CA . ILE A 1 1033 ? 7.856 26.763 -22.530 1.00 82.25 1033 ILE A CA 1
ATOM 8066 C C . ILE A 1 1033 ? 7.196 25.482 -23.038 1.00 82.25 1033 ILE A C 1
ATOM 8068 O O . ILE A 1 1033 ? 6.505 24.784 -22.295 1.00 82.25 1033 ILE A O 1
ATOM 8072 N N . LYS A 1 1034 ? 7.441 25.138 -24.299 1.00 84.06 1034 LYS A N 1
ATOM 8073 C CA . LYS A 1 1034 ? 6.912 23.926 -24.934 1.00 84.06 1034 LYS A CA 1
ATOM 8074 C C . LYS A 1 1034 ? 7.912 22.781 -24.918 1.00 84.06 1034 LYS A C 1
ATOM 8076 O O . LYS A 1 1034 ? 7.516 21.632 -24.724 1.00 84.06 1034 LYS A O 1
ATOM 8081 N N . GLU A 1 1035 ? 9.181 23.084 -25.166 1.00 87.88 1035 GLU A N 1
ATOM 8082 C CA . GLU A 1 1035 ? 10.236 22.086 -25.314 1.00 87.88 1035 GLU A CA 1
ATOM 8083 C C . GLU A 1 1035 ? 11.588 22.657 -24.875 1.00 87.88 1035 GLU A C 1
ATOM 8085 O O . GLU A 1 1035 ? 11.910 23.812 -25.158 1.00 87.88 1035 GLU A O 1
ATOM 8090 N N . MET A 1 1036 ? 12.380 21.840 -24.188 1.00 88.56 1036 MET A N 1
ATOM 8091 C CA . MET A 1 1036 ? 13.742 22.149 -23.765 1.00 88.56 1036 MET A CA 1
ATOM 8092 C C . MET A 1 1036 ? 14.668 21.009 -24.168 1.00 88.56 1036 MET A C 1
ATOM 8094 O O . MET A 1 1036 ? 14.381 19.851 -23.879 1.00 88.56 1036 MET A O 1
ATOM 8098 N N . THR A 1 1037 ? 15.782 21.329 -24.820 1.00 89.62 1037 THR A N 1
ATOM 8099 C CA . THR A 1 1037 ? 16.818 20.359 -25.194 1.00 89.62 1037 THR A CA 1
ATOM 8100 C C . THR A 1 1037 ? 18.153 20.783 -24.613 1.00 89.62 1037 THR A C 1
ATOM 8102 O O . THR A 1 1037 ? 18.607 21.898 -24.868 1.00 89.62 1037 THR A O 1
ATOM 8105 N N . TYR A 1 1038 ? 18.786 19.894 -23.862 1.00 89.31 1038 TYR A N 1
ATOM 8106 C CA . TYR A 1 1038 ? 20.113 20.088 -23.298 1.00 89.31 1038 TYR A CA 1
ATOM 8107 C C . TYR A 1 1038 ? 21.093 19.068 -23.867 1.00 89.31 1038 TYR A C 1
ATOM 8109 O O . TYR A 1 1038 ? 20.745 17.901 -24.058 1.00 89.31 1038 TYR A O 1
ATOM 8117 N N . TYR A 1 1039 ? 22.319 19.522 -24.103 1.00 88.69 1039 TYR A N 1
ATOM 8118 C CA . TYR A 1 1039 ? 23.450 18.687 -24.475 1.00 88.69 1039 TYR A CA 1
ATOM 8119 C C . TYR A 1 1039 ? 24.733 19.277 -23.892 1.00 88.69 1039 TYR A C 1
ATOM 8121 O O . TYR A 1 1039 ? 25.073 20.417 -24.203 1.00 88.69 1039 TYR A O 1
ATOM 8129 N N . GLY A 1 1040 ? 25.458 18.541 -23.054 1.00 87.38 1040 GLY A N 1
ATOM 8130 C CA . GLY A 1 1040 ? 26.685 19.062 -22.449 1.00 87.38 1040 GLY A CA 1
ATOM 8131 C C . GLY A 1 1040 ? 27.438 18.066 -21.581 1.00 87.38 1040 GLY A C 1
ATOM 8132 O O . GLY A 1 1040 ? 26.890 17.041 -21.191 1.00 87.38 1040 GLY A O 1
ATOM 8133 N N . LYS A 1 1041 ? 28.693 18.387 -21.249 1.00 82.88 1041 LYS A N 1
ATOM 8134 C CA . LYS A 1 1041 ? 29.507 17.621 -20.283 1.00 82.88 1041 LYS A CA 1
ATOM 8135 C C . LYS A 1 1041 ? 29.153 17.928 -18.827 1.00 82.88 1041 LYS A C 1
ATOM 8137 O O . LYS A 1 1041 ? 29.479 17.156 -17.928 1.00 82.88 1041 LYS A O 1
ATOM 8142 N N . VAL A 1 1042 ? 28.481 19.053 -18.575 1.00 82.19 1042 VAL A N 1
ATOM 8143 C CA . VAL A 1 1042 ? 27.974 19.372 -17.238 1.00 82.19 1042 VAL A CA 1
ATOM 8144 C C . VAL A 1 1042 ? 26.802 18.444 -16.938 1.00 82.19 1042 VAL A C 1
ATOM 8146 O O . VAL A 1 1042 ? 25.808 18.420 -17.659 1.00 82.19 1042 VAL A O 1
ATOM 8149 N N . ASN A 1 1043 ? 26.907 17.679 -15.854 1.00 75.75 1043 ASN A N 1
ATOM 8150 C CA . ASN A 1 1043 ? 25.845 16.766 -15.460 1.00 75.75 1043 ASN A CA 1
ATOM 8151 C C . ASN A 1 1043 ? 24.648 17.543 -14.887 1.00 75.75 1043 ASN A C 1
ATOM 8153 O O . ASN A 1 1043 ? 24.595 17.839 -13.691 1.00 75.75 1043 ASN A O 1
ATOM 8157 N N . LEU A 1 1044 ? 23.714 17.916 -15.763 1.00 79.06 1044 LEU A N 1
ATOM 8158 C CA . LEU A 1 1044 ? 22.438 18.510 -15.391 1.00 79.06 1044 LEU A CA 1
ATOM 8159 C C . LEU A 1 1044 ? 21.372 17.429 -15.237 1.00 79.06 1044 LEU A C 1
ATOM 8161 O O . LEU A 1 1044 ? 21.162 16.594 -16.113 1.00 79.06 1044 LEU A O 1
ATOM 8165 N N . GLU A 1 1045 ? 20.640 17.498 -14.131 1.00 76.25 1045 GLU A N 1
ATOM 8166 C CA . GLU A 1 1045 ? 19.579 16.544 -13.842 1.00 76.25 1045 GLU A CA 1
ATOM 8167 C C . GLU A 1 1045 ? 18.296 16.906 -14.602 1.00 76.25 1045 GLU A C 1
ATOM 8169 O O . GLU A 1 1045 ? 17.596 17.863 -14.258 1.00 76.25 1045 GLU A O 1
ATOM 8174 N N . ALA A 1 1046 ? 17.959 16.109 -15.615 1.00 80.38 1046 ALA A N 1
ATOM 8175 C CA . ALA A 1 1046 ? 16.808 16.327 -16.491 1.00 80.38 1046 ALA A CA 1
ATOM 8176 C C . ALA A 1 1046 ? 15.468 16.474 -15.736 1.00 80.38 1046 ALA A C 1
ATOM 8178 O O . ALA A 1 1046 ? 14.621 17.281 -16.126 1.00 80.38 1046 ALA A O 1
ATOM 8179 N N . TRP A 1 1047 ? 15.289 15.773 -14.608 1.00 79.38 1047 TRP A N 1
ATOM 8180 C CA . TRP A 1 1047 ? 14.066 15.831 -13.796 1.00 79.38 1047 TRP A CA 1
ATOM 8181 C C . TRP A 1 1047 ? 13.731 17.247 -13.289 1.00 79.38 1047 TRP A C 1
ATOM 8183 O O . TRP A 1 1047 ? 12.556 17.586 -13.133 1.00 79.38 1047 TRP A O 1
ATOM 8193 N N . LYS A 1 1048 ? 14.740 18.110 -13.083 1.00 79.44 1048 LYS A N 1
ATOM 8194 C CA . LYS A 1 1048 ? 14.548 19.515 -12.675 1.00 79.44 1048 LYS A CA 1
ATOM 8195 C C . LYS A 1 1048 ? 13.877 20.350 -13.768 1.00 79.44 1048 LYS A C 1
ATOM 8197 O O . LYS A 1 1048 ? 13.137 21.280 -13.457 1.00 79.44 1048 LYS A O 1
ATOM 8202 N N . PHE A 1 1049 ? 14.090 19.994 -15.033 1.00 82.81 1049 PHE A N 1
ATOM 8203 C CA . PHE A 1 1049 ? 13.565 20.711 -16.196 1.00 82.81 1049 PHE A CA 1
ATOM 8204 C C . PHE A 1 1049 ? 12.141 20.282 -16.563 1.00 82.81 1049 PHE A C 1
ATOM 8206 O O . PHE A 1 1049 ? 11.393 21.083 -17.119 1.00 82.81 1049 PHE A O 1
ATOM 8213 N N . ILE A 1 1050 ? 11.722 19.067 -16.182 1.00 84.19 1050 ILE A N 1
ATOM 8214 C CA . ILE A 1 1050 ? 10.347 18.567 -16.385 1.00 84.19 1050 ILE A CA 1
ATOM 8215 C C . ILE A 1 1050 ? 9.307 19.535 -15.815 1.00 84.19 1050 ILE A C 1
ATOM 8217 O O . ILE A 1 1050 ? 8.281 19.769 -16.446 1.00 84.19 1050 ILE A O 1
ATOM 8221 N N . ARG A 1 1051 ? 9.589 20.141 -14.655 1.00 76.81 1051 ARG A N 1
ATOM 8222 C CA . ARG A 1 1051 ? 8.682 21.097 -13.999 1.00 76.81 1051 ARG A CA 1
ATOM 8223 C C . ARG A 1 1051 ? 8.670 22.490 -14.628 1.00 76.81 1051 ARG A C 1
ATOM 8225 O O . ARG A 1 1051 ? 7.742 23.240 -14.359 1.00 76.81 1051 ARG A O 1
ATOM 8232 N N . LEU A 1 1052 ? 9.691 22.843 -15.410 1.00 80.06 1052 LEU A N 1
ATOM 8233 C CA . LEU A 1 1052 ? 9.785 24.151 -16.067 1.00 80.06 1052 LEU A CA 1
ATOM 8234 C C . LEU A 1 1052 ? 8.980 24.184 -17.367 1.00 80.06 1052 LEU A C 1
ATOM 8236 O O . LEU A 1 1052 ? 8.438 25.220 -17.745 1.00 80.06 1052 LEU A O 1
ATOM 8240 N N . VAL A 1 1053 ? 8.896 23.052 -18.066 1.00 80.69 1053 VAL A N 1
ATOM 8241 C CA . VAL A 1 1053 ? 8.127 22.944 -19.305 1.00 80.69 1053 VAL A CA 1
ATOM 8242 C C . VAL A 1 1053 ? 6.632 23.085 -18.997 1.00 80.69 1053 VAL A C 1
ATOM 8244 O O . VAL A 1 1053 ? 6.062 22.310 -18.236 1.00 80.69 1053 VAL A O 1
ATOM 8247 N N . GLY A 1 1054 ? 5.997 24.094 -19.598 1.00 76.38 1054 GLY A N 1
ATOM 8248 C CA . GLY A 1 1054 ? 4.636 24.542 -19.297 1.00 76.38 1054 GLY A CA 1
ATOM 8249 C C . GLY A 1 1054 ? 4.549 25.826 -18.460 1.00 76.38 1054 GLY A C 1
ATOM 8250 O O . GLY A 1 1054 ? 3.468 26.401 -18.391 1.00 76.38 1054 GLY A O 1
ATOM 8251 N N . CYS A 1 1055 ? 5.648 26.312 -17.867 1.00 75.44 1055 CYS A N 1
ATOM 8252 C CA . CYS A 1 1055 ? 5.680 27.600 -17.161 1.00 75.44 1055 CYS A CA 1
ATOM 8253 C C . CYS A 1 1055 ? 5.817 28.793 -18.126 1.00 75.44 1055 CYS A C 1
ATOM 8255 O O . CYS A 1 1055 ? 6.337 28.654 -19.237 1.00 75.44 1055 CYS A O 1
ATOM 8257 N N . HIS A 1 1056 ? 5.387 29.980 -17.678 1.00 74.25 1056 HIS A N 1
ATOM 8258 C CA . HIS A 1 1056 ? 5.574 31.238 -18.408 1.00 74.25 1056 HIS A CA 1
ATOM 8259 C C . HIS A 1 1056 ? 6.988 31.818 -18.239 1.00 74.25 1056 HIS A C 1
ATOM 8261 O O . HIS A 1 1056 ? 7.617 31.699 -17.185 1.00 74.25 1056 HIS A O 1
ATOM 8267 N N . ASP A 1 1057 ? 7.428 32.522 -19.281 1.00 64.31 1057 ASP A N 1
ATOM 8268 C CA . ASP A 1 1057 ? 8.751 33.136 -19.471 1.00 64.31 1057 ASP A CA 1
ATOM 8269 C C . ASP A 1 1057 ? 9.366 33.915 -18.273 1.00 64.31 1057 ASP A C 1
ATOM 8271 O O . ASP A 1 1057 ? 10.565 33.754 -18.022 1.00 64.31 1057 ASP A O 1
ATOM 8275 N N . PRO A 1 1058 ? 8.615 34.707 -17.467 1.00 59.84 1058 PRO A N 1
ATOM 8276 C CA . PRO A 1 1058 ? 9.210 35.529 -16.403 1.00 59.84 1058 PRO A CA 1
ATOM 8277 C C . PRO A 1 1058 ? 9.945 34.732 -15.315 1.00 59.84 1058 PRO A C 1
ATOM 8279 O O . PRO A 1 1058 ? 10.885 35.243 -14.714 1.00 59.84 1058 PRO A O 1
ATOM 8282 N N . LEU A 1 1059 ? 9.541 33.479 -15.073 1.00 56.75 1059 LEU A N 1
ATOM 8283 C CA . LEU A 1 1059 ? 10.129 32.617 -14.039 1.00 56.75 1059 LEU A CA 1
ATOM 8284 C C . LEU A 1 1059 ? 11.543 32.133 -14.396 1.00 56.75 1059 LEU A C 1
ATOM 8286 O O . LEU A 1 1059 ? 12.336 31.838 -13.505 1.00 56.75 1059 LEU A O 1
ATOM 8290 N N . ILE A 1 1060 ? 11.873 32.042 -15.688 1.00 58.75 1060 ILE A N 1
ATOM 8291 C CA . ILE A 1 1060 ? 13.167 31.522 -16.148 1.00 58.75 1060 ILE A CA 1
ATOM 8292 C C . ILE A 1 1060 ? 14.235 32.603 -16.191 1.00 58.75 1060 ILE A C 1
ATOM 8294 O O . ILE A 1 1060 ? 15.370 32.337 -15.797 1.00 58.75 1060 ILE A O 1
ATOM 8298 N N . PHE A 1 1061 ? 13.888 33.819 -16.618 1.00 57.66 1061 PHE A N 1
ATOM 8299 C CA . PHE A 1 1061 ? 14.858 34.913 -16.663 1.00 57.66 1061 PHE A CA 1
ATOM 8300 C C . PHE A 1 1061 ? 15.451 35.213 -15.284 1.00 57.66 1061 PHE A C 1
ATOM 8302 O O . PHE A 1 1061 ? 16.641 35.492 -15.217 1.00 57.66 1061 PHE A O 1
ATOM 8309 N N . SER A 1 1062 ? 14.685 35.055 -14.195 1.00 53.97 1062 SER A N 1
ATOM 8310 C CA . SER A 1 1062 ? 15.216 35.173 -12.829 1.00 53.97 1062 SER A CA 1
ATOM 8311 C C . SER A 1 1062 ? 16.078 33.986 -12.384 1.00 53.97 1062 SER A C 1
ATOM 8313 O O . SER A 1 1062 ? 16.947 34.155 -11.537 1.00 53.97 1062 SER A O 1
ATOM 8315 N N . LEU A 1 1063 ? 15.824 32.782 -12.913 1.00 52.84 1063 LEU A N 1
ATOM 8316 C CA . LEU A 1 1063 ? 16.545 31.551 -12.554 1.00 52.84 1063 LEU A CA 1
ATOM 8317 C C . LEU A 1 1063 ? 17.860 31.379 -13.326 1.00 52.84 1063 LEU A C 1
ATOM 8319 O O . LEU A 1 1063 ? 18.765 30.736 -12.814 1.00 52.84 1063 LEU A O 1
ATOM 8323 N N . LEU A 1 1064 ? 17.955 31.911 -14.548 1.00 48.34 1064 LEU A N 1
ATOM 8324 C CA . LEU A 1 1064 ? 19.147 31.812 -15.403 1.00 48.34 1064 LEU A CA 1
ATOM 8325 C C . LEU A 1 1064 ? 20.073 33.036 -15.308 1.00 48.34 1064 LEU A C 1
ATOM 8327 O O . LEU A 1 1064 ? 21.193 32.983 -15.813 1.00 48.34 1064 LEU A O 1
ATOM 8331 N N . SER A 1 1065 ? 19.620 34.136 -14.694 1.00 43.09 1065 SER A N 1
ATOM 8332 C CA . SER A 1 1065 ? 20.437 35.331 -14.441 1.00 43.09 1065 SER A CA 1
ATOM 8333 C C . SER A 1 1065 ? 21.309 35.250 -13.181 1.00 43.09 1065 SER A C 1
ATOM 8335 O O . SER A 1 1065 ? 22.162 36.117 -12.998 1.00 43.09 1065 SER A O 1
ATOM 8337 N N . GLY A 1 1066 ? 21.063 34.272 -12.303 1.00 34.44 1066 GLY A N 1
ATOM 8338 C CA . GLY A 1 1066 ? 21.876 33.971 -11.116 1.00 34.44 1066 GLY A CA 1
ATOM 8339 C C . GLY A 1 1066 ? 22.719 32.727 -11.341 1.00 34.44 1066 GLY A C 1
ATOM 8340 O O . GLY A 1 1066 ? 23.835 32.685 -10.779 1.00 34.44 1066 GLY A O 1
#

InterPro domains:
  IPR032151 Cilia- and flagella-associated protein 61, N-terminal domain [PF16092] (8-258)
  IPR036188 FAD/NAD(P)-binding domain superfamily [G3DSA:3.50.50.60] (595-735)
  IPR036188 FAD/NAD(P)-binding domain superfamily [G3DSA:3.50.50.60] (793-942)
  IPR036188 FAD/NAD(P)-binding domain superfamily [SSF51905] (604-910)
  IPR036188 FAD/NAD(P)-binding domain superfamily [SSF51905] (671-909)
  IPR038884 Cilia- and flagella-associated protein 61 [PTHR21178] (1-1064)

Organism: Ceratopteris richardii (NCBI:txid49495)

Foldseek 3Di:
DPPPQKFKFFDDLVCQVLVCVQCVVPVVVQCQKQNDDRSNLQSFAAQGWMFIAGPVRHTFWIWGKHLFEGQTHPQDDPRSVVLRVVLQVLCVVVVHHSQAEMETNGIDGPPLDDPVSQVVVLVSLLQVCLLRVSHFKYKYKTAPVCQPSYPQWAFRDADPVSRITITMHGNCSRDPDKDKDFDDLVCLVLCVVQLVVCVVVVPQQSDQDVQLVRVDPPSVSSLSVPDDLFKTKMFIDTPNGTFKIWIKGLDDDPVLVVQCCPFAPPPPDDPPPDDDDDDDDDDDDDDDDDDDPPPPPVVVVVVVVVVVVVSVVLSNQEMETRHITGHPSCLSCSVVVVLVVCVVNVHFKYKYKGFLQDFDRPVLLLWQWRDGDDDDPDDPPNQGITMTMATNLLSDPQKDKDFDDPVCLVVVVVVCVVVVHDPVVSVLSVPPPPFKTKMFIDRHPHTFKIWIKGQDDPVLQDVLWFDVVLPRPCVSFDSSQEIETLDIDGRSNNVSCLLVNVSVVSVVSVHFKYKYWAFPPDDDYPSLQLWAWTATDDDPPGDDFQSPDPPPPDDDPDDDDDDPDDDDDDPDRDDRPPDGGPLTTMTMDGSNSSSQHAGENSFAEEEEAQDLLQLLLLLLQRNDSRHAYQHAEYEYQQFCLLVLLVQVWFQDQQQHHNSNSRRSCCVPRYHTHNFHFQAADPVQQWTATPVRDIDHGQFYEYERAFAFCLCVVLVADDFAFEEELSRVSSCLVVVVDPLVPDPAAAEEEAQDLVSQQSLQSCVVSVHQLLRYEYEYQAPDFNLVSLCVHQVDNVLSVVLVVLSVVSNHHYDYNWDFNYFDADPVRFGQWTKIFGHDPVPPDDPDDDPPPTDIDTGTHRHYYYDHDTAPHPSVVVNCVVNPWDDDSAGEAAQLQAIVDNRYGYADQRYAYDCLLHPPGGRPLARSSLRSSSNSVSVVVVCPVSPDDCSPNCVPVDDPPVVQPPPPPPPVDPPHNDHRDGFFWHKRWGQGRPRKTKMKTFTRDPDDPQFDWPPDWDWDDDPFWIKTWTAGPQQATGMIIIIGNPDDSSNNCRVRHGDHDVVVVVVVVD

Secondary structure (DSSP, 8-state):
--TTS-EEEE--GGGHHHHHHHHGGGHHHHHHHHSS--HHHHHHH-SEEEEEE-TT--EEEEEEEESSPPPPTT--THHHHHHHHHHHHHHHHTT--TTTEEEEEEEEESSSSSHHHHHHHHHHHHHHHHH-TT--EEEEEEETTTTTS-TTPEEEEEETTTTEEEEEEEHHHHSPPPEEEE--GGGHHHHHHHHHHHHHTT-TT-SPPGGG-TTSTTHHHHHHHT--SSEEEEEEEETTEEEEEEEEE----HHHHHHHHHHT-TT-------------------------TTTTSHHHHHHHHHHHHHHHHHHTTEEEEEEEEE-GGGGGGHHHHHHHHHHHHT-SEEEEEEETTSPPPGGGGGSEE----S-----TTTTTEEEEEEEGGGGSS-EEEEEPPTTHHHHHHHHHHHTT--THHHHHHHH--TTEEEEEEEETTEEEEEEEEES---HHHHHHHB-GGGTS-GGGS-GGGEEEEEEEEE-GGGGGGHHHHHHHHHHHTT-SEEEEEE-TT----GGGGTSEEEPBP--TTPPPGGG-----S---S-------------SS---TT---SS-SEEEEEEHHHHHSPPEEE---EEEES--HHHHHHHHHHHT-SSEEES-EEEEETTTTHHHHHHTTSTT--TT-STTHHHHT-HHHHSEEEE--EEEEETTTTEEEETTS-EEE-SEEEE----B--HHHHTT--S-BTEEEHHHHHHHHHTT---GGG--SPEEEES-SHHHHHHHHHHHHTT--GGGEEEE-S-SS-HHHHHHHHHS-HHHHHHHHHHHHHTTPEEE-SEEEEEEEE-TTSBEEEEEEEEP-GGGSS----------EEEEE-SEEEE-PPPBS-HHHHHHHHHTT--BSSSEEE-TTSB-SSTTEEE-STTEEE-TTT-TT-BGGGS-HHHHHHHHHHHHHHTTGGGS--TTSB-TT---SSSTTS------SSSSP-------SPEEEEEEEGGGEEEEEEE------TT-PBPS--EEEEETTEEEEEEEBTTSBEEEEEEEESS---THHHHTTTT-BTHHHHHHH--

Sequence (1066 aa):
MESDGLYIRMAEPCDCAAVEASFRSMLPRLRAAFGFLDFCSLIEHSLYPLVGLTRDNEVVAFAAFNDAPTVPGGVFGKKAVEAKAWAAKEASNHGYSVENSLWVEACVALPIKSVIQENYFAGFLKAVFKLSPETRVVLDLSPFEYATVLKFLKPLSRSQDMDLVLSMCLRSTVLPAMTIKQAIVKDYDDLFPVVDNAQKKSSPLSNLPNSAYPLYPFAMARLIAAQDAENKVLVAEVDHKLIGVMSLTNKLDFKILSSIRQDALLDSAPIEVGQDVEDTNTMKQDSDMQNDENGFTDKRNSAFKNHEAYVQSSLRNAFEITLFCLLDEFSYSALDFIAGALAFEGKEYCIMRMPHNSPAPEFLQYFTLVKCKGQMENIAEVDHMLLYIIHQKSLANSFEVRAARPQDMNIVRSFLERLQVSTNISHWVERRAKGCMALVASCGTEIIGLALVDQNCPNDGLLSHFDIKQLTNLEQHQEIHRAVLVFFFLNPLFANRQRLFLREIMRLMEKSILFLPVFQGQNVSNMLEDMILVPGRWHASMCATNMWTQASPQASPTSRSSVRGTAVMSATNPVYGQYVGIDCSLFTMTHKLLSKKRISVNSRIVVVGASQTAAACLNKLMTCSNIYFSNVTLISPLGLKSLYVNGKSPLDAELGPVNAILKMGINLLVNIVTATVTDLDRKMKIVSLSNGKNLHYDYLVLTIGLQDQTRDKIKATSCKGMLKLEDLAVLINENALNISKLESPIVVYGLSLQTFCTIQLLLSSGIPGSSVVVVYPELEPLDTFAEQCFKDGSIAASTMKELRAAGVIERSAFRLLEIIPDEEGCVQAVGLEKLFRASVSSSSQSNNGGICIKQPCKLLVTCTQPHVDQPIFRAIRKEGLVFNGRIVVDGNFQTNDPNIFACGSCAMFSRQCGKHLNHELFNSNELGQALANSLISLFIDYLPCHDTLWRGVLPDPFETLPLLRTTQTWPSTLLPRLIQAKCLAALLPENWVYFNVKKCTLQSKYNTLFEQPWIMRKDEWQLKVQWTEAKEIKEMTYYGKVNLEAWKFIRLVGCHDPLIFSLLSG

pLDDT: mean 77.1, std 19.03, range [22.83, 98.06]

=== Feature glossary ===
Feature key, reading from the visual/contextual features back to the raw sequence:

Rendered structure images. Six rendered views show the 3D structure from the faces of a cube — i.e. along ±x, ±y, ±z. Rendering representation is drawn randomly per protein from cartoon (secondary-structure ribbons), sticks (backbone bonds), or molecular surface; coloring is either N→C rainbow (blue at the N-terminus through red at the C-terminus) or one color per chain.

Contact-map, Ramachandran, and PAE plots. The contact map is a binary N×N matrix image: pixel (i, j) is dark where Cα_i and Cα_j are within 8 Å and |i−j|>4. Because the |i−j|>4 filter removes local helical contacts, off-diagonal stripes parallel to the main diagonal indicate parallel β-sheets; stripes perpendicular to it indicate antiparallel β-sheets. The Ramachandran plot scatters every residue's (φ, ψ) pair against the sterically allowed regions. The PAE heatmap renders the predicted-aligned-error matrix.

InterPro / GO / CATH / organism. Database cross-references. InterPro integrates a dozen domain/family signature databases into unified entries with residue-range hits. GO terms attach function/process/location labels with evidence codes. CATH codes position the fold in a four-level structural taxonomy. Organism is the NCBI-taxonomy species name.

Nearest PDB structures. The Foldseek neighbor list gives the closest experimentally determined structures in the PDB, ranked by structural alignment. TM-score near 1 means near-identical fold; near 0.3 means only rough topology match. This is how one finds what a novel AlphaFold prediction most resembles in the solved-structure universe.

Predicted aligned error. PAE(i, j) answers: if I align the predicted and true structures on residue i, how far off (in Å) do I expect residue j to be? A block-diagonal PAE matrix with low values on the blocks and high values off-diagonal is the signature of a multi-domain protein with confidently predicted domains but uncertain inter-domain orientation.

Solvent-accessible surface area. Accessible surface area quantifies burial. A residue with SASA near zero is packed into the hydrophobic core; one with SASA >100 Å² sits on the surface. Computed here via the Shrake–Rupley numerical algorithm with a 1.4 Å probe.

B-factor. B-factor (Debye–Waller factor) reflects atomic displacement in the crystal lattice. It is an experimental observable (units Å²), not a prediction; low values mean the atom is pinned down, high values mean it moves or is heterogeneous across the crystal.

pLDDT. For AlphaFold models, the B-factor field carries pLDDT — the model's own estimate of local accuracy on a 0–100 scale. Regions with pLDDT<50 should be treated as essentially unmodeled; they often correspond to intrinsically disordered segments.

Backbone torsions (φ/ψ). φ (phi) and ψ (psi) are the two rotatable backbone dihedrals per residue: φ is the C(i-1)–N–Cα–C torsion, ψ is the N–Cα–C–N(i+1) torsion, both in degrees on (−180°, 180°]. α-helical residues cluster near (−60°, −45°); β-strand residues near (−120°, +130°). A Ramachandran plot is simply a scatter of (φ, ψ) for every residue.

Radius of gyration, Cα contacts, bounding box. Radius of gyration (Rg) is the root-mean-square distance of Cα atoms from their centroid — a single number for overall size and compactness. A globular domain of N residues has Rg ≈ 2.2·N^0.38 Å; an extended or disordered chain has a much larger Rg. The Cα contact count is the number of residue pairs whose Cα atoms are within 8 Å and are more than four positions apart in sequence — a standard proxy for tertiary packing density. The bounding box is the smallest axis-aligned box enclosing all Cα atoms.

Secondary structure (3-state, P-SEA). Three-state secondary structure (P-SEA) collapses the eight DSSP classes into helix (a), strand (b), and coil (c). P-SEA assigns these from Cα geometry alone — distances and angles — without requiring backbone oxygens, so it works on any Cα trace.

Secondary structure (8-state, DSSP). DSSP 8-state secondary structure assigns each residue one of H (α-helix), G (3₁₀-helix), I (π-helix), E (extended β-strand), B (isolated β-bridge), T (hydrogen-bonded turn), S (bend), or '-' (coil). The assignment is computed from backbone hydrogen-bond geometry via the Kabsch–Sander algorithm.

Foldseek 3Di. A 3Di character summarizes, for each residue, the relative orientation of the Cα frame of its nearest spatial neighbor. Because it encodes fold topology rather than chemistry, 3Di alignments detect remote structural similarity that sequence alignment misses.

mmCIF coordinates. The mmCIF block holds the 3D Cartesian coordinates of each backbone atom (N, Cα, C, O) in ångströms. mmCIF is the PDB's canonical archive format — a tagged-loop text representation of the atomic model.

Sequence. Sequence gives the chain of amino acids in standard one-letter code (A=alanine, C=cysteine, …, Y=tyrosine), read N→C. It is the only feature that is directly encoded by the gene; all structural features are derived from the folded form of this sequence.